Protein AF-0000000068181750 (afdb_homodimer)

Foldseek 3Di:
DQPLVRLLVVLVVLVVVCVVVVCQKFFQVSDDPSSVVSCVVQFQWDDWDVGIIGGGDSVDDPQWCFRVLVCVVVNVLVVCCVVANPFKAFALLVLLCVQLQNQFQDLETEMEGCPFPQDWDDTGPNRIYGYDNDHDDPPVQWDADPSGIYGDLLSSLLRDDLVCCAVPVLSNLLSLLLDLAQVVNLVVCLVVVPQASLQQSLQQCVLQPNNRRSVCSCVSSVVSPDDHHHDHSYPDGQQDRDDSPDNRSLLSSLVSLLSVVLVLLVVQFDAFPAADPDLPVQLVLLVVCLLVQLVFLCVLVPQDDDSVLLVCLLVVVDDLPPDPPPNVSVNSLQSNLLNQLSVQLSVLLVVLSVPDQLLVSCVPRLLVSQCSSNVSCCVVVVDPPVLSVWFDQDWDTDTSASQGAGHDVSLVVVSVSLSVCSRPDPGLSSQLQSVLLVQVSNPGHNDDSSVSSLSSNQSSSNNRPFHRFHDGNVCSVQCVVLSRCCNNVVHNNSNSNSRNVRRVVD/DQPLVRLLVVLVVLVVVCVVVVCQKFFCVSDDPSSVVSCVVQFQWDDWDVGIIGGGDSVDDPQWCFRVLVCVVVSVLVVCCVVANPFKAFALLVLLCVQLQNPFQDLETEMEGCPFDQDWDDTGPNRIYGYDNDHDDPPVQWDADPSGIYGDLLSSLLRDDLVCCAVPVLSNLLSLLLDLAQVVNLVVCLVVVPQASLQQSLQQCVLQPNNRRSVCSCVSSVVSPDDHHHDHSYPDGQQDRDDSPDNRSLLSSLVSLLSVVLVLLVVQFDAFPAADPDLVVQLVLLVVCLLVQLVFLCVLVPQDDDSVLLVCLLVVVDDLPPDPPPNVSVNSLQSNLLNQLSVQLSVLLVVLSVPDQLLVSCVPRLLVSQCSSNVSCCVVVVDPPVLSVWFDQDWDTDTSASQGAGHDVSLVVVSVSLSVCSRPDPTLSSQLQSVLLVQVSNPGHNDDSSVSSLSSNQSSSNNRPFHRFHDGNVCSVQCVVLSRCCNNVVHNNSNSNSRNVRRVVD

Solvent-accessible surface area (backbone atoms only — not comparable to full-atom values): 53534 Å² total; per-residue (Å²): 128,81,46,73,68,50,51,48,50,51,34,49,49,52,52,48,52,41,44,74,70,64,47,66,45,41,45,56,85,76,47,56,67,69,40,51,52,52,34,41,76,58,28,42,28,44,78,53,45,97,58,31,32,34,61,39,54,60,84,54,60,87,86,58,47,33,48,52,55,69,36,44,60,56,33,50,29,50,53,47,37,70,74,45,52,81,50,52,31,39,42,31,61,58,22,43,33,50,72,29,66,50,63,54,67,58,56,60,44,56,32,35,12,71,80,31,77,66,52,73,43,75,44,62,94,73,23,30,39,33,29,34,62,32,82,75,77,59,73,90,37,43,45,72,58,88,67,34,38,24,33,33,68,51,50,13,64,71,60,38,61,68,64,46,33,56,75,38,44,65,49,47,53,22,50,56,44,49,52,76,59,41,24,69,45,34,30,53,36,54,70,66,63,37,39,69,59,49,6,30,51,20,24,43,32,39,69,60,67,37,49,67,40,18,49,50,46,53,49,53,43,41,74,68,70,45,78,65,62,77,37,59,51,51,84,72,77,72,89,67,85,66,58,89,81,57,42,54,26,58,50,50,42,49,54,51,49,49,57,60,42,41,58,50,34,67,72,52,31,66,78,60,78,40,68,63,91,49,58,67,60,52,53,48,52,52,59,69,42,40,64,63,38,52,48,21,54,41,38,64,76,66,43,79,73,47,72,64,58,48,50,36,39,69,71,60,75,56,65,85,86,70,65,74,55,65,67,63,38,52,35,49,37,47,47,40,3,47,49,49,16,47,55,51,49,54,53,50,39,52,45,29,71,69,70,42,58,50,18,56,49,48,65,71,42,48,66,56,33,53,44,31,35,47,39,49,37,34,76,70,64,77,40,55,67,37,76,59,29,52,56,39,82,64,84,64,72,50,81,68,37,56,46,56,42,55,48,48,71,52,37,58,56,38,54,62,48,52,32,49,50,39,53,68,51,85,49,35,53,42,36,23,50,52,48,21,50,52,45,47,53,41,38,49,39,87,66,60,34,66,58,51,21,52,50,51,20,35,45,27,23,45,60,15,36,43,68,80,68,63,68,52,51,91,44,41,67,60,54,52,51,20,50,46,37,28,66,70,71,63,43,47,53,60,38,30,40,52,53,32,53,46,53,68,73,98,127,81,46,74,65,51,51,48,50,51,36,49,50,52,52,48,51,40,45,74,69,64,46,66,44,42,45,55,86,76,47,55,68,68,42,52,52,52,33,41,76,58,28,44,28,44,76,53,44,96,57,31,32,34,62,38,54,58,83,54,58,88,86,58,48,35,48,52,55,71,37,44,60,54,33,50,29,50,52,48,36,70,74,45,50,83,50,52,29,40,41,30,62,58,23,42,34,50,71,31,64,50,63,56,67,57,57,60,43,56,31,35,12,71,80,31,76,66,51,74,45,76,43,63,94,73,22,32,39,34,28,34,61,33,82,75,75,60,72,90,38,42,42,72,58,87,68,34,39,24,33,32,68,52,49,13,64,72,62,39,60,68,65,46,34,54,74,38,43,67,49,47,53,22,49,56,44,48,53,78,60,40,24,69,46,34,30,52,36,54,70,67,63,37,37,70,61,48,7,30,51,21,23,42,33,38,69,58,68,36,47,66,40,17,50,49,47,54,50,54,43,39,75,67,71,46,79,66,61,76,36,60,52,49,83,71,77,73,88,64,84,65,57,90,81,57,42,53,24,58,50,51,41,50,53,51,50,49,57,60,43,40,57,50,34,67,73,53,30,66,80,59,78,40,67,63,92,48,58,67,60,51,52,49,51,53,60,70,43,40,64,64,39,52,48,20,54,43,38,64,76,67,42,81,74,47,73,65,57,48,51,35,39,70,71,59,76,58,64,87,83,70,62,73,55,65,67,62,38,53,36,49,36,48,46,40,5,47,49,49,15,48,54,50,48,51,53,49,39,52,44,28,70,69,70,43,55,50,18,56,49,47,64,70,41,48,65,56,32,54,42,32,34,47,37,48,38,33,76,71,63,78,39,56,66,36,76,60,28,53,58,38,82,64,83,65,71,49,81,68,38,56,46,56,42,55,48,49,72,50,35,57,55,39,52,61,48,52,31,49,52,40,54,69,51,85,47,35,53,43,36,23,49,51,48,22,50,52,45,48,53,40,38,51,40,87,66,62,34,66,57,51,20,53,50,50,20,36,45,26,22,46,60,14,36,43,67,78,67,65,67,51,52,92,44,41,68,59,53,51,50,19,50,46,37,27,67,70,70,64,42,48,53,59,39,30,40,54,51,31,54,46,52,68,72,97

Structure (mmCIF, N/CA/C/O backbone):
data_AF-0000000068181750-model_v1
#
loop_
_entity.id
_entity.type
_entity.pdbx_description
1 polymer 'Fido domain-containing protein'
#
loop_
_atom_site.group_PDB
_atom_site.id
_atom_site.type_symbol
_atom_site.label_atom_id
_atom_site.label_alt_id
_atom_site.label_comp_id
_atom_site.label_asym_id
_atom_site.label_entity_id
_atom_site.label_seq_id
_atom_site.pdbx_PDB_ins_code
_atom_site.Cartn_x
_atom_site.Cartn_y
_atom_site.Cartn_z
_atom_site.occupancy
_atom_site.B_iso_or_equiv
_atom_site.auth_seq_id
_atom_site.auth_comp_id
_atom_site.auth_asym_id
_atom_site.auth_atom_id
_atom_site.pdbx_PDB_model_num
ATOM 1 N N . MET A 1 1 ? -37.562 42.406 -4.039 1 65.44 1 MET A N 1
ATOM 2 C CA . MET A 1 1 ? -36.375 42.25 -4.891 1 65.44 1 MET A CA 1
ATOM 3 C C . MET A 1 1 ? -35.281 41.469 -4.152 1 65.44 1 MET A C 1
ATOM 5 O O . MET A 1 1 ? -35.094 41.656 -2.947 1 65.44 1 MET A O 1
ATOM 9 N N . ALA A 1 2 ? -34.719 40.438 -4.703 1 76.88 2 ALA A N 1
ATOM 10 C CA . ALA A 1 2 ? -33.719 39.688 -4.012 1 76.88 2 ALA A CA 1
ATOM 11 C C . ALA A 1 2 ? -32.531 40.562 -3.594 1 76.88 2 ALA A C 1
ATOM 13 O O . ALA A 1 2 ? -32.062 41.406 -4.371 1 76.88 2 ALA A O 1
ATOM 14 N N . THR A 1 3 ? -32.219 40.719 -2.348 1 84.75 3 THR A N 1
ATOM 15 C CA . THR A 1 3 ? -31.078 41.469 -1.817 1 84.75 3 THR A CA 1
ATOM 16 C C . THR A 1 3 ? -29.766 40.938 -2.408 1 84.75 3 THR A C 1
ATOM 18 O O . THR A 1 3 ? -29.719 39.844 -2.982 1 84.75 3 THR A O 1
ATOM 21 N N . PRO A 1 4 ? -28.828 41.906 -2.488 1 84.75 4 PRO A N 1
ATOM 22 C CA . PRO A 1 4 ? -27.516 41.438 -2.932 1 84.75 4 PRO A CA 1
ATOM 23 C C . PRO A 1 4 ? -27.078 40.156 -2.219 1 84.75 4 PRO A C 1
ATOM 25 O O . PRO A 1 4 ? -26.453 39.281 -2.832 1 84.75 4 PRO A O 1
ATOM 28 N N . ALA A 1 5 ? -27.359 40.031 -0.998 1 84.5 5 ALA A N 1
ATOM 29 C CA . ALA A 1 5 ? -27.016 38.844 -0.219 1 84.5 5 ALA A CA 1
ATOM 30 C C . ALA A 1 5 ? -27.766 37.625 -0.738 1 84.5 5 ALA A C 1
ATOM 32 O O . ALA A 1 5 ? -27.203 36.531 -0.781 1 84.5 5 ALA A O 1
ATOM 33 N N . ASP A 1 6 ? -28.906 37.844 -1.085 1 83.44 6 ASP A N 1
ATOM 34 C CA . ASP A 1 6 ? -29.703 36.75 -1.637 1 83.44 6 ASP A CA 1
ATOM 35 C C . ASP A 1 6 ? -29.141 36.281 -2.98 1 83.44 6 ASP A C 1
ATOM 37 O O . ASP A 1 6 ? -29.094 35.062 -3.26 1 83.44 6 ASP A O 1
ATOM 41 N N . LYS A 1 7 ? -28.875 37.219 -3.736 1 87.5 7 LYS A N 1
ATOM 42 C CA . LYS A 1 7 ? -28.328 36.906 -5.051 1 87.5 7 LYS A CA 1
ATOM 43 C C . LYS A 1 7 ? -27 36.156 -4.93 1 87.5 7 LYS A C 1
ATOM 45 O O . LYS A 1 7 ? -26.734 35.25 -5.695 1 87.5 7 LYS A O 1
ATOM 50 N N . LEU A 1 8 ? -26.203 36.625 -4.043 1 91.31 8 LEU A N 1
ATOM 51 C CA . LEU A 1 8 ? -24.938 35.938 -3.812 1 91.31 8 LEU A CA 1
ATOM 52 C C . LEU A 1 8 ? -25.172 34.5 -3.334 1 91.31 8 LEU A C 1
ATOM 54 O O . LEU A 1 8 ? -24.453 33.594 -3.742 1 91.31 8 LEU A O 1
ATOM 58 N N . ALA A 1 9 ? -26.094 34.312 -2.451 1 89.25 9 ALA A N 1
ATOM 59 C CA . ALA A 1 9 ? -26.422 33 -1.951 1 89.25 9 ALA A CA 1
ATOM 60 C C . ALA A 1 9 ? -26.812 32.062 -3.094 1 89.25 9 ALA A C 1
ATOM 62 O O . ALA A 1 9 ? -26.484 30.875 -3.072 1 89.25 9 ALA A O 1
ATOM 63 N N . GLU A 1 10 ? -27.469 32.594 -4.027 1 87.94 10 GLU A N 1
ATOM 64 C CA . GLU A 1 10 ? -27.844 31.812 -5.199 1 87.94 10 GLU A CA 1
ATOM 65 C C . GLU A 1 10 ? -26.625 31.391 -5.996 1 87.94 10 GLU A C 1
ATOM 67 O O . GLU A 1 10 ? -26.547 30.25 -6.48 1 87.94 10 GLU A O 1
ATOM 72 N N . SER A 1 11 ? -25.812 32.344 -6.168 1 92.31 11 SER A N 1
ATOM 73 C CA . SER A 1 11 ? -24.578 32.062 -6.891 1 92.31 11 SER A CA 1
ATOM 74 C C . SER A 1 11 ? -23.734 31.031 -6.145 1 92.31 11 SER A C 1
ATOM 76 O O . SER A 1 11 ? -23.109 30.172 -6.762 1 92.31 11 SER A O 1
ATOM 78 N N . LEU A 1 12 ? -23.719 31.109 -4.859 1 91.94 12 LEU A N 1
ATOM 79 C CA . LEU A 1 12 ? -22.969 30.156 -4.035 1 91.94 12 LEU A CA 1
ATOM 80 C C . LEU A 1 12 ? -23.594 28.766 -4.113 1 91.94 12 LEU A C 1
ATOM 82 O O . LEU A 1 12 ? -22.875 27.766 -4.051 1 91.94 12 LEU A O 1
ATOM 86 N N . ALA A 1 13 ? -24.812 28.734 -4.254 1 89.94 13 ALA A N 1
ATOM 87 C CA . ALA A 1 13 ? -25.5 27.453 -4.418 1 89.94 13 ALA A CA 1
ATOM 88 C C . ALA A 1 13 ? -25.094 26.766 -5.723 1 89.94 13 ALA A C 1
ATOM 90 O O . ALA A 1 13 ? -24.938 25.547 -5.77 1 89.94 13 ALA A O 1
ATOM 91 N N . VAL A 1 14 ? -24.953 27.578 -6.727 1 90.56 14 VAL A N 1
ATOM 92 C CA . VAL A 1 14 ? -24.5 27.062 -8.016 1 90.56 14 VAL A CA 1
ATOM 93 C C . VAL A 1 14 ? -23.078 26.516 -7.879 1 90.56 14 VAL A C 1
ATOM 95 O O . VAL A 1 14 ? -22.781 25.438 -8.383 1 90.56 14 VAL A O 1
ATOM 98 N N . LEU A 1 15 ? -22.297 27.25 -7.266 1 90.88 15 LEU A N 1
ATOM 99 C CA . LEU A 1 15 ? -20.922 26.844 -7.043 1 90.88 15 LEU A CA 1
ATOM 100 C C . LEU A 1 15 ? -20.859 25.531 -6.246 1 90.88 15 LEU A C 1
ATOM 102 O O . LEU A 1 15 ? -20.062 24.641 -6.555 1 90.88 15 LEU A O 1
ATOM 106 N N . LYS A 1 16 ? -21.625 25.422 -5.254 1 89.12 16 LYS A N 1
ATOM 107 C CA . LYS A 1 16 ? -21.688 24.219 -4.426 1 89.12 16 LYS A CA 1
ATOM 108 C C . LYS A 1 16 ? -22.109 23 -5.246 1 89.12 16 LYS A C 1
ATOM 110 O O . LYS A 1 16 ? -21.562 21.906 -5.07 1 89.12 16 LYS A O 1
ATOM 115 N N . THR A 1 17 ? -23.031 23.203 -6.055 1 87.81 17 THR A N 1
ATOM 116 C CA . THR A 1 17 ? -23.5 22.125 -6.918 1 87.81 17 THR A CA 1
ATOM 117 C C . THR A 1 17 ? -22.375 21.609 -7.812 1 87.81 17 THR A C 1
ATOM 119 O O . THR A 1 17 ? -22.219 20.406 -7.992 1 87.81 17 THR A O 1
ATOM 122 N N . LEU A 1 18 ? -21.703 22.516 -8.336 1 89.06 18 LEU A N 1
ATOM 123 C CA . LEU A 1 18 ? -20.578 22.156 -9.203 1 89.06 18 LEU A CA 1
ATOM 124 C C . LEU A 1 18 ? -19.5 21.406 -8.422 1 89.06 18 LEU A C 1
ATOM 126 O O . LEU A 1 18 ? -18.938 20.438 -8.914 1 89.06 18 LEU A O 1
ATOM 130 N N . ARG A 1 19 ? -19.266 21.812 -7.266 1 83.31 19 ARG A N 1
ATOM 131 C CA . ARG A 1 19 ? -18.297 21.172 -6.402 1 83.31 19 ARG A CA 1
ATOM 132 C C . ARG A 1 19 ? -18.75 19.766 -6.023 1 83.31 19 ARG A C 1
ATOM 134 O O . ARG A 1 19 ? -17.938 18.828 -5.977 1 83.31 19 ARG A O 1
ATOM 141 N N . ASP A 1 20 ? -19.969 19.656 -5.797 1 80.38 20 ASP A N 1
ATOM 142 C CA . ASP A 1 20 ? -20.547 18.375 -5.426 1 80.38 20 ASP A CA 1
ATOM 143 C C . ASP A 1 20 ? -20.453 17.375 -6.582 1 80.38 20 ASP A C 1
ATOM 145 O O . ASP A 1 20 ? -20.406 16.172 -6.363 1 80.38 20 ASP A O 1
ATOM 149 N N . GLN A 1 21 ? -20.406 18 -7.684 1 81.31 21 GLN A N 1
ATOM 150 C CA . GLN A 1 21 ? -20.281 17.172 -8.875 1 81.31 21 GLN A CA 1
ATOM 151 C C . GLN A 1 21 ? -18.812 16.844 -9.156 1 81.31 21 GLN A C 1
ATOM 153 O O . GLN A 1 21 ? -18.5 16.156 -10.141 1 81.31 21 GLN A O 1
ATOM 158 N N . GLY A 1 22 ? -17.984 17.391 -8.359 1 78 22 GLY A N 1
ATOM 159 C CA . GLY A 1 22 ? -16.578 17.047 -8.469 1 78 22 GLY A CA 1
ATOM 160 C C . GLY A 1 22 ? -15.797 17.984 -9.375 1 78 22 GLY A C 1
ATOM 161 O O . GLY A 1 22 ? -14.648 17.719 -9.719 1 78 22 GLY A O 1
ATOM 162 N N . ARG A 1 23 ? -16.453 19 -9.789 1 80.94 23 ARG A N 1
ATOM 163 C CA . ARG A 1 23 ? -15.773 19.953 -10.656 1 80.94 23 ARG A CA 1
ATOM 164 C C . ARG A 1 23 ? -14.93 20.922 -9.836 1 80.94 23 ARG A C 1
ATOM 166 O O . ARG A 1 23 ? -15.469 21.859 -9.227 1 80.94 23 ARG A O 1
ATOM 173 N N . LYS A 1 24 ? -13.656 20.688 -9.812 1 77 24 LYS A N 1
ATOM 174 C CA . LYS A 1 24 ? -12.797 21.547 -9 1 77 24 LYS A CA 1
ATOM 175 C C . LYS A 1 24 ? -12.211 22.688 -9.828 1 77 24 LYS A C 1
ATOM 177 O O . LYS A 1 24 ? -11.922 23.75 -9.297 1 77 24 LYS A O 1
ATOM 182 N N . ALA A 1 25 ? -12.008 22.469 -11.055 1 90.94 25 ALA A N 1
ATOM 183 C CA . ALA A 1 25 ? -11.727 23.531 -12.016 1 90.94 25 ALA A CA 1
ATOM 184 C C . ALA A 1 25 ? -12.961 23.875 -12.836 1 90.94 25 ALA A C 1
ATOM 186 O O . ALA A 1 25 ? -13.688 22.984 -13.281 1 90.94 25 ALA A O 1
ATOM 187 N N . LEU A 1 26 ? -13.219 25.172 -12.898 1 93.12 26 LEU A N 1
ATOM 188 C CA . LEU A 1 26 ? -14.477 25.625 -13.477 1 93.12 26 LEU A CA 1
ATOM 189 C C . LEU A 1 26 ? -14.242 26.297 -14.828 1 93.12 26 LEU A C 1
ATOM 191 O O . LEU A 1 26 ? -13.281 27.047 -14.984 1 93.12 26 LEU A O 1
ATOM 195 N N . ARG A 1 27 ? -15.172 26.062 -15.789 1 93.06 27 ARG A N 1
ATOM 196 C CA . ARG A 1 27 ? -15.18 26.75 -17.078 1 93.06 27 ARG A CA 1
ATOM 197 C C . ARG A 1 27 ? -16.297 27.797 -17.141 1 93.06 27 ARG A C 1
ATOM 199 O O . ARG A 1 27 ? -17.281 27.688 -16.422 1 93.06 27 ARG A O 1
ATOM 206 N N . SER A 1 28 ? -16.094 28.672 -17.969 1 92.5 28 SER A N 1
ATOM 207 C CA . SER A 1 28 ? -17.094 29.719 -18.156 1 92.5 28 SER A CA 1
ATOM 208 C C . SER A 1 28 ? -18.469 29.125 -18.484 1 92.5 28 SER A C 1
ATOM 210 O O . SER A 1 28 ? -19.5 29.672 -18.109 1 92.5 28 SER A O 1
ATOM 212 N N . GLU A 1 29 ? -18.469 28.031 -19.125 1 91.94 29 GLU A N 1
ATOM 213 C CA . GLU A 1 29 ? -19.703 27.422 -19.594 1 91.94 29 GLU A CA 1
ATOM 214 C C . GLU A 1 29 ? -20.391 26.641 -18.469 1 91.94 29 GLU A C 1
ATOM 216 O O . GLU A 1 29 ? -21.547 26.266 -18.578 1 91.94 29 GLU A O 1
ATOM 221 N N . ASP A 1 30 ? -19.703 26.469 -17.359 1 92.25 30 ASP A N 1
ATOM 222 C CA . ASP A 1 30 ? -20.219 25.656 -16.266 1 92.25 30 ASP A CA 1
ATOM 223 C C . ASP A 1 30 ? -21.281 26.422 -15.477 1 92.25 30 ASP A C 1
ATOM 225 O O . ASP A 1 30 ? -22.062 25.828 -14.734 1 92.25 30 ASP A O 1
ATOM 229 N N . MET A 1 31 ? -21.219 27.734 -15.594 1 91.25 31 MET A N 1
ATOM 230 C CA . MET A 1 31 ? -22.188 28.547 -14.875 1 91.25 31 MET A CA 1
ATOM 231 C C . MET A 1 31 ? -22.547 29.797 -15.68 1 91.25 31 MET A C 1
ATOM 233 O O . MET A 1 31 ? -21.797 30.219 -16.547 1 91.25 31 MET A O 1
ATOM 237 N N . GLY A 1 32 ? -23.719 30.312 -15.438 1 93.06 32 GLY A N 1
ATOM 238 C CA . GLY A 1 32 ? -24.156 31.531 -16.109 1 93.06 32 GLY A CA 1
ATOM 239 C C . GLY A 1 32 ? -23.266 32.719 -15.812 1 93.06 32 GLY A C 1
ATOM 240 O O . GLY A 1 32 ? -22.594 32.75 -14.773 1 93.06 32 GLY A O 1
ATOM 241 N N . ARG A 1 33 ? -23.266 33.688 -16.734 1 94.19 33 ARG A N 1
ATOM 242 C CA . ARG A 1 33 ? -22.438 34.875 -16.625 1 94.19 33 ARG A CA 1
ATOM 243 C C . ARG A 1 33 ? -22.75 35.625 -15.344 1 94.19 33 ARG A C 1
ATOM 245 O O . ARG A 1 33 ? -21.828 36.125 -14.672 1 94.19 33 ARG A O 1
ATOM 252 N N . THR A 1 34 ? -23.953 35.656 -15.008 1 94.88 34 THR A N 1
ATOM 253 C CA . THR A 1 34 ? -24.375 36.406 -13.82 1 94.88 34 THR A CA 1
ATOM 254 C C . THR A 1 34 ? -23.75 35.812 -12.562 1 94.88 34 THR A C 1
ATOM 256 O O . THR A 1 34 ? -23.203 36.531 -11.727 1 94.88 34 THR A O 1
ATOM 259 N N . HIS A 1 35 ? -23.844 34.562 -12.5 1 95.06 35 HIS A N 1
ATOM 260 C CA . HIS A 1 35 ? -23.281 33.875 -11.352 1 95.06 35 HIS A CA 1
ATOM 261 C C . HIS A 1 35 ? -21.766 34 -11.32 1 95.06 35 HIS A C 1
ATOM 263 O O . HIS A 1 35 ? -21.172 34.25 -10.266 1 95.06 35 HIS A O 1
ATOM 269 N N . ARG A 1 36 ? -21.125 33.875 -12.43 1 95.38 36 ARG A N 1
ATOM 270 C CA . ARG A 1 36 ? -19.672 33.938 -12.539 1 95.38 36 ARG A CA 1
ATOM 271 C C . ARG A 1 36 ? -19.141 35.312 -12.094 1 95.38 36 ARG A C 1
ATOM 273 O O . ARG A 1 36 ? -18.203 35.375 -11.289 1 95.38 36 ARG A O 1
ATOM 280 N N . GLU A 1 37 ? -19.781 36.344 -12.562 1 94.94 37 GLU A N 1
ATOM 281 C CA . GLU A 1 37 ? -19.328 37.688 -12.242 1 94.94 37 GLU A CA 1
ATOM 282 C C . GLU A 1 37 ? -19.547 38 -10.758 1 94.94 37 GLU A C 1
ATOM 284 O O . GLU A 1 37 ? -18.703 38.656 -10.133 1 94.94 37 GLU A O 1
ATOM 289 N N . ARG A 1 38 ? -20.594 37.531 -10.281 1 94.19 38 ARG A N 1
ATOM 290 C CA . ARG A 1 38 ? -20.891 37.75 -8.875 1 94.19 38 ARG A CA 1
ATOM 291 C C . ARG A 1 38 ? -19.875 37.031 -7.98 1 94.19 38 ARG A C 1
ATOM 293 O O . ARG A 1 38 ? -19.391 37.594 -7 1 94.19 38 ARG A O 1
ATOM 300 N N . LEU A 1 39 ? -19.609 35.812 -8.336 1 94.06 39 LEU A N 1
ATOM 301 C CA . LEU A 1 39 ? -18.641 35.031 -7.562 1 94.06 39 LEU A CA 1
ATOM 302 C C . LEU A 1 39 ? -17.25 35.625 -7.664 1 94.06 39 LEU A C 1
ATOM 304 O O . LEU A 1 39 ? -16.516 35.688 -6.676 1 94.06 39 LEU A O 1
ATOM 308 N N . MET A 1 40 ? -16.875 36.125 -8.828 1 93.56 40 MET A N 1
ATOM 309 C CA . MET A 1 40 ? -15.57 36.75 -9.039 1 93.56 40 MET A CA 1
ATOM 310 C C . MET A 1 40 ? -15.445 38.031 -8.242 1 93.56 40 MET A C 1
ATOM 312 O O . MET A 1 40 ? -14.438 38.281 -7.57 1 93.56 40 MET A O 1
ATOM 316 N N . ARG A 1 41 ? -16.453 38.781 -8.266 1 92.44 41 ARG A N 1
ATOM 317 C CA . ARG A 1 41 ? -16.453 40.094 -7.598 1 92.44 41 ARG A CA 1
ATOM 318 C C . ARG A 1 41 ? -16.359 39.938 -6.086 1 92.44 41 ARG A C 1
ATOM 320 O O . ARG A 1 41 ? -15.734 40.75 -5.402 1 92.44 41 ARG A O 1
ATOM 327 N N . ASN A 1 42 ? -16.953 38.812 -5.711 1 91.94 42 ASN A N 1
ATOM 328 C CA . ASN A 1 42 ? -16.969 38.594 -4.27 1 91.94 42 ASN A CA 1
ATOM 329 C C . ASN A 1 42 ? -15.828 37.688 -3.83 1 91.94 42 ASN A C 1
ATOM 331 O O . ASN A 1 42 ? -15.75 37.312 -2.664 1 91.94 42 ASN A O 1
ATOM 335 N N . GLY A 1 43 ? -14.992 37.312 -4.711 1 91.25 43 GLY A N 1
ATOM 336 C CA . GLY A 1 43 ? -13.742 36.656 -4.387 1 91.25 43 GLY A CA 1
ATOM 337 C C . GLY A 1 43 ? -13.891 35.156 -4.176 1 91.25 43 GLY A C 1
ATOM 338 O O . GLY A 1 43 ? -12.992 34.5 -3.637 1 91.25 43 GLY A O 1
ATOM 339 N N . PHE A 1 44 ? -15 34.594 -4.621 1 92.12 44 PHE A N 1
ATOM 340 C CA . PHE A 1 44 ? -15.234 33.156 -4.379 1 92.12 44 PHE A CA 1
ATOM 341 C C . PHE A 1 44 ? -14.617 32.312 -5.484 1 92.12 44 PHE A C 1
ATOM 343 O O . PHE A 1 44 ? -14.461 31.109 -5.332 1 92.12 44 PHE A O 1
ATOM 350 N N . ILE A 1 45 ? -14.305 32.938 -6.633 1 93.69 45 ILE A N 1
ATOM 351 C CA . ILE A 1 45 ? -13.555 32.281 -7.699 1 93.69 45 ILE A CA 1
ATOM 352 C C . ILE A 1 45 ? -12.555 33.25 -8.305 1 93.69 45 ILE A C 1
ATOM 354 O O . ILE A 1 45 ? -12.695 34.469 -8.141 1 93.69 45 ILE A O 1
ATOM 358 N N . LYS A 1 46 ? -11.555 32.781 -8.891 1 93.19 46 LYS A N 1
ATOM 359 C CA . LYS A 1 46 ? -10.555 33.594 -9.57 1 93.19 46 LYS A CA 1
ATOM 360 C C . LYS A 1 46 ? -10.211 33.031 -10.938 1 93.19 46 LYS A C 1
ATOM 362 O O . LYS A 1 46 ? -10.18 31.797 -11.117 1 93.19 46 LYS A O 1
ATOM 367 N N . GLU A 1 47 ? -9.969 33.906 -11.797 1 94.69 47 GLU A N 1
ATOM 368 C CA . GLU A 1 47 ? -9.641 33.469 -13.164 1 94.69 47 GLU A CA 1
ATOM 369 C C . GLU A 1 47 ? -8.18 33.062 -13.273 1 94.69 47 GLU A C 1
ATOM 371 O O . GLU A 1 47 ? -7.289 33.812 -12.828 1 94.69 47 GLU A O 1
ATOM 376 N N . VAL A 1 48 ? -7.926 31.922 -13.859 1 95.62 48 VAL A N 1
ATOM 377 C CA . VAL A 1 48 ? -6.578 31.422 -14.078 1 95.62 48 VAL A CA 1
ATOM 378 C C . VAL A 1 48 ? -6.102 31.812 -15.477 1 95.62 48 VAL A C 1
ATOM 380 O O . VAL A 1 48 ? -4.965 32.25 -15.656 1 95.62 48 VAL A O 1
ATOM 383 N N . MET A 1 49 ? -6.945 31.594 -16.391 1 95.06 49 MET A N 1
ATOM 384 C CA . MET A 1 49 ? -6.801 31.953 -17.797 1 95.06 49 MET A CA 1
ATOM 385 C C . MET A 1 49 ? -8.164 32.156 -18.453 1 95.06 49 MET A C 1
ATOM 387 O O . MET A 1 49 ? -9.195 31.922 -17.828 1 95.06 49 MET A O 1
ATOM 391 N N . LYS A 1 50 ? -8.102 32.594 -19.641 1 93.62 50 LYS A N 1
ATOM 392 C CA . LYS A 1 50 ? -9.367 32.938 -20.281 1 93.62 50 LYS A CA 1
ATOM 393 C C . LYS A 1 50 ? -10.336 31.766 -20.25 1 93.62 50 LYS A C 1
ATOM 395 O O . LYS A 1 50 ? -10.039 30.688 -20.766 1 93.62 50 LYS A O 1
ATOM 400 N N . GLY A 1 51 ? -11.43 31.984 -19.453 1 94.44 51 GLY A N 1
ATOM 401 C CA . GLY A 1 51 ? -12.5 31.016 -19.438 1 94.44 51 GLY A CA 1
ATOM 402 C C . GLY A 1 51 ? -12.328 29.953 -18.375 1 94.44 51 GLY A C 1
ATOM 403 O O . GLY A 1 51 ? -13.156 29.047 -18.234 1 94.44 51 GLY A O 1
ATOM 404 N N . TRP A 1 52 ? -11.273 30.016 -17.641 1 96.25 52 TRP A N 1
ATOM 405 C CA . TRP A 1 52 ? -11 29.016 -16.609 1 96.25 52 TRP A CA 1
ATOM 406 C C . TRP A 1 52 ? -10.852 29.672 -15.242 1 96.25 52 TRP A C 1
ATOM 408 O O . TRP A 1 52 ? -10.148 30.672 -15.102 1 96.25 52 TRP A O 1
ATOM 418 N N . TYR A 1 53 ? -11.555 29.078 -14.289 1 95.56 53 TYR A N 1
ATOM 419 C CA . TYR A 1 53 ? -11.602 29.641 -12.938 1 95.56 53 TYR A CA 1
ATOM 420 C C . TYR A 1 53 ? -11.344 28.562 -11.891 1 95.56 53 TYR A C 1
ATOM 422 O O . TYR A 1 53 ? -11.539 27.375 -12.148 1 95.56 53 TYR A O 1
ATOM 430 N N . ILE A 1 54 ? -10.859 28.922 -10.758 1 94.69 54 ILE A N 1
ATOM 431 C CA . ILE A 1 54 ? -10.703 28.047 -9.602 1 94.69 54 ILE A CA 1
ATOM 432 C C . ILE A 1 54 ? -11.375 28.672 -8.383 1 94.69 54 ILE A C 1
ATOM 434 O O . ILE A 1 54 ? -11.555 29.891 -8.32 1 94.69 54 ILE A O 1
ATOM 438 N N . PRO A 1 55 ? -11.789 27.781 -7.488 1 90.88 55 PRO A N 1
ATOM 439 C CA . PRO A 1 55 ? -12.297 28.328 -6.23 1 90.88 55 PRO A CA 1
ATOM 440 C C . PRO A 1 55 ? -11.242 29.125 -5.457 1 90.88 55 PRO A C 1
ATOM 442 O O . PRO A 1 55 ? -10.062 28.781 -5.496 1 90.88 55 PRO A O 1
ATOM 445 N N . SER A 1 56 ? -11.68 30.172 -4.848 1 89.88 56 SER A N 1
ATOM 446 C CA . SER A 1 56 ? -10.828 30.984 -3.979 1 89.88 56 SER A CA 1
ATOM 447 C C . SER A 1 56 ? -11.594 31.453 -2.74 1 89.88 56 SER A C 1
ATOM 449 O O . SER A 1 56 ? -12.781 31.172 -2.6 1 89.88 56 SER A O 1
ATOM 451 N N . ARG A 1 57 ? -10.875 31.984 -1.769 1 86.88 57 ARG A N 1
ATOM 452 C CA . ARG A 1 57 ? -11.484 32.5 -0.549 1 86.88 57 ARG A CA 1
ATOM 453 C C . ARG A 1 57 ? -11.539 34.031 -0.568 1 86.88 57 ARG A C 1
ATOM 455 O O . ARG A 1 57 ? -10.555 34.688 -0.9 1 86.88 57 ARG A O 1
ATOM 462 N N . PRO A 1 58 ? -12.742 34.5 -0.205 1 85.38 58 PRO A N 1
ATOM 463 C CA . PRO A 1 58 ? -12.883 35.969 -0.222 1 85.38 58 PRO A CA 1
ATOM 464 C C . PRO A 1 58 ? -11.875 36.656 0.688 1 85.38 58 PRO A C 1
ATOM 466 O O . PRO A 1 58 ? -11.516 37.812 0.443 1 85.38 58 PRO A O 1
ATOM 469 N N . ASP A 1 59 ? -11.469 36 1.644 1 80 59 ASP A N 1
ATOM 470 C CA . ASP A 1 59 ? -10.57 36.625 2.619 1 80 59 ASP A CA 1
ATOM 471 C C . ASP A 1 59 ? -9.109 36.469 2.199 1 80 59 ASP A C 1
ATOM 473 O O . ASP A 1 59 ? -8.211 36.938 2.883 1 80 59 ASP A O 1
ATOM 477 N N . GLU A 1 60 ? -8.844 35.875 1.098 1 82.75 60 GLU A N 1
ATOM 478 C CA . GLU A 1 60 ? -7.492 35.75 0.562 1 82.75 60 GLU A CA 1
ATOM 479 C C . GLU A 1 60 ? -7.016 37.094 -0.021 1 82.75 60 GLU A C 1
ATOM 481 O O . GLU A 1 60 ? -7.695 37.688 -0.862 1 82.75 60 GLU A O 1
ATOM 486 N N . PRO A 1 61 ? -5.906 37.562 0.61 1 77.44 61 PRO A N 1
ATOM 487 C CA . PRO A 1 61 ? -5.398 38.812 0.052 1 77.44 61 PRO A CA 1
ATOM 488 C C . PRO A 1 61 ? -5.117 38.719 -1.446 1 77.44 61 PRO A C 1
ATOM 490 O O . PRO A 1 61 ? -4.781 37.625 -1.951 1 77.44 61 PRO A O 1
ATOM 493 N N . ALA A 1 62 ? -5.32 39.844 -2.053 1 74.75 62 ALA A N 1
ATOM 494 C CA . ALA A 1 62 ? -5.047 39.906 -3.486 1 74.75 62 ALA A CA 1
ATOM 495 C C . ALA A 1 62 ? -3.602 39.531 -3.789 1 74.75 62 ALA A C 1
ATOM 497 O O . ALA A 1 62 ? -2.68 39.969 -3.102 1 74.75 62 ALA A O 1
ATOM 498 N N . GLY A 1 63 ? -3.432 38.688 -4.711 1 77.62 63 GLY A N 1
ATOM 499 C CA . GLY A 1 63 ? -2.094 38.312 -5.121 1 77.62 63 GLY A CA 1
ATOM 500 C C . GLY A 1 63 ? -1.574 37.094 -4.375 1 77.62 63 GLY A C 1
ATOM 501 O O . GLY A 1 63 ? -0.516 36.562 -4.711 1 77.62 63 GLY A O 1
ATOM 502 N N . GLU A 1 64 ? -2.305 36.688 -3.447 1 86.12 64 GLU A N 1
ATOM 503 C CA . GLU A 1 64 ? -1.859 35.531 -2.674 1 86.12 64 GLU A CA 1
ATOM 504 C C . GLU A 1 64 ? -1.989 34.25 -3.48 1 86.12 64 GLU A C 1
ATOM 506 O O . GLU A 1 64 ? -2.941 34.094 -4.246 1 86.12 64 GLU A O 1
ATOM 511 N N . SER A 1 65 ? -1.024 33.375 -3.289 1 90 65 SER A N 1
ATOM 512 C CA . SER A 1 65 ? -0.902 32.219 -4.188 1 90 65 SER A CA 1
ATOM 513 C C . SER A 1 65 ? -1.579 30.984 -3.602 1 90 65 SER A C 1
ATOM 515 O O . SER A 1 65 ? -1.626 29.938 -4.242 1 90 65 SER A O 1
ATOM 517 N N . THR A 1 66 ? -2.164 30.984 -2.479 1 88.5 66 THR A N 1
ATOM 518 C CA . THR A 1 66 ? -2.654 29.828 -1.746 1 88.5 66 THR A CA 1
ATOM 519 C C . THR A 1 66 ? -3.695 29.078 -2.566 1 88.5 66 THR A C 1
ATOM 521 O O . THR A 1 66 ? -3.568 27.859 -2.777 1 88.5 66 THR A O 1
ATOM 524 N N . SER A 1 67 ? -4.691 29.75 -3.049 1 89.75 67 SER A N 1
ATOM 525 C CA . SER A 1 67 ? -5.766 29.109 -3.793 1 89.75 67 SER A CA 1
ATOM 526 C C . SER A 1 67 ? -5.242 28.469 -5.078 1 89.75 67 SER A C 1
ATOM 528 O O . SER A 1 67 ? -5.715 27.406 -5.488 1 89.75 67 SER A O 1
ATOM 530 N N . TRP A 1 68 ? -4.305 29.109 -5.656 1 92.69 68 TRP A N 1
ATOM 531 C CA . TRP A 1 68 ? -3.756 28.594 -6.902 1 92.69 68 TRP A CA 1
ATOM 532 C C . TRP A 1 68 ? -2.977 27.297 -6.66 1 92.69 68 TRP A C 1
ATOM 534 O O . TRP A 1 68 ? -3.24 26.281 -7.297 1 92.69 68 TRP A O 1
ATOM 544 N N . TYR A 1 69 ? -2.057 27.375 -5.734 1 91.81 69 TYR A N 1
ATOM 545 C CA . TYR A 1 69 ? -1.226 26.203 -5.473 1 91.81 69 TYR A CA 1
ATOM 546 C C . TYR A 1 69 ? -2.07 25.031 -4.98 1 91.81 69 TYR A C 1
ATOM 548 O O . TYR A 1 69 ? -1.788 23.875 -5.301 1 91.81 69 TYR A O 1
ATOM 556 N N . ALA A 1 70 ? -3.111 25.297 -4.293 1 90.19 70 ALA A N 1
ATOM 557 C CA . ALA A 1 70 ? -4.023 24.266 -3.814 1 90.19 70 ALA A CA 1
ATOM 558 C C . ALA A 1 70 ? -4.793 23.641 -4.973 1 90.19 70 ALA A C 1
ATOM 560 O O . ALA A 1 70 ? -5.168 22.469 -4.906 1 90.19 70 ALA A O 1
ATOM 561 N N . SER A 1 71 ? -4.977 24.406 -6.031 1 92.88 71 SER A N 1
ATOM 562 C CA . SER A 1 71 ? -5.832 23.953 -7.125 1 92.88 71 SER A CA 1
ATOM 563 C C . SER A 1 71 ? -5.012 23.562 -8.344 1 92.88 71 SER A C 1
ATOM 565 O O . SER A 1 71 ? -5.559 23.109 -9.352 1 92.88 71 SER A O 1
ATOM 567 N N . PHE A 1 72 ? -3.709 23.688 -8.328 1 95 72 PHE A N 1
ATOM 568 C CA . PHE A 1 72 ? -2.844 23.578 -9.5 1 95 72 PHE A CA 1
ATOM 569 C C . PHE A 1 72 ? -3.053 22.25 -10.211 1 95 72 PHE A C 1
ATOM 571 O O . PHE A 1 72 ? -3.354 22.219 -11.406 1 95 72 PHE A O 1
ATOM 578 N N . TRP A 1 73 ? -2.965 21.188 -9.531 1 94.69 73 TRP A N 1
ATOM 579 C CA . TRP A 1 73 ? -2.98 19.859 -10.156 1 94.69 73 TRP A CA 1
ATOM 580 C C . TRP A 1 73 ? -4.375 19.516 -10.664 1 94.69 73 TRP A C 1
ATOM 582 O O . TRP A 1 73 ? -4.527 18.969 -11.758 1 94.69 73 TRP A O 1
ATOM 592 N N . VAL A 1 74 ? -5.375 19.812 -9.836 1 93.75 74 VAL A N 1
ATOM 593 C CA . VAL A 1 74 ? -6.742 19.547 -10.266 1 93.75 74 VAL A CA 1
ATOM 594 C C . VAL A 1 74 ? -7.082 20.406 -11.484 1 93.75 74 VAL A C 1
ATOM 596 O O . VAL A 1 74 ? -7.773 19.953 -12.398 1 93.75 74 VAL A O 1
ATOM 599 N N . PHE A 1 75 ? -6.633 21.641 -11.469 1 95.69 75 PHE A N 1
ATOM 600 C CA . PHE A 1 75 ? -6.805 22.5 -12.625 1 95.69 75 PHE A CA 1
ATOM 601 C C . PHE A 1 75 ? -6.141 21.906 -13.859 1 95.69 75 PHE A C 1
ATOM 603 O O . PHE A 1 75 ? -6.766 21.797 -14.914 1 95.69 75 PHE A O 1
ATOM 610 N N . CYS A 1 76 ? -4.887 21.531 -13.742 1 96.88 76 CYS A N 1
ATOM 611 C CA . CYS A 1 76 ? -4.141 21 -14.867 1 96.88 76 CYS A CA 1
ATOM 612 C C . CYS A 1 76 ? -4.828 19.766 -15.438 1 96.88 76 CYS A C 1
ATOM 614 O O . CYS A 1 76 ? -4.961 19.625 -16.656 1 96.88 76 CYS A O 1
ATOM 616 N N . ALA A 1 77 ? -5.25 18.891 -14.578 1 96.31 77 ALA A N 1
ATOM 617 C CA . ALA A 1 77 ? -5.941 17.672 -15.016 1 96.31 77 ALA A CA 1
ATOM 618 C C . ALA A 1 77 ? -7.188 18.016 -15.828 1 96.31 77 ALA A C 1
ATOM 620 O O . ALA A 1 77 ? -7.402 17.469 -16.906 1 96.31 77 ALA A O 1
ATOM 621 N N . SER A 1 78 ? -7.977 18.953 -15.32 1 94.94 78 SER A N 1
ATOM 622 C CA . SER A 1 78 ? -9.227 19.344 -15.969 1 94.94 78 SER A CA 1
ATOM 623 C C . SER A 1 78 ? -8.961 20.047 -17.297 1 94.94 78 SER A C 1
ATOM 625 O O . SER A 1 78 ? -9.625 19.766 -18.297 1 94.94 78 SER A O 1
ATOM 627 N N . TYR A 1 79 ? -8.062 20.953 -17.281 1 96.06 79 TYR A N 1
ATOM 628 C CA . TYR A 1 79 ? -7.723 21.719 -18.484 1 96.06 79 TYR A CA 1
ATOM 629 C C . TYR A 1 79 ? -7.199 20.812 -19.578 1 96.06 79 TYR A C 1
ATOM 631 O O . TYR A 1 79 ? -7.645 20.891 -20.734 1 96.06 79 TYR A O 1
ATOM 639 N N . LEU A 1 80 ? -6.309 19.953 -19.234 1 97.06 80 LEU A N 1
ATOM 640 C CA . LEU A 1 80 ? -5.68 19.078 -20.219 1 97.06 80 LEU A CA 1
ATOM 641 C C . LEU A 1 80 ? -6.68 18.062 -20.766 1 97.06 80 LEU A C 1
ATOM 643 O O . LEU A 1 80 ? -6.621 17.688 -21.938 1 97.06 80 LEU A O 1
ATOM 647 N N . GLU A 1 81 ? -7.535 17.562 -19.891 1 95.19 81 GLU A N 1
ATOM 648 C CA . GLU A 1 81 ? -8.602 16.688 -20.359 1 95.19 81 GLU A CA 1
ATOM 649 C C . GLU A 1 81 ? -9.516 17.391 -21.344 1 95.19 81 GLU A C 1
ATOM 651 O O . GLU A 1 81 ? -9.969 16.797 -22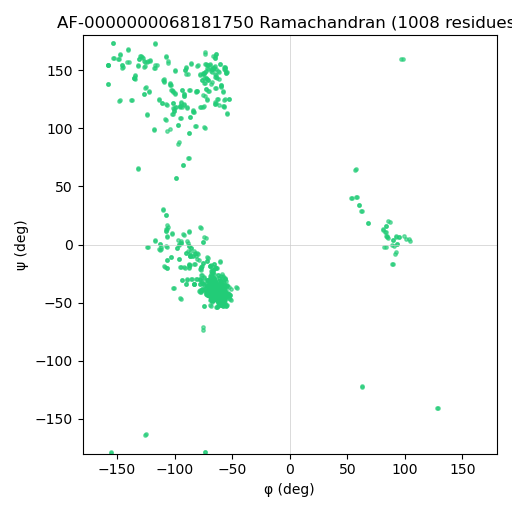.328 1 95.19 81 GLU A O 1
ATOM 656 N N . SER A 1 82 ? -9.82 18.594 -21.047 1 94.25 82 SER A N 1
ATOM 657 C CA . SER A 1 82 ? -10.672 19.391 -21.922 1 94.25 82 SER A CA 1
ATOM 658 C C . SER A 1 82 ? -9.984 19.641 -23.266 1 94.25 82 SER A C 1
ATOM 660 O O . SER A 1 82 ? -10.633 19.609 -24.312 1 94.25 82 SER A O 1
ATOM 662 N N . ARG A 1 83 ? -8.766 19.891 -23.234 1 94.75 83 ARG A N 1
ATOM 663 C CA . ARG A 1 83 ? -8.008 20.297 -24.422 1 94.75 83 ARG A CA 1
ATOM 664 C C . ARG A 1 83 ? -7.676 19.078 -25.281 1 94.75 83 ARG A C 1
ATOM 666 O O . ARG A 1 83 ? -7.77 19.141 -26.5 1 94.75 83 ARG A O 1
ATOM 673 N N . PHE A 1 84 ? -7.32 17.953 -24.594 1 97.12 84 PHE A N 1
ATOM 674 C CA . PHE A 1 84 ? -6.715 16.859 -25.359 1 97.12 84 PHE A CA 1
ATOM 675 C C . PHE A 1 84 ? -7.504 15.57 -25.188 1 97.12 84 PHE A C 1
ATOM 677 O O . PHE A 1 84 ? -7.172 14.547 -25.797 1 97.12 84 PHE A O 1
ATOM 684 N N . GLY A 1 85 ? -8.562 15.625 -24.359 1 95.94 85 GLY A N 1
ATOM 685 C CA . GLY A 1 85 ? -9.195 14.359 -24 1 95.94 85 GLY A CA 1
ATOM 686 C C . GLY A 1 85 ? -8.266 13.43 -23.25 1 95.94 85 GLY A C 1
ATOM 687 O O . GLY A 1 85 ? -7.688 13.812 -22.234 1 95.94 85 GLY A O 1
ATOM 688 N N . ASP A 1 86 ? -8.109 12.273 -23.828 1 95.5 86 ASP A N 1
ATOM 689 C CA . ASP A 1 86 ? -7.23 11.312 -23.172 1 95.5 86 ASP A CA 1
ATOM 690 C C . ASP A 1 86 ? -5.867 11.266 -23.859 1 95.5 86 ASP A C 1
ATOM 692 O O . ASP A 1 86 ? -5.031 10.414 -23.531 1 95.5 86 ASP A O 1
ATOM 696 N N . GLU A 1 87 ? -5.605 12.117 -24.719 1 97.31 87 GLU A N 1
ATOM 697 C CA . GLU A 1 87 ? -4.395 12.062 -25.531 1 97.31 87 GLU A CA 1
ATOM 698 C C . GLU A 1 87 ? -3.314 12.984 -24.969 1 97.31 87 GLU A C 1
ATOM 700 O O . GLU A 1 87 ? -2.77 13.82 -25.688 1 97.31 87 GLU A O 1
ATOM 705 N N . TRP A 1 88 ? -2.984 12.758 -23.781 1 97.94 88 TRP A N 1
ATOM 706 C CA . TRP A 1 88 ? -1.899 13.508 -23.141 1 97.94 88 TRP A CA 1
ATOM 707 C C . TRP A 1 88 ? -1.325 12.734 -21.969 1 97.94 88 TRP A C 1
ATOM 709 O O . TRP A 1 88 ? -1.98 11.844 -21.422 1 97.94 88 TRP A O 1
ATOM 719 N N . CYS A 1 89 ? -0.083 12.969 -21.609 1 98.06 89 CYS A N 1
ATOM 720 C CA . CYS A 1 89 ? 0.529 12.469 -20.391 1 98.06 89 CYS A CA 1
ATOM 721 C C . CYS A 1 89 ? 1.733 13.32 -19.984 1 98.06 89 CYS A C 1
ATOM 723 O O . CYS A 1 89 ? 2.275 14.055 -20.812 1 98.06 89 CYS A O 1
ATOM 725 N N . VAL A 1 90 ? 2.037 13.328 -18.766 1 97.44 90 VAL A N 1
ATOM 726 C CA . VAL A 1 90 ? 3.23 14.031 -18.312 1 97.44 90 VAL A CA 1
ATOM 727 C C . VAL A 1 90 ? 4.48 13.25 -18.703 1 97.44 90 VAL A C 1
ATOM 729 O O . VAL A 1 90 ? 4.387 12.086 -19.094 1 97.44 90 VAL A O 1
ATOM 732 N N . SER A 1 91 ? 5.66 13.844 -18.672 1 94.62 91 SER A N 1
ATOM 733 C CA . SER A 1 91 ? 6.926 13.211 -19.031 1 94.62 91 SER A CA 1
ATOM 734 C C . SER A 1 91 ? 7.285 12.086 -18.078 1 94.62 91 SER A C 1
ATOM 736 O O . SER A 1 91 ? 6.727 12 -16.969 1 94.62 91 SER A O 1
ATOM 738 N N . PRO A 1 92 ? 8.219 11.141 -18.438 1 95.38 92 PRO A N 1
ATOM 739 C CA . PRO A 1 92 ? 8.703 10.117 -17.516 1 95.38 92 PRO A CA 1
ATOM 740 C C . PRO A 1 92 ? 9.32 10.711 -16.25 1 95.38 92 PRO A C 1
ATOM 742 O O . PRO A 1 92 ? 9.094 10.195 -15.156 1 95.38 92 PRO A O 1
ATOM 745 N N . GLU A 1 93 ? 10.016 11.805 -16.406 1 95.44 93 GLU A N 1
ATOM 746 C CA . GLU A 1 93 ? 10.695 12.445 -15.289 1 95.44 93 GLU A CA 1
ATOM 747 C C . GLU A 1 93 ? 9.695 13.008 -14.281 1 95.44 93 GLU A C 1
ATOM 749 O O . GLU A 1 93 ? 9.828 12.789 -13.078 1 95.44 93 GLU A O 1
ATOM 754 N N . GLN A 1 94 ? 8.734 13.695 -14.797 1 95.19 94 GLN A N 1
ATOM 755 C CA . GLN A 1 94 ? 7.695 14.234 -13.922 1 95.19 94 GLN A CA 1
ATOM 756 C C . GLN A 1 94 ? 6.887 13.117 -13.273 1 95.19 94 GLN A C 1
ATOM 758 O O . GLN A 1 94 ? 6.449 13.25 -12.125 1 95.19 94 GLN A O 1
ATOM 763 N N . SER A 1 95 ? 6.668 12.039 -14.047 1 97.75 95 SER A N 1
ATOM 764 C CA . SER A 1 95 ? 5.969 10.883 -13.5 1 97.75 95 SER A CA 1
ATOM 765 C C . SER A 1 95 ? 6.703 10.32 -12.289 1 97.75 95 SER A C 1
ATOM 767 O O . SER A 1 95 ? 6.078 9.938 -11.297 1 97.75 95 SER A O 1
ATOM 769 N N . ILE A 1 96 ? 8.039 10.281 -12.352 1 97.56 96 ILE A N 1
ATOM 770 C CA . ILE A 1 96 ? 8.844 9.789 -11.242 1 97.56 96 ILE A CA 1
ATOM 771 C C . ILE A 1 96 ? 8.625 10.664 -10.008 1 97.56 96 ILE A C 1
ATOM 773 O O . ILE A 1 96 ? 8.453 10.156 -8.898 1 97.56 96 ILE A O 1
ATOM 777 N N . HIS A 1 97 ? 8.602 11.984 -10.18 1 95.69 97 HIS A N 1
ATOM 778 C CA . HIS A 1 97 ? 8.344 12.898 -9.07 1 95.69 97 HIS A CA 1
ATOM 779 C C . HIS A 1 97 ? 6.996 12.609 -8.422 1 95.69 97 HIS A C 1
ATOM 781 O O . HIS A 1 97 ? 6.895 12.539 -7.195 1 95.69 97 HIS A O 1
ATOM 787 N N . LEU A 1 98 ? 6.047 12.367 -9.242 1 95.94 98 LEU A N 1
ATOM 788 C CA . LEU A 1 98 ? 4.699 12.148 -8.734 1 95.94 98 LEU A CA 1
ATOM 789 C C . LEU A 1 98 ? 4.586 10.789 -8.055 1 95.94 98 LEU A C 1
ATOM 791 O O . LEU A 1 98 ? 3.975 10.664 -6.988 1 95.94 98 LEU A O 1
ATOM 795 N N . HIS A 1 99 ? 5.219 9.727 -8.633 1 96.88 99 HIS A N 1
ATOM 796 C CA . HIS A 1 99 ? 5.219 8.398 -8.031 1 96.88 99 HIS A CA 1
ATOM 797 C C . HIS A 1 99 ? 5.875 8.414 -6.656 1 96.88 99 HIS A C 1
ATOM 799 O O . HIS A 1 99 ? 5.465 7.672 -5.762 1 96.88 99 HIS A O 1
ATOM 805 N N . THR A 1 100 ? 6.895 9.266 -6.512 1 96.44 100 THR A N 1
ATOM 806 C CA . THR A 1 100 ? 7.699 9.25 -5.293 1 96.44 100 THR A CA 1
ATOM 807 C C . THR A 1 100 ? 7.152 10.234 -4.266 1 96.44 100 THR A C 1
ATOM 809 O O . THR A 1 100 ? 7.812 10.523 -3.266 1 96.44 100 THR A O 1
ATOM 812 N N . GLY A 1 101 ? 5.961 10.828 -4.512 1 92.19 101 GLY A N 1
ATOM 813 C CA . GLY A 1 101 ? 5.254 11.633 -3.529 1 92.19 101 GLY A CA 1
ATOM 814 C C . GLY A 1 101 ? 5.633 13.102 -3.58 1 92.19 101 GLY A C 1
ATOM 815 O O . GLY A 1 101 ? 5.238 13.883 -2.709 1 92.19 101 GLY A O 1
ATOM 816 N N . ASN A 1 102 ? 6.449 13.461 -4.52 1 92.5 102 ASN A N 1
ATOM 817 C CA . ASN A 1 102 ? 6.781 14.867 -4.695 1 92.5 102 ASN A CA 1
ATOM 818 C C . ASN A 1 102 ? 5.781 15.57 -5.609 1 92.5 102 ASN A C 1
ATOM 820 O O . ASN A 1 102 ? 5.969 15.617 -6.824 1 92.5 102 ASN A O 1
ATOM 824 N N . TRP A 1 103 ? 4.82 16.203 -4.992 1 92.38 103 TRP A N 1
ATOM 825 C CA . TRP A 1 103 ? 3.762 16.891 -5.719 1 92.38 103 TRP A CA 1
ATOM 826 C C . TRP A 1 103 ? 3.939 18.406 -5.625 1 92.38 103 TRP A C 1
ATOM 828 O O . TRP A 1 103 ? 2.961 19.156 -5.676 1 92.38 103 TRP A O 1
ATOM 838 N N . SER A 1 104 ? 5.148 18.828 -5.418 1 91.62 104 SER A N 1
ATOM 839 C CA . SER A 1 104 ? 5.41 20.266 -5.441 1 91.62 104 SER A CA 1
ATOM 840 C C . SER A 1 104 ? 5.039 20.859 -6.793 1 91.62 104 SER A C 1
ATOM 842 O O . SER A 1 104 ? 5.301 20.266 -7.84 1 91.62 104 SER A O 1
ATOM 844 N N . VAL A 1 105 ? 4.391 22.031 -6.754 1 93.31 105 VAL A N 1
ATOM 845 C CA . VAL A 1 105 ? 3.984 22.719 -7.973 1 93.31 105 VAL A CA 1
ATOM 846 C C . VAL A 1 105 ? 5.219 23.141 -8.766 1 93.31 105 VAL A C 1
ATOM 848 O O . VAL A 1 105 ? 6.07 23.875 -8.266 1 93.31 105 VAL A O 1
ATOM 851 N N . PRO A 1 106 ? 5.297 22.656 -9.969 1 93 106 PRO A N 1
ATOM 852 C CA . PRO A 1 106 ? 6.438 23.078 -10.789 1 93 106 PRO A CA 1
ATOM 853 C C . PRO A 1 106 ? 6.234 24.453 -11.422 1 93 106 PRO A C 1
ATOM 855 O O . PRO A 1 106 ? 5.098 24.891 -11.617 1 93 106 PRO A O 1
ATOM 858 N N . LYS A 1 107 ? 7.34 25.094 -11.68 1 92.88 107 LYS A N 1
ATOM 859 C CA . LYS A 1 107 ? 7.25 26.344 -12.43 1 92.88 107 LYS A CA 1
ATOM 860 C C . LYS A 1 107 ? 6.68 26.109 -13.828 1 92.88 107 LYS A C 1
ATOM 862 O O . LYS A 1 107 ? 5.887 26.906 -14.32 1 92.88 107 LYS A O 1
ATOM 867 N N . GLN A 1 108 ? 7.066 25.031 -14.375 1 95.5 108 GLN A N 1
ATOM 868 C CA . GLN A 1 108 ? 6.566 24.641 -15.688 1 95.5 108 GLN A CA 1
ATOM 869 C C . GLN A 1 108 ? 6.25 23.156 -15.734 1 95.5 108 GLN A C 1
ATOM 871 O O . GLN A 1 108 ? 7.102 22.312 -15.414 1 95.5 108 GLN A O 1
ATOM 876 N N . LEU A 1 109 ? 5.039 22.859 -16.094 1 96.69 109 LEU A N 1
ATOM 877 C CA . LEU A 1 109 ? 4.613 21.469 -16.25 1 96.69 109 LEU A CA 1
ATOM 878 C C . LEU A 1 109 ? 4.746 21.031 -17.688 1 96.69 109 LEU A C 1
ATOM 880 O O . LEU A 1 109 ? 4.152 21.625 -18.594 1 96.69 109 LEU A O 1
ATOM 884 N N . LEU A 1 110 ? 5.488 20.016 -17.922 1 95.94 110 LEU A N 1
ATOM 885 C CA . LEU A 1 110 ? 5.723 19.5 -19.266 1 95.94 110 LEU A CA 1
ATOM 886 C C . LEU A 1 110 ? 4.711 18.422 -19.625 1 95.94 110 LEU A C 1
ATOM 888 O O . LEU A 1 110 ? 4.586 17.422 -18.922 1 95.94 110 LEU A O 1
ATOM 892 N N . ILE A 1 111 ? 4.043 18.578 -20.781 1 97.31 111 ILE A N 1
ATOM 893 C CA . ILE A 1 111 ? 2.994 17.672 -21.234 1 97.31 111 ILE A CA 1
ATOM 894 C C . ILE A 1 111 ? 3.332 17.156 -22.641 1 97.31 111 ILE A C 1
ATOM 896 O O . ILE A 1 111 ? 3.799 17.906 -23.5 1 97.31 111 ILE A O 1
ATOM 900 N N . ARG A 1 112 ? 3.141 15.867 -22.734 1 96.81 112 ARG A N 1
ATOM 901 C CA . ARG A 1 112 ? 3.254 15.219 -24.031 1 96.81 112 ARG A CA 1
ATOM 902 C C . ARG A 1 112 ? 1.878 14.984 -24.656 1 96.81 112 ARG A C 1
ATOM 904 O O . ARG A 1 112 ? 0.966 14.492 -23.984 1 96.81 112 ARG A O 1
ATOM 911 N N . SER A 1 113 ? 1.725 15.391 -25.922 1 97.44 113 SER A N 1
ATOM 912 C CA . SER A 1 113 ? 0.502 15.133 -26.672 1 97.44 113 SER A CA 1
ATOM 913 C C . SER A 1 113 ? 0.757 15.195 -28.172 1 97.44 113 SER A C 1
ATOM 915 O O . SER A 1 113 ? 1.489 16.062 -28.656 1 97.44 113 SER A O 1
ATOM 917 N N . PRO A 1 114 ? 0.128 14.219 -28.875 1 97.25 114 PRO A N 1
ATOM 918 C CA . PRO A 1 114 ? 0.24 14.328 -30.328 1 97.25 114 PRO A CA 1
ATOM 919 C C . PRO A 1 114 ? -0.356 15.625 -30.875 1 97.25 114 PRO A C 1
ATOM 921 O O . PRO A 1 114 ? -0.033 16.047 -31.984 1 97.25 114 PRO A O 1
ATOM 924 N N . LYS A 1 115 ? -1.129 16.312 -30.078 1 96.94 115 LYS A N 1
ATOM 925 C CA . LYS A 1 115 ? -1.788 17.562 -30.469 1 96.94 115 LYS A CA 1
ATOM 926 C C . LYS A 1 115 ? -1.127 18.75 -29.797 1 96.94 115 LYS A C 1
ATOM 928 O O . LYS A 1 115 ? -1.676 19.859 -29.797 1 96.94 115 LYS A O 1
ATOM 933 N N . GLY A 1 116 ? 0.019 18.516 -29.25 1 96.25 116 GLY A N 1
ATOM 934 C CA . GLY A 1 116 ? 0.71 19.594 -28.547 1 96.25 116 GLY A CA 1
ATOM 935 C C . GLY A 1 116 ? 1.061 20.766 -29.422 1 96.25 116 GLY A C 1
ATOM 936 O O . GLY A 1 116 ? 1.372 20.594 -30.609 1 96.25 116 GLY A O 1
ATOM 937 N N . GLY A 1 117 ? 1.083 21.984 -28.844 1 95.19 117 GLY A N 1
ATOM 938 C CA . GLY A 1 117 ? 1.336 23.219 -29.578 1 95.19 117 GLY A CA 1
ATOM 939 C C . GLY A 1 117 ? 2.785 23.656 -29.516 1 95.19 117 GLY A C 1
ATOM 940 O O . GLY A 1 117 ? 3.197 24.547 -30.266 1 95.19 117 GLY A O 1
ATOM 941 N N . ASN A 1 118 ? 3.602 23.125 -28.688 1 95.69 118 ASN A N 1
ATOM 942 C CA . ASN A 1 118 ? 5.016 23.438 -28.516 1 95.69 118 ASN A CA 1
ATOM 943 C C . ASN A 1 118 ? 5.219 24.875 -28.078 1 95.69 118 ASN A C 1
ATOM 945 O O . ASN A 1 118 ? 6.164 25.547 -28.5 1 95.69 118 ASN A O 1
ATOM 949 N N . LYS A 1 119 ? 4.258 25.422 -27.391 1 94.81 119 LYS A N 1
ATOM 950 C CA . LYS A 1 119 ? 4.332 26.766 -26.797 1 94.81 119 LYS A CA 1
ATOM 951 C C . LYS A 1 119 ? 3.816 26.766 -25.359 1 94.81 119 LYS A C 1
ATOM 953 O O . LYS A 1 119 ? 2.84 26.078 -25.047 1 94.81 119 LYS A O 1
ATOM 958 N N . PRO A 1 120 ? 4.48 27.547 -24.531 1 96.19 120 PRO A N 1
ATOM 959 C CA . PRO A 1 120 ? 4.027 27.594 -23.141 1 96.19 120 PRO A CA 1
ATOM 960 C C . PRO A 1 120 ? 2.727 28.375 -22.969 1 96.19 120 PRO A C 1
ATOM 962 O O . PRO A 1 120 ? 2.512 29.375 -23.641 1 96.19 120 PRO A O 1
ATOM 965 N N . THR A 1 121 ? 1.914 27.891 -22.188 1 96.31 121 THR A N 1
ATOM 966 C CA . THR A 1 121 ? 0.726 28.578 -21.703 1 96.31 121 THR A CA 1
ATOM 967 C C . THR A 1 121 ? 0.949 29.125 -20.297 1 96.31 121 THR A C 1
ATOM 969 O O . THR A 1 121 ? 1.122 28.344 -19.359 1 96.31 121 THR A O 1
ATOM 972 N N . GLY A 1 122 ? 0.901 30.359 -20.172 1 96.44 122 GLY A N 1
ATOM 973 C CA . GLY A 1 122 ? 1.112 30.984 -18.875 1 96.44 122 GLY A CA 1
ATOM 974 C C . GLY A 1 122 ? -0.082 30.859 -17.953 1 96.44 122 GLY A C 1
ATOM 975 O O . GLY A 1 122 ? -1.229 30.953 -18.391 1 96.44 122 GLY A O 1
ATOM 976 N N . LEU A 1 123 ? 0.224 30.641 -16.656 1 96.56 123 LEU A N 1
ATOM 977 C CA . LEU A 1 123 ? -0.785 30.562 -15.602 1 96.56 123 LEU A CA 1
ATOM 978 C C . LEU A 1 123 ? -0.484 31.547 -14.484 1 96.56 123 LEU A C 1
ATOM 980 O O . LEU A 1 123 ? 0.189 32.562 -14.703 1 96.56 123 LEU A O 1
ATOM 984 N N . LEU A 1 124 ? -1.119 31.312 -13.375 1 95.19 124 LEU A N 1
ATOM 985 C CA . LEU A 1 124 ? -0.968 32.25 -12.273 1 95.19 124 LEU A CA 1
ATOM 986 C C . LEU A 1 124 ? 0.387 32.094 -11.594 1 95.19 124 LEU A C 1
ATOM 988 O O . LEU A 1 124 ? 0.946 30.984 -11.586 1 95.19 124 LEU A O 1
ATOM 992 N N . HIS A 1 125 ? 0.925 33.25 -11.094 1 94.19 125 HIS A N 1
ATOM 993 C CA . HIS A 1 125 ? 2.082 33.281 -10.203 1 94.19 125 HIS A CA 1
ATOM 994 C C . HIS A 1 125 ? 3.309 32.656 -10.867 1 94.19 125 HIS A C 1
ATOM 996 O O . HIS A 1 125 ? 4.051 31.922 -10.234 1 94.19 125 HIS A O 1
ATOM 1002 N N . GLY A 1 126 ? 3.414 32.812 -12.086 1 93.5 126 GLY A N 1
ATOM 1003 C CA . GLY A 1 126 ? 4.621 32.438 -12.805 1 93.5 126 GLY A CA 1
ATOM 1004 C C . GLY A 1 126 ? 4.672 30.984 -13.188 1 93.5 126 GLY A C 1
ATOM 1005 O O . GLY A 1 126 ? 5.699 30.484 -13.656 1 93.5 126 GLY A O 1
ATOM 1006 N N . THR A 1 127 ? 3.621 30.203 -12.984 1 95.88 127 THR A N 1
ATOM 1007 C CA . THR A 1 127 ? 3.559 28.812 -13.414 1 95.88 127 THR A CA 1
ATOM 1008 C C . THR A 1 127 ? 3.088 28.719 -14.867 1 95.88 127 THR A C 1
ATOM 1010 O O . THR A 1 127 ? 2.512 29.672 -15.398 1 95.88 127 THR A O 1
ATOM 1013 N N . SER A 1 128 ? 3.451 27.625 -15.531 1 97.5 128 SER A N 1
ATOM 1014 C CA . SER A 1 128 ? 3.061 27.469 -16.922 1 97.5 128 SER A CA 1
ATOM 1015 C C . SER A 1 128 ? 2.951 25.984 -17.297 1 97.5 128 SER A C 1
ATOM 1017 O O . SER A 1 128 ? 3.426 25.125 -16.562 1 97.5 128 SER A O 1
ATOM 1019 N N . ILE A 1 129 ? 2.23 25.719 -18.391 1 97.31 129 ILE A N 1
ATOM 1020 C CA . ILE A 1 129 ? 2.168 24.391 -19.016 1 97.31 129 ILE A CA 1
ATOM 1021 C C . ILE A 1 129 ? 2.83 24.438 -20.391 1 97.31 129 ILE A C 1
ATOM 1023 O O . ILE A 1 129 ? 2.547 25.344 -21.188 1 97.31 129 ILE A O 1
ATOM 1027 N N . LEU A 1 130 ? 3.752 23.609 -20.594 1 97.38 130 LEU A N 1
ATOM 1028 C CA . LEU A 1 130 ? 4.328 23.438 -21.922 1 97.38 130 LEU A CA 1
ATOM 1029 C C . LEU A 1 130 ? 3.904 22.109 -22.516 1 97.38 130 LEU A C 1
ATOM 1031 O O . LEU A 1 130 ? 4.348 21.047 -22.062 1 97.38 130 LEU A O 1
ATOM 1035 N N . ASP A 1 131 ? 3.053 22.094 -23.484 1 96.19 131 ASP A N 1
ATOM 1036 C CA . ASP A 1 131 ? 2.648 20.875 -24.188 1 96.19 131 ASP A CA 1
ATOM 1037 C C . ASP A 1 131 ? 3.484 20.688 -25.453 1 96.19 131 ASP A C 1
ATOM 1039 O O . ASP A 1 131 ? 3.455 21.516 -26.359 1 96.19 131 ASP A O 1
ATOM 1043 N N . VAL A 1 132 ? 4.168 19.625 -25.5 1 96.62 132 VAL A N 1
ATOM 1044 C CA . VAL A 1 132 ? 5.066 19.312 -26.594 1 96.62 132 VAL A CA 1
ATOM 1045 C C . VAL A 1 132 ? 4.43 18.266 -27.5 1 96.62 132 VAL A C 1
ATOM 1047 O O . VAL A 1 132 ? 3.863 17.281 -27.031 1 96.62 132 VAL A O 1
ATOM 1050 N N . ARG A 1 133 ? 4.555 18.469 -28.828 1 96.62 133 ARG A N 1
ATOM 1051 C CA . ARG A 1 133 ? 4.02 17.531 -29.812 1 96.62 133 ARG A CA 1
ATOM 1052 C C . ARG A 1 133 ? 4.875 16.266 -29.875 1 96.62 133 ARG A C 1
ATOM 1054 O O . ARG A 1 133 ? 5.926 16.25 -30.516 1 96.62 133 ARG A O 1
ATOM 1061 N N . LEU A 1 134 ? 4.441 15.219 -29.234 1 95.44 134 LEU A N 1
ATOM 1062 C CA . LEU A 1 134 ? 5.129 13.938 -29.141 1 95.44 134 LEU A CA 1
ATOM 1063 C C . LEU A 1 134 ? 4.125 12.789 -29.125 1 95.44 134 LEU A C 1
ATOM 1065 O O . LEU A 1 134 ? 2.98 12.961 -28.703 1 95.44 134 LEU A O 1
ATOM 1069 N N . GLU A 1 135 ? 4.523 11.664 -29.578 1 95 135 GLU A N 1
ATOM 1070 C CA . GLU A 1 135 ? 3.697 10.461 -29.484 1 95 135 GLU A CA 1
ATOM 1071 C C . GLU A 1 135 ? 3.523 10.023 -28.031 1 95 135 GLU A C 1
ATOM 1073 O O . GLU A 1 135 ? 4.402 10.258 -27.203 1 95 135 GLU A O 1
ATOM 1078 N N . LEU A 1 136 ? 2.42 9.383 -27.812 1 96.38 136 LEU A N 1
ATOM 1079 C CA . LEU A 1 136 ? 2.125 8.891 -26.469 1 96.38 136 LEU A CA 1
ATOM 1080 C C . LEU A 1 136 ? 2.654 7.469 -26.281 1 96.38 136 LEU A C 1
ATOM 1082 O O . LEU A 1 136 ? 2.762 6.711 -27.25 1 96.38 136 LEU A O 1
ATOM 1086 N N . PRO A 1 137 ? 3.016 7.133 -25.078 1 94.75 137 PRO A N 1
ATOM 1087 C CA . PRO A 1 137 ? 3.291 5.719 -24.812 1 94.75 137 PRO A CA 1
ATOM 1088 C C . PRO A 1 137 ? 2.051 4.84 -24.953 1 94.75 137 PRO A C 1
ATOM 1090 O O . PRO A 1 137 ? 0.929 5.352 -25 1 94.75 137 PRO A O 1
ATOM 1093 N N . PRO A 1 138 ? 2.301 3.529 -25.125 1 92.62 138 PRO A N 1
ATOM 1094 C CA . PRO A 1 138 ? 1.137 2.641 -25.141 1 92.62 138 PRO A CA 1
ATOM 1095 C C . PRO A 1 138 ? 0.283 2.748 -23.891 1 92.62 138 PRO A C 1
ATOM 1097 O O . PRO A 1 138 ? 0.793 3.102 -22.812 1 92.62 138 PRO A O 1
ATOM 1100 N N . ALA A 1 139 ? -0.927 2.463 -24.031 1 92 139 ALA A N 1
ATOM 1101 C CA . ALA A 1 139 ? -1.884 2.564 -22.922 1 92 139 ALA A CA 1
ATOM 1102 C C . ALA A 1 139 ? -1.436 1.729 -21.734 1 92 139 ALA A C 1
ATOM 1104 O O . ALA A 1 139 ? -1.672 2.105 -20.578 1 92 139 ALA A O 1
ATOM 1105 N N . SER A 1 140 ? -0.724 0.678 -21.969 1 90.81 140 SER A N 1
ATOM 1106 C CA . SER A 1 140 ? -0.26 -0.221 -20.922 1 90.81 140 SER A CA 1
ATOM 1107 C C . SER A 1 140 ? 0.838 0.428 -20.078 1 90.81 140 SER A C 1
ATOM 1109 O O . SER A 1 140 ? 1.161 -0.05 -18.984 1 90.81 140 SER A O 1
ATOM 1111 N N . ASP A 1 141 ? 1.338 1.552 -20.578 1 95.56 141 ASP A N 1
ATOM 1112 C CA . ASP A 1 141 ? 2.471 2.18 -19.906 1 95.56 141 ASP A CA 1
ATOM 1113 C C . ASP A 1 141 ? 2.039 3.441 -19.172 1 95.56 141 ASP A C 1
ATOM 1115 O O . ASP A 1 141 ? 2.881 4.215 -18.703 1 95.56 141 ASP A O 1
ATOM 1119 N N . THR A 1 142 ? 0.779 3.676 -19.125 1 96.69 142 THR A N 1
ATOM 1120 C CA . THR A 1 142 ? 0.296 4.883 -18.469 1 96.69 142 THR A CA 1
ATOM 1121 C C . THR A 1 142 ? -0.75 4.535 -17.406 1 96.69 142 THR A C 1
ATOM 1123 O O . THR A 1 142 ? -1.298 3.432 -17.406 1 96.69 142 THR A O 1
ATOM 1126 N N . GLU A 1 143 ? -0.934 5.355 -16.5 1 96.44 143 GLU A N 1
ATOM 1127 C CA . GLU A 1 143 ? -1.98 5.27 -15.484 1 96.44 143 GLU A CA 1
ATOM 1128 C C . GLU A 1 143 ? -2.457 6.656 -15.062 1 96.44 143 GLU A C 1
ATOM 1130 O O . GLU A 1 143 ? -1.854 7.664 -15.43 1 96.44 143 GLU A O 1
ATOM 1135 N N . ILE A 1 144 ? -3.574 6.715 -14.438 1 96.06 144 ILE A N 1
ATOM 1136 C CA . ILE A 1 144 ? -4.109 7.965 -13.914 1 96.06 144 ILE A CA 1
ATOM 1137 C C . ILE A 1 144 ? -3.855 8.047 -12.406 1 96.06 144 ILE A C 1
ATOM 1139 O O . ILE A 1 144 ? -4.215 7.133 -11.664 1 96.06 144 ILE A O 1
ATOM 1143 N N . LYS A 1 145 ? -3.191 9.031 -11.953 1 94.69 145 LYS A N 1
ATOM 1144 C CA . LYS A 1 145 ? -2.955 9.305 -10.539 1 94.69 145 LYS A CA 1
ATOM 1145 C C . LYS A 1 145 ? -3.434 10.703 -10.164 1 94.69 145 LYS A C 1
ATOM 1147 O O . LYS A 1 145 ? -2.879 11.703 -10.633 1 94.69 145 LYS A O 1
ATOM 1152 N N . GLU A 1 146 ? -4.48 10.812 -9.367 1 91.19 146 GLU A N 1
ATOM 1153 C CA . GLU A 1 146 ? -5.09 12.07 -8.953 1 91.19 146 GLU A CA 1
ATOM 1154 C C . GLU A 1 146 ? -5.453 12.93 -10.164 1 91.19 146 GLU A C 1
ATOM 1156 O O . GLU A 1 146 ? -5.129 14.117 -10.203 1 91.19 146 GLU A O 1
ATOM 1161 N N . GLY A 1 147 ? -5.938 12.266 -11.148 1 93.31 147 GLY A N 1
ATOM 1162 C CA . GLY A 1 147 ? -6.43 12.945 -12.336 1 93.31 147 GLY A CA 1
ATOM 1163 C C . GLY A 1 147 ? -5.355 13.156 -13.391 1 93.31 147 GLY A C 1
ATOM 1164 O O . GLY A 1 147 ? -5.664 13.43 -14.547 1 93.31 147 GLY A O 1
ATOM 1165 N N . MET A 1 148 ? -4.105 13.031 -13.016 1 96.88 148 MET A N 1
ATOM 1166 C CA . MET A 1 148 ? -3 13.227 -13.953 1 96.88 148 MET A CA 1
ATOM 1167 C C . MET A 1 148 ? -2.674 11.938 -14.688 1 96.88 148 MET A C 1
ATOM 1169 O O . MET A 1 148 ? -2.674 10.859 -14.094 1 96.88 148 MET A O 1
ATOM 1173 N N . ARG A 1 149 ? -2.525 12.016 -15.961 1 97.88 149 ARG A N 1
ATOM 1174 C CA . ARG A 1 149 ? -2.055 10.883 -16.75 1 97.88 149 ARG A CA 1
ATOM 1175 C C . ARG A 1 149 ? -0.532 10.797 -16.734 1 97.88 149 ARG A C 1
ATOM 1177 O O . ARG A 1 149 ? 0.151 11.688 -17.25 1 97.88 149 ARG A O 1
ATOM 1184 N N . ILE A 1 150 ? -0.071 9.781 -16.156 1 98.12 150 ILE A N 1
ATOM 1185 C CA . ILE A 1 150 ? 1.371 9.664 -15.969 1 98.12 150 ILE A CA 1
ATOM 1186 C C . ILE A 1 150 ? 1.859 8.32 -16.5 1 98.12 150 ILE A C 1
ATOM 1188 O O . ILE A 1 150 ? 1.06 7.41 -16.734 1 98.12 150 ILE A O 1
ATOM 1192 N N . TYR A 1 151 ? 3.18 8.219 -16.766 1 97.69 151 TYR A N 1
ATOM 1193 C CA . TYR A 1 151 ? 3.783 6.906 -16.984 1 97.69 151 TYR A CA 1
ATOM 1194 C C . TYR A 1 151 ? 3.693 6.051 -15.727 1 97.69 151 TYR A C 1
ATOM 1196 O O . TYR A 1 151 ? 3.908 6.543 -14.617 1 97.69 151 TYR A O 1
ATOM 1204 N N . ASN A 1 152 ? 3.295 4.766 -15.906 1 97.12 152 ASN A N 1
ATOM 1205 C CA . ASN A 1 152 ? 3.461 3.912 -14.734 1 97.12 152 ASN A CA 1
ATOM 1206 C C . ASN A 1 152 ? 4.93 3.756 -14.359 1 97.12 152 ASN A C 1
ATOM 1208 O O . ASN A 1 152 ? 5.816 4.113 -15.141 1 97.12 152 ASN A O 1
ATOM 1212 N N . LEU A 1 153 ? 5.191 3.311 -13.195 1 97.12 153 LEU A N 1
ATOM 1213 C CA . LEU A 1 153 ? 6.512 3.4 -12.578 1 97.12 153 LEU A CA 1
ATOM 1214 C C . LEU A 1 153 ? 7.551 2.666 -13.422 1 97.12 153 LEU A C 1
ATOM 1216 O O . LEU A 1 153 ? 8.594 3.229 -13.758 1 97.12 153 LEU A O 1
ATOM 1220 N N . PRO A 1 154 ? 7.348 1.37 -13.867 1 96.69 154 PRO A N 1
ATOM 1221 C CA . PRO A 1 154 ? 8.375 0.708 -14.68 1 96.69 154 PRO A CA 1
ATOM 1222 C C . PRO A 1 154 ? 8.641 1.432 -16 1 96.69 154 PRO A C 1
ATOM 1224 O O . PRO A 1 154 ? 9.797 1.575 -16.406 1 96.69 154 PRO A O 1
ATOM 1227 N N . ALA A 1 155 ? 7.598 1.9 -16.625 1 97.25 155 ALA A N 1
ATOM 1228 C CA . ALA A 1 155 ? 7.746 2.621 -17.875 1 97.25 155 ALA A CA 1
ATOM 1229 C C . ALA A 1 155 ? 8.492 3.938 -17.672 1 97.25 155 ALA A C 1
ATOM 1231 O O . ALA A 1 155 ? 9.297 4.34 -18.516 1 97.25 155 ALA A O 1
ATOM 1232 N N . ALA A 1 156 ? 8.172 4.621 -16.594 1 97.81 156 ALA A N 1
ATOM 1233 C CA . ALA A 1 156 ? 8.852 5.875 -16.297 1 97.81 156 ALA A CA 1
ATOM 1234 C C . ALA A 1 156 ? 10.344 5.648 -16.078 1 97.81 156 ALA A C 1
ATOM 1236 O O . ALA A 1 156 ? 11.172 6.418 -16.562 1 97.81 156 ALA A O 1
ATOM 1237 N N . LEU A 1 157 ? 10.695 4.594 -15.344 1 97.75 157 LEU A N 1
ATOM 1238 C CA . LEU A 1 157 ? 12.094 4.277 -15.062 1 97.75 157 LEU A CA 1
ATOM 1239 C C . LEU A 1 157 ? 12.852 3.959 -16.344 1 97.75 157 LEU A C 1
ATOM 1241 O O . LEU A 1 157 ? 14 4.379 -16.516 1 97.75 157 LEU A O 1
ATOM 1245 N N . VAL A 1 158 ? 12.234 3.23 -17.25 1 97 158 VAL A N 1
ATOM 1246 C CA . VAL A 1 158 ? 12.859 2.871 -18.516 1 97 158 VAL A CA 1
ATOM 1247 C C . VAL A 1 158 ? 12.938 4.102 -19.422 1 97 158 VAL A C 1
ATOM 1249 O O . VAL A 1 158 ? 13.883 4.258 -20.188 1 97 158 VAL A O 1
ATOM 1252 N N . GLY A 1 159 ? 11.992 4.996 -19.281 1 95 159 GLY A N 1
ATOM 1253 C CA . GLY A 1 159 ? 11.859 6.137 -20.172 1 95 159 GLY A CA 1
ATOM 1254 C C . GLY A 1 159 ? 12.703 7.324 -19.75 1 95 159 GLY A C 1
ATOM 1255 O O . GLY A 1 159 ? 12.961 8.227 -20.547 1 95 159 GLY A O 1
ATOM 1256 N N . CYS A 1 160 ? 13.148 7.383 -18.562 1 95 160 CYS A N 1
ATOM 1257 C CA . CYS A 1 160 ? 13.945 8.492 -18.062 1 95 160 CYS A CA 1
ATOM 1258 C C . CYS A 1 160 ? 15.359 8.461 -18.625 1 95 160 CYS A C 1
ATOM 1260 O O . CYS A 1 160 ? 15.906 7.379 -18.875 1 95 160 CYS A O 1
ATOM 1262 N N . SER A 1 161 ? 15.922 9.656 -18.781 1 93.88 161 SER A N 1
ATOM 1263 C CA . SER A 1 161 ? 17.312 9.742 -19.203 1 93.88 161 SER A CA 1
ATOM 1264 C C . SER A 1 161 ? 18.266 9.359 -18.078 1 93.88 161 SER A C 1
ATOM 1266 O O . SER A 1 161 ? 17.906 9.461 -16.906 1 93.88 161 SER A O 1
ATOM 1268 N N . GLN A 1 162 ? 19.422 8.93 -18.453 1 93.81 162 GLN A N 1
ATOM 1269 C CA . GLN A 1 162 ? 20.453 8.547 -17.484 1 93.81 162 GLN A CA 1
ATOM 1270 C C . GLN A 1 162 ? 20.844 9.734 -16.609 1 93.81 162 GLN A C 1
ATOM 1272 O O . GLN A 1 162 ? 21.188 9.555 -15.438 1 93.81 162 GLN A O 1
ATOM 1277 N N . THR A 1 163 ? 20.734 10.93 -17.109 1 95.06 163 THR A N 1
ATOM 1278 C CA . THR A 1 163 ? 21.156 12.133 -16.406 1 95.06 163 THR A CA 1
ATOM 1279 C C . THR A 1 163 ? 20.25 12.406 -15.211 1 95.06 163 THR A C 1
ATOM 1281 O O . THR A 1 163 ? 20.641 13.133 -14.281 1 95.06 163 THR A O 1
ATOM 1284 N N . GLN A 1 164 ? 19.078 11.805 -15.219 1 94.94 164 GLN A N 1
ATOM 1285 C CA . GLN A 1 164 ? 18.125 12.023 -14.141 1 94.94 164 GLN A CA 1
ATOM 1286 C C . GLN A 1 164 ? 18.625 11.422 -12.828 1 94.94 164 GLN A C 1
ATOM 1288 O O . GLN A 1 164 ? 18.328 11.922 -11.75 1 94.94 164 GLN A O 1
ATOM 1293 N N . PHE A 1 165 ? 19.422 10.352 -12.938 1 96.38 165 PHE A N 1
ATOM 1294 C CA . PHE A 1 165 ? 19.938 9.672 -11.758 1 96.38 165 PHE A CA 1
ATOM 1295 C C . PHE A 1 165 ? 20.922 10.57 -11 1 96.38 165 PHE A C 1
ATOM 1297 O O . PHE A 1 165 ? 21 10.5 -9.773 1 96.38 165 PHE A O 1
ATOM 1304 N N . SER A 1 166 ? 21.594 11.43 -11.703 1 94.56 166 SER A N 1
ATOM 1305 C CA . SER A 1 166 ? 22.531 12.359 -11.078 1 94.56 166 SER A CA 1
ATOM 1306 C C . SER A 1 166 ? 21.828 13.664 -10.695 1 94.56 166 SER A C 1
ATOM 1308 O O . SER A 1 166 ? 22.172 14.273 -9.68 1 94.56 166 SER A O 1
ATOM 1310 N N . ALA A 1 167 ? 20.906 14.062 -11.445 1 94.12 167 ALA A N 1
ATOM 1311 C CA . ALA A 1 167 ? 20.234 15.336 -11.227 1 94.12 167 ALA A CA 1
ATOM 1312 C C . ALA A 1 167 ? 19.25 15.25 -10.07 1 94.12 167 ALA A C 1
ATOM 1314 O O . ALA A 1 167 ? 19.062 16.219 -9.32 1 94.12 167 ALA A O 1
ATOM 1315 N N . HIS A 1 168 ? 18.578 14.141 -9.969 1 94.19 168 HIS A N 1
ATOM 1316 C CA . HIS A 1 168 ? 17.562 13.93 -8.93 1 94.19 168 HIS A CA 1
ATOM 1317 C C . HIS A 1 168 ? 17.766 12.594 -8.234 1 94.19 168 HIS A C 1
ATOM 1319 O O . HIS A 1 168 ? 16.875 11.734 -8.266 1 94.19 168 HIS A O 1
ATOM 1325 N N . PRO A 1 169 ? 18.859 12.438 -7.527 1 95.44 169 PRO A N 1
ATOM 1326 C CA . PRO A 1 169 ? 19.203 11.133 -6.949 1 95.44 169 PRO A CA 1
ATOM 1327 C C . PRO A 1 169 ? 18.188 10.664 -5.914 1 95.44 169 PRO A C 1
ATOM 1329 O O . PRO A 1 169 ? 17.891 9.469 -5.832 1 95.44 169 PRO A O 1
ATOM 1332 N N . THR A 1 170 ? 17.594 11.609 -5.148 1 94.44 170 THR A N 1
ATOM 1333 C CA . THR A 1 170 ? 16.625 11.234 -4.121 1 94.44 170 THR A CA 1
ATOM 1334 C C . THR A 1 170 ? 15.383 10.625 -4.75 1 94.44 170 THR A C 1
ATOM 1336 O O . THR A 1 170 ? 14.914 9.562 -4.316 1 94.44 170 THR A O 1
ATOM 1339 N N . GLU A 1 171 ? 14.875 11.242 -5.781 1 95.75 171 GLU A N 1
ATOM 1340 C CA . GLU A 1 171 ? 13.672 10.758 -6.457 1 95.75 171 GLU A CA 1
ATOM 1341 C C . GLU A 1 171 ? 13.93 9.422 -7.145 1 95.75 171 GLU A C 1
ATOM 1343 O O . GLU A 1 171 ? 13.109 8.508 -7.059 1 95.75 171 GLU A O 1
ATOM 1348 N N . MET A 1 172 ? 15.062 9.305 -7.75 1 97.5 172 MET A N 1
ATOM 1349 C CA . MET A 1 172 ? 15.375 8.094 -8.5 1 97.5 172 MET A CA 1
ATOM 1350 C C . MET A 1 172 ? 15.594 6.914 -7.559 1 97.5 172 MET A C 1
ATOM 1352 O O . MET A 1 172 ? 15.094 5.812 -7.801 1 97.5 172 MET A O 1
ATOM 1356 N N . ARG A 1 173 ? 16.359 7.145 -6.465 1 97.81 173 ARG A N 1
ATOM 1357 C CA . ARG A 1 173 ? 16.547 6.094 -5.469 1 97.81 173 ARG A CA 1
ATOM 1358 C C . ARG A 1 173 ? 15.211 5.684 -4.855 1 97.81 173 ARG A C 1
ATOM 1360 O O . ARG A 1 173 ? 14.93 4.492 -4.691 1 97.81 173 ARG A O 1
ATOM 1367 N N . THR A 1 174 ? 14.398 6.703 -4.555 1 97.31 174 THR A N 1
ATOM 1368 C CA . THR A 1 174 ? 13.078 6.43 -3.996 1 97.31 174 THR A CA 1
ATOM 1369 C C . THR A 1 174 ? 12.25 5.57 -4.949 1 97.31 174 THR A C 1
ATOM 1371 O O . THR A 1 174 ? 11.641 4.586 -4.535 1 97.31 174 THR A O 1
ATOM 1374 N N . ALA A 1 175 ? 12.266 5.906 -6.227 1 97.81 175 ALA A N 1
ATOM 1375 C CA . ALA A 1 175 ? 11.516 5.164 -7.234 1 97.81 175 ALA A CA 1
ATOM 1376 C C . ALA A 1 175 ? 11.977 3.709 -7.301 1 97.81 175 ALA A C 1
ATOM 1378 O O . ALA A 1 175 ? 11.148 2.795 -7.371 1 97.81 175 ALA A O 1
ATOM 1379 N N . LEU A 1 176 ? 13.25 3.484 -7.246 1 97.62 176 LEU A N 1
ATOM 1380 C CA . LEU A 1 176 ? 13.805 2.139 -7.328 1 97.62 176 LEU A CA 1
ATOM 1381 C C . LEU A 1 176 ? 13.398 1.308 -6.113 1 97.62 176 LEU A C 1
ATOM 1383 O O . LEU A 1 176 ? 13.148 0.107 -6.234 1 97.62 176 LEU A O 1
ATOM 1387 N N . THR A 1 177 ? 13.289 1.948 -4.941 1 96.56 177 THR A N 1
ATOM 1388 C CA . THR A 1 177 ? 12.969 1.227 -3.717 1 96.56 177 THR A CA 1
ATOM 1389 C C . THR A 1 177 ? 11.516 0.775 -3.723 1 96.56 177 THR A C 1
ATOM 1391 O O . THR A 1 177 ? 11.117 -0.066 -2.914 1 96.56 177 THR A O 1
ATOM 1394 N N . MET A 1 178 ? 10.758 1.327 -4.613 1 96.19 178 MET A N 1
ATOM 1395 C CA . MET A 1 178 ? 9.352 0.963 -4.691 1 96.19 178 MET A CA 1
ATOM 1396 C C . MET A 1 178 ? 9.172 -0.409 -5.332 1 96.19 178 MET A C 1
ATOM 1398 O O . MET A 1 178 ? 8.102 -1.011 -5.242 1 96.19 178 MET A O 1
ATOM 1402 N N . MET A 1 179 ? 10.203 -0.91 -5.988 1 93.31 179 MET A N 1
ATOM 1403 C CA . MET A 1 179 ? 10.133 -2.199 -6.672 1 93.31 179 MET A CA 1
ATOM 1404 C C . MET A 1 179 ? 10.586 -3.326 -5.75 1 93.31 179 MET A C 1
ATOM 1406 O O . MET A 1 179 ? 11.688 -3.279 -5.199 1 93.31 179 MET A O 1
ATOM 1410 N N . GLN A 1 180 ? 9.75 -4.355 -5.68 1 91.06 180 GLN A N 1
ATOM 1411 C CA . GLN A 1 180 ? 10.078 -5.48 -4.812 1 91.06 180 GLN A CA 1
ATOM 1412 C C . GLN A 1 180 ? 10.789 -6.586 -5.59 1 91.06 180 GLN A C 1
ATOM 1414 O O . GLN A 1 180 ? 11.391 -7.484 -4.996 1 91.06 180 GLN A O 1
ATOM 1419 N N . ASP A 1 181 ? 10.664 -6.586 -6.898 1 93.75 181 ASP A N 1
ATOM 1420 C CA . ASP A 1 181 ? 11.32 -7.531 -7.797 1 93.75 181 ASP A CA 1
ATOM 1421 C C . ASP A 1 181 ? 11.477 -6.938 -9.195 1 93.75 181 ASP A C 1
ATOM 1423 O O . ASP A 1 181 ? 11.086 -5.793 -9.438 1 93.75 181 ASP A O 1
ATOM 1427 N N . ALA A 1 182 ? 12.023 -7.699 -10.078 1 95 182 ALA A N 1
ATOM 1428 C CA . ALA A 1 182 ? 12.398 -7.152 -11.383 1 95 182 ALA A CA 1
ATOM 1429 C C . ALA A 1 182 ? 11.297 -7.387 -12.406 1 95 182 ALA A C 1
ATOM 1431 O O . ALA A 1 182 ? 11.414 -6.961 -13.562 1 95 182 ALA A O 1
ATOM 1432 N N . SER A 1 183 ? 10.195 -7.98 -12.094 1 93.88 183 SER A N 1
ATOM 1433 C CA . SER A 1 183 ? 9.258 -8.57 -13.047 1 93.88 183 SER A CA 1
ATOM 1434 C C . SER A 1 183 ? 8.703 -7.516 -14 1 93.88 183 SER A C 1
ATOM 1436 O O . SER A 1 183 ? 8.781 -7.676 -15.219 1 93.88 183 SER A O 1
ATOM 1438 N N . GLU A 1 184 ? 8.219 -6.418 -13.438 1 91.81 184 GLU A N 1
ATOM 1439 C CA . GLU A 1 184 ? 7.59 -5.41 -14.281 1 91.81 184 GLU A CA 1
ATOM 1440 C C . GLU A 1 184 ? 8.625 -4.668 -15.125 1 91.81 184 GLU A C 1
ATOM 1442 O O . GLU A 1 184 ? 8.359 -4.336 -16.281 1 91.81 184 GLU A O 1
ATOM 1447 N N . LEU A 1 185 ? 9.75 -4.453 -14.594 1 94.81 185 LEU A N 1
ATOM 1448 C CA . LEU A 1 185 ? 10.836 -3.807 -15.32 1 94.81 185 LEU A CA 1
ATOM 1449 C C . LEU A 1 185 ? 11.336 -4.695 -16.453 1 94.81 185 LEU A C 1
ATOM 1451 O O . LEU A 1 185 ? 11.555 -4.223 -17.578 1 94.81 185 LEU A O 1
ATOM 1455 N N . LEU A 1 186 ? 11.508 -5.98 -16.203 1 94.5 186 LEU A N 1
ATOM 1456 C CA . LEU A 1 186 ? 12.039 -6.945 -17.156 1 94.5 186 LEU A CA 1
ATOM 1457 C C . LEU A 1 186 ? 11.117 -7.074 -18.359 1 94.5 186 LEU A C 1
ATOM 1459 O O . LEU A 1 186 ? 11.586 -7.219 -19.5 1 94.5 186 LEU A O 1
ATOM 1463 N N . GLY A 1 187 ? 9.844 -7.055 -18.078 1 92.56 187 GLY A N 1
ATOM 1464 C CA . GLY A 1 187 ? 8.914 -7.113 -19.203 1 92.56 187 GLY A CA 1
ATOM 1465 C C . GLY A 1 187 ? 9.156 -6.027 -20.234 1 92.56 187 GLY A C 1
ATOM 1466 O O . GLY A 1 187 ? 9.172 -6.301 -21.438 1 92.56 187 GLY A O 1
ATOM 1467 N N . ARG A 1 188 ? 9.398 -4.891 -19.766 1 93.81 188 ARG A N 1
ATOM 1468 C CA . ARG A 1 188 ? 9.602 -3.748 -20.641 1 93.81 188 ARG A CA 1
ATOM 1469 C C . ARG A 1 188 ? 10.992 -3.771 -21.266 1 93.81 188 ARG A C 1
ATOM 1471 O O . ARG A 1 188 ? 11.156 -3.451 -22.453 1 93.81 188 ARG A O 1
ATOM 1478 N N . LEU A 1 189 ? 11.969 -4.109 -20.531 1 96.12 189 LEU A N 1
ATOM 1479 C CA . LEU A 1 189 ? 13.344 -4.168 -21.016 1 96.12 189 LEU A CA 1
ATOM 1480 C C . LEU A 1 189 ? 13.484 -5.199 -22.125 1 96.12 189 LEU A C 1
ATOM 1482 O O . LEU A 1 189 ? 14.094 -4.926 -23.156 1 96.12 189 LEU A O 1
ATOM 1486 N N . LEU A 1 190 ? 12.891 -6.359 -21.953 1 94.19 190 LEU A N 1
ATOM 1487 C CA . LEU A 1 190 ? 12.961 -7.449 -22.922 1 94.19 190 LEU A CA 1
ATOM 1488 C C . LEU A 1 190 ? 12.141 -7.125 -24.156 1 94.19 190 LEU A C 1
ATOM 1490 O O . LEU A 1 190 ? 12.586 -7.363 -25.281 1 94.19 190 LEU A O 1
ATOM 1494 N N . ALA A 1 191 ? 10.977 -6.547 -23.969 1 90.81 191 ALA A N 1
ATOM 1495 C CA . ALA A 1 191 ? 10.109 -6.207 -25.094 1 90.81 191 ALA A CA 1
ATOM 1496 C C . ALA A 1 191 ? 10.766 -5.164 -26 1 90.81 191 ALA A C 1
ATOM 1498 O O . ALA A 1 191 ? 10.617 -5.215 -27.219 1 90.81 191 ALA A O 1
ATOM 1499 N N . GLY A 1 192 ? 11.539 -4.211 -25.406 1 91.88 192 GLY A N 1
ATOM 1500 C CA . GLY A 1 192 ? 12.148 -3.129 -26.156 1 91.88 192 GLY A CA 1
ATOM 1501 C C . GLY A 1 192 ? 13.602 -3.396 -26.516 1 91.88 192 GLY A C 1
ATOM 1502 O O . GLY A 1 192 ? 14.211 -2.635 -27.266 1 91.88 192 GLY A O 1
ATOM 1503 N N . GLY A 1 193 ? 14.102 -4.539 -26.031 1 93.81 193 GLY A N 1
ATOM 1504 C CA . GLY A 1 193 ? 15.516 -4.832 -26.25 1 93.81 193 GLY A CA 1
ATOM 1505 C C . GLY A 1 193 ? 16.438 -3.762 -25.703 1 93.81 193 GLY A C 1
ATOM 1506 O O . GLY A 1 193 ? 17.391 -3.35 -26.391 1 93.81 193 GLY A O 1
ATOM 1507 N N . HIS A 1 194 ? 16.188 -3.205 -24.547 1 95.44 194 HIS A N 1
ATOM 1508 C CA . HIS A 1 194 ? 16.891 -2.059 -23.984 1 95.44 194 HIS A CA 1
ATOM 1509 C C . HIS A 1 194 ? 18.125 -2.502 -23.203 1 95.44 194 HIS A C 1
ATOM 1511 O O . HIS A 1 194 ? 18.188 -2.344 -21.984 1 95.44 194 HIS A O 1
ATOM 1517 N N . SER A 1 195 ? 19.203 -2.916 -23.844 1 96.38 195 SER A N 1
ATOM 1518 C CA . SER A 1 195 ? 20.391 -3.484 -23.219 1 96.38 195 SER A CA 1
ATOM 1519 C C . SER A 1 195 ? 21.141 -2.439 -22.391 1 96.38 195 SER A C 1
ATOM 1521 O O . SER A 1 195 ? 21.562 -2.715 -21.266 1 96.38 195 SER A O 1
ATOM 1523 N N . LYS A 1 196 ? 21.281 -1.261 -22.938 1 96.38 196 LYS A N 1
ATOM 1524 C CA . LYS A 1 196 ? 21.984 -0.201 -22.234 1 96.38 196 LYS A CA 1
ATOM 1525 C C . LYS A 1 196 ? 21.219 0.232 -20.984 1 96.38 196 LYS A C 1
ATOM 1527 O O . LYS A 1 196 ? 21.812 0.39 -19.906 1 96.38 196 LYS A O 1
ATOM 1532 N N . ILE A 1 197 ? 19.922 0.398 -21.125 1 97.5 197 ILE A N 1
ATOM 1533 C CA . ILE A 1 197 ? 19.078 0.805 -20.016 1 97.5 197 ILE A CA 1
ATOM 1534 C C . ILE A 1 197 ? 19.094 -0.27 -18.938 1 97.5 197 ILE A C 1
ATOM 1536 O O . ILE A 1 197 ? 19.156 0.042 -17.734 1 97.5 197 ILE A O 1
ATOM 1540 N N . ALA A 1 198 ? 19.047 -1.539 -19.375 1 97.75 198 ALA A N 1
ATOM 1541 C CA . ALA A 1 198 ? 19.125 -2.656 -18.438 1 97.75 198 ALA A CA 1
ATOM 1542 C C . ALA A 1 198 ? 20.406 -2.582 -17.609 1 97.75 198 ALA A C 1
ATOM 1544 O O . ALA A 1 198 ? 20.391 -2.842 -16.406 1 97.75 198 ALA A O 1
ATOM 1545 N N . GLY A 1 199 ? 21.5 -2.205 -18.234 1 97.5 199 GLY A N 1
ATOM 1546 C CA . GLY A 1 199 ? 22.766 -2.098 -17.562 1 97.5 199 GLY A CA 1
ATOM 1547 C C . GLY A 1 199 ? 22.781 -1.043 -16.469 1 97.5 199 GLY A C 1
ATOM 1548 O O . GLY A 1 199 ? 23.25 -1.295 -15.352 1 97.5 199 GLY A O 1
ATOM 1549 N N . TRP A 1 200 ? 22.312 0.108 -16.766 1 96.38 200 TRP A N 1
ATOM 1550 C CA . TRP A 1 200 ? 22.391 1.158 -15.758 1 96.38 200 TRP A CA 1
ATOM 1551 C C . TRP A 1 200 ? 21.344 0.955 -14.68 1 96.38 200 TRP A C 1
ATOM 1553 O O . TRP A 1 200 ? 21.562 1.291 -13.516 1 96.38 200 TRP A O 1
ATOM 1563 N N . LEU A 1 201 ? 20.109 0.34 -15.031 1 97.88 201 LEU A N 1
ATOM 1564 C CA . LEU A 1 201 ? 19.125 0.052 -14 1 97.88 201 LEU A CA 1
ATOM 1565 C C . LEU A 1 201 ? 19.625 -1.028 -13.047 1 97.88 201 LEU A C 1
ATOM 1567 O O . LEU A 1 201 ? 19.391 -0.956 -11.844 1 97.88 201 LEU A O 1
ATOM 1571 N N . ALA A 1 202 ? 20.297 -2.01 -13.578 1 98.19 202 ALA A N 1
ATOM 1572 C CA . ALA A 1 202 ? 20.922 -3.025 -12.727 1 98.19 202 ALA A CA 1
ATOM 1573 C C . ALA A 1 202 ? 21.938 -2.402 -11.781 1 98.19 202 ALA A C 1
ATOM 1575 O O . ALA A 1 202 ? 21.938 -2.674 -10.578 1 98.19 202 ALA A O 1
ATOM 1576 N N . GLY A 1 203 ? 22.812 -1.555 -12.32 1 97.88 203 GLY A N 1
ATOM 1577 C CA . GLY A 1 203 ? 23.781 -0.861 -11.492 1 97.88 203 GLY A CA 1
ATOM 1578 C C . GLY A 1 203 ? 23.156 0.016 -10.43 1 97.88 203 GLY A C 1
ATOM 1579 O O . GLY A 1 203 ? 23.625 0.068 -9.289 1 97.88 203 GLY A O 1
ATOM 1580 N N . ALA A 1 204 ? 22.109 0.744 -10.812 1 98.06 204 ALA A N 1
ATOM 1581 C CA . ALA A 1 204 ? 21.375 1.591 -9.875 1 98.06 204 ALA A CA 1
ATOM 1582 C C . ALA A 1 204 ? 20.766 0.762 -8.742 1 98.06 204 ALA A C 1
ATOM 1584 O O . ALA A 1 204 ? 20.875 1.129 -7.57 1 98.06 204 ALA A O 1
ATOM 1585 N N . CYS A 1 205 ? 20.125 -0.368 -9.086 1 97.44 205 CYS A N 1
ATOM 1586 C CA . CYS A 1 205 ? 19.531 -1.255 -8.094 1 97.44 205 CYS A CA 1
ATOM 1587 C C . CYS A 1 205 ? 20.594 -1.794 -7.133 1 97.44 205 CYS A C 1
ATOM 1589 O O . CYS A 1 205 ? 20.391 -1.794 -5.918 1 97.44 205 CYS A O 1
ATOM 1591 N N . ARG A 1 206 ? 21.688 -2.211 -7.668 1 97.06 206 ARG A N 1
ATOM 1592 C CA . ARG A 1 206 ? 22.75 -2.748 -6.836 1 97.06 206 ARG A CA 1
ATOM 1593 C C . ARG A 1 206 ? 23.281 -1.688 -5.879 1 97.06 206 ARG A C 1
ATOM 1595 O O . ARG A 1 206 ? 23.609 -1.987 -4.727 1 97.06 206 ARG A O 1
ATOM 1602 N N . SER A 1 207 ? 23.375 -0.461 -6.309 1 96.75 207 SER A N 1
ATOM 1603 C CA . SER A 1 207 ? 23.922 0.633 -5.52 1 96.75 207 SER A CA 1
ATOM 1604 C C . SER A 1 207 ? 23.047 0.942 -4.309 1 96.75 207 SER A C 1
ATOM 1606 O O . SER A 1 207 ? 23.516 1.533 -3.332 1 96.75 207 SER A O 1
ATOM 1608 N N . ILE A 1 208 ? 21.766 0.55 -4.344 1 95.94 208 ILE A N 1
ATOM 1609 C CA . ILE A 1 208 ? 20.891 0.838 -3.213 1 95.94 208 ILE A CA 1
ATOM 1610 C C . ILE A 1 208 ? 20.609 -0.449 -2.443 1 95.94 208 ILE A C 1
ATOM 1612 O O . ILE A 1 208 ? 19.641 -0.521 -1.686 1 95.94 208 ILE A O 1
ATOM 1616 N N . GLY A 1 209 ? 21.344 -1.479 -2.764 1 94.44 209 GLY A N 1
ATOM 1617 C CA . GLY A 1 209 ? 21.266 -2.701 -1.98 1 94.44 209 GLY A CA 1
ATOM 1618 C C . GLY A 1 209 ? 20.297 -3.721 -2.547 1 94.44 209 GLY A C 1
ATOM 1619 O O . GLY A 1 209 ? 20.016 -4.738 -1.91 1 94.44 209 GLY A O 1
ATOM 1620 N N . ARG A 1 210 ? 19.75 -3.461 -3.701 1 95.44 210 ARG A N 1
ATOM 1621 C CA . ARG A 1 210 ? 18.844 -4.414 -4.34 1 95.44 210 ARG A CA 1
ATOM 1622 C C . ARG A 1 210 ? 19.609 -5.324 -5.297 1 95.44 210 ARG A C 1
ATOM 1624 O O . ARG A 1 210 ? 19.359 -5.324 -6.504 1 95.44 210 ARG A O 1
ATOM 1631 N N . LYS A 1 211 ? 20.406 -6.137 -4.758 1 95.31 211 LYS A N 1
ATOM 1632 C CA . LYS A 1 211 ? 21.344 -6.949 -5.527 1 95.31 211 LYS A CA 1
ATOM 1633 C C . LYS A 1 211 ? 20.609 -8.016 -6.332 1 95.31 211 LYS A C 1
ATOM 1635 O O . LYS A 1 211 ? 20.969 -8.297 -7.48 1 95.31 211 LYS A O 1
ATOM 1640 N N . GLN A 1 212 ? 19.609 -8.602 -5.742 1 94.25 212 GLN A N 1
ATOM 1641 C CA . GLN A 1 212 ? 18.875 -9.656 -6.43 1 94.25 212 GLN A CA 1
ATOM 1642 C C . GLN A 1 212 ? 18.156 -9.109 -7.664 1 94.25 212 GLN A C 1
ATOM 1644 O O . GLN A 1 212 ? 18.109 -9.781 -8.703 1 94.25 212 GLN A O 1
ATOM 1649 N N . ILE A 1 213 ? 17.562 -7.957 -7.574 1 95.81 213 ILE A N 1
ATOM 1650 C CA . ILE A 1 213 ? 16.906 -7.336 -8.719 1 95.81 213 ILE A CA 1
ATOM 1651 C C . ILE A 1 213 ? 17.906 -7.09 -9.836 1 95.81 213 ILE A C 1
ATOM 1653 O O . ILE A 1 213 ? 17.625 -7.371 -11 1 95.81 213 ILE A O 1
ATOM 1657 N N . ALA A 1 214 ? 19.078 -6.551 -9.445 1 97.56 214 ALA A N 1
ATOM 1658 C CA . ALA A 1 214 ? 20.141 -6.324 -10.414 1 97.56 214 ALA A CA 1
ATOM 1659 C C . ALA A 1 214 ? 20.531 -7.617 -11.125 1 97.56 214 ALA A C 1
ATOM 1661 O O . ALA A 1 214 ? 20.625 -7.656 -12.352 1 97.56 214 ALA A O 1
ATOM 1662 N N . ASP A 1 215 ? 20.703 -8.656 -10.359 1 96.19 215 ASP A N 1
ATOM 1663 C CA . ASP A 1 215 ? 21.094 -9.953 -10.906 1 96.19 215 ASP A CA 1
ATOM 1664 C C . ASP A 1 215 ? 20.016 -10.508 -11.828 1 96.19 215 ASP A C 1
ATOM 1666 O O . ASP A 1 215 ? 20.312 -11.086 -12.875 1 96.19 215 ASP A O 1
ATOM 1670 N N . ASP A 1 216 ? 18.797 -10.375 -11.445 1 95.69 216 ASP A N 1
ATOM 1671 C CA . ASP A 1 216 ? 17.672 -10.859 -12.25 1 95.69 216 ASP A CA 1
ATOM 1672 C C . ASP A 1 216 ? 17.594 -10.117 -13.578 1 95.69 216 ASP A C 1
ATOM 1674 O O . ASP A 1 216 ? 17.328 -10.727 -14.617 1 95.69 216 ASP A O 1
ATOM 1678 N N . ILE A 1 217 ? 17.781 -8.797 -13.547 1 96.81 217 ILE A N 1
ATOM 1679 C CA . ILE A 1 217 ? 17.766 -7.996 -14.766 1 96.81 217 ILE A CA 1
ATOM 1680 C C . ILE A 1 217 ? 18.844 -8.477 -15.719 1 96.81 217 ILE A C 1
ATOM 1682 O O . ILE A 1 217 ? 18.578 -8.805 -16.875 1 96.81 217 ILE A O 1
ATOM 1686 N N . LEU A 1 218 ? 20.078 -8.578 -15.219 1 96.56 218 LEU A N 1
ATOM 1687 C CA . LEU A 1 218 ? 21.219 -8.984 -16.047 1 96.56 218 LEU A CA 1
ATOM 1688 C C . LEU A 1 218 ? 21.031 -10.414 -16.547 1 96.56 218 LEU A C 1
ATOM 1690 O O . LEU A 1 218 ? 21.219 -10.688 -17.734 1 96.56 218 LEU A O 1
ATOM 1694 N N . GLY A 1 219 ? 20.656 -11.312 -15.664 1 93.69 219 GLY A N 1
ATOM 1695 C CA . GLY A 1 219 ? 20.469 -12.711 -16.016 1 93.69 219 GLY A CA 1
ATOM 1696 C C . GLY A 1 219 ? 19.406 -12.922 -17.078 1 93.69 219 GLY A C 1
ATOM 1697 O O . GLY A 1 219 ? 19.609 -13.672 -18.031 1 93.69 219 GLY A O 1
ATOM 1698 N N . ALA A 1 220 ? 18.281 -12.297 -16.922 1 94.25 220 ALA A N 1
ATOM 1699 C CA . ALA A 1 220 ? 17.188 -12.453 -17.875 1 94.25 220 ALA A CA 1
ATOM 1700 C C . ALA A 1 220 ? 17.562 -11.898 -19.234 1 94.25 220 ALA A C 1
ATOM 1702 O O . ALA A 1 220 ? 17.234 -12.5 -20.266 1 94.25 220 ALA A O 1
ATOM 1703 N N . MET A 1 221 ? 18.203 -10.695 -19.266 1 95.19 221 MET A N 1
ATOM 1704 C CA . MET A 1 221 ? 18.609 -10.094 -20.531 1 95.19 221 MET A CA 1
ATOM 1705 C C . MET A 1 221 ? 19.625 -10.984 -21.25 1 95.19 221 MET A C 1
ATOM 1707 O O . MET A 1 221 ? 19.516 -11.203 -22.453 1 95.19 221 MET A O 1
ATOM 1711 N N . ARG A 1 222 ? 20.531 -11.562 -20.531 1 93.38 222 ARG A N 1
ATOM 1712 C CA . ARG A 1 222 ? 21.531 -12.453 -21.125 1 93.38 222 ARG A CA 1
ATOM 1713 C C . ARG A 1 222 ? 20.891 -13.727 -21.641 1 93.38 222 ARG A C 1
ATOM 1715 O O . ARG A 1 222 ? 21.219 -14.211 -22.734 1 93.38 222 ARG A O 1
ATOM 1722 N N . ALA A 1 223 ? 19.984 -14.273 -20.844 1 89.88 223 ALA A N 1
ATOM 1723 C CA . ALA A 1 223 ? 19.281 -15.484 -21.266 1 89.88 223 ALA A CA 1
ATOM 1724 C C . ALA A 1 223 ? 18.516 -15.25 -22.562 1 89.88 223 ALA A C 1
ATOM 1726 O O . ALA A 1 223 ? 18.312 -16.188 -23.344 1 89.88 223 ALA A O 1
ATOM 1727 N N . ALA A 1 224 ? 18.141 -14 -22.781 1 90.69 224 ALA A N 1
ATOM 1728 C CA . ALA A 1 224 ? 17.391 -13.656 -23.984 1 90.69 224 ALA A CA 1
ATOM 1729 C C . ALA A 1 224 ? 18.344 -13.344 -25.141 1 90.69 224 ALA A C 1
ATOM 1731 O O . ALA A 1 224 ? 17.906 -12.969 -26.234 1 90.69 224 ALA A O 1
ATOM 1732 N N . GLY A 1 225 ? 19.703 -13.398 -24.891 1 91 225 GLY A N 1
ATOM 1733 C CA . GLY A 1 225 ? 20.672 -13.258 -25.969 1 91 225 GLY A CA 1
ATOM 1734 C C . GLY A 1 225 ? 21.281 -11.867 -26.047 1 91 225 GLY A C 1
ATOM 1735 O O . GLY A 1 225 ? 22.031 -11.562 -26.984 1 91 225 GLY A O 1
ATOM 1736 N N . TYR A 1 226 ? 20.953 -11.031 -25.109 1 94.12 226 TYR A N 1
ATOM 1737 C CA . TYR A 1 226 ? 21.484 -9.664 -25.141 1 94.12 226 TYR A CA 1
ATOM 1738 C C . TYR A 1 226 ? 22.812 -9.578 -24.422 1 94.12 226 TYR A C 1
ATOM 1740 O O . TYR A 1 226 ? 23.062 -10.312 -23.453 1 94.12 226 TYR A O 1
ATOM 1748 N N . THR A 1 227 ? 23.656 -8.719 -24.922 1 95.5 227 THR A N 1
ATOM 1749 C CA . THR A 1 227 ? 24.844 -8.305 -24.188 1 95.5 227 THR A CA 1
ATOM 1750 C C . THR A 1 227 ? 24.547 -7.094 -23.312 1 95.5 227 THR A C 1
ATOM 1752 O O . THR A 1 227 ? 24.109 -6.051 -23.797 1 95.5 227 THR A O 1
ATOM 1755 N N . VAL A 1 228 ? 24.688 -7.273 -22.016 1 96.31 228 VAL A N 1
ATOM 1756 C CA . VAL A 1 228 ? 24.359 -6.211 -21.078 1 96.31 228 VAL A CA 1
ATOM 1757 C C . VAL A 1 228 ? 25.547 -5.945 -20.156 1 96.31 228 VAL A C 1
ATOM 1759 O O . VAL A 1 228 ? 26.141 -6.879 -19.609 1 96.31 228 VAL A O 1
ATOM 1762 N N . ASN A 1 229 ? 25.938 -4.672 -20.031 1 97 229 ASN A N 1
ATOM 1763 C CA . ASN A 1 229 ? 27 -4.23 -19.141 1 97 229 ASN A CA 1
ATOM 1764 C C . ASN A 1 229 ? 26.453 -3.41 -17.984 1 97 229 ASN A C 1
ATOM 1766 O O . ASN A 1 229 ? 25.812 -2.379 -18.188 1 97 229 ASN A O 1
ATOM 1770 N N . GLU A 1 230 ? 26.719 -3.877 -16.781 1 97.38 230 GLU A N 1
ATOM 1771 C CA . GLU A 1 230 ? 26.266 -3.178 -15.578 1 97.38 230 GLU A CA 1
ATOM 1772 C C . GLU A 1 230 ? 27.031 -1.877 -15.375 1 97.38 230 GLU A C 1
ATOM 1774 O O . GLU A 1 230 ? 28.266 -1.853 -15.492 1 97.38 230 GLU A O 1
ATOM 1779 N N . ASN A 1 231 ? 26.312 -0.755 -15.109 1 96.25 231 ASN A N 1
ATOM 1780 C CA . ASN A 1 231 ? 26.891 0.564 -14.883 1 96.25 231 ASN A CA 1
ATOM 1781 C C . ASN A 1 231 ? 26.062 1.382 -13.906 1 96.25 231 ASN A C 1
ATOM 1783 O O . ASN A 1 231 ? 24.875 1.639 -14.156 1 96.25 231 ASN A O 1
ATOM 1787 N N . ASN A 1 232 ? 26.672 1.844 -12.812 1 96.75 232 ASN A N 1
ATOM 1788 C CA . ASN A 1 232 ? 25.969 2.662 -11.836 1 96.75 232 ASN A CA 1
ATOM 1789 C C . ASN A 1 232 ? 25.797 4.098 -12.32 1 96.75 232 ASN A C 1
ATOM 1791 O O . ASN A 1 232 ? 26.766 4.832 -12.461 1 96.75 232 ASN A O 1
ATOM 1795 N N . PRO A 1 233 ? 24.594 4.562 -12.484 1 96.94 233 PRO A N 1
ATOM 1796 C CA . PRO A 1 233 ? 24.391 5.895 -13.055 1 96.94 233 PRO A CA 1
ATOM 1797 C C . PRO A 1 233 ? 24.422 7 -11.992 1 96.94 233 PRO A C 1
ATOM 1799 O O . PRO A 1 233 ? 24.422 8.188 -12.336 1 96.94 233 PRO A O 1
ATOM 1802 N N . PHE A 1 234 ? 24.438 6.633 -10.75 1 97.06 234 PHE A N 1
ATOM 1803 C CA . PHE A 1 234 ? 24.516 7.633 -9.688 1 97.06 234 PHE A CA 1
ATOM 1804 C C . PHE A 1 234 ? 25.953 8.141 -9.547 1 97.06 234 PHE A C 1
ATOM 1806 O O . PHE A 1 234 ? 26.906 7.371 -9.68 1 97.06 234 PHE A O 1
ATOM 1813 N N . LYS A 1 235 ? 26.109 9.414 -9.203 1 94.38 235 LYS A N 1
ATOM 1814 C CA . LYS A 1 235 ? 27.438 10 -8.977 1 94.38 235 LYS A CA 1
ATOM 1815 C C . LYS A 1 235 ? 27.859 9.836 -7.527 1 94.38 235 LYS A C 1
ATOM 1817 O O . LYS A 1 235 ? 29.062 9.766 -7.234 1 94.38 235 LYS A O 1
ATOM 1822 N N . ASP A 1 236 ? 26.875 9.812 -6.641 1 92.44 236 ASP A N 1
ATOM 1823 C CA . ASP A 1 236 ? 27.156 9.695 -5.211 1 92.44 236 ASP A CA 1
ATOM 1824 C C . ASP A 1 236 ? 26.578 8.406 -4.645 1 92.44 236 ASP A C 1
ATOM 1826 O O . ASP A 1 236 ? 25.906 7.648 -5.355 1 92.44 236 ASP A O 1
ATOM 1830 N N . GLN A 1 237 ? 26.922 8.156 -3.363 1 90.94 237 GLN A N 1
ATOM 1831 C CA . GLN A 1 237 ? 26.375 7.004 -2.648 1 90.94 237 GLN A CA 1
ATOM 1832 C C . GLN A 1 237 ? 25.219 7.422 -1.755 1 90.94 237 GLN A C 1
ATOM 1834 O O . GLN A 1 237 ? 25.172 8.547 -1.251 1 90.94 237 GLN A O 1
ATOM 1839 N N . ALA A 1 238 ? 24.359 6.5 -1.615 1 89.88 238 ALA A N 1
ATOM 1840 C CA . ALA A 1 238 ? 23.25 6.77 -0.698 1 89.88 238 ALA A CA 1
ATOM 1841 C C . ALA A 1 238 ? 23.766 6.938 0.732 1 89.88 238 ALA A C 1
ATOM 1843 O O . ALA A 1 238 ? 24.672 6.223 1.166 1 89.88 238 ALA A O 1
ATOM 1844 N N . GLN A 1 239 ? 23.094 7.793 1.427 1 90.44 239 GLN A N 1
ATOM 1845 C CA . GLN A 1 239 ? 23.516 8.086 2.791 1 90.44 239 GLN A CA 1
ATOM 1846 C C . GLN A 1 239 ? 22.844 7.148 3.789 1 90.44 239 GLN A C 1
ATOM 1848 O O . GLN A 1 239 ? 23.188 7.145 4.973 1 90.44 239 GLN A O 1
ATOM 1853 N N . ILE A 1 240 ? 21.938 6.367 3.32 1 93.62 240 ILE A N 1
ATOM 1854 C CA . ILE A 1 240 ? 21.234 5.461 4.223 1 93.62 240 ILE A CA 1
ATOM 1855 C C . ILE A 1 240 ? 21.25 4.043 3.65 1 93.62 240 ILE A C 1
ATOM 1857 O O . ILE A 1 240 ? 21.531 3.85 2.463 1 93.62 240 ILE A O 1
ATOM 1861 N N . ILE A 1 241 ? 20.984 3.111 4.539 1 93.12 241 ILE A N 1
ATOM 1862 C CA . ILE A 1 241 ? 20.781 1.725 4.141 1 93.12 241 ILE A CA 1
ATOM 1863 C C . ILE A 1 241 ? 19.281 1.458 3.973 1 93.12 241 ILE A C 1
ATOM 1865 O O . ILE A 1 241 ? 18.5 1.624 4.918 1 93.12 241 ILE A O 1
ATOM 1869 N N . PHE A 1 242 ? 18.922 1.115 2.807 1 93.88 242 PHE A N 1
ATOM 1870 C CA . PHE A 1 242 ? 17.516 0.88 2.514 1 93.88 242 PHE A CA 1
ATOM 1871 C C . PHE A 1 242 ? 17.078 -0.508 2.979 1 93.88 242 PHE A C 1
ATOM 1873 O O . PHE A 1 242 ? 17.797 -1.489 2.75 1 93.88 242 PHE A O 1
ATOM 1880 N N . SER A 1 243 ? 16 -0.578 3.643 1 89.94 243 SER A N 1
ATOM 1881 C CA . SER A 1 243 ? 15.406 -1.869 3.971 1 89.94 243 SER A CA 1
ATOM 1882 C C . SER A 1 243 ? 14.789 -2.52 2.738 1 89.94 243 SER A C 1
ATOM 1884 O O . SER A 1 243 ? 14.023 -1.88 2.012 1 89.94 243 SER A O 1
ATOM 1886 N N . PRO A 1 244 ? 15.047 -3.779 2.527 1 86.38 244 PRO A N 1
ATOM 1887 C CA . PRO A 1 244 ? 14.5 -4.449 1.349 1 86.38 244 PRO A CA 1
ATOM 1888 C C . PRO A 1 244 ? 12.977 -4.555 1.388 1 86.38 244 PRO A C 1
ATOM 1890 O O . PRO A 1 244 ? 12.336 -4.691 0.342 1 86.38 244 PRO A O 1
ATOM 1893 N N . ARG A 1 245 ? 12.406 -4.359 2.561 1 87.69 245 ARG A N 1
ATOM 1894 C CA . ARG A 1 245 ? 10.969 -4.57 2.689 1 87.69 245 ARG A CA 1
ATOM 1895 C C . ARG A 1 245 ? 10.219 -3.244 2.719 1 87.69 245 ARG A C 1
ATOM 1897 O O . ARG A 1 245 ? 8.984 -3.217 2.646 1 87.69 245 ARG A O 1
ATOM 1904 N N . GLU A 1 246 ? 10.938 -2.146 2.848 1 91.88 246 GLU A N 1
ATOM 1905 C CA . GLU A 1 246 ? 10.289 -0.839 2.861 1 91.88 246 GLU A CA 1
ATOM 1906 C C . GLU A 1 246 ? 10.102 -0.302 1.445 1 91.88 246 GLU A C 1
ATOM 1908 O O . GLU A 1 246 ? 11.062 0.131 0.808 1 91.88 246 GLU A O 1
ATOM 1913 N N . THR A 1 247 ? 8.867 -0.253 0.983 1 92.69 247 THR A N 1
ATOM 1914 C CA . THR A 1 247 ? 8.641 0.149 -0.4 1 92.69 247 THR A CA 1
ATOM 1915 C C . THR A 1 247 ? 7.922 1.493 -0.461 1 92.69 247 THR A C 1
ATOM 1917 O O . THR A 1 247 ? 7.691 2.031 -1.546 1 92.69 247 THR A O 1
ATOM 1920 N N . SER A 1 248 ? 7.523 2.07 0.674 1 94.69 248 SER A N 1
ATOM 1921 C CA . SER A 1 248 ? 6.848 3.363 0.672 1 94.69 248 SER A CA 1
ATOM 1922 C C . SER A 1 248 ? 7.758 4.465 0.146 1 94.69 248 SER A C 1
ATOM 1924 O O . SER A 1 248 ? 8.844 4.691 0.686 1 94.69 248 SER A O 1
ATOM 1926 N N . PRO A 1 249 ? 7.332 5.133 -0.9 1 96.31 249 PRO A N 1
ATOM 1927 C CA . PRO A 1 249 ? 8.164 6.242 -1.378 1 96.31 249 PRO A CA 1
ATOM 1928 C C . PRO A 1 249 ? 8.25 7.391 -0.372 1 96.31 249 PRO A C 1
ATOM 1930 O O . PRO A 1 249 ? 9.297 8.031 -0.251 1 96.31 249 PRO A O 1
ATOM 1933 N N . TYR A 1 250 ? 7.227 7.543 0.413 1 96.38 250 TYR A N 1
ATOM 1934 C CA . TYR A 1 250 ? 7.188 8.617 1.395 1 96.38 250 TYR A CA 1
ATOM 1935 C C . TYR A 1 250 ? 8.195 8.375 2.512 1 96.38 250 TYR A C 1
ATOM 1937 O O . TYR A 1 250 ? 8.93 9.289 2.904 1 96.38 250 TYR A O 1
ATOM 1945 N N . VAL A 1 251 ? 8.242 7.137 2.973 1 96.56 251 VAL A N 1
ATOM 1946 C CA . VAL A 1 251 ? 9.117 6.758 4.07 1 96.56 251 VAL A CA 1
ATOM 1947 C C . VAL A 1 251 ? 10.578 6.855 3.623 1 96.56 251 VAL A C 1
ATOM 1949 O O . VAL A 1 251 ? 11.406 7.465 4.305 1 96.56 251 VAL A O 1
ATOM 1952 N N . ASN A 1 252 ? 10.883 6.27 2.463 1 96.44 252 ASN A N 1
ATOM 1953 C CA . ASN A 1 252 ? 12.266 6.273 1.987 1 96.44 252 ASN A CA 1
ATOM 1954 C C . ASN A 1 252 ? 12.742 7.684 1.661 1 96.44 252 ASN A C 1
ATOM 1956 O O . ASN A 1 252 ? 13.898 8.031 1.925 1 96.44 252 ASN A O 1
ATOM 1960 N N . ARG A 1 253 ? 11.875 8.492 1.083 1 95 253 ARG A N 1
ATOM 1961 C CA . ARG A 1 253 ? 12.227 9.875 0.804 1 95 253 ARG A CA 1
ATOM 1962 C C . ARG A 1 253 ? 12.492 10.648 2.094 1 95 253 ARG A C 1
ATOM 1964 O O . ARG A 1 253 ? 13.461 11.414 2.18 1 95 253 ARG A O 1
ATOM 1971 N N . MET A 1 254 ? 11.672 10.469 3.082 1 96 254 MET A N 1
ATOM 1972 C CA . MET A 1 254 ? 11.852 11.164 4.355 1 96 254 MET A CA 1
ATOM 1973 C C . MET A 1 254 ? 13.164 10.75 5.012 1 96 254 MET A C 1
ATOM 1975 O O . MET A 1 254 ? 13.883 11.594 5.547 1 96 254 MET A O 1
ATOM 1979 N N . ARG A 1 255 ? 13.492 9.445 4.973 1 96.88 255 ARG A N 1
ATOM 1980 C CA . ARG A 1 255 ? 14.742 8.961 5.562 1 96.88 255 ARG A CA 1
ATOM 1981 C C . ARG A 1 255 ? 15.953 9.555 4.852 1 96.88 255 ARG A C 1
ATOM 1983 O O . ARG A 1 255 ? 16.938 9.922 5.496 1 96.88 255 ARG A O 1
ATOM 1990 N N . MET A 1 256 ? 15.891 9.633 3.557 1 95.69 256 MET A N 1
ATOM 1991 C CA . MET A 1 256 ? 16.984 10.227 2.801 1 95.69 256 MET A CA 1
ATOM 1992 C C . MET A 1 256 ? 17.109 11.719 3.102 1 95.69 256 MET A C 1
ATOM 1994 O O . MET A 1 256 ? 18.219 12.234 3.266 1 95.69 256 MET A O 1
ATOM 1998 N N . ASN A 1 257 ? 15.938 12.406 3.154 1 95.19 257 ASN A N 1
ATOM 1999 C CA . ASN A 1 257 ? 15.953 13.828 3.477 1 95.19 257 ASN A CA 1
ATOM 2000 C C . ASN A 1 257 ? 16.516 14.078 4.871 1 95.19 257 ASN A C 1
ATOM 2002 O O . ASN A 1 257 ? 17.297 15.016 5.07 1 95.19 257 ASN A O 1
ATOM 2006 N N . TRP A 1 258 ? 16.094 13.242 5.844 1 97.75 258 TRP A N 1
ATOM 2007 C CA . TRP A 1 258 ? 16.625 13.367 7.199 1 97.75 258 TRP A CA 1
ATOM 2008 C C . TRP A 1 258 ? 18.141 13.25 7.211 1 97.75 258 TRP A C 1
ATOM 2010 O O . TRP A 1 258 ? 18.828 14.086 7.805 1 97.75 258 TRP A O 1
ATOM 2020 N N . ALA A 1 259 ? 18.656 12.234 6.527 1 96.38 259 ALA A N 1
ATOM 2021 C CA . ALA A 1 259 ? 20.094 11.984 6.504 1 96.38 259 ALA A CA 1
ATOM 2022 C C . ALA A 1 259 ? 20.844 13.148 5.859 1 96.38 259 ALA A C 1
ATOM 2024 O O . ALA A 1 259 ? 21.891 13.578 6.359 1 96.38 259 ALA A O 1
ATOM 2025 N N . SER A 1 260 ? 20.328 13.648 4.793 1 94.56 260 SER A N 1
ATOM 2026 C CA . SER A 1 260 ? 20.969 14.734 4.066 1 94.56 260 SER A CA 1
ATOM 2027 C C . SER A 1 260 ? 20.938 16.031 4.879 1 94.56 260 SER A C 1
ATOM 2029 O O . SER A 1 260 ? 21.969 16.719 5 1 94.56 260 SER A O 1
ATOM 2031 N N . MET A 1 261 ? 19.828 16.359 5.465 1 97.56 261 MET A N 1
ATOM 2032 C CA . MET A 1 261 ? 19.641 17.609 6.195 1 97.56 261 MET A CA 1
ATOM 2033 C C . MET A 1 261 ? 20.359 17.562 7.539 1 97.56 261 MET A C 1
ATOM 2035 O O . MET A 1 261 ? 20.75 18.609 8.07 1 97.56 261 MET A O 1
ATOM 2039 N N . ARG A 1 262 ? 20.5 16.328 8.078 1 97.81 262 ARG A N 1
ATOM 2040 C CA . ARG A 1 262 ? 21.156 16.141 9.367 1 97.81 262 ARG A CA 1
ATOM 2041 C C . ARG A 1 262 ? 22.547 16.781 9.375 1 97.81 262 ARG A C 1
ATOM 2043 O O . ARG A 1 262 ? 22.906 17.453 10.336 1 97.81 262 ARG A O 1
ATOM 2050 N N . GLU A 1 263 ? 23.281 16.625 8.32 1 95.25 263 GLU A N 1
ATOM 2051 C CA . GLU A 1 263 ? 24.625 17.172 8.227 1 95.25 263 GLU A CA 1
ATOM 2052 C C . GLU A 1 263 ? 24.625 18.688 8.242 1 95.25 263 GLU A C 1
ATOM 2054 O O . GLU A 1 263 ? 25.469 19.312 8.898 1 95.25 263 GLU A O 1
ATOM 2059 N N . ASP A 1 264 ? 23.734 19.234 7.578 1 97 264 ASP A N 1
ATOM 2060 C CA . ASP A 1 264 ? 23.594 20.688 7.535 1 97 264 ASP A CA 1
ATOM 2061 C C . ASP A 1 264 ? 23.266 21.266 8.914 1 97 264 ASP A C 1
ATOM 2063 O O . ASP A 1 264 ? 23.797 22.297 9.312 1 97 264 ASP A O 1
ATOM 2067 N N . VAL A 1 265 ? 22.391 20.547 9.625 1 98.31 265 VAL A N 1
ATOM 2068 C CA . VAL A 1 265 ? 21.984 21 10.953 1 98.31 265 VAL A CA 1
ATOM 2069 C C . VAL A 1 265 ? 23.172 20.938 11.914 1 98.31 265 VAL A C 1
ATOM 2071 O O . VAL A 1 265 ? 23.391 21.875 12.68 1 98.31 265 VAL A O 1
ATOM 2074 N N . LEU A 1 266 ? 23.953 19.875 11.867 1 97.19 266 LEU A N 1
ATOM 2075 C CA . LEU A 1 266 ? 25.094 19.703 12.758 1 97.19 266 LEU A CA 1
ATOM 2076 C C . LEU A 1 266 ? 26.125 20.797 12.531 1 97.19 266 LEU A C 1
ATOM 2078 O O . LEU A 1 266 ? 26.812 21.203 13.469 1 97.19 266 LEU A O 1
ATOM 2082 N N . HIS A 1 267 ? 26.141 21.344 11.352 1 95.94 267 HIS A N 1
ATOM 2083 C CA . HIS A 1 267 ? 27.109 22.391 11.008 1 95.94 267 HIS A CA 1
ATOM 2084 C C . HIS A 1 267 ? 26.609 23.766 11.445 1 95.94 267 HIS A C 1
ATOM 2086 O O . HIS A 1 267 ? 27.422 24.641 11.781 1 95.94 267 HIS A O 1
ATOM 2092 N N . SER A 1 268 ? 25.344 23.953 11.469 1 95.38 268 SER A N 1
ATOM 2093 C CA . SER A 1 268 ? 24.828 25.312 11.602 1 95.38 268 SER A CA 1
ATOM 2094 C C . SER A 1 268 ? 24.219 25.531 12.977 1 95.38 268 SER A C 1
ATOM 2096 O O . SER A 1 268 ? 24.047 26.672 13.406 1 95.38 268 SER A O 1
ATOM 2098 N N . PHE A 1 269 ? 23.859 24.516 13.711 1 96.25 269 PHE A N 1
ATOM 2099 C CA . PHE A 1 269 ? 23.172 24.625 14.992 1 96.25 269 PHE A CA 1
ATOM 2100 C C . PHE A 1 269 ? 24.141 24.359 16.141 1 96.25 269 PHE A C 1
ATOM 2102 O O . PHE A 1 269 ? 25 23.469 16.047 1 96.25 269 PHE A O 1
ATOM 2109 N N . PRO A 1 270 ? 24.047 25.109 17.188 1 95.94 270 PRO A N 1
ATOM 2110 C CA . PRO A 1 270 ? 25 24.938 18.297 1 95.94 270 PRO A CA 1
ATOM 2111 C C . PRO A 1 270 ? 24.859 23.578 18.984 1 95.94 270 PRO A C 1
ATOM 2113 O O . PRO A 1 270 ? 23.75 23.031 19.047 1 95.94 270 PRO A O 1
ATOM 2116 N N . ALA A 1 271 ? 25.938 23.094 19.578 1 94.81 271 ALA A N 1
ATOM 2117 C CA . ALA A 1 271 ? 25.938 21.844 20.328 1 94.81 271 ALA A CA 1
ATOM 2118 C C . ALA A 1 271 ? 25.031 21.938 21.547 1 94.81 271 ALA A C 1
ATOM 2120 O O . ALA A 1 271 ? 24.906 23 22.156 1 94.81 271 ALA A O 1
ATOM 2121 N N . ALA A 1 272 ? 24.516 20.844 21.906 1 95.62 272 ALA A N 1
ATOM 2122 C CA . ALA A 1 272 ? 23.609 20.781 23.047 1 95.62 272 ALA A CA 1
ATOM 2123 C C . ALA A 1 272 ? 24.359 21.062 24.359 1 95.62 272 ALA A C 1
ATOM 2125 O O . ALA A 1 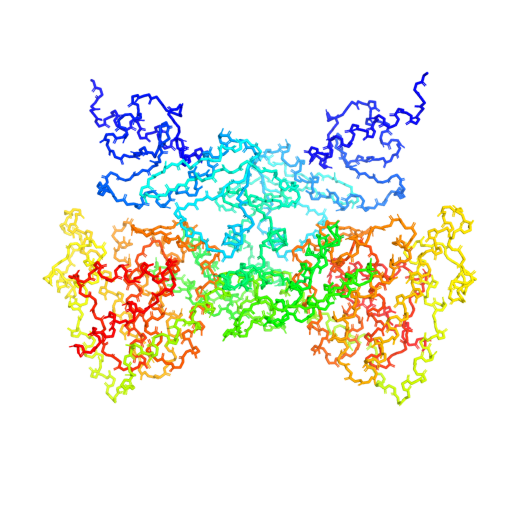272 ? 25.453 20.547 24.578 1 95.62 272 ALA A O 1
ATOM 2126 N N . PRO A 1 273 ? 23.781 21.812 25.234 1 93.38 273 PRO A N 1
ATOM 2127 C CA . PRO A 1 273 ? 24.391 22.078 26.547 1 93.38 273 PRO A CA 1
ATOM 2128 C C . PRO A 1 273 ? 24.453 20.828 27.422 1 93.38 273 PRO A C 1
ATOM 2130 O O . PRO A 1 273 ? 25.281 20.75 28.328 1 93.38 273 PRO A O 1
ATOM 2133 N N . GLY A 1 274 ? 23.578 19.875 27.156 1 93.38 274 GLY A N 1
ATOM 2134 C CA . GLY A 1 274 ? 23.422 18.734 28.031 1 93.38 274 GLY A CA 1
ATOM 2135 C C . GLY A 1 274 ? 22.25 18.859 28.984 1 93.38 274 GLY A C 1
ATOM 2136 O O . GLY A 1 274 ? 21.797 19.969 29.281 1 93.38 274 GLY A O 1
ATOM 2137 N N . LEU A 1 275 ? 21.797 17.75 29.5 1 92.19 275 LEU A N 1
ATOM 2138 C CA . LEU A 1 275 ? 20.641 17.766 30.406 1 92.19 275 LEU A CA 1
ATOM 2139 C C . LEU A 1 275 ? 20.938 18.625 31.641 1 92.19 275 LEU A C 1
ATOM 2141 O O . LEU A 1 275 ? 22.031 18.578 32.188 1 92.19 275 LEU A O 1
ATOM 2145 N N . PRO A 1 276 ? 19.953 19.391 31.969 1 92.06 276 PRO A N 1
ATOM 2146 C CA . PRO A 1 276 ? 20.156 20.25 33.125 1 92.06 276 PRO A CA 1
ATOM 2147 C C . PRO A 1 276 ? 20.328 19.469 34.438 1 92.06 276 PRO A C 1
ATOM 2149 O O . PRO A 1 276 ? 19.688 18.422 34.594 1 92.06 276 PRO A O 1
ATOM 2152 N N . ALA A 1 277 ? 21.141 19.984 35.219 1 91.06 277 ALA A N 1
ATOM 2153 C CA . ALA A 1 277 ? 21.391 19.359 36.531 1 91.06 277 ALA A CA 1
ATOM 2154 C C . ALA A 1 277 ? 20.141 19.438 37.406 1 91.06 277 ALA A C 1
ATOM 2156 O O . ALA A 1 277 ? 19.891 18.531 38.188 1 91.06 277 ALA A O 1
ATOM 2157 N N . ASP A 1 278 ? 19.391 20.531 37.219 1 95 278 ASP A N 1
ATOM 2158 C CA . ASP A 1 278 ? 18.188 20.781 38.031 1 95 278 ASP A CA 1
ATOM 2159 C C . ASP A 1 278 ? 16.953 20.812 37.156 1 95 278 ASP A C 1
ATOM 2161 O O . ASP A 1 278 ? 16.594 21.859 36.594 1 95 278 ASP A O 1
ATOM 2165 N N . SER A 1 279 ? 16.266 19.703 37.125 1 95.75 279 SER A N 1
ATOM 2166 C CA . SER A 1 279 ? 15.078 19.578 36.281 1 95.75 279 SER A CA 1
ATOM 2167 C C . SER A 1 279 ? 13.984 20.547 36.719 1 95.75 279 SER A C 1
ATOM 2169 O O . SER A 1 279 ? 13.242 21.078 35.906 1 95.75 279 SER A O 1
ATOM 2171 N N . ALA A 1 280 ? 13.852 20.734 38 1 96.12 280 ALA A N 1
ATOM 2172 C CA . ALA A 1 280 ? 12.836 21.641 38.531 1 96.12 280 ALA A CA 1
ATOM 2173 C C . ALA A 1 280 ? 13.086 23.062 38.094 1 96.12 280 ALA A C 1
ATOM 2175 O O . ALA A 1 280 ? 12.148 23.797 37.781 1 96.12 280 ALA A O 1
ATOM 2176 N N . LYS A 1 281 ? 14.336 23.484 38.125 1 96.5 281 LYS A N 1
ATOM 2177 C CA . LYS A 1 281 ? 14.703 24.812 37.688 1 96.5 281 LYS A CA 1
ATOM 2178 C C . LYS A 1 281 ? 14.383 24.984 36.188 1 96.5 281 LYS A C 1
ATOM 2180 O O . LYS A 1 281 ? 13.906 26.047 35.781 1 96.5 281 LYS A O 1
ATOM 2185 N N . TYR A 1 282 ? 14.703 23.984 35.469 1 97 282 TYR A N 1
ATOM 2186 C CA . TYR A 1 282 ? 14.398 24.016 34.031 1 97 282 TYR A CA 1
ATOM 2187 C C . TYR A 1 282 ? 12.898 24.203 33.812 1 97 282 TYR A C 1
ATOM 2189 O O . TYR A 1 282 ? 12.484 25.016 33 1 97 282 TYR A O 1
ATOM 2197 N N . LEU A 1 283 ? 12.102 23.422 34.469 1 97.5 283 LEU A N 1
ATOM 2198 C CA . LEU A 1 283 ? 10.648 23.469 34.312 1 97.5 283 LEU A CA 1
ATOM 2199 C C . LEU A 1 283 ? 10.102 24.828 34.75 1 97.5 283 LEU A C 1
ATOM 2201 O O . LEU A 1 283 ? 9.125 25.312 34.188 1 97.5 283 LEU A O 1
ATOM 2205 N N . LYS A 1 284 ? 10.711 25.422 35.75 1 96.69 284 LYS A N 1
ATOM 2206 C CA . LYS A 1 284 ? 10.328 26.766 36.156 1 96.69 284 LYS A CA 1
ATOM 2207 C C . LYS A 1 284 ? 10.609 27.781 35.062 1 96.69 284 LYS A C 1
ATOM 2209 O O . LYS A 1 284 ? 9.836 28.719 34.844 1 96.69 284 LYS A O 1
ATOM 2214 N N . GLN A 1 285 ? 11.727 27.641 34.438 1 95.81 285 GLN A N 1
ATOM 2215 C CA . GLN A 1 285 ? 12.062 28.5 33.312 1 95.81 285 GLN A CA 1
ATOM 2216 C C . GLN A 1 285 ? 11.055 28.344 32.188 1 95.81 285 GLN A C 1
ATOM 2218 O O . GLN A 1 285 ? 10.68 29.328 31.531 1 95.81 285 GLN A O 1
ATOM 2223 N N . VAL A 1 286 ? 10.68 27.109 31.938 1 96.75 286 VAL A N 1
ATOM 2224 C CA . VAL A 1 286 ? 9.672 26.828 30.922 1 96.75 286 VAL A CA 1
ATOM 2225 C C . VAL A 1 286 ? 8.375 27.547 31.266 1 96.75 286 VAL A C 1
ATOM 2227 O O . VAL A 1 286 ? 7.746 28.156 30.406 1 96.75 286 VAL A O 1
ATOM 2230 N N . GLU A 1 287 ? 7.988 27.484 32.5 1 95.19 287 GLU A N 1
ATOM 2231 C CA . GLU A 1 287 ? 6.766 28.156 32.938 1 95.19 287 GLU A CA 1
ATOM 2232 C C . GLU A 1 287 ? 6.863 29.672 32.781 1 95.19 287 GLU A C 1
ATOM 2234 O O . GLU A 1 287 ? 5.879 30.328 32.406 1 95.19 287 GLU A O 1
ATOM 2239 N N . ALA A 1 288 ? 8.008 30.203 33.031 1 94.94 288 ALA A N 1
ATOM 2240 C CA . ALA A 1 288 ? 8.219 31.656 32.969 1 94.94 288 ALA A CA 1
ATOM 2241 C C . ALA A 1 288 ? 8.109 32.188 31.547 1 94.94 288 ALA A C 1
ATOM 2243 O O . ALA A 1 288 ? 7.781 33.344 31.328 1 94.94 288 ALA A O 1
ATOM 2244 N N . VAL A 1 289 ? 8.391 31.344 30.625 1 95.5 289 VAL A N 1
ATOM 2245 C CA . VAL A 1 289 ? 8.438 31.781 29.219 1 95.5 289 VAL A CA 1
ATOM 2246 C C . VAL A 1 289 ? 7.039 31.703 28.609 1 95.5 289 VAL A C 1
ATOM 2248 O O . VAL A 1 289 ? 6.797 32.25 27.531 1 95.5 289 VAL A O 1
ATOM 2251 N N . TYR A 1 290 ? 6.047 31.188 29.266 1 96.31 290 TYR A N 1
ATOM 2252 C CA . TYR A 1 290 ? 4.75 30.797 28.719 1 96.31 290 TYR A CA 1
ATOM 2253 C C . TYR A 1 290 ? 4.07 31.984 28.031 1 96.31 290 TYR A C 1
ATOM 2255 O O . TYR A 1 290 ? 3.617 31.875 26.891 1 96.31 290 TYR A O 1
ATOM 2263 N N . VAL A 1 291 ? 3.986 33.094 28.703 1 94.25 291 VAL A N 1
ATOM 2264 C CA . VAL A 1 291 ? 3.232 34.25 28.156 1 94.25 291 VAL A CA 1
ATOM 2265 C C . VAL A 1 291 ? 3.848 34.688 26.844 1 94.25 291 VAL A C 1
ATOM 2267 O O . VAL A 1 291 ? 3.131 34.938 25.859 1 94.25 291 VAL A O 1
ATOM 2270 N N . ASN A 1 292 ? 5.156 34.812 26.875 1 94.81 292 ASN A N 1
ATOM 2271 C CA . ASN A 1 292 ? 5.867 35.188 25.656 1 94.81 292 ASN A CA 1
ATOM 2272 C C . ASN A 1 292 ? 5.66 34.188 24.547 1 94.81 292 ASN A C 1
ATOM 2274 O O . ASN A 1 292 ? 5.422 34.531 23.391 1 94.81 292 ASN A O 1
ATOM 2278 N N . ASP A 1 293 ? 5.773 32.938 24.875 1 97 293 ASP A N 1
ATOM 2279 C CA . ASP A 1 293 ? 5.602 31.844 23.922 1 97 293 ASP A CA 1
ATOM 2280 C C . ASP A 1 293 ? 4.184 31.828 23.359 1 97 293 ASP A C 1
ATOM 2282 O O . ASP A 1 293 ? 4 31.766 22.141 1 97 293 ASP A O 1
ATOM 2286 N N . ALA A 1 294 ? 3.172 31.875 24.219 1 96.88 294 ALA A N 1
ATOM 2287 C CA . ALA A 1 294 ? 1.769 31.812 23.812 1 96.88 294 ALA A CA 1
ATOM 2288 C C . ALA A 1 294 ? 1.419 32.969 22.891 1 96.88 294 ALA A C 1
ATOM 2290 O O . ALA A 1 294 ? 0.734 32.781 21.875 1 96.88 294 ALA A O 1
ATOM 2291 N N . TYR A 1 295 ? 1.882 34.156 23.266 1 95.62 295 TYR A N 1
ATOM 2292 C CA . TYR A 1 295 ? 1.621 35.344 22.438 1 95.62 295 TYR A CA 1
ATOM 2293 C C . TYR A 1 295 ? 2.15 35.156 21.031 1 95.62 295 TYR A C 1
ATOM 2295 O O . TYR A 1 295 ? 1.417 35.312 20.047 1 95.62 295 TYR A O 1
ATOM 2303 N N . ASN A 1 296 ? 3.371 34.812 20.922 1 96.56 296 ASN A N 1
ATOM 2304 C CA . ASN A 1 296 ? 4.016 34.719 19.625 1 96.56 296 ASN A CA 1
ATOM 2305 C C . ASN A 1 296 ? 3.471 33.562 18.812 1 96.56 296 ASN A C 1
ATOM 2307 O O . ASN A 1 296 ? 3.143 33.688 17.625 1 96.56 296 ASN A O 1
ATOM 2311 N N . SER A 1 297 ? 3.35 32.344 19.422 1 97.81 297 SER A N 1
ATOM 2312 C CA . SER A 1 297 ? 2.908 31.156 18.719 1 97.81 297 SER A CA 1
ATOM 2313 C C . SER A 1 297 ? 1.48 31.312 18.203 1 97.81 297 SER A C 1
ATOM 2315 O O . SER A 1 297 ? 1.175 30.906 17.078 1 97.81 297 SER A O 1
ATOM 2317 N N . LEU A 1 298 ? 0.572 31.875 19 1 95.69 298 LEU A N 1
ATOM 2318 C CA . LEU A 1 298 ? -0.813 32.094 18.594 1 95.69 298 LEU A CA 1
ATOM 2319 C C . LEU A 1 298 ? -0.906 33.188 17.516 1 95.69 298 LEU A C 1
ATOM 2321 O O . LEU A 1 298 ? -1.672 33.031 16.562 1 95.69 298 LEU A O 1
ATOM 2325 N N . SER A 1 299 ? -0.092 34.219 17.672 1 94.25 299 SER A N 1
ATOM 2326 C CA . SER A 1 299 ? -0.115 35.312 16.719 1 94.25 299 SER A CA 1
ATOM 2327 C C . SER A 1 299 ? 0.389 34.875 15.344 1 94.25 299 SER A C 1
ATOM 2329 O O . SER A 1 299 ? -0.105 35.344 14.312 1 94.25 299 SER A O 1
ATOM 2331 N N . ILE A 1 300 ? 1.335 34 15.305 1 94.38 300 ILE A N 1
ATOM 2332 C CA . ILE A 1 300 ? 1.867 33.469 14.062 1 94.38 300 ILE A CA 1
ATOM 2333 C C . ILE A 1 300 ? 0.748 32.781 13.273 1 94.38 300 ILE A C 1
ATOM 2335 O O . ILE A 1 300 ? 0.723 32.812 12.047 1 94.38 300 ILE A O 1
ATOM 2339 N N . GLU A 1 301 ? -0.255 32.188 13.984 1 92.75 301 GLU A N 1
ATOM 2340 C CA . GLU A 1 301 ? -1.366 31.484 13.352 1 92.75 301 GLU A CA 1
ATOM 2341 C C . GLU A 1 301 ? -2.471 32.469 12.938 1 92.75 301 GLU A C 1
ATOM 2343 O O . GLU A 1 301 ? -3.447 32.062 12.297 1 92.75 301 GLU A O 1
ATOM 2348 N N . GLY A 1 302 ? -2.348 33.719 13.383 1 89.81 302 GLY A N 1
ATOM 2349 C CA . GLY A 1 302 ? -3.324 34.719 12.961 1 89.81 302 GLY A CA 1
ATOM 2350 C C . GLY A 1 302 ? -4.32 35.062 14.055 1 89.81 302 GLY A C 1
ATOM 2351 O O . GLY A 1 302 ? -5.215 35.875 13.844 1 89.81 302 GLY A O 1
ATOM 2352 N N . TYR A 1 303 ? -4.152 34.469 15.273 1 90.31 303 TYR A N 1
ATOM 2353 C CA . TYR A 1 303 ? -5.012 34.875 16.391 1 90.31 303 TYR A CA 1
ATOM 2354 C C . TYR A 1 303 ? -4.641 36.25 16.906 1 90.31 303 TYR A C 1
ATOM 2356 O O . TYR A 1 303 ? -3.469 36.625 16.891 1 90.31 303 TYR A O 1
ATOM 2364 N N . LYS A 1 304 ? -5.656 36.969 17.281 1 90.06 304 LYS A N 1
ATOM 2365 C CA . LYS A 1 304 ? -5.441 38.281 17.875 1 90.06 304 LYS A CA 1
ATOM 2366 C C . LYS A 1 304 ? -5.461 38.219 19.391 1 90.06 304 LYS A C 1
ATOM 2368 O O . LYS A 1 304 ? -6.48 38.531 20.016 1 90.06 304 LYS A O 1
ATOM 2373 N N . VAL A 1 305 ? -4.324 37.969 19.938 1 86.88 305 VAL A N 1
ATOM 2374 C CA . VAL A 1 305 ? -4.23 37.781 21.391 1 86.88 305 VAL A CA 1
ATOM 2375 C C . VAL A 1 305 ? -3.342 38.875 21.984 1 86.88 305 VAL A C 1
ATOM 2377 O O . VAL A 1 305 ? -2.547 39.5 21.266 1 86.88 305 VAL A O 1
ATOM 2380 N N . SER A 1 306 ? -3.562 39.188 23.266 1 86.31 306 SER A N 1
ATOM 2381 C CA . SER A 1 306 ? -2.736 40.094 24.062 1 86.31 306 SER A CA 1
ATOM 2382 C C . SER A 1 306 ? -2.174 39.375 25.297 1 86.31 306 SER A C 1
ATOM 2384 O O . SER A 1 306 ? -2.664 38.312 25.688 1 86.31 306 SER A O 1
ATOM 2386 N N . ALA A 1 307 ? -1.076 40 25.797 1 84.31 307 ALA A N 1
ATOM 2387 C CA . ALA A 1 307 ? -0.519 39.438 27.031 1 84.31 307 ALA A CA 1
ATOM 2388 C C . ALA A 1 307 ? -1.573 39.375 28.141 1 84.31 307 ALA A C 1
ATOM 2390 O O . ALA A 1 307 ? -1.6 38.438 28.922 1 84.31 307 ALA A O 1
ATOM 2391 N N . ALA A 1 308 ? -2.4 40.281 28.172 1 80.75 308 ALA A N 1
ATOM 2392 C CA . ALA A 1 308 ? -3.451 40.375 29.188 1 80.75 308 ALA A CA 1
ATOM 2393 C C . ALA A 1 308 ? -4.449 39.219 29.031 1 80.75 308 ALA A C 1
ATOM 2395 O O . ALA A 1 308 ? -4.844 38.594 30.016 1 80.75 308 ALA A O 1
ATOM 2396 N N . LEU A 1 309 ? -4.887 39 27.844 1 83.81 309 LEU A N 1
ATOM 2397 C CA . LEU A 1 309 ? -5.816 37.906 27.594 1 83.81 309 LEU A CA 1
ATOM 2398 C C . LEU A 1 309 ? -5.188 36.562 27.938 1 83.81 309 LEU A C 1
ATOM 2400 O O . LEU A 1 309 ? -5.844 35.688 28.547 1 83.81 309 LEU A O 1
ATOM 2404 N N . ILE A 1 310 ? -3.967 36.375 27.578 1 85 310 ILE A N 1
ATOM 2405 C CA . ILE A 1 310 ? -3.24 35.156 27.844 1 85 310 ILE A CA 1
ATOM 2406 C C . ILE A 1 310 ? -3.133 34.906 29.344 1 85 310 ILE A C 1
ATOM 2408 O O . ILE A 1 310 ? -3.361 33.812 29.828 1 85 310 ILE A O 1
ATOM 2412 N N . GLU A 1 311 ? -2.824 36 30.016 1 82.81 311 GLU A N 1
ATOM 2413 C CA . GLU A 1 311 ? -2.721 35.906 31.469 1 82.81 311 GLU A CA 1
ATOM 2414 C C . GLU A 1 311 ? -4.078 35.594 32.094 1 82.81 311 GLU A C 1
ATOM 2416 O O . GLU A 1 311 ? -4.16 34.875 33.094 1 82.81 311 GLU A O 1
ATOM 2421 N N . LYS A 1 312 ? -5.066 36.156 31.562 1 79.88 312 LYS A N 1
ATOM 2422 C CA . LYS A 1 312 ? -6.422 35.969 32.062 1 79.88 312 LYS A CA 1
ATOM 2423 C C . LYS A 1 312 ? -6.836 34.5 31.922 1 79.88 312 LYS A C 1
ATOM 2425 O O . LYS A 1 312 ? -7.422 33.938 32.844 1 79.88 312 LYS A O 1
ATOM 2430 N N . VAL A 1 313 ? -6.566 33.938 30.859 1 82.75 313 VAL A N 1
ATOM 2431 C CA . VAL A 1 313 ? -6.945 32.531 30.609 1 82.75 313 VAL A CA 1
ATOM 2432 C C . VAL A 1 313 ? -6.109 31.609 31.484 1 82.75 313 VAL A C 1
ATOM 2434 O O . VAL A 1 313 ? -6.617 30.609 32 1 82.75 313 VAL A O 1
ATOM 2437 N N . ARG A 1 314 ? -4.906 31.969 31.594 1 82.62 314 ARG A N 1
ATOM 2438 C CA . ARG A 1 314 ? -3.986 31.188 32.406 1 82.62 314 ARG A CA 1
ATOM 2439 C C . ARG A 1 314 ? -4.441 31.156 33.875 1 82.62 314 ARG A C 1
ATOM 2441 O O . ARG A 1 314 ? -4.371 30.109 34.5 1 82.62 314 ARG A O 1
ATOM 2448 N N . SER A 1 315 ? -4.957 32.219 34.344 1 78.5 315 SER A N 1
ATOM 2449 C CA . SER A 1 315 ? -5.32 32.375 35.75 1 78.5 315 SER A CA 1
ATOM 2450 C C . SER A 1 315 ? -6.691 31.75 36.031 1 78.5 315 SER A C 1
ATOM 2452 O O . SER A 1 315 ? -7.074 31.578 37.188 1 78.5 315 SER A O 1
ATOM 2454 N N . GLY A 1 316 ? -7.398 31.312 34.938 1 72.81 316 GLY A N 1
ATOM 2455 C CA . GLY A 1 316 ? -8.711 30.703 35.125 1 72.81 316 GLY A CA 1
ATOM 2456 C C . GLY A 1 316 ? -9.828 31.734 35.25 1 72.81 316 GLY A C 1
ATOM 2457 O O . GLY A 1 316 ? -10.977 31.375 35.5 1 72.81 316 GLY A O 1
ATOM 2458 N N . ASN A 1 317 ? -9.539 32.969 35.219 1 65.56 317 ASN A N 1
ATOM 2459 C CA . ASN A 1 317 ? -10.531 34.031 35.375 1 65.56 317 ASN A CA 1
ATOM 2460 C C . ASN A 1 317 ? -11.32 34.25 34.094 1 65.56 317 ASN A C 1
ATOM 2462 O O . ASN A 1 317 ? -11.875 35.344 33.875 1 65.56 317 ASN A O 1
ATOM 2466 N N . TRP A 1 318 ? -11.203 33.344 33.281 1 65.62 318 TRP A N 1
ATOM 2467 C CA . TRP A 1 318 ? -11.922 33.469 32 1 65.62 318 TRP A CA 1
ATOM 2468 C C . TRP A 1 318 ? -13.203 32.625 32.031 1 65.62 318 TRP A C 1
ATOM 2470 O O . TRP A 1 318 ? -13.18 31.469 32.438 1 65.62 318 TRP A O 1
ATOM 2480 N N . ASN A 1 319 ? -14.438 33.344 31.969 1 60.75 319 ASN A N 1
ATOM 2481 C CA . ASN A 1 319 ? -15.719 32.656 31.812 1 60.75 319 ASN A CA 1
ATOM 2482 C C . ASN A 1 319 ? -16.156 32.594 30.359 1 60.75 319 ASN A C 1
ATOM 2484 O O . ASN A 1 319 ? -16.5 33.625 29.766 1 60.75 319 ASN A O 1
ATOM 2488 N N . PRO A 1 320 ? -16.125 31.422 29.703 1 59.59 320 PRO A N 1
ATOM 2489 C CA . PRO A 1 320 ? -16.438 31.281 28.281 1 59.59 320 PRO A CA 1
ATOM 2490 C C . PRO A 1 320 ? -17.859 31.734 27.953 1 59.59 320 PRO A C 1
ATOM 2492 O O . PRO A 1 320 ? -18.156 32.094 26.797 1 59.59 320 PRO A O 1
ATOM 2495 N N . ASP A 1 321 ? -18.875 31.594 28.938 1 54.59 321 ASP A N 1
ATOM 2496 C CA . ASP A 1 321 ? -20.297 31.844 28.688 1 54.59 321 ASP A CA 1
ATOM 2497 C C . ASP A 1 321 ? -20.594 33.344 28.641 1 54.59 321 ASP A C 1
ATOM 2499 O O . ASP A 1 321 ? -21.703 33.75 28.281 1 54.59 321 ASP A O 1
ATOM 2503 N N . SER A 1 322 ? -19.719 34.094 29.172 1 51.38 322 SER A N 1
ATOM 2504 C CA . SER A 1 322 ? -20.203 35.469 29.375 1 51.38 322 SER A CA 1
ATOM 2505 C C . SER A 1 322 ? -20.234 36.25 28.062 1 51.38 322 SER A C 1
ATOM 2507 O O . SER A 1 322 ? -21.156 37 27.812 1 51.38 322 SER A O 1
ATOM 2509 N N . ASN A 1 323 ? -19.047 36.719 27.422 1 51.72 323 ASN A N 1
ATOM 2510 C CA . ASN A 1 323 ? -19.031 37.719 26.359 1 51.72 323 ASN A CA 1
ATOM 2511 C C . ASN A 1 323 ? -18.797 37.062 25 1 51.72 323 ASN A C 1
ATOM 2513 O O . ASN A 1 323 ? -17.703 36.531 24.734 1 51.72 323 ASN A O 1
ATOM 2517 N N . LYS A 1 324 ? -19.984 36.844 24.203 1 55.66 324 LYS A N 1
ATOM 2518 C CA . LYS A 1 324 ? -20.156 36.156 22.922 1 55.66 324 LYS A CA 1
ATOM 2519 C C . LYS A 1 324 ? -19.594 37.031 21.781 1 55.66 324 LYS A C 1
ATOM 2521 O O . LYS A 1 324 ? -19.859 36.75 20.609 1 55.66 324 LYS A O 1
ATOM 2526 N N . ASP A 1 325 ? -18.953 38.156 22.156 1 54.06 325 ASP A N 1
ATOM 2527 C CA . ASP A 1 325 ? -18.516 38.688 20.875 1 54.06 325 ASP A CA 1
ATOM 2528 C C . ASP A 1 325 ? -17.578 37.719 20.172 1 54.06 325 ASP A C 1
ATOM 2530 O O . ASP A 1 325 ? -16.609 37.25 20.75 1 54.06 325 ASP A O 1
ATOM 2534 N N . ASP A 1 326 ? -17.938 37.25 18.969 1 59.28 326 ASP A N 1
ATOM 2535 C CA . ASP A 1 326 ? -17.531 36.062 18.219 1 59.28 326 ASP A CA 1
ATOM 2536 C C . ASP A 1 326 ? -16.016 35.969 18.078 1 59.28 326 ASP A C 1
ATOM 2538 O O . ASP A 1 326 ? -15.414 34.938 18.344 1 59.28 326 ASP A O 1
ATOM 2542 N N . GLN A 1 327 ? -15.383 37.156 17.781 1 60.62 327 GLN A N 1
ATOM 2543 C CA . GLN A 1 327 ? -13.945 37.094 17.547 1 60.62 327 GLN A CA 1
ATOM 2544 C C . GLN A 1 327 ? -13.18 36.969 18.859 1 60.62 327 GLN A C 1
ATOM 2546 O O . GLN A 1 327 ? -12.203 36.219 18.953 1 60.62 327 GLN A O 1
ATOM 2551 N N . ASP A 1 328 ? -13.648 37.688 19.797 1 69.81 328 ASP A N 1
ATOM 2552 C CA . ASP A 1 328 ? -13.008 37.656 21.109 1 69.81 328 ASP A CA 1
ATOM 2553 C C . ASP A 1 328 ? -13.156 36.281 21.75 1 69.81 328 ASP A C 1
ATOM 2555 O O . ASP A 1 328 ? -12.227 35.781 22.391 1 69.81 328 ASP A O 1
ATOM 2559 N N . HIS A 1 329 ? -14.172 35.719 21.391 1 78.56 329 HIS A N 1
ATOM 2560 C CA . HIS A 1 329 ? -14.453 34.375 21.906 1 78.56 329 HIS A CA 1
ATOM 2561 C C . HIS A 1 329 ? -13.539 33.344 21.281 1 78.56 329 HIS A C 1
ATOM 2563 O O . HIS A 1 329 ? -12.961 32.5 21.984 1 78.56 329 HIS A O 1
ATOM 2569 N N . ARG A 1 330 ? -13.328 33.438 20.016 1 85.12 330 ARG A N 1
ATOM 2570 C CA . ARG A 1 330 ? -12.438 32.531 19.297 1 85.12 330 ARG A CA 1
ATOM 2571 C C . ARG A 1 330 ? -11.008 32.656 19.812 1 85.12 330 ARG A C 1
ATOM 2573 O O . ARG A 1 330 ? -10.328 31.641 20.016 1 85.12 330 ARG A O 1
ATOM 2580 N N . ASN A 1 331 ? -10.555 33.844 20.016 1 90.44 331 ASN A N 1
ATOM 2581 C CA . ASN A 1 331 ? -9.195 34.062 20.5 1 90.44 331 ASN A CA 1
ATOM 2582 C C . ASN A 1 331 ? -9.016 33.562 21.922 1 90.44 331 ASN A C 1
ATOM 2584 O O . ASN A 1 331 ? -7.965 33 22.25 1 90.44 331 ASN A O 1
ATOM 2588 N N . ALA A 1 332 ? -10.008 33.75 22.688 1 89.31 332 ALA A N 1
ATOM 2589 C CA . ALA A 1 332 ? -9.945 33.281 24.062 1 89.31 332 ALA A CA 1
ATOM 2590 C C . ALA A 1 332 ? -9.906 31.766 24.125 1 89.31 332 ALA A C 1
ATOM 2592 O O . ALA A 1 332 ? -9.172 31.188 24.922 1 89.31 332 ALA A O 1
ATOM 2593 N N . LEU A 1 333 ? -10.727 31.156 23.328 1 91.12 333 LEU A N 1
ATOM 2594 C CA . LEU A 1 333 ? -10.734 29.688 23.281 1 91.12 333 LEU A CA 1
ATOM 2595 C C . LEU A 1 333 ? -9.375 29.156 22.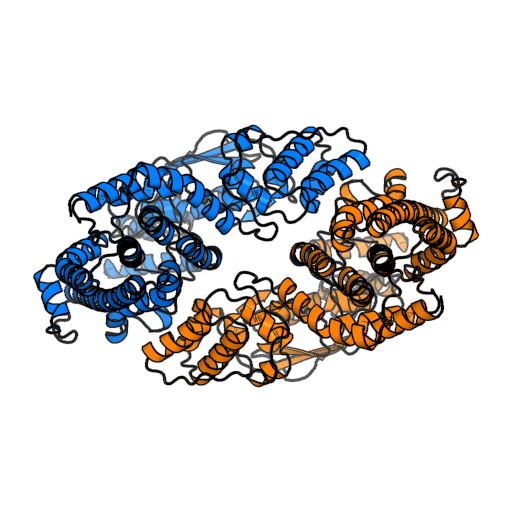828 1 91.12 333 LEU A C 1
ATOM 2597 O O . LEU A 1 333 ? -8.883 28.172 23.359 1 91.12 333 LEU A O 1
ATOM 2601 N N . ALA A 1 334 ? -8.82 29.844 21.828 1 94.25 334 ALA A N 1
ATOM 2602 C CA . ALA A 1 334 ? -7.504 29.453 21.328 1 94.25 334 ALA A CA 1
ATOM 2603 C C . ALA A 1 334 ? -6.445 29.594 22.422 1 94.25 334 ALA A C 1
ATOM 2605 O O . ALA A 1 334 ? -5.586 28.734 22.578 1 94.25 334 ALA A O 1
ATOM 2606 N N . ALA A 1 335 ? -6.508 30.688 23.156 1 94.44 335 ALA A N 1
ATOM 2607 C CA . ALA A 1 335 ? -5.555 30.938 24.234 1 94.44 335 ALA A CA 1
ATOM 2608 C C . ALA A 1 335 ? -5.711 29.906 25.359 1 94.44 335 ALA A C 1
ATOM 2610 O O . ALA A 1 335 ? -4.719 29.422 25.906 1 94.44 335 ALA A O 1
ATOM 2611 N N . ARG A 1 336 ? -6.961 29.609 25.703 1 93.88 336 ARG A N 1
ATOM 2612 C CA . ARG A 1 336 ? -7.219 28.594 26.719 1 93.88 336 ARG A CA 1
ATOM 2613 C C . ARG A 1 336 ? -6.707 27.234 26.281 1 93.88 336 ARG A C 1
ATOM 2615 O O . ARG A 1 336 ? -6.098 26.516 27.078 1 93.88 336 ARG A O 1
ATOM 2622 N N . GLY A 1 337 ? -7.012 26.844 25.078 1 96.62 337 GLY A N 1
ATOM 2623 C CA . GLY A 1 337 ? -6.504 25.594 24.547 1 96.62 337 GLY A CA 1
ATOM 2624 C C . GLY A 1 337 ? -4.992 25.516 24.531 1 96.62 337 GLY A C 1
ATOM 2625 O O . GLY A 1 337 ? -4.414 24.469 24.859 1 96.62 337 GLY A O 1
ATOM 2626 N N . TYR A 1 338 ? -4.359 26.625 24.141 1 97.75 338 TYR A N 1
ATOM 2627 C CA . TYR A 1 338 ? -2.9 26.688 24.141 1 97.75 338 TYR A CA 1
ATOM 2628 C C . TYR A 1 338 ? -2.348 26.453 25.547 1 97.75 338 TYR A C 1
ATOM 2630 O O . TYR A 1 338 ? -1.346 25.766 25.719 1 97.75 338 TYR A O 1
ATOM 2638 N N . TRP A 1 339 ? -2.996 27.062 26.531 1 96.44 339 TRP A N 1
ATOM 2639 C CA . TRP A 1 339 ? -2.586 26.875 27.906 1 96.44 339 TRP A CA 1
ATOM 2640 C C . TRP A 1 339 ? -2.705 25.422 28.328 1 96.44 339 TRP A C 1
ATOM 2642 O O . TRP A 1 339 ? -1.78 24.859 28.922 1 96.44 339 TRP A O 1
ATOM 2652 N N . GLN A 1 340 ? -3.822 24.797 28.047 1 96.62 340 GLN A N 1
ATOM 2653 C CA . GLN A 1 340 ? -4.047 23.406 28.406 1 96.62 340 GLN A CA 1
ATOM 2654 C C . GLN A 1 340 ? -3.027 22.484 27.734 1 96.62 340 GLN A C 1
ATOM 2656 O O . GLN A 1 340 ? -2.477 21.578 28.375 1 96.62 340 GLN A O 1
ATOM 2661 N N . ALA A 1 341 ? -2.801 22.688 26.453 1 98.31 341 ALA A N 1
ATOM 2662 C CA . ALA A 1 341 ? -1.807 21.891 25.734 1 98.31 341 ALA A CA 1
ATOM 2663 C C . ALA A 1 341 ? -0.41 22.109 26.297 1 98.31 341 ALA A C 1
ATOM 2665 O O . ALA A 1 341 ? 0.358 21.156 26.453 1 98.31 341 ALA A O 1
ATOM 2666 N N . PHE A 1 342 ? -0.092 23.359 26.625 1 98.44 342 PHE A N 1
ATOM 2667 C CA . PHE A 1 342 ? 1.198 23.703 27.219 1 98.44 342 PHE A CA 1
ATOM 2668 C C . PHE A 1 342 ? 1.431 22.922 28.5 1 98.44 342 PHE A C 1
ATOM 2670 O O . PHE A 1 342 ? 2.537 22.438 28.75 1 98.44 342 PHE A O 1
ATOM 2677 N N . GLN A 1 343 ? 0.411 22.812 29.297 1 98 343 GLN A N 1
ATOM 2678 C CA . GLN A 1 343 ? 0.535 22.062 30.547 1 98 343 GLN A CA 1
ATOM 2679 C C . GLN A 1 343 ? 0.882 20.594 30.281 1 98 343 GLN A C 1
ATOM 2681 O O . GLN A 1 343 ? 1.703 20 30.984 1 98 343 GLN A O 1
ATOM 2686 N N . LYS A 1 344 ? 0.263 20.016 29.266 1 98.25 344 LYS A N 1
ATOM 2687 C CA . LYS A 1 344 ? 0.568 18.641 28.891 1 98.25 344 LYS A CA 1
ATOM 2688 C C . LYS A 1 344 ? 1.986 18.516 28.344 1 98.25 344 LYS A C 1
ATOM 2690 O O . LYS A 1 344 ? 2.674 17.531 28.609 1 98.25 344 LYS A O 1
ATOM 2695 N N . VAL A 1 345 ? 2.414 19.453 27.562 1 98.81 345 VAL A N 1
ATOM 2696 C CA . VAL A 1 345 ? 3.775 19.469 27.047 1 98.81 345 VAL A CA 1
ATOM 2697 C C . VAL A 1 345 ? 4.773 19.562 28.203 1 98.81 345 VAL A C 1
ATOM 2699 O O . VAL A 1 345 ? 5.816 18.891 28.172 1 98.81 345 VAL A O 1
ATOM 2702 N N . ARG A 1 346 ? 4.457 20.406 29.188 1 98.38 346 ARG A N 1
ATOM 2703 C CA . ARG A 1 346 ? 5.309 20.531 30.375 1 98.38 346 ARG A CA 1
ATOM 2704 C C . ARG A 1 346 ? 5.469 19.172 31.062 1 98.38 346 ARG A C 1
ATOM 2706 O O . ARG A 1 346 ? 6.562 18.828 31.5 1 98.38 346 ARG A O 1
ATOM 2713 N N . GLU A 1 347 ? 4.375 18.453 31.172 1 98.38 347 GLU A N 1
ATOM 2714 C CA . GLU A 1 347 ? 4.441 17.109 31.734 1 98.38 347 GLU A CA 1
ATOM 2715 C C . GLU A 1 347 ? 5.352 16.203 30.891 1 98.38 347 GLU A C 1
ATOM 2717 O O . GLU A 1 347 ? 6.133 15.422 31.453 1 98.38 347 GLU A O 1
ATOM 2722 N N . SER A 1 348 ? 5.23 16.266 29.609 1 98.69 348 SER A N 1
ATOM 2723 C CA . SER A 1 348 ? 6.082 15.508 28.703 1 98.69 348 SER A CA 1
ATOM 2724 C C . SER A 1 348 ? 7.551 15.852 28.906 1 98.69 348 SER A C 1
ATOM 2726 O O . SER A 1 348 ? 8.414 14.969 28.875 1 98.69 348 SER A O 1
ATOM 2728 N N . ILE A 1 349 ? 7.828 17.141 29.031 1 98.69 349 ILE A N 1
ATOM 2729 C CA . ILE A 1 349 ? 9.195 17.594 29.266 1 98.69 349 ILE A CA 1
ATOM 2730 C C . ILE A 1 349 ? 9.727 16.969 30.562 1 98.69 349 ILE A C 1
ATOM 2732 O O . ILE A 1 349 ? 10.891 16.562 30.625 1 98.69 349 ILE A O 1
ATOM 2736 N N . GLY A 1 350 ? 8.875 16.906 31.547 1 98.25 350 GLY A N 1
ATOM 2737 C CA . GLY A 1 350 ? 9.266 16.234 32.781 1 98.25 350 GLY A CA 1
ATOM 2738 C C . GLY A 1 350 ? 9.727 14.812 32.562 1 98.25 350 GLY A C 1
ATOM 2739 O O . GLY A 1 350 ? 10.719 14.383 33.156 1 98.25 350 GLY A O 1
ATOM 2740 N N . LYS A 1 351 ? 9.023 14.086 31.719 1 98.25 351 LYS A N 1
ATOM 2741 C CA . LYS A 1 351 ? 9.398 12.719 31.406 1 98.25 351 LYS A CA 1
ATOM 2742 C C . LYS A 1 351 ? 10.766 12.656 30.734 1 98.25 351 LYS A C 1
ATOM 2744 O O . LYS A 1 351 ? 11.594 11.805 31.062 1 98.25 351 LYS A O 1
ATOM 2749 N N . VAL A 1 352 ? 11.008 13.57 29.844 1 98.44 352 VAL A N 1
ATOM 2750 C CA . VAL A 1 352 ? 12.258 13.602 29.094 1 98.44 352 VAL A CA 1
ATOM 2751 C C . VAL A 1 352 ? 13.414 13.953 30.031 1 98.44 352 VAL A C 1
ATOM 2753 O O . VAL A 1 352 ? 14.492 13.359 29.938 1 98.44 352 VAL A O 1
ATOM 2756 N N . LEU A 1 353 ? 13.188 14.891 30.953 1 97.62 353 LEU A N 1
ATOM 2757 C CA . LEU A 1 353 ? 14.211 15.289 31.906 1 97.62 353 LEU A CA 1
ATOM 2758 C C . LEU A 1 353 ? 14.516 14.148 32.875 1 97.62 353 LEU A C 1
ATOM 2760 O O . LEU A 1 353 ? 15.594 14.117 33.469 1 97.62 353 LEU A O 1
ATOM 2764 N N . SER A 1 354 ? 13.516 13.266 33 1 96.19 354 SER A N 1
ATOM 2765 C CA . SER A 1 354 ? 13.719 12.07 33.812 1 96.19 354 SER A CA 1
ATOM 2766 C C . SER A 1 354 ? 14.336 10.945 32.969 1 96.19 354 SER A C 1
ATOM 2768 O O . SER A 1 354 ? 14.203 9.766 33.312 1 96.19 354 SER A O 1
ATOM 2770 N N . GLN A 1 355 ? 14.805 11.188 31.797 1 94.19 355 GLN A N 1
ATOM 2771 C CA . GLN A 1 355 ? 15.664 10.367 30.953 1 94.19 355 GLN A CA 1
ATOM 2772 C C . GLN A 1 355 ? 14.836 9.398 30.109 1 94.19 355 GLN A C 1
ATOM 2774 O O . GLN A 1 355 ? 15.359 8.398 29.609 1 94.19 355 GLN A O 1
ATOM 2779 N N . GLU A 1 356 ? 13.57 9.703 29.953 1 97.38 356 GLU A N 1
ATOM 2780 C CA . GLU A 1 356 ? 12.82 8.984 28.922 1 97.38 356 GLU A CA 1
ATOM 2781 C C . GLU A 1 356 ? 13.195 9.469 27.531 1 97.38 356 GLU A C 1
ATOM 2783 O O . GLU A 1 356 ? 13.523 10.641 27.344 1 97.38 356 GLU A O 1
ATOM 2788 N N . ASN A 1 357 ? 13.156 8.586 26.562 1 98.19 357 ASN A N 1
ATOM 2789 C CA . ASN A 1 357 ? 13.477 8.945 25.172 1 98.19 357 ASN A CA 1
ATOM 2790 C C . ASN A 1 357 ? 12.492 9.977 24.625 1 98.19 357 ASN A C 1
ATOM 2792 O O . ASN A 1 357 ? 11.281 9.781 24.688 1 98.19 357 ASN A O 1
ATOM 2796 N N . ALA A 1 358 ? 13.023 11.055 24.156 1 98.38 358 ALA A N 1
ATOM 2797 C CA . ALA A 1 358 ? 12.18 12.172 23.719 1 98.38 358 ALA A CA 1
ATOM 2798 C C . ALA A 1 358 ? 11.273 11.766 22.578 1 98.38 358 ALA A C 1
ATOM 2800 O O . ALA A 1 358 ? 10.141 12.234 22.469 1 98.38 358 ALA A O 1
ATOM 2801 N N . GLY A 1 359 ? 11.82 10.945 21.641 1 98.44 359 GLY A N 1
ATOM 2802 C CA . GLY A 1 359 ? 10.992 10.445 20.547 1 98.44 359 GLY A CA 1
ATOM 2803 C C . GLY A 1 359 ? 9.836 9.586 21.031 1 98.44 359 GLY A C 1
ATOM 2804 O O . GLY A 1 359 ? 8.719 9.703 20.516 1 98.44 359 GLY A O 1
ATOM 2805 N N . THR A 1 360 ? 10.062 8.75 21.969 1 98 360 THR A N 1
ATOM 2806 C CA . THR A 1 360 ? 9.039 7.891 22.547 1 98 360 THR A CA 1
ATOM 2807 C C . THR A 1 360 ? 7.965 8.719 23.25 1 98 360 THR A C 1
ATOM 2809 O O . THR A 1 360 ? 6.773 8.453 23.109 1 98 360 THR A O 1
ATOM 2812 N N . VAL A 1 361 ? 8.438 9.727 24 1 98.62 361 VAL A N 1
ATOM 2813 C CA . VAL A 1 361 ? 7.512 10.602 24.719 1 98.62 361 VAL A CA 1
ATOM 2814 C C . VAL A 1 361 ? 6.633 11.359 23.719 1 98.62 361 VAL A C 1
ATOM 2816 O O . VAL A 1 361 ? 5.418 11.453 23.906 1 98.62 361 VAL A O 1
ATOM 2819 N N . ALA A 1 362 ? 7.25 11.852 22.688 1 98.56 362 ALA A N 1
ATOM 2820 C CA . ALA A 1 362 ? 6.496 12.57 21.672 1 98.56 362 ALA A CA 1
ATOM 2821 C C . ALA A 1 362 ? 5.441 11.672 21.031 1 98.56 362 ALA A C 1
ATOM 2823 O O . ALA A 1 362 ? 4.301 12.094 20.828 1 98.56 362 ALA A O 1
ATOM 2824 N N . GLU A 1 363 ? 5.832 10.477 20.625 1 97.19 363 GLU A N 1
ATOM 2825 C CA . GLU A 1 363 ? 4.918 9.531 20 1 97.19 363 GLU A CA 1
ATOM 2826 C C . GLU A 1 363 ? 3.719 9.242 20.906 1 97.19 363 GLU A C 1
ATOM 2828 O O . GLU A 1 363 ? 2.58 9.195 20.438 1 97.19 363 GLU A O 1
ATOM 2833 N N . SER A 1 364 ? 3.932 9.125 22.156 1 96.38 364 SER A N 1
ATOM 2834 C CA . SER A 1 364 ? 2.898 8.742 23.109 1 96.38 364 SER A CA 1
ATOM 2835 C C . SER A 1 364 ? 1.984 9.914 23.438 1 96.38 364 SER A C 1
ATOM 2837 O O . SER A 1 364 ? 0.784 9.734 23.656 1 96.38 364 SER A O 1
ATOM 2839 N N . ASP A 1 365 ? 2.557 11.133 23.453 1 97.69 365 ASP A N 1
ATOM 2840 C CA . ASP A 1 365 ? 1.85 12.211 24.141 1 97.69 365 ASP A CA 1
ATOM 2841 C C . ASP A 1 365 ? 1.24 13.188 23.141 1 97.69 365 ASP A C 1
ATOM 2843 O O . ASP A 1 365 ? 0.341 13.961 23.484 1 97.69 365 ASP A O 1
ATOM 2847 N N . HIS A 1 366 ? 1.691 13.258 21.906 1 97.62 366 HIS A N 1
ATOM 2848 C CA . HIS A 1 366 ? 1.347 14.375 21.031 1 97.62 366 HIS A CA 1
ATOM 2849 C C . HIS A 1 366 ? -0.148 14.398 20.734 1 97.62 366 HIS A C 1
ATOM 2851 O O . HIS A 1 366 ? -0.719 15.469 20.484 1 97.62 366 HIS A O 1
ATOM 2857 N N . ALA A 1 367 ? -0.743 13.234 20.703 1 95.81 367 ALA A N 1
ATOM 2858 C CA . ALA A 1 367 ? -2.184 13.195 20.469 1 95.81 367 ALA A CA 1
ATOM 2859 C C . ALA A 1 367 ? -2.943 13.906 21.578 1 95.81 367 ALA A C 1
ATOM 2861 O O . ALA A 1 367 ? -3.977 14.539 21.344 1 95.81 367 ALA A O 1
ATOM 2862 N N . GLN A 1 368 ? -2.455 13.742 22.766 1 95.62 368 GLN A N 1
ATOM 2863 C CA . GLN A 1 368 ? -3.066 14.43 23.906 1 95.62 368 GLN A CA 1
ATOM 2864 C C . GLN A 1 368 ? -2.865 15.938 23.812 1 95.62 368 GLN A C 1
ATOM 2866 O O . GLN A 1 368 ? -3.742 16.719 24.203 1 95.62 368 GLN A O 1
ATOM 2871 N N . TRP A 1 369 ? -1.629 16.422 23.375 1 98.31 369 TRP A N 1
ATOM 2872 C CA . TRP A 1 369 ? -1.424 17.844 23.141 1 98.31 369 TRP A CA 1
ATOM 2873 C C . TRP A 1 369 ? -2.506 18.422 22.219 1 98.31 369 TRP A C 1
ATOM 2875 O O . TRP A 1 369 ? -3.078 19.469 22.5 1 98.31 369 TRP A O 1
ATOM 2885 N N . TYR A 1 370 ? -2.818 17.656 21.156 1 97.44 370 TYR A N 1
ATOM 2886 C CA . TYR A 1 370 ? -3.777 18.078 20.141 1 97.44 370 TYR A CA 1
ATOM 2887 C C . TYR A 1 370 ? -5.18 18.172 20.734 1 97.44 370 TYR A C 1
ATOM 2889 O O . TYR A 1 370 ? -5.883 19.172 20.516 1 97.44 370 TYR A O 1
ATOM 2897 N N . ARG A 1 371 ? -5.59 17.203 21.469 1 95.25 371 ARG A N 1
ATOM 2898 C CA . ARG A 1 371 ? -6.922 17.203 22.062 1 95.25 371 ARG A CA 1
ATOM 2899 C C . ARG A 1 371 ? -7.082 18.359 23.047 1 95.25 371 ARG A C 1
ATOM 2901 O O . ARG A 1 371 ? -8.133 19 23.094 1 95.25 371 ARG A O 1
ATOM 2908 N N . GLU A 1 372 ? -6.031 18.625 23.828 1 96.69 372 GLU A N 1
ATOM 2909 C CA . GLU A 1 372 ? -6.082 19.734 24.781 1 96.69 372 GLU A CA 1
ATOM 2910 C C . GLU A 1 372 ? -6.102 21.078 24.062 1 96.69 372 GLU A C 1
ATOM 2912 O O . GLU A 1 372 ? -6.773 22.016 24.5 1 96.69 372 GLU A O 1
ATOM 2917 N N . LEU A 1 373 ? -5.375 21.172 22.984 1 97.69 373 LEU A N 1
ATOM 2918 C CA . LEU A 1 373 ? -5.277 22.406 22.219 1 97.69 373 LEU A CA 1
ATOM 2919 C C . LEU A 1 373 ? -6.656 22.859 21.75 1 97.69 373 LEU A C 1
ATOM 2921 O O . LEU A 1 373 ? -6.926 24.062 21.688 1 97.69 373 LEU A O 1
ATOM 2925 N N . PHE A 1 374 ? -7.535 21.875 21.484 1 95.75 374 PHE A N 1
ATOM 2926 C CA . PHE A 1 374 ? -8.836 22.234 20.922 1 95.75 374 PHE A CA 1
ATOM 2927 C C . PHE A 1 374 ? -9.961 21.844 21.875 1 95.75 374 PHE A C 1
ATOM 2929 O O . PHE A 1 374 ? -11.141 21.969 21.547 1 95.75 374 PHE A O 1
ATOM 2936 N N . GLY A 1 375 ? -9.641 21.328 23.062 1 92.81 375 GLY A N 1
ATOM 2937 C CA . GLY A 1 375 ? -10.602 20.891 24.062 1 92.81 375 GLY A CA 1
ATOM 2938 C C . GLY A 1 375 ? -11.641 21.953 24.391 1 92.81 375 GLY A C 1
ATOM 2939 O O . GLY A 1 375 ? -12.836 21.656 24.438 1 92.81 375 GLY A O 1
ATOM 2940 N N . PRO A 1 376 ? -11.195 23.234 24.625 1 92.31 376 PRO A N 1
ATOM 2941 C CA . PRO A 1 376 ? -12.156 24.297 24.922 1 92.31 376 PRO A CA 1
ATOM 2942 C C . PRO A 1 376 ? -13.18 24.5 23.812 1 92.31 376 PRO A C 1
ATOM 2944 O O . PRO A 1 376 ? -14.336 24.828 24.078 1 92.31 376 PRO A O 1
ATOM 2947 N N . SER A 1 377 ? -12.789 24.312 22.578 1 91.12 377 SER A N 1
ATOM 2948 C CA . SER A 1 377 ? -13.719 24.438 21.469 1 91.12 377 SER A CA 1
ATOM 2949 C C . SER A 1 377 ? -14.75 23.312 21.469 1 91.12 377 SER A C 1
ATOM 2951 O O . SER A 1 377 ? -15.891 23.516 21.031 1 91.12 377 SER A O 1
ATOM 2953 N N . VAL A 1 378 ? -14.352 22.156 21.906 1 88.75 378 VAL A N 1
ATOM 2954 C CA . VAL A 1 378 ? -15.289 21.047 22.062 1 88.75 378 VAL A CA 1
ATOM 2955 C C . VAL A 1 378 ? -16.281 21.359 23.172 1 88.75 378 VAL A C 1
ATOM 2957 O O . VAL A 1 378 ? -17.484 21.188 23 1 88.75 378 VAL A O 1
ATOM 2960 N N . THR A 1 379 ? -15.75 21.812 24.297 1 88.38 379 THR A N 1
ATOM 2961 C CA . THR A 1 379 ? -16.578 22.156 25.453 1 88.38 379 THR A CA 1
ATOM 2962 C C . THR A 1 379 ? -17.578 23.25 25.094 1 88.38 379 THR A C 1
ATOM 2964 O O . THR A 1 379 ? -18.719 23.234 25.562 1 88.38 379 THR A O 1
ATOM 2967 N N . ALA A 1 380 ? -17.141 24.172 24.219 1 86.88 380 ALA A N 1
ATOM 2968 C CA . ALA A 1 380 ? -17.984 25.297 23.812 1 86.88 380 ALA A CA 1
ATOM 2969 C C . ALA A 1 380 ? -18.984 24.875 22.75 1 86.88 380 ALA A C 1
ATOM 2971 O O . ALA A 1 380 ? -19.859 25.656 22.359 1 86.88 380 ALA A O 1
ATOM 2972 N N . GLY A 1 381 ? -18.875 23.625 22.203 1 86.5 381 GLY A N 1
ATOM 2973 C CA . GLY A 1 381 ? -19.812 23.125 21.234 1 86.5 381 GLY A CA 1
ATOM 2974 C C . GLY A 1 381 ? -19.484 23.531 19.812 1 86.5 381 GLY A C 1
ATOM 2975 O O . GLY A 1 381 ? -20.281 23.328 18.891 1 86.5 381 GLY A O 1
ATOM 2976 N N . ILE A 1 382 ? -18.391 24.156 19.656 1 87.56 382 ILE A N 1
ATOM 2977 C CA . ILE A 1 382 ? -17.969 24.594 18.344 1 87.56 382 ILE A CA 1
ATOM 2978 C C . ILE A 1 382 ? -17.469 23.406 17.531 1 87.56 382 ILE A C 1
ATOM 2980 O O . ILE A 1 382 ? -17.719 23.328 16.328 1 87.56 382 ILE A O 1
ATOM 2984 N N . LEU A 1 383 ? -16.766 22.5 18.203 1 89.88 383 LEU A N 1
ATOM 2985 C CA . LEU A 1 383 ? -16.281 21.266 17.594 1 89.88 383 LEU A CA 1
ATOM 2986 C C . LEU A 1 383 ? -16.891 20.047 18.281 1 89.88 383 LEU A C 1
ATOM 2988 O O . LEU A 1 383 ? -17.281 20.109 19.453 1 89.88 383 LEU A O 1
ATOM 2992 N N . LYS A 1 384 ? -17 18.984 17.516 1 90.19 384 LYS A N 1
ATOM 2993 C CA . LYS A 1 384 ? -17.344 17.703 18.109 1 90.19 384 LYS A CA 1
ATOM 2994 C C . LYS A 1 384 ? -16.094 16.938 18.531 1 90.19 384 LYS A C 1
ATOM 2996 O O . LYS A 1 384 ? -15.016 17.125 17.953 1 90.19 384 LYS A O 1
ATOM 3001 N N . ALA A 1 385 ? -16.266 16.094 19.531 1 89.19 385 ALA A N 1
ATOM 3002 C CA . ALA A 1 385 ? -15.148 15.25 19.969 1 89.19 385 ALA A CA 1
ATOM 3003 C C . ALA A 1 385 ? -14.578 14.445 18.797 1 89.19 385 ALA A C 1
ATOM 3005 O O . ALA A 1 385 ? -13.367 14.242 18.703 1 89.19 385 ALA A O 1
ATOM 3006 N N . ALA A 1 386 ? -15.367 14.016 17.875 1 89.44 386 ALA A N 1
ATOM 3007 C CA . ALA A 1 386 ? -14.977 13.203 16.734 1 89.44 386 ALA A CA 1
ATOM 3008 C C . ALA A 1 386 ? -14.086 14 15.781 1 89.44 386 ALA A C 1
ATOM 3010 O O . ALA A 1 386 ? -13.289 13.43 15.039 1 89.44 386 ALA A O 1
ATOM 3011 N N . ASP A 1 387 ? -14.18 15.281 15.836 1 90.38 387 ASP A N 1
ATOM 3012 C CA . ASP A 1 387 ? -13.344 16.141 15.008 1 90.38 387 ASP A CA 1
ATOM 3013 C C . ASP A 1 387 ? -11.883 16.078 15.453 1 90.38 387 ASP A C 1
ATOM 3015 O O . ASP A 1 387 ? -10.984 16.453 14.703 1 90.38 387 ASP A O 1
ATOM 3019 N N . LEU A 1 388 ? -11.664 15.594 16.688 1 92.31 388 LEU A N 1
ATOM 3020 C CA . LEU A 1 388 ? -10.32 15.523 17.266 1 92.31 388 LEU A CA 1
ATOM 3021 C C . LEU A 1 388 ? -9.859 14.07 17.375 1 92.31 388 LEU A C 1
ATOM 3023 O O . LEU A 1 388 ? -9.125 13.727 18.312 1 92.31 388 LEU A O 1
ATOM 3027 N N . ALA A 1 389 ? -10.344 13.203 16.469 1 90 389 ALA A N 1
ATOM 3028 C CA . ALA A 1 389 ? -10.109 11.766 16.516 1 90 389 ALA A CA 1
ATOM 3029 C C . ALA A 1 389 ? -8.695 11.422 16.078 1 90 389 ALA A C 1
ATOM 3031 O O . ALA A 1 389 ? -8.289 10.258 16.109 1 90 389 ALA A O 1
ATOM 3032 N N . GLY A 1 390 ? -7.93 12.422 15.781 1 92.5 390 GLY A N 1
ATOM 3033 C CA . GLY A 1 390 ? -6.562 12.109 15.398 1 92.5 390 GLY A CA 1
ATOM 3034 C C . GLY A 1 390 ? -6.152 12.766 14.086 1 92.5 390 GLY A C 1
ATOM 3035 O O . GLY A 1 390 ? -6.402 13.953 13.875 1 92.5 390 GLY A O 1
ATOM 3036 N N . TYR A 1 391 ? -5.391 12.008 13.25 1 96.56 391 TYR A N 1
ATOM 3037 C CA . TYR A 1 391 ? -4.836 12.562 12.016 1 96.56 391 TYR A CA 1
ATOM 3038 C C . TYR A 1 391 ? -5.93 12.789 10.984 1 96.56 391 TYR A C 1
ATOM 3040 O O . TYR A 1 391 ? -6.926 12.062 10.953 1 96.56 391 TYR A O 1
ATOM 3048 N N . ARG A 1 392 ? -5.66 13.672 10.156 1 94.44 392 ARG A N 1
ATOM 3049 C CA . ARG A 1 392 ? -6.629 14.133 9.164 1 94.44 392 ARG A CA 1
ATOM 3050 C C . ARG A 1 392 ? -6.859 13.07 8.094 1 94.44 392 ARG A C 1
ATOM 3052 O O . ARG A 1 392 ? -5.949 12.312 7.758 1 94.44 392 ARG A O 1
ATOM 3059 N N . ASN A 1 393 ? -8.109 13.133 7.539 1 89.88 393 ASN A N 1
ATOM 3060 C CA . ASN A 1 393 ? -8.492 12.25 6.445 1 89.88 393 ASN A CA 1
ATOM 3061 C C . ASN A 1 393 ? -8.711 13.023 5.148 1 89.88 393 ASN A C 1
ATOM 3063 O O . ASN A 1 393 ? -9.047 12.438 4.117 1 89.88 393 ASN A O 1
ATOM 3067 N N . SER A 1 394 ? -8.508 14.32 5.227 1 88.88 394 SER A N 1
ATOM 3068 C CA . SER A 1 394 ? -8.711 15.188 4.066 1 88.88 394 SER A CA 1
ATOM 3069 C C . SER A 1 394 ? -7.449 15.977 3.74 1 88.88 394 SER A C 1
ATOM 3071 O O . SER A 1 394 ? -6.605 16.203 4.609 1 88.88 394 SER A O 1
ATOM 3073 N N . PRO A 1 395 ? -7.391 16.406 2.494 1 88.44 395 PRO A N 1
ATOM 3074 C CA . PRO A 1 395 ? -6.215 17.203 2.129 1 88.44 395 PRO A CA 1
ATOM 3075 C C . PRO A 1 395 ? -6.191 18.562 2.816 1 88.44 395 PRO A C 1
ATOM 3077 O O . PRO A 1 395 ? -7.242 19.094 3.176 1 88.44 395 PRO A O 1
ATOM 3080 N N . VAL A 1 396 ? -5.031 19.031 3.066 1 90.81 396 VAL A N 1
ATOM 3081 C CA . VAL A 1 396 ? -4.812 20.391 3.57 1 90.81 396 VAL A CA 1
ATOM 3082 C C . VAL A 1 396 ? -3.734 21.078 2.742 1 90.81 396 VAL A C 1
ATOM 3084 O O . VAL A 1 396 ? -2.998 20.422 1.998 1 90.81 396 VAL A O 1
ATOM 3087 N N . TYR A 1 397 ? -3.734 22.422 2.814 1 87.19 397 TYR A N 1
ATOM 3088 C CA . TYR A 1 397 ? -2.754 23.234 2.1 1 87.19 397 TYR A CA 1
ATOM 3089 C C . TYR A 1 397 ? -2.193 24.328 2.998 1 87.19 397 TYR A C 1
ATOM 3091 O O . TYR A 1 397 ? -2.883 24.812 3.895 1 87.19 397 TYR A O 1
ATOM 3099 N N . ILE A 1 398 ? -0.968 24.578 2.82 1 88.5 398 ILE A N 1
ATOM 3100 C CA . ILE A 1 398 ? -0.287 25.609 3.604 1 88.5 398 ILE A CA 1
ATOM 3101 C C . ILE A 1 398 ? -0.313 26.938 2.848 1 88.5 398 ILE A C 1
ATOM 3103 O O . ILE A 1 398 ? -0.014 26.984 1.652 1 88.5 398 ILE A O 1
ATOM 3107 N N . ARG A 1 399 ? -0.654 27.984 3.5 1 84.94 399 ARG A N 1
ATOM 3108 C CA . ARG A 1 399 ? -0.794 29.312 2.9 1 84.94 399 ARG A CA 1
ATOM 3109 C C . ARG A 1 399 ? 0.497 29.734 2.213 1 84.94 399 ARG A C 1
ATOM 3111 O O . ARG A 1 399 ? 1.573 29.688 2.812 1 84.94 399 ARG A O 1
ATOM 3118 N N . ARG A 1 400 ? 0.438 30.094 0.935 1 85.56 400 ARG A N 1
ATOM 3119 C CA . ARG A 1 400 ? 1.491 30.688 0.112 1 85.56 400 ARG A CA 1
ATOM 3120 C C . ARG A 1 400 ? 2.619 29.688 -0.127 1 85.56 400 ARG A C 1
ATOM 3122 O O . ARG A 1 400 ? 3.764 30.078 -0.357 1 85.56 400 ARG A O 1
ATOM 3129 N N . SER A 1 401 ? 2.346 28.438 0.076 1 89.19 401 SER A N 1
ATOM 3130 C CA . SER A 1 401 ? 3.391 27.438 -0.099 1 89.19 401 SER A CA 1
ATOM 3131 C C . SER A 1 401 ? 3.139 26.578 -1.339 1 89.19 401 SER A C 1
ATOM 3133 O O . SER A 1 401 ? 2.002 26.188 -1.612 1 89.19 401 SER A O 1
ATOM 3135 N N . MET A 1 402 ? 4.215 26.281 -2.059 1 89.06 402 MET A N 1
ATOM 3136 C CA . MET A 1 402 ? 4.18 25.359 -3.197 1 89.06 402 MET A CA 1
ATOM 3137 C C . MET A 1 402 ? 4.18 23.906 -2.732 1 89.06 402 MET A C 1
ATOM 3139 O O . MET A 1 402 ? 3.902 23 -3.516 1 89.06 402 MET A O 1
ATOM 3143 N N . HIS A 1 403 ? 4.473 23.719 -1.48 1 91 403 HIS A N 1
ATOM 3144 C CA . HIS A 1 403 ? 4.461 22.391 -0.898 1 91 403 HIS A CA 1
ATOM 3145 C C . HIS A 1 403 ? 3.033 21.891 -0.691 1 91 403 HIS A C 1
ATOM 3147 O O . HIS A 1 403 ? 2.186 22.625 -0.176 1 91 403 HIS A O 1
ATOM 3153 N N . THR A 1 404 ? 2.818 20.734 -1.191 1 89.06 404 THR A N 1
ATOM 3154 C CA . THR A 1 404 ? 1.562 20.047 -0.906 1 89.06 404 THR A CA 1
ATOM 3155 C C . THR A 1 404 ? 1.763 18.969 0.163 1 89.06 404 THR A C 1
ATOM 3157 O O . THR A 1 404 ? 2.416 17.953 -0.082 1 89.06 404 THR A O 1
ATOM 3160 N N . PRO A 1 405 ? 1.183 19.188 1.319 1 93.69 405 PRO A N 1
ATOM 3161 C CA . PRO A 1 405 ? 1.331 18.172 2.361 1 93.69 405 PRO A CA 1
ATOM 3162 C C . PRO A 1 405 ? 0.873 16.781 1.902 1 93.69 405 PRO A C 1
ATOM 3164 O O . PRO A 1 405 ? -0.04 16.672 1.08 1 93.69 405 PRO A O 1
ATOM 3167 N N . PRO A 1 406 ? 1.499 15.758 2.416 1 94.94 406 PRO A N 1
ATOM 3168 C CA . PRO A 1 406 ? 1.146 14.391 2.031 1 94.94 406 PRO A CA 1
ATOM 3169 C C . PRO A 1 406 ? -0.328 14.07 2.27 1 94.94 406 PRO A C 1
ATOM 3171 O O . PRO A 1 406 ? -0.951 14.648 3.166 1 94.94 406 PRO A O 1
ATOM 3174 N N . GLY A 1 407 ? -0.834 13.156 1.456 1 92.88 407 GLY A N 1
ATOM 3175 C CA . GLY A 1 407 ? -2.215 12.727 1.605 1 92.88 407 GLY A CA 1
ATOM 3176 C C . GLY A 1 407 ? -2.434 11.836 2.818 1 92.88 407 GLY A C 1
ATOM 3177 O O . GLY A 1 407 ? -1.494 11.555 3.562 1 92.88 407 GLY A O 1
ATOM 3178 N N . LYS A 1 408 ? -3.643 11.414 2.963 1 92.69 408 LYS A N 1
ATOM 3179 C CA . LYS A 1 408 ? -4.09 10.656 4.129 1 92.69 408 LYS A CA 1
ATOM 3180 C C . LYS A 1 408 ? -3.223 9.422 4.348 1 92.69 408 LYS A C 1
ATOM 3182 O O . LYS A 1 408 ? -2.686 9.219 5.438 1 92.69 408 LYS A O 1
ATOM 3187 N N . GLU A 1 409 ? -3.039 8.609 3.34 1 92.62 409 GLU A N 1
ATOM 3188 C CA . GLU A 1 409 ? -2.285 7.359 3.469 1 92.62 409 GLU A CA 1
ATOM 3189 C C . GLU A 1 409 ? -0.82 7.633 3.793 1 92.62 409 GLU A C 1
ATOM 3191 O O . GLU A 1 409 ? -0.229 6.957 4.637 1 92.62 409 GLU A O 1
ATOM 3196 N N . ALA A 1 410 ? -0.285 8.625 3.129 1 95.69 410 ALA A N 1
ATOM 3197 C CA . ALA A 1 410 ? 1.11 8.992 3.359 1 95.69 410 ALA A CA 1
ATOM 3198 C C . ALA A 1 410 ? 1.321 9.469 4.793 1 95.69 410 ALA A C 1
ATOM 3200 O O . ALA A 1 410 ? 2.336 9.156 5.418 1 95.69 410 ALA A O 1
ATOM 3201 N N . VAL A 1 411 ? 0.382 10.188 5.324 1 97.12 411 VAL A N 1
ATOM 3202 C CA . VAL A 1 411 ? 0.477 10.68 6.695 1 97.12 411 VAL A CA 1
ATOM 3203 C C . VAL A 1 411 ? 0.582 9.508 7.664 1 97.12 411 VAL A C 1
ATOM 3205 O O . VAL A 1 411 ? 1.409 9.516 8.578 1 97.12 411 VAL A O 1
ATOM 3208 N N . ARG A 1 412 ? -0.213 8.492 7.41 1 95 412 ARG A N 1
ATOM 3209 C CA . ARG A 1 412 ? -0.234 7.324 8.289 1 95 412 ARG A CA 1
ATOM 3210 C C . ARG A 1 412 ? 1.1 6.586 8.25 1 95 412 ARG A C 1
ATOM 3212 O O . ARG A 1 412 ? 1.522 6.004 9.25 1 95 412 ARG A O 1
ATOM 3219 N N . GLU A 1 413 ? 1.741 6.676 7.18 1 95.06 413 GLU A N 1
ATOM 3220 C CA . GLU A 1 413 ? 3.035 6.016 7.035 1 95.06 413 GLU A CA 1
ATOM 3221 C C . GLU A 1 413 ? 4.16 6.863 7.621 1 95.06 413 GLU A C 1
ATOM 3223 O O . GLU A 1 413 ? 5.125 6.332 8.172 1 95.06 413 GLU A O 1
ATOM 3228 N N . LEU A 1 414 ? 4.047 8.156 7.527 1 97.69 414 LEU A N 1
ATOM 3229 C CA . LEU A 1 414 ? 5.152 9.062 7.812 1 97.69 414 LEU A CA 1
ATOM 3230 C C . LEU A 1 414 ? 5.262 9.336 9.305 1 97.69 414 LEU A C 1
ATOM 3232 O O . LEU A 1 414 ? 6.367 9.484 9.836 1 97.69 414 LEU A O 1
ATOM 3236 N N . MET A 1 415 ? 4.164 9.375 10.016 1 97.62 415 MET A N 1
ATOM 3237 C CA . MET A 1 415 ? 4.195 9.805 11.414 1 97.62 415 MET A CA 1
ATOM 3238 C C . MET A 1 415 ? 4.945 8.789 12.273 1 97.62 415 MET A C 1
ATOM 3240 O O . MET A 1 415 ? 5.832 9.164 13.039 1 97.62 415 MET A O 1
ATOM 3244 N N . PRO A 1 416 ? 4.691 7.492 12.133 1 95.62 416 PRO A N 1
ATOM 3245 C CA . PRO A 1 416 ? 5.508 6.551 12.906 1 95.62 416 PRO A CA 1
ATOM 3246 C C . PRO A 1 416 ? 6.996 6.656 12.57 1 95.62 416 PRO A C 1
ATOM 3248 O O . PRO A 1 416 ? 7.84 6.504 13.461 1 95.62 416 PRO A O 1
ATOM 3251 N N . VAL A 1 417 ? 7.297 6.926 11.359 1 96.81 417 VAL A N 1
ATOM 3252 C CA . VAL A 1 417 ? 8.688 7.023 10.93 1 96.81 417 VAL A CA 1
ATOM 3253 C C . VAL A 1 417 ? 9.336 8.266 11.539 1 96.81 417 VAL A C 1
ATOM 3255 O O . VAL A 1 417 ? 10.492 8.219 11.969 1 96.81 417 VAL A O 1
ATOM 3258 N N . LEU A 1 418 ? 8.586 9.328 11.578 1 98.44 418 LEU A N 1
ATOM 3259 C CA . LEU A 1 418 ? 9.109 10.531 12.227 1 98.44 418 LEU A CA 1
ATOM 3260 C C . LEU A 1 418 ? 9.508 10.242 13.664 1 98.44 418 LEU A C 1
ATOM 3262 O O . LEU A 1 418 ? 10.602 10.609 14.094 1 98.44 418 LEU A O 1
ATOM 3266 N N . PHE A 1 419 ? 8.695 9.57 14.391 1 98.06 419 PHE A N 1
ATOM 3267 C CA . PHE A 1 419 ? 8.977 9.297 15.797 1 98.06 419 PHE A CA 1
ATOM 3268 C C . PHE A 1 419 ? 10.125 8.305 15.938 1 98.06 419 PHE A C 1
ATOM 3270 O O . PHE A 1 419 ? 10.93 8.406 16.859 1 98.06 419 PHE A O 1
ATOM 3277 N N . GLU A 1 420 ? 10.195 7.375 15.016 1 97.06 420 GLU A N 1
ATOM 3278 C CA . GLU A 1 420 ? 11.336 6.461 14.992 1 97.06 420 GLU A CA 1
ATOM 3279 C C . GLU A 1 420 ? 12.648 7.215 14.789 1 97.06 420 GLU A C 1
ATOM 3281 O O . GLU A 1 420 ? 13.641 6.934 15.461 1 97.06 420 GLU A O 1
ATOM 3286 N N . LEU A 1 421 ? 12.625 8.117 13.844 1 98.31 421 LEU A N 1
ATOM 3287 C CA . LEU A 1 421 ? 13.812 8.914 13.57 1 98.31 421 LEU A CA 1
ATOM 3288 C C . LEU A 1 421 ? 14.203 9.758 14.781 1 98.31 421 LEU A C 1
ATOM 3290 O O . LEU A 1 421 ? 15.383 9.867 15.109 1 98.31 421 LEU A O 1
ATOM 3294 N N . LEU A 1 422 ? 13.227 10.266 15.469 1 98.75 422 LEU A N 1
ATOM 3295 C CA . LEU A 1 422 ? 13.484 11.047 16.672 1 98.75 422 LEU A CA 1
ATOM 3296 C C . LEU A 1 422 ? 14.039 10.172 17.781 1 98.75 422 LEU A C 1
ATOM 3298 O O . LEU A 1 422 ? 14.93 10.594 18.531 1 98.75 422 LEU A O 1
ATOM 3302 N N . GLN A 1 423 ? 13.531 8.977 17.906 1 98.31 423 GLN A N 1
ATOM 3303 C CA . GLN A 1 423 ? 13.969 8.031 18.922 1 98.31 423 GLN A CA 1
ATOM 3304 C C . GLN A 1 423 ? 15.422 7.625 18.703 1 98.31 423 GLN A C 1
ATOM 3306 O O . GLN A 1 423 ? 16.188 7.461 19.656 1 98.31 423 GLN A O 1
ATOM 3311 N N . GLN A 1 424 ? 15.773 7.531 17.484 1 97.75 424 GLN A N 1
ATOM 3312 C CA . GLN A 1 424 ? 17.078 6.973 17.141 1 97.75 424 GLN A CA 1
ATOM 3313 C C . GLN A 1 424 ? 18.141 8.062 17.031 1 97.75 424 GLN A C 1
ATOM 3315 O O . GLN A 1 424 ? 19.328 7.781 17.094 1 97.75 424 GLN A O 1
ATOM 3320 N N . GLU A 1 425 ? 17.719 9.312 16.859 1 98.38 425 GLU A N 1
ATOM 3321 C CA . GLU A 1 425 ? 18.641 10.422 16.656 1 98.38 425 GLU A CA 1
ATOM 3322 C C . GLU A 1 425 ? 19.391 10.766 17.953 1 98.38 425 GLU A C 1
ATOM 3324 O O . GLU A 1 425 ? 18.75 11.117 18.953 1 98.38 425 GLU A O 1
ATOM 3329 N N . ASN A 1 426 ? 20.719 10.758 17.875 1 96.62 426 ASN A N 1
ATOM 3330 C CA . ASN A 1 426 ? 21.531 10.969 19.062 1 96.62 426 ASN A CA 1
ATOM 3331 C C . ASN A 1 426 ? 21.781 12.453 19.312 1 96.62 426 ASN A C 1
ATOM 3333 O O . ASN A 1 426 ? 22.172 12.844 20.422 1 96.62 426 ASN A O 1
ATOM 3337 N N . GLU A 1 427 ? 21.641 13.297 18.359 1 98.19 427 GLU A N 1
ATOM 3338 C CA . GLU A 1 427 ? 21.938 14.719 18.484 1 98.19 427 GLU A CA 1
ATOM 3339 C C . GLU A 1 427 ? 20.672 15.531 18.719 1 98.19 427 GLU A C 1
ATOM 3341 O O . GLU A 1 427 ? 19.828 15.641 17.828 1 98.19 427 GLU A O 1
ATOM 3346 N N . ALA A 1 428 ? 20.609 16.188 19.844 1 98 428 ALA A N 1
ATOM 3347 C CA . ALA A 1 428 ? 19.438 16.969 20.188 1 98 428 ALA A CA 1
ATOM 3348 C C . ALA A 1 428 ? 19.219 18.109 19.188 1 98 428 ALA A C 1
ATOM 3350 O O . ALA A 1 428 ? 18.078 18.453 18.875 1 98 428 ALA A O 1
ATOM 3351 N N . ALA A 1 429 ? 20.328 18.688 18.688 1 98.25 429 ALA A N 1
ATOM 3352 C CA . ALA A 1 429 ? 20.234 19.75 17.688 1 98.25 429 ALA A CA 1
ATOM 3353 C C . ALA A 1 429 ? 19.422 19.297 16.484 1 98.25 429 ALA A C 1
ATOM 3355 O O . ALA A 1 429 ? 18.578 20.016 15.977 1 98.25 429 ALA A O 1
ATOM 3356 N N . VAL A 1 430 ? 19.703 18.078 16.062 1 98.81 430 VAL A N 1
ATOM 3357 C CA . VAL A 1 430 ? 19.031 17.5 14.891 1 98.81 430 VAL A CA 1
ATOM 3358 C C . VAL A 1 430 ? 17.562 17.266 15.211 1 98.81 430 VAL A C 1
ATOM 3360 O O . VAL A 1 430 ? 16.688 17.562 14.398 1 98.81 430 VAL A O 1
ATOM 3363 N N . ARG A 1 431 ? 17.25 16.734 16.406 1 98.81 431 ARG A N 1
ATOM 3364 C CA . ARG A 1 431 ? 15.859 16.5 16.797 1 98.81 431 ARG A CA 1
ATOM 3365 C C . ARG A 1 431 ? 15.062 17.797 16.812 1 98.81 431 ARG A C 1
ATOM 3367 O O . ARG A 1 431 ? 13.898 17.812 16.391 1 98.81 431 ARG A O 1
ATOM 3374 N N . VAL A 1 432 ? 15.672 18.844 17.266 1 98.75 432 VAL A N 1
ATOM 3375 C CA . VAL A 1 432 ? 15 20.141 17.375 1 98.75 432 VAL A CA 1
ATOM 3376 C C . VAL A 1 432 ? 14.609 20.641 15.992 1 98.75 432 VAL A C 1
ATOM 3378 O O . VAL A 1 432 ? 13.445 20.922 15.734 1 98.75 432 VAL A O 1
ATOM 3381 N N . VAL A 1 433 ? 15.594 20.688 15.117 1 98.88 433 VAL A N 1
ATOM 3382 C CA . VAL A 1 433 ? 15.406 21.328 13.82 1 98.88 433 VAL A CA 1
ATOM 3383 C C . VAL A 1 433 ? 14.57 20.438 12.914 1 98.88 433 VAL A C 1
ATOM 3385 O O . VAL A 1 433 ? 13.523 20.859 12.406 1 98.88 433 VAL A O 1
ATOM 3388 N N . LEU A 1 434 ? 14.984 19.188 12.773 1 98.88 434 LEU A N 1
ATOM 3389 C CA . LEU A 1 434 ? 14.32 18.297 11.82 1 98.88 434 LEU A CA 1
ATOM 3390 C C . LEU A 1 434 ? 13 17.781 12.375 1 98.88 434 LEU A C 1
ATOM 3392 O O . LEU A 1 434 ? 12.062 17.531 11.617 1 98.88 434 LEU A O 1
ATOM 3396 N N . GLY A 1 435 ? 12.898 17.641 13.711 1 98.88 435 GLY A N 1
ATOM 3397 C CA . GLY A 1 435 ? 11.625 17.266 14.297 1 98.88 435 GLY A CA 1
ATOM 3398 C C . GLY A 1 435 ? 10.516 18.25 13.992 1 98.88 435 GLY A C 1
ATOM 3399 O O . GLY A 1 435 ? 9.43 17.859 13.57 1 98.88 435 GLY A O 1
ATOM 3400 N N . HIS A 1 436 ? 10.82 19.516 14.18 1 98.88 436 HIS A N 1
ATOM 3401 C CA . HIS A 1 436 ? 9.859 20.562 13.867 1 98.88 436 HIS A CA 1
ATOM 3402 C C . HIS A 1 436 ? 9.523 20.562 12.375 1 98.88 436 HIS A C 1
ATOM 3404 O O . HIS A 1 436 ? 8.352 20.516 11.992 1 98.88 436 HIS A O 1
ATOM 3410 N N . PHE A 1 437 ? 10.555 20.609 11.609 1 98.69 437 PHE A N 1
ATOM 3411 C CA . PHE A 1 437 ? 10.383 20.766 10.172 1 98.69 437 PHE A CA 1
ATOM 3412 C C . PHE A 1 437 ? 9.555 19.625 9.609 1 98.69 437 PHE A C 1
ATOM 3414 O O . PHE A 1 437 ? 8.562 19.844 8.914 1 98.69 437 PHE A O 1
ATOM 3421 N N . MET A 1 438 ? 9.922 18.391 9.938 1 98.69 438 MET A N 1
ATOM 3422 C CA . MET A 1 438 ? 9.25 17.234 9.352 1 98.69 438 MET A CA 1
ATOM 3423 C C . MET A 1 438 ? 7.797 17.156 9.82 1 98.69 438 MET A C 1
ATOM 3425 O O . MET A 1 438 ? 6.918 16.734 9.062 1 98.69 438 MET A O 1
ATOM 3429 N N . PHE A 1 439 ? 7.527 17.5 11.07 1 98.75 439 PHE A N 1
ATOM 3430 C CA . PHE A 1 439 ? 6.16 17.484 11.578 1 98.75 439 PHE A CA 1
ATOM 3431 C C . PHE A 1 439 ? 5.277 18.438 10.773 1 98.75 439 PHE A C 1
ATOM 3433 O O . PHE A 1 439 ? 4.184 18.062 10.344 1 98.75 439 PHE A O 1
ATOM 3440 N N . VAL A 1 440 ? 5.754 19.656 10.555 1 98.25 440 VAL A N 1
ATOM 3441 C CA . VAL A 1 440 ? 4.93 20.641 9.852 1 98.25 440 VAL A CA 1
ATOM 3442 C C . VAL A 1 440 ? 4.918 20.328 8.359 1 98.25 440 VAL A C 1
ATOM 3444 O O . VAL A 1 440 ? 3.959 20.672 7.656 1 98.25 440 VAL A O 1
ATOM 3447 N N . TYR A 1 441 ? 5.973 19.672 7.852 1 97.5 441 TYR A N 1
ATOM 3448 C CA . TYR A 1 441 ? 6.008 19.188 6.477 1 97.5 441 TYR A CA 1
ATOM 3449 C C . TYR A 1 441 ? 4.906 18.156 6.234 1 97.5 441 TYR A C 1
ATOM 3451 O O . TYR A 1 441 ? 4.199 18.234 5.223 1 97.5 441 TYR A O 1
ATOM 3459 N N . ILE A 1 442 ? 4.746 17.203 7.184 1 98.06 442 ILE A N 1
ATOM 3460 C CA . ILE A 1 442 ? 3.736 16.156 7.094 1 98.06 442 ILE A CA 1
ATOM 3461 C C . ILE A 1 442 ? 2.348 16.75 7.293 1 98.06 442 ILE A C 1
ATOM 3463 O O . ILE A 1 442 ? 1.409 16.422 6.562 1 98.06 442 ILE A O 1
ATOM 3467 N N . HIS A 1 443 ? 2.301 17.656 8.312 1 98.19 443 HIS A N 1
ATOM 3468 C CA . HIS A 1 443 ? 1.059 18.344 8.625 1 98.19 443 HIS A CA 1
ATOM 3469 C C . HIS A 1 443 ? -0.069 17.375 8.922 1 98.19 443 HIS A C 1
ATOM 3471 O O . HIS A 1 443 ? -1.089 17.359 8.227 1 98.19 443 HIS A O 1
ATOM 3477 N N . PRO A 1 444 ? -0.007 16.594 9.945 1 98.06 444 PRO A N 1
ATOM 3478 C CA . PRO A 1 444 ? -0.855 15.422 10.164 1 98.06 444 PRO A CA 1
ATOM 3479 C C . PRO A 1 444 ? -2.262 15.789 10.633 1 98.06 444 PRO A C 1
ATOM 3481 O O . PRO A 1 444 ? -3.176 14.969 10.547 1 98.06 444 PRO A O 1
ATOM 3484 N N . TYR A 1 445 ? -2.506 16.984 11.172 1 97.5 445 TYR A N 1
ATOM 3485 C CA . TYR A 1 445 ? -3.809 17.359 11.711 1 97.5 445 TYR A CA 1
ATOM 3486 C C . TYR A 1 445 ? -4.512 18.359 10.789 1 97.5 445 TYR A C 1
ATOM 3488 O O . TYR A 1 445 ? -3.883 18.969 9.922 1 97.5 445 TYR A O 1
ATOM 3496 N N . ILE A 1 446 ? -5.816 18.516 10.922 1 94.44 446 ILE A N 1
ATOM 3497 C CA . ILE A 1 446 ? -6.605 19.438 10.109 1 94.44 446 ILE A CA 1
ATOM 3498 C C . ILE A 1 446 ? -6.23 20.891 10.453 1 94.44 446 ILE A C 1
ATOM 3500 O O . ILE A 1 446 ? -6.285 21.766 9.594 1 94.44 446 ILE A O 1
ATOM 3504 N N . ASP A 1 447 ? -5.93 21.125 11.68 1 94.56 447 ASP A N 1
ATOM 3505 C CA . ASP A 1 447 ? -5.48 22.406 12.211 1 94.56 447 ASP A CA 1
ATOM 3506 C C . ASP A 1 447 ? -4.539 22.203 13.398 1 94.56 447 ASP A C 1
ATOM 3508 O O . ASP A 1 447 ? -4.445 21.094 13.945 1 94.56 447 ASP A O 1
ATOM 3512 N N . GLY A 1 448 ? -3.762 23.266 13.648 1 97.19 448 GLY A N 1
ATOM 3513 C CA . GLY A 1 448 ? -2.945 23.25 14.852 1 97.19 448 GLY A CA 1
ATOM 3514 C C . GLY A 1 448 ? -1.543 22.719 14.617 1 97.19 448 GLY A C 1
ATOM 3515 O O . GLY A 1 448 ? -0.733 22.656 15.547 1 97.19 448 GLY A O 1
ATOM 3516 N N . ASN A 1 449 ? -1.222 22.359 13.391 1 97.75 449 ASN A N 1
ATOM 3517 C CA . ASN A 1 449 ? 0.058 21.734 13.078 1 97.75 449 ASN A CA 1
ATOM 3518 C C . ASN A 1 449 ? 1.231 22.625 13.453 1 97.75 449 ASN A C 1
ATOM 3520 O O . ASN A 1 449 ? 2.24 22.156 13.977 1 97.75 449 ASN A O 1
ATOM 3524 N N . GLY A 1 450 ? 1.133 23.953 13.211 1 98 450 GLY A N 1
ATOM 3525 C CA . GLY A 1 450 ? 2.189 24.875 13.594 1 98 450 GLY A CA 1
ATOM 3526 C C . GLY A 1 450 ? 2.436 24.922 15.094 1 98 450 GLY A C 1
ATOM 3527 O O . GLY A 1 450 ? 3.576 24.797 15.547 1 98 450 GLY A O 1
ATOM 3528 N N . ARG A 1 451 ? 1.392 25.062 15.852 1 98.44 451 ARG A N 1
ATOM 3529 C CA . ARG A 1 451 ? 1.485 25.141 17.312 1 98.44 451 ARG A CA 1
ATOM 3530 C C . ARG A 1 451 ? 2.031 23.844 17.891 1 98.44 451 ARG A C 1
ATOM 3532 O O . ARG A 1 451 ? 2.945 23.875 18.719 1 98.44 451 ARG A O 1
ATOM 3539 N N . ILE A 1 452 ? 1.512 22.719 17.438 1 98.69 452 ILE A N 1
ATOM 3540 C CA . ILE A 1 452 ? 1.993 21.422 17.922 1 98.69 452 ILE A CA 1
ATOM 3541 C C . ILE A 1 452 ? 3.443 21.219 17.484 1 98.69 452 ILE A C 1
ATOM 3543 O O . ILE A 1 452 ? 4.25 20.656 18.234 1 98.69 452 ILE A O 1
ATOM 3547 N N . GLY A 1 453 ? 3.758 21.641 16.266 1 98.81 453 GLY A N 1
ATOM 3548 C CA . GLY A 1 453 ? 5.133 21.562 15.797 1 98.81 453 GLY A CA 1
ATOM 3549 C C . GLY A 1 453 ? 6.102 22.328 16.688 1 98.81 453 GLY A C 1
ATOM 3550 O O . GLY A 1 453 ? 7.211 21.859 16.938 1 98.81 453 GLY A O 1
ATOM 3551 N N . ARG A 1 454 ? 5.727 23.5 17.109 1 98.88 454 ARG A N 1
ATOM 3552 C CA . ARG A 1 454 ? 6.582 24.297 17.984 1 98.88 454 ARG A CA 1
ATOM 3553 C C . ARG A 1 454 ? 6.652 23.703 19.375 1 98.88 454 ARG A C 1
ATOM 3555 O O . ARG A 1 454 ? 7.68 23.812 20.062 1 98.88 454 ARG A O 1
ATOM 3562 N N . PHE A 1 455 ? 5.547 23 19.875 1 98.88 455 PHE A N 1
ATOM 3563 C CA . PHE A 1 455 ? 5.617 22.219 21.109 1 98.88 455 PHE A CA 1
ATOM 3564 C C . PHE A 1 455 ? 6.609 21.078 20.953 1 98.88 455 PHE A C 1
ATOM 3566 O O . PHE A 1 455 ? 7.418 20.828 21.859 1 98.88 455 PHE A O 1
ATOM 3573 N N . LEU A 1 456 ? 6.531 20.359 19.797 1 98.94 456 LEU A N 1
ATOM 3574 C CA . LEU A 1 456 ? 7.453 19.266 19.547 1 98.94 456 LEU A CA 1
ATOM 3575 C C . LEU A 1 456 ? 8.898 19.75 19.531 1 98.94 456 LEU A C 1
ATOM 3577 O O . LEU A 1 456 ? 9.773 19.109 20.109 1 98.94 456 LEU A O 1
ATOM 3581 N N . MET A 1 457 ? 9.125 20.875 18.875 1 98.81 457 MET A N 1
ATOM 3582 C CA . MET A 1 457 ? 10.438 21.516 18.844 1 98.81 457 MET A CA 1
ATOM 3583 C C . MET A 1 457 ? 10.977 21.734 20.25 1 98.81 457 MET A C 1
ATOM 3585 O O . MET A 1 457 ? 12.133 21.406 20.531 1 98.81 457 MET A O 1
ATOM 3589 N N . ASN A 1 458 ? 10.188 22.188 21.109 1 98.69 458 ASN A N 1
ATOM 3590 C CA . ASN A 1 458 ? 10.648 22.547 22.438 1 98.69 458 ASN A CA 1
ATOM 3591 C C . ASN A 1 458 ? 10.766 21.328 23.344 1 98.69 458 ASN A C 1
ATOM 3593 O O . ASN A 1 458 ? 11.609 21.297 24.25 1 98.69 458 ASN A O 1
ATOM 3597 N N . LEU A 1 459 ? 9.922 20.266 23.109 1 98.81 459 LEU A N 1
ATOM 3598 C CA . LEU A 1 459 ? 10.188 19 23.766 1 98.81 459 LEU A CA 1
ATOM 3599 C C . LEU A 1 459 ? 11.57 18.469 23.391 1 98.81 459 LEU A C 1
ATOM 3601 O O . LEU A 1 459 ? 12.312 17.984 24.25 1 98.81 459 LEU A O 1
ATOM 3605 N N . MET A 1 460 ? 11.867 18.547 22.094 1 98.75 460 MET A N 1
ATOM 3606 C CA . MET A 1 460 ? 13.188 18.109 21.641 1 98.75 460 MET A CA 1
ATOM 3607 C C . MET A 1 460 ? 14.281 19 22.203 1 98.75 460 MET A C 1
ATOM 3609 O O . MET A 1 460 ? 15.391 18.531 22.5 1 98.75 460 MET A O 1
ATOM 3613 N N . SER A 1 461 ? 14.039 20.312 22.375 1 98.12 461 SER A N 1
ATOM 3614 C CA . SER A 1 461 ? 14.992 21.219 23 1 98.12 461 SER A CA 1
ATOM 3615 C C . SER A 1 461 ? 15.336 20.766 24.422 1 98.12 461 SER A C 1
ATOM 3617 O O . SER A 1 461 ? 16.5 20.75 24.812 1 98.12 461 SER A O 1
ATOM 3619 N N . ALA A 1 462 ? 14.344 20.391 25.125 1 97.94 462 ALA A N 1
ATOM 3620 C CA . ALA A 1 462 ? 14.531 19.906 26.5 1 97.94 462 ALA A CA 1
AT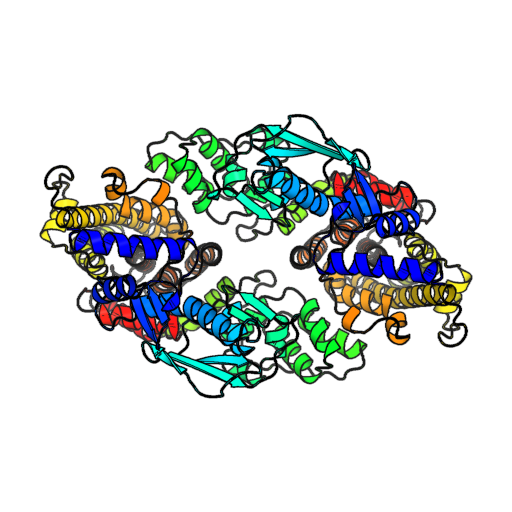OM 3621 C C . ALA A 1 462 ? 15.43 18.672 26.531 1 97.94 462 ALA A C 1
ATOM 3623 O O . ALA A 1 462 ? 16.219 18.5 27.469 1 97.94 462 ALA A O 1
ATOM 3624 N N . SER A 1 463 ? 15.32 17.844 25.547 1 97.75 463 SER A N 1
ATOM 3625 C CA . SER A 1 463 ? 16.094 16.609 25.484 1 97.75 463 SER A CA 1
ATOM 3626 C C . SER A 1 463 ? 17.578 16.891 25.391 1 97.75 463 SER A C 1
ATOM 3628 O O . SER A 1 463 ? 18.406 16.031 25.719 1 97.75 463 SER A O 1
ATOM 3630 N N . GLY A 1 464 ? 17.953 18.125 24.969 1 97.06 464 GLY A N 1
ATOM 3631 C CA . GLY A 1 464 ? 19.344 18.516 24.859 1 97.06 464 GLY A CA 1
ATOM 3632 C C . GLY A 1 464 ? 19.75 19.578 25.875 1 97.06 464 GLY A C 1
ATOM 3633 O O . GLY A 1 464 ? 20.891 20.016 25.891 1 97.06 464 GLY A O 1
ATOM 3634 N N . GLY A 1 465 ? 18.75 20 26.609 1 96.31 465 GLY A N 1
ATOM 3635 C CA . GLY A 1 465 ? 19.016 21.031 27.609 1 96.31 465 GLY A CA 1
ATOM 3636 C C . GLY A 1 465 ? 19 22.438 27.016 1 96.31 465 GLY A C 1
ATOM 3637 O O . GLY A 1 465 ? 19.5 23.375 27.641 1 96.31 465 GLY A O 1
ATOM 3638 N N . TYR A 1 466 ? 18.547 22.594 25.797 1 97.12 466 TYR A N 1
ATOM 3639 C CA . TYR A 1 466 ? 18.359 23.922 25.234 1 97.12 466 TYR A CA 1
ATOM 3640 C C . TYR A 1 466 ? 17.234 24.656 25.938 1 97.12 466 TYR A C 1
ATOM 3642 O O . TYR A 1 466 ? 16.297 24.031 26.438 1 97.12 466 TYR A O 1
ATOM 3650 N N . SER A 1 467 ? 17.359 25.969 25.953 1 95.31 467 SER A N 1
ATOM 3651 C CA . SER A 1 467 ? 16.25 26.766 26.453 1 95.31 467 SER A CA 1
ATOM 3652 C C . SER A 1 467 ? 15.055 26.703 25.484 1 95.31 467 SER A C 1
ATOM 3654 O O . SER A 1 467 ? 15.219 26.359 24.312 1 95.31 467 SER A O 1
ATOM 3656 N N . TRP A 1 468 ? 13.891 26.922 26.078 1 97.25 468 TRP A N 1
ATOM 3657 C CA . TRP A 1 468 ? 12.68 27.016 25.266 1 97.25 468 TRP A CA 1
ATOM 3658 C C . TRP A 1 468 ? 12.852 28.031 24.141 1 97.25 468 TRP A C 1
ATOM 3660 O O . TRP A 1 468 ? 13.203 29.188 24.375 1 97.25 468 TRP A O 1
ATOM 3670 N N . ILE A 1 469 ? 12.617 27.609 22.922 1 97.75 469 ILE A N 1
ATOM 3671 C CA . ILE A 1 469 ? 12.766 28.469 21.75 1 97.75 469 ILE A CA 1
ATOM 3672 C C . ILE A 1 469 ? 11.438 29.141 21.422 1 97.75 469 ILE A C 1
ATOM 3674 O O . ILE A 1 469 ? 10.43 28.453 21.188 1 97.75 469 ILE A O 1
ATOM 3678 N N . VAL A 1 470 ? 11.414 30.469 21.422 1 97.81 470 VAL A N 1
ATOM 3679 C CA . VAL A 1 470 ? 10.25 31.25 21 1 97.81 470 VAL A CA 1
ATOM 3680 C C . VAL A 1 470 ? 10.523 31.891 19.641 1 97.81 470 VAL A C 1
ATOM 3682 O O . VAL A 1 470 ? 11.516 32.594 19.469 1 97.81 470 VAL A O 1
ATOM 3685 N N . ILE A 1 471 ? 9.75 31.609 18.672 1 98 471 ILE A N 1
ATOM 3686 C CA . ILE A 1 471 ? 9.812 32.312 17.375 1 98 471 ILE A CA 1
ATOM 3687 C C . ILE A 1 471 ? 9.008 33.594 17.438 1 98 471 ILE A C 1
ATOM 3689 O O . ILE A 1 471 ? 7.777 33.562 17.516 1 98 471 ILE A O 1
ATOM 3693 N N . PRO A 1 472 ? 9.641 34.688 17.328 1 96.75 472 PRO A N 1
ATOM 3694 C CA . PRO A 1 472 ? 8.938 35.969 17.469 1 96.75 472 PRO A CA 1
ATOM 3695 C C . PRO A 1 472 ? 8.016 36.25 16.281 1 96.75 472 PRO A C 1
ATOM 3697 O O . PRO A 1 472 ? 8.359 35.969 15.133 1 96.75 472 PRO A O 1
ATOM 3700 N N . LEU A 1 473 ? 6.898 36.812 16.594 1 95.38 473 LEU A N 1
ATOM 3701 C CA . LEU A 1 473 ? 5.938 37.219 15.578 1 95.38 473 LEU A CA 1
ATOM 3702 C C . LEU A 1 473 ? 6.605 38.062 14.508 1 95.38 473 LEU A C 1
ATOM 3704 O O . LEU A 1 473 ? 6.297 37.938 13.32 1 95.38 473 LEU A O 1
ATOM 3708 N N . GLU A 1 474 ? 7.535 38.938 14.883 1 95.31 474 GLU A N 1
ATOM 3709 C CA . GLU A 1 474 ? 8.227 39.844 13.969 1 95.31 474 GLU A CA 1
ATOM 3710 C C . GLU A 1 474 ? 9.07 39.062 12.953 1 95.31 474 GLU A C 1
ATOM 3712 O O . GLU A 1 474 ? 9.391 39.594 11.883 1 95.31 474 GLU A O 1
ATOM 3717 N N . GLN A 1 475 ? 9.391 37.844 13.25 1 96.56 475 GLN A N 1
ATOM 3718 C CA . GLN A 1 475 ? 10.211 37.031 12.359 1 96.56 475 GLN A CA 1
ATOM 3719 C C . GLN A 1 475 ? 9.367 35.969 11.656 1 96.56 475 GLN A C 1
ATOM 3721 O O . GLN A 1 475 ? 9.898 35 11.109 1 96.56 475 GLN A O 1
ATOM 3726 N N . ARG A 1 476 ? 8.117 36.125 11.664 1 96.12 476 ARG A N 1
ATOM 3727 C CA . ARG A 1 476 ? 7.195 35.156 11.055 1 96.12 476 ARG A CA 1
ATOM 3728 C C . ARG A 1 476 ? 7.523 34.938 9.586 1 96.12 476 ARG A C 1
ATOM 3730 O O . ARG A 1 476 ? 7.551 33.812 9.109 1 96.12 476 ARG A O 1
ATOM 3737 N N . ASN A 1 477 ? 7.75 36 8.852 1 95.19 477 ASN A N 1
ATOM 3738 C CA . ASN A 1 477 ? 8.008 35.906 7.418 1 95.19 477 ASN A CA 1
ATOM 3739 C C . ASN A 1 477 ? 9.289 35.125 7.133 1 95.19 477 ASN A C 1
ATOM 3741 O O . ASN A 1 477 ? 9.336 34.312 6.215 1 95.19 477 ASN A O 1
ATOM 3745 N N . ASP A 1 478 ? 10.305 35.438 7.926 1 97.19 478 ASP A N 1
ATOM 3746 C CA . ASP A 1 478 ? 11.562 34.719 7.781 1 97.19 478 ASP A CA 1
ATOM 3747 C C . ASP A 1 478 ? 11.375 33.219 8.109 1 97.19 478 ASP A C 1
ATOM 3749 O O . ASP A 1 478 ? 11.938 32.375 7.438 1 97.19 478 ASP A O 1
ATOM 3753 N N . TYR A 1 479 ? 10.672 33.031 9.18 1 97.38 479 TYR A N 1
ATOM 3754 C CA . TYR A 1 479 ? 10.359 31.672 9.625 1 97.38 479 TYR A CA 1
ATOM 3755 C C . TYR A 1 479 ? 9.641 30.891 8.523 1 97.38 479 TYR A C 1
ATOM 3757 O O . TYR A 1 479 ? 10.055 29.797 8.164 1 97.38 479 TYR A O 1
ATOM 3765 N N . MET A 1 480 ? 8.648 31.469 7.875 1 96.12 480 MET A N 1
ATOM 3766 C CA . MET A 1 480 ? 7.867 30.828 6.82 1 96.12 480 MET A CA 1
ATOM 3767 C C . MET A 1 480 ? 8.719 30.625 5.57 1 96.12 480 MET A C 1
ATOM 3769 O O . MET A 1 480 ? 8.617 29.578 4.918 1 96.12 480 MET A O 1
ATOM 3773 N N . ALA A 1 481 ? 9.5 31.594 5.246 1 96.44 481 ALA A N 1
ATOM 3774 C CA . ALA A 1 481 ? 10.367 31.5 4.074 1 96.44 481 ALA A CA 1
ATOM 3775 C C . ALA A 1 481 ? 11.391 30.375 4.234 1 96.44 481 ALA A C 1
ATOM 3777 O O . ALA A 1 481 ? 11.711 29.688 3.268 1 96.44 481 ALA A O 1
ATOM 3778 N N . ALA A 1 482 ? 11.953 30.281 5.422 1 97.94 482 ALA A N 1
ATOM 3779 C CA . ALA A 1 482 ? 12.922 29.219 5.699 1 97.94 482 ALA A CA 1
ATOM 3780 C C . ALA A 1 482 ? 12.281 27.844 5.566 1 97.94 482 ALA A C 1
ATOM 3782 O O . ALA A 1 482 ? 12.883 26.922 4.996 1 97.94 482 ALA A O 1
ATOM 3783 N N . LEU A 1 483 ? 11.078 27.641 6.059 1 97.44 483 LEU A N 1
ATOM 3784 C CA . LEU A 1 483 ? 10.352 26.391 5.934 1 97.44 483 LEU A CA 1
ATOM 3785 C C . LEU A 1 483 ? 10.039 26.078 4.473 1 97.44 483 LEU A C 1
ATOM 3787 O O . LEU A 1 483 ? 10.07 24.922 4.055 1 97.44 483 LEU A O 1
ATOM 3791 N N . GLU A 1 484 ? 9.711 27.141 3.719 1 95.06 484 GLU A N 1
ATOM 3792 C CA . GLU A 1 484 ? 9.445 26.984 2.291 1 95.06 484 GLU A CA 1
ATOM 3793 C C . GLU A 1 484 ? 10.68 26.469 1.553 1 95.06 484 GLU A C 1
ATOM 3795 O O . GLU A 1 484 ? 10.578 25.562 0.72 1 95.06 484 GLU A O 1
ATOM 3800 N N . SER A 1 485 ? 11.82 27.062 1.869 1 96.31 485 SER A N 1
ATOM 3801 C CA . SER A 1 485 ? 13.078 26.641 1.269 1 96.31 485 SER A CA 1
ATOM 3802 C C . SER A 1 485 ? 13.344 25.156 1.551 1 96.31 485 SER A C 1
ATOM 3804 O O . SER A 1 485 ? 13.758 24.422 0.656 1 96.31 485 SER A O 1
ATOM 3806 N N . ALA A 1 486 ? 13.102 24.719 2.74 1 96.81 486 ALA A N 1
ATOM 3807 C CA . ALA A 1 486 ? 13.312 23.328 3.129 1 96.81 486 ALA A CA 1
ATOM 3808 C C . ALA A 1 486 ? 12.312 22.406 2.438 1 96.81 486 ALA A C 1
ATOM 3810 O O . ALA A 1 486 ? 12.688 21.344 1.938 1 96.81 486 ALA A O 1
ATOM 3811 N N . SER A 1 487 ? 11.078 22.766 2.369 1 94.69 487 SER A N 1
ATOM 3812 C CA . SER A 1 487 ? 10 21.922 1.87 1 94.69 487 SER A CA 1
ATOM 3813 C C . SER A 1 487 ? 10.07 21.766 0.355 1 94.69 487 SER A C 1
ATOM 3815 O O . SER A 1 487 ? 9.781 20.688 -0.176 1 94.69 487 SER A O 1
ATOM 3817 N N . VAL A 1 488 ? 10.453 22.828 -0.33 1 90.12 488 VAL A N 1
ATOM 3818 C CA . VAL A 1 488 ? 10.328 22.844 -1.784 1 90.12 488 VAL A CA 1
ATOM 3819 C C . VAL A 1 488 ? 11.688 22.562 -2.42 1 90.12 488 VAL A C 1
ATOM 3821 O O . VAL A 1 488 ? 11.773 21.828 -3.41 1 90.12 488 VAL A O 1
ATOM 3824 N N . GLU A 1 489 ? 12.758 23.125 -1.762 1 90.94 489 GLU A N 1
ATOM 3825 C CA . GLU A 1 489 ? 14.078 23.016 -2.369 1 90.94 489 GLU A CA 1
ATOM 3826 C C . GLU A 1 489 ? 14.945 22.016 -1.614 1 90.94 489 GLU A C 1
ATOM 3828 O O . GLU A 1 489 ? 16.047 21.672 -2.062 1 90.94 489 GLU A O 1
ATOM 3833 N N . GLY A 1 490 ? 14.539 21.625 -0.472 1 92.31 490 GLY A N 1
ATOM 3834 C CA . GLY A 1 490 ? 15.32 20.688 0.322 1 92.31 490 GLY A CA 1
ATOM 3835 C C . GLY A 1 490 ? 16.453 21.359 1.077 1 92.31 490 GLY A C 1
ATOM 3836 O O . GLY A 1 490 ? 17.359 20.672 1.581 1 92.31 490 GLY A O 1
ATOM 3837 N N . ASP A 1 491 ? 16.438 22.672 1.139 1 96.88 491 ASP A N 1
ATOM 3838 C CA . ASP A 1 491 ? 17.5 23.406 1.812 1 96.88 491 ASP A CA 1
ATOM 3839 C C . ASP A 1 491 ? 17.109 23.766 3.238 1 96.88 491 ASP A C 1
ATOM 3841 O O . ASP A 1 491 ? 16.422 24.781 3.459 1 96.88 491 ASP A O 1
ATOM 3845 N N . ILE A 1 492 ? 17.625 23.047 4.234 1 98.31 492 ILE A N 1
ATOM 3846 C CA . ILE A 1 492 ? 17.234 23.172 5.633 1 98.31 492 ILE A CA 1
ATOM 3847 C C . ILE A 1 492 ? 18.047 24.266 6.305 1 98.31 492 ILE A C 1
ATOM 3849 O O . ILE A 1 492 ? 17.734 24.703 7.414 1 98.31 492 ILE A O 1
ATOM 3853 N N . LYS A 1 493 ? 19.078 24.797 5.672 1 98.31 493 LYS A N 1
ATOM 3854 C CA . LYS A 1 493 ? 20.078 25.656 6.293 1 98.31 493 LYS A CA 1
ATOM 3855 C C . LYS A 1 493 ? 19.453 26.953 6.801 1 98.31 493 LYS A C 1
ATOM 3857 O O . LYS A 1 493 ? 19.703 27.359 7.938 1 98.31 493 LYS A O 1
ATOM 3862 N N . PRO A 1 494 ? 18.625 27.625 5.949 1 98.38 494 PRO A N 1
ATOM 3863 C CA . PRO A 1 494 ? 18.031 28.859 6.457 1 98.38 494 PRO A CA 1
ATOM 3864 C C . PRO A 1 494 ? 17.234 28.641 7.742 1 98.38 494 PRO A C 1
ATOM 3866 O O . PRO A 1 494 ? 17.312 29.469 8.664 1 98.38 494 PRO A O 1
ATOM 3869 N N . PHE A 1 495 ? 16.516 27.594 7.836 1 98.5 495 PHE A N 1
ATOM 3870 C CA . PHE A 1 495 ? 15.688 27.297 9.008 1 98.5 495 PHE A CA 1
ATOM 3871 C C . PHE A 1 495 ? 16.562 26.984 10.211 1 98.5 495 PHE A C 1
ATOM 3873 O O . PHE A 1 495 ? 16.328 27.484 11.312 1 98.5 495 PHE A O 1
ATOM 3880 N N . SER A 1 496 ? 17.562 26.094 9.984 1 98.5 496 SER A N 1
ATOM 3881 C CA . SER A 1 496 ? 18.5 25.75 11.047 1 98.5 496 SER A CA 1
ATOM 3882 C C . SER A 1 496 ? 19.203 26.984 11.602 1 98.5 496 SER A C 1
ATOM 3884 O O . SER A 1 496 ? 19.328 27.141 12.82 1 98.5 496 SER A O 1
ATOM 3886 N N . THR A 1 497 ? 19.594 27.875 10.734 1 97.75 497 THR A N 1
ATOM 3887 C CA . THR A 1 497 ? 20.281 29.094 11.133 1 97.75 497 THR A CA 1
ATOM 3888 C C . THR A 1 497 ? 19.344 30.016 11.922 1 97.75 497 THR A C 1
ATOM 3890 O O . THR A 1 497 ? 19.75 30.609 12.914 1 97.75 497 THR A O 1
ATOM 3893 N N . LEU A 1 498 ? 18.156 30.125 11.445 1 97.94 498 LEU A N 1
ATOM 3894 C CA . LEU A 1 498 ? 17.172 30.953 12.141 1 97.94 498 LEU A CA 1
ATOM 3895 C C . LEU A 1 498 ? 16.984 30.484 13.578 1 97.94 498 LEU A C 1
ATOM 3897 O O . LEU A 1 498 ? 17.047 31.281 14.508 1 97.94 498 LEU A O 1
ATOM 3901 N N . LEU A 1 499 ? 16.781 29.172 13.812 1 98.12 499 LEU A N 1
ATOM 3902 C CA . LEU A 1 499 ? 16.578 28.625 15.148 1 98.12 499 LEU A CA 1
ATOM 3903 C C . LEU A 1 499 ? 17.828 28.75 15.992 1 98.12 499 LEU A C 1
ATOM 3905 O O . LEU A 1 499 ? 17.75 28.984 17.203 1 98.12 499 LEU A O 1
ATOM 3909 N N . ALA A 1 500 ? 18.984 28.531 15.336 1 97.31 500 ALA A N 1
ATOM 3910 C CA . ALA A 1 500 ? 20.266 28.672 16.031 1 97.31 500 ALA A CA 1
ATOM 3911 C C . ALA A 1 500 ? 20.406 30.062 16.641 1 97.31 500 ALA A C 1
ATOM 3913 O O . ALA A 1 500 ? 20.875 30.203 17.781 1 97.31 500 ALA A O 1
ATOM 3914 N N . ASN A 1 501 ? 20.016 31.031 15.906 1 96.31 501 ASN A N 1
ATOM 3915 C CA . ASN A 1 501 ? 20.094 32.406 16.375 1 96.31 501 ASN A CA 1
ATOM 3916 C C . ASN A 1 501 ? 19.156 32.656 17.562 1 96.31 501 ASN A C 1
ATOM 3918 O O . ASN A 1 501 ? 19.484 33.406 18.484 1 96.31 501 ASN A O 1
ATOM 3922 N N . LEU A 1 502 ? 18.047 32.031 17.578 1 95.81 502 LEU A N 1
ATOM 3923 C CA . LEU A 1 502 ? 17.062 32.188 18.641 1 95.81 502 LEU A CA 1
ATOM 3924 C C . LEU A 1 502 ? 17.516 31.469 19.906 1 95.81 502 LEU A C 1
ATOM 3926 O O . LEU A 1 502 ? 17.203 31.906 21.016 1 95.81 502 LEU A O 1
ATOM 3930 N N . VAL A 1 503 ? 18.172 30.375 19.766 1 91.5 503 VAL A N 1
ATOM 3931 C CA . VAL A 1 503 ? 18.641 29.594 20.906 1 91.5 503 VAL A CA 1
ATOM 3932 C C . VAL A 1 503 ? 19.812 30.297 21.578 1 91.5 503 VAL A C 1
ATOM 3934 O O . VAL A 1 503 ? 19.984 30.219 22.781 1 91.5 503 VAL A O 1
ATOM 3937 N N . SER A 1 504 ? 20.625 30.969 20.844 1 83.75 504 SER A N 1
ATOM 3938 C CA . SER A 1 504 ? 21.812 31.641 21.344 1 83.75 504 SER A CA 1
ATOM 3939 C C . SER A 1 504 ? 21.438 32.938 22.062 1 83.75 504 SER A C 1
ATOM 3941 O O . SER A 1 504 ? 22.156 33.375 22.969 1 83.75 504 SER A O 1
ATOM 3943 N N . THR A 1 505 ? 20.438 33.562 21.609 1 70.31 505 THR A N 1
ATOM 3944 C CA . THR A 1 505 ? 20.047 34.844 22.219 1 70.31 505 THR A CA 1
ATOM 3945 C C . THR A 1 505 ? 19.203 34.594 23.453 1 70.31 505 THR A C 1
ATOM 3947 O O . THR A 1 505 ? 19.109 35.469 24.328 1 70.31 505 THR A O 1
ATOM 3950 N N . GLY A 1 506 ? 18.688 33.531 23.672 1 57.59 506 GLY A N 1
ATOM 3951 C CA . GLY A 1 506 ? 17.891 33.312 24.859 1 57.59 506 GLY A CA 1
ATOM 3952 C C . GLY A 1 506 ? 18.703 32.719 26.016 1 57.59 506 GLY A C 1
ATOM 3953 O O . GLY A 1 506 ? 19.828 32.25 25.812 1 57.59 506 GLY A O 1
ATOM 3954 N N . MET B 1 1 ? -23.078 -20.734 -47.781 1 64.81 1 MET B N 1
ATOM 3955 C CA . MET B 1 1 ? -23.703 -20.766 -46.469 1 64.81 1 MET B CA 1
ATOM 3956 C C . MET B 1 1 ? -22.656 -20.781 -45.375 1 64.81 1 MET B C 1
ATOM 3958 O O . MET B 1 1 ? -21.594 -21.391 -45.531 1 64.81 1 MET B O 1
ATOM 3962 N N . ALA B 1 2 ? -22.703 -19.922 -44.375 1 76.44 2 ALA B N 1
ATOM 3963 C CA . ALA B 1 2 ? -21.688 -19.891 -43.344 1 76.44 2 ALA B CA 1
ATOM 3964 C C . ALA B 1 2 ? -21.562 -21.25 -42.656 1 76.44 2 ALA B C 1
ATOM 3966 O O . ALA B 1 2 ? -22.562 -21.891 -42.344 1 76.44 2 ALA B O 1
ATOM 3967 N N . THR B 1 3 ? -20.438 -21.906 -42.688 1 84 3 THR B N 1
ATOM 3968 C CA . THR B 1 3 ? -20.156 -23.172 -42 1 84 3 THR B CA 1
ATOM 3969 C C . THR B 1 3 ? -20.391 -23.031 -40.5 1 84 3 THR B C 1
ATOM 3971 O O . THR B 1 3 ? -20.5 -21.922 -40 1 84 3 THR B O 1
ATOM 3974 N N . PRO B 1 4 ? -20.75 -24.203 -39.938 1 84.25 4 PRO B N 1
ATOM 3975 C CA . PRO B 1 4 ? -20.875 -24.172 -38.5 1 84.25 4 PRO B CA 1
ATOM 3976 C C . PRO B 1 4 ? -19.688 -23.469 -37.812 1 84.25 4 PRO B C 1
ATOM 3978 O O . PRO B 1 4 ? -19.859 -22.75 -36.844 1 84.25 4 PRO B O 1
ATOM 3981 N N . ALA B 1 5 ? -18.547 -23.656 -38.344 1 84.19 5 ALA B N 1
ATOM 3982 C CA . ALA B 1 5 ? -17.344 -23.031 -37.812 1 84.19 5 ALA B CA 1
ATOM 3983 C C . ALA B 1 5 ? -17.406 -21.516 -37.969 1 84.19 5 ALA B C 1
ATOM 3985 O O . ALA B 1 5 ? -16.984 -20.766 -37.062 1 84.19 5 ALA B O 1
ATOM 3986 N N . ASP B 1 6 ? -17.906 -21.109 -39 1 83.12 6 ASP B N 1
ATOM 3987 C CA . ASP B 1 6 ? -18.062 -19.688 -39.25 1 83.12 6 ASP B CA 1
ATOM 3988 C C . ASP B 1 6 ? -19.062 -19.062 -38.281 1 83.12 6 ASP B C 1
ATOM 3990 O O . ASP B 1 6 ? -18.844 -17.953 -37.781 1 83.12 6 ASP B O 1
ATOM 3994 N N . LYS B 1 7 ? -20.094 -19.75 -38.188 1 87.19 7 LYS B N 1
ATOM 3995 C CA . LYS B 1 7 ? -21.141 -19.266 -37.281 1 87.19 7 LYS B CA 1
ATOM 3996 C C . LYS B 1 7 ? -20.625 -19.172 -35.844 1 87.19 7 LYS B C 1
ATOM 3998 O O . LYS B 1 7 ? -20.938 -18.219 -35.125 1 87.19 7 LYS B O 1
ATOM 4003 N N . LEU B 1 8 ? -19.922 -20.172 -35.469 1 91 8 LEU B N 1
ATOM 4004 C CA . LEU B 1 8 ? -19.328 -20.141 -34.156 1 91 8 LEU B CA 1
ATOM 4005 C C . LEU B 1 8 ? -18.359 -18.984 -34 1 91 8 LEU B C 1
ATOM 4007 O O . LEU B 1 8 ? -18.328 -18.328 -32.938 1 91 8 LEU B O 1
ATOM 4011 N N . ALA B 1 9 ? -17.547 -18.75 -34.969 1 89.06 9 ALA B N 1
ATOM 4012 C CA . ALA B 1 9 ? -16.609 -17.641 -34.969 1 89.06 9 ALA B CA 1
ATOM 4013 C C . ALA B 1 9 ? -17.328 -16.312 -34.75 1 89.06 9 ALA B C 1
ATOM 4015 O O . ALA B 1 9 ? -16.812 -15.422 -34.062 1 89.06 9 ALA B O 1
ATOM 4016 N N . GLU B 1 10 ? -18.453 -16.203 -35.344 1 87.69 10 GLU B N 1
ATOM 4017 C CA . GLU B 1 10 ? -19.25 -15 -35.156 1 87.69 10 GLU B CA 1
ATOM 4018 C C . GLU B 1 10 ? -19.719 -14.852 -33.719 1 87.69 10 GLU B C 1
ATOM 4020 O O . GLU B 1 10 ? -19.719 -13.742 -33.156 1 87.69 10 GLU B O 1
ATOM 4025 N N . SER B 1 11 ? -20.172 -15.953 -33.25 1 92.06 11 SER B N 1
ATOM 4026 C CA . SER B 1 11 ? -20.625 -15.938 -31.859 1 92.06 11 SER B CA 1
ATOM 4027 C C . SER B 1 11 ? -19.469 -15.625 -30.906 1 92.06 11 SER B C 1
ATOM 4029 O O . SER B 1 11 ? -19.641 -14.922 -29.906 1 92.06 11 SER B O 1
ATOM 4031 N N . LEU B 1 12 ? -18.312 -16.109 -31.203 1 91.69 12 LEU B N 1
ATOM 4032 C CA . LEU B 1 12 ? -17.125 -15.852 -30.391 1 91.69 12 LEU B CA 1
ATOM 4033 C C . LEU B 1 12 ? -16.719 -14.391 -30.484 1 91.69 12 LEU B C 1
ATOM 4035 O O . LEU B 1 12 ? -16.203 -13.82 -29.516 1 91.69 12 LEU B O 1
ATOM 4039 N N . ALA B 1 13 ? -16.922 -13.82 -31.562 1 89.56 13 ALA B N 1
ATOM 4040 C CA . ALA B 1 13 ? -16.625 -12.406 -31.734 1 89.56 13 ALA B CA 1
ATOM 4041 C C . ALA B 1 13 ? -17.531 -11.547 -30.844 1 89.56 13 ALA B C 1
ATOM 4043 O O . ALA B 1 13 ? -17.094 -10.539 -30.281 1 89.56 13 ALA B O 1
ATOM 4044 N N . VAL B 1 14 ? -18.766 -11.969 -30.766 1 90.25 14 VAL B N 1
ATOM 4045 C CA . VAL B 1 14 ? -19.703 -11.273 -29.891 1 90.25 14 VAL B CA 1
ATOM 4046 C C . VAL B 1 14 ? -19.25 -11.406 -28.438 1 90.25 14 VAL B C 1
ATOM 4048 O O . VAL B 1 14 ? -19.266 -10.422 -27.688 1 90.25 14 VAL B O 1
ATOM 4051 N N . LEU B 1 15 ? -18.906 -12.547 -28.094 1 90.69 15 LEU B N 1
ATOM 4052 C CA . LEU B 1 15 ? -18.422 -12.789 -26.75 1 90.69 15 LEU B CA 1
ATOM 4053 C C . LEU B 1 15 ? -17.188 -11.961 -26.453 1 90.69 15 LEU B C 1
ATOM 4055 O O . LEU B 1 15 ? -17.047 -11.391 -25.359 1 90.69 15 LEU B O 1
ATOM 4059 N N . LYS B 1 16 ? -16.281 -11.883 -27.344 1 88.94 16 LYS B N 1
ATOM 4060 C CA . LYS B 1 16 ? -15.062 -11.102 -27.188 1 88.94 16 LYS B CA 1
ATOM 4061 C C . LYS B 1 16 ? -15.375 -9.617 -26.984 1 88.94 16 LYS B C 1
ATOM 4063 O O . LYS B 1 16 ? -14.742 -8.945 -26.172 1 88.94 16 LYS B O 1
ATOM 4068 N N . THR B 1 17 ? -16.281 -9.164 -27.703 1 87.56 17 THR B N 1
ATOM 4069 C CA . THR B 1 17 ? -16.688 -7.773 -27.594 1 87.56 17 THR B CA 1
ATOM 4070 C C . THR B 1 17 ? -17.219 -7.473 -26.203 1 87.56 17 THR B C 1
ATOM 4072 O O . THR B 1 17 ? -16.891 -6.434 -25.625 1 87.56 17 THR B O 1
ATOM 4075 N N . LEU B 1 18 ? -17.984 -8.344 -25.766 1 89 18 LEU B N 1
ATOM 4076 C CA . LEU B 1 18 ? -18.547 -8.18 -24.422 1 89 18 LEU B CA 1
ATOM 4077 C C . LEU B 1 18 ? -17.453 -8.203 -23.375 1 89 18 LEU B C 1
ATOM 4079 O O . LEU B 1 18 ? -17.484 -7.414 -22.422 1 89 18 LEU B O 1
ATOM 4083 N N . ARG B 1 19 ? -16.516 -9.016 -23.531 1 83.25 19 ARG B N 1
ATOM 4084 C CA . ARG B 1 19 ? -15.391 -9.117 -22.609 1 83.25 19 ARG B CA 1
ATOM 4085 C C . ARG B 1 19 ? -14.531 -7.855 -22.656 1 83.25 19 ARG B C 1
ATOM 4087 O O . ARG B 1 19 ? -14.062 -7.383 -21.625 1 83.25 19 ARG B O 1
ATOM 4094 N N . ASP B 1 20 ? -14.398 -7.387 -23.812 1 80 20 ASP B N 1
ATOM 4095 C CA . ASP B 1 20 ? -13.602 -6.176 -24 1 80 20 ASP B CA 1
ATOM 4096 C C . ASP B 1 20 ? -14.266 -4.973 -23.344 1 80 20 ASP B C 1
ATOM 4098 O O . ASP B 1 20 ? -13.586 -4.02 -22.938 1 80 20 ASP B O 1
ATOM 4102 N N . GLN B 1 21 ? -15.523 -5.168 -23.25 1 81.19 21 GLN B N 1
ATOM 4103 C CA . GLN B 1 21 ? -16.281 -4.109 -22.594 1 81.19 21 GLN B CA 1
ATOM 4104 C C . GLN B 1 21 ? -16.297 -4.289 -21.078 1 81.19 21 GLN B C 1
ATOM 4106 O O . GLN B 1 21 ? -16.891 -3.492 -20.359 1 81.19 21 GLN B O 1
ATOM 4111 N N . GLY B 1 22 ? -15.703 -5.352 -20.672 1 77.94 22 GLY B N 1
ATOM 4112 C CA . GLY B 1 22 ? -15.547 -5.559 -19.25 1 77.94 22 GLY B CA 1
ATOM 4113 C C . GLY B 1 22 ? -16.672 -6.367 -18.641 1 77.94 22 GLY B C 1
ATOM 4114 O O . GLY B 1 22 ? -16.781 -6.465 -17.406 1 77.94 22 GLY B O 1
ATOM 4115 N N . ARG B 1 23 ? -17.5 -6.855 -19.484 1 81.06 23 ARG B N 1
ATOM 4116 C CA . ARG B 1 23 ? -18.609 -7.656 -18.969 1 81.06 23 ARG B CA 1
ATOM 4117 C C . ARG B 1 23 ? -18.172 -9.086 -18.703 1 81.06 23 ARG B C 1
ATOM 4119 O O . ARG B 1 23 ? -18 -9.883 -19.625 1 81.06 23 ARG B O 1
ATOM 4126 N N . LYS B 1 24 ? -17.953 -9.375 -17.453 1 76.56 24 LYS B N 1
ATOM 4127 C CA . LYS B 1 24 ? -17.469 -10.711 -17.125 1 76.56 24 LYS B CA 1
ATOM 4128 C C . LYS B 1 24 ? -18.609 -11.656 -16.781 1 76.56 24 LYS B C 1
ATOM 4130 O O . LYS B 1 24 ? -18.516 -12.867 -17 1 76.56 24 LYS B O 1
ATOM 4135 N N . ALA B 1 25 ? -19.641 -11.148 -16.25 1 90.94 25 ALA B N 1
ATOM 4136 C CA . ALA B 1 25 ? -20.906 -11.867 -16.141 1 90.94 25 ALA B CA 1
ATOM 4137 C C . ALA B 1 25 ? -21.891 -11.414 -17.203 1 90.94 25 ALA B C 1
ATOM 4139 O O . ALA B 1 25 ? -22.016 -10.219 -17.484 1 90.94 25 ALA B O 1
ATOM 4140 N N . LEU B 1 26 ? -22.484 -12.406 -17.844 1 93 26 LEU B N 1
ATOM 4141 C CA . LEU B 1 26 ? -23.297 -12.125 -19.016 1 93 26 LEU B CA 1
ATOM 4142 C C . LEU B 1 26 ? -24.781 -12.359 -18.719 1 93 26 LEU B C 1
ATOM 4144 O O . LEU B 1 26 ? -25.141 -13.328 -18.047 1 93 26 LEU B O 1
ATOM 4148 N N . ARG B 1 27 ? -25.656 -11.484 -19.281 1 93.19 27 ARG B N 1
ATOM 4149 C CA . ARG B 1 27 ? -27.109 -11.633 -19.234 1 93.19 27 ARG B CA 1
ATOM 4150 C C . ARG B 1 27 ? -27.672 -12.086 -20.578 1 93.19 27 ARG B C 1
ATOM 4152 O O . ARG B 1 27 ? -27.047 -11.867 -21.609 1 93.19 27 ARG B O 1
ATOM 4159 N N . SER B 1 28 ? -28.75 -12.648 -20.484 1 92.5 28 SER B N 1
ATOM 4160 C CA . SER B 1 28 ? -29.406 -13.109 -21.703 1 92.5 28 SER B CA 1
ATOM 4161 C C . SER B 1 28 ? -29.609 -11.961 -22.703 1 92.5 28 SER B C 1
ATOM 4163 O O . SER B 1 28 ? -29.562 -12.172 -23.906 1 92.5 28 SER B O 1
ATOM 4165 N N . GLU B 1 29 ? -29.766 -10.805 -22.203 1 91.94 29 GLU B N 1
ATOM 4166 C CA . GLU B 1 29 ? -30.047 -9.648 -23.047 1 91.94 29 GLU B CA 1
ATOM 4167 C C . GLU B 1 29 ? -28.781 -9.078 -23.656 1 91.94 29 GLU B C 1
ATOM 4169 O O . GLU B 1 29 ? -28.844 -8.266 -24.578 1 91.94 29 GLU B O 1
ATOM 4174 N N . ASP B 1 30 ? -27.641 -9.57 -23.219 1 92.19 30 ASP B N 1
ATOM 4175 C CA . ASP B 1 30 ? -26.375 -9.023 -23.688 1 92.19 30 ASP B CA 1
ATOM 4176 C C . ASP B 1 30 ? -26.031 -9.539 -25.078 1 92.19 30 ASP B C 1
ATOM 4178 O O . ASP B 1 30 ? -25.188 -8.969 -25.766 1 92.19 30 ASP B O 1
ATOM 4182 N N . MET B 1 31 ? -26.641 -10.648 -25.406 1 91.19 31 MET B N 1
ATOM 4183 C CA . MET B 1 31 ? -26.391 -11.211 -26.734 1 91.19 31 MET B CA 1
ATOM 4184 C C . MET B 1 31 ? -27.641 -11.883 -27.297 1 91.19 31 MET B C 1
ATOM 4186 O O . MET B 1 31 ? -28.531 -12.258 -26.531 1 91.19 31 MET B O 1
ATOM 4190 N N . GLY B 1 32 ? -27.719 -11.945 -28.594 1 93.06 32 GLY B N 1
ATOM 4191 C CA . GLY B 1 32 ? -28.844 -12.609 -29.234 1 93.06 32 GLY B CA 1
ATOM 4192 C C . GLY B 1 32 ? -28.953 -14.078 -28.875 1 93.06 32 GLY B C 1
ATOM 4193 O O . GLY B 1 32 ? -27.969 -14.711 -28.5 1 93.06 32 GLY B O 1
ATOM 4194 N N . ARG B 1 33 ? -30.188 -14.602 -28.984 1 94.19 33 ARG B N 1
ATOM 4195 C CA . ARG B 1 33 ? -30.469 -15.984 -28.641 1 94.19 33 ARG B CA 1
ATOM 4196 C C . ARG B 1 33 ? -29.609 -16.953 -29.453 1 94.19 33 ARG B C 1
ATOM 4198 O O . ARG B 1 33 ? -29.109 -17.938 -28.922 1 94.19 33 ARG B O 1
ATOM 4205 N N . THR B 1 34 ? -29.422 -16.625 -30.656 1 94.88 34 THR B N 1
ATOM 4206 C CA . THR B 1 34 ? -28.641 -17.469 -31.547 1 94.88 34 THR B CA 1
ATOM 4207 C C . THR B 1 34 ? -27.203 -17.609 -31.062 1 94.88 34 THR B C 1
ATOM 4209 O O . THR B 1 34 ? -26.672 -18.719 -30.969 1 94.88 34 THR B O 1
ATOM 4212 N N . HIS B 1 35 ? -26.688 -16.531 -30.75 1 94.88 35 HIS B N 1
ATOM 4213 C CA . HIS B 1 35 ? -25.312 -16.531 -30.266 1 94.88 35 HIS B CA 1
ATOM 4214 C C . HIS B 1 35 ? -25.203 -17.234 -28.922 1 94.88 35 HIS B C 1
ATOM 4216 O O . HIS B 1 35 ? -24.281 -18.031 -28.703 1 94.88 35 HIS B O 1
ATOM 4222 N N . ARG B 1 36 ? -26.125 -17.031 -28.047 1 95.25 36 ARG B N 1
ATOM 4223 C CA . ARG B 1 36 ? -26.125 -17.609 -26.703 1 95.25 36 ARG B CA 1
ATOM 4224 C C . ARG B 1 36 ? -26.188 -19.125 -26.766 1 95.25 36 ARG B C 1
ATOM 4226 O O . ARG B 1 36 ? -25.406 -19.812 -26.094 1 95.25 36 ARG B O 1
ATOM 4233 N N . GLU B 1 37 ? -27.094 -19.609 -27.578 1 94.88 37 GLU B N 1
ATOM 4234 C CA . GLU B 1 37 ? -27.281 -21.062 -27.688 1 94.88 37 GLU B CA 1
ATOM 4235 C C . GLU B 1 37 ? -26.062 -21.734 -28.312 1 94.88 37 GLU B C 1
ATOM 4237 O O . GLU B 1 37 ? -25.656 -22.812 -27.891 1 94.88 37 GLU B O 1
ATOM 4242 N N . ARG B 1 38 ? -25.516 -21.062 -29.219 1 93.94 38 ARG B N 1
ATOM 4243 C CA . ARG B 1 38 ? -24.344 -21.609 -29.875 1 93.94 38 ARG B CA 1
ATOM 4244 C C . ARG B 1 38 ? -23.156 -21.672 -28.922 1 93.94 38 ARG B C 1
ATOM 4246 O O . ARG B 1 38 ? -22.438 -22.672 -28.875 1 93.94 38 ARG B O 1
ATOM 4253 N N . LEU B 1 39 ? -22.984 -20.625 -28.203 1 93.88 39 LEU B N 1
ATOM 4254 C CA . LEU B 1 39 ? -21.891 -20.578 -27.234 1 93.88 39 LEU B CA 1
ATOM 4255 C C . LEU B 1 39 ? -22.094 -21.594 -26.125 1 93.88 39 LEU B C 1
ATOM 4257 O O . LEU B 1 39 ? -21.141 -22.25 -25.688 1 93.88 39 LEU B O 1
ATOM 4261 N N . MET B 1 40 ? -23.328 -21.797 -25.688 1 93.44 40 MET B N 1
ATOM 4262 C CA . MET B 1 40 ? -23.641 -22.75 -24.641 1 93.44 40 MET B CA 1
ATOM 4263 C C . MET B 1 40 ? -23.406 -24.188 -25.125 1 93.44 40 MET B C 1
ATOM 4265 O O . MET B 1 40 ? -22.781 -24.984 -24.422 1 93.44 40 MET B O 1
ATOM 4269 N N . ARG B 1 41 ? -23.812 -24.422 -26.297 1 92.31 41 ARG B N 1
ATOM 4270 C CA . ARG B 1 41 ? -23.688 -25.766 -26.875 1 92.31 41 ARG B CA 1
ATOM 4271 C C . ARG B 1 41 ? -22.234 -26.156 -27.062 1 92.31 41 ARG B C 1
ATOM 4273 O O . ARG B 1 41 ? -21.875 -27.312 -26.906 1 92.31 41 ARG B O 1
ATOM 4280 N N . ASN B 1 42 ? -21.516 -25.094 -27.344 1 91.62 42 ASN B N 1
ATOM 4281 C CA . ASN B 1 42 ? -20.094 -25.359 -27.609 1 91.62 42 ASN B CA 1
ATOM 4282 C C . ASN B 1 42 ? -19.25 -25.172 -26.359 1 91.62 42 ASN B C 1
ATOM 4284 O O . ASN B 1 42 ? -18.016 -25.25 -26.422 1 91.62 42 ASN B O 1
ATOM 4288 N N . GLY B 1 43 ? -19.844 -24.875 -25.25 1 91.06 43 GLY B N 1
ATOM 4289 C CA . GLY B 1 43 ? -19.188 -24.891 -23.969 1 91.06 43 GLY B CA 1
ATOM 4290 C C . GLY B 1 43 ? -18.422 -23.625 -23.656 1 91.06 43 GLY B C 1
ATOM 4291 O O . GLY B 1 43 ? -17.594 -23.578 -22.75 1 91.06 43 GLY B O 1
ATOM 4292 N N . PHE B 1 44 ? -18.688 -22.547 -24.391 1 91.88 44 PHE B N 1
ATOM 4293 C CA . PHE B 1 44 ? -17.938 -21.312 -24.203 1 91.88 44 PHE B CA 1
ATOM 4294 C C . PHE B 1 44 ? -18.578 -20.453 -23.109 1 91.88 44 PHE B C 1
ATOM 4296 O O . PHE B 1 44 ? -17.953 -19.516 -22.609 1 91.88 44 PHE B O 1
ATOM 4303 N N . ILE B 1 45 ? -19.844 -20.75 -22.766 1 93.56 45 ILE B N 1
ATOM 4304 C CA . ILE B 1 45 ? -20.5 -20.125 -21.625 1 93.56 45 ILE B CA 1
ATOM 4305 C C . ILE B 1 45 ? -21.359 -21.156 -20.906 1 93.56 45 ILE B C 1
ATOM 4307 O O . ILE B 1 45 ? -21.688 -22.203 -21.453 1 93.56 45 ILE B O 1
ATOM 4311 N N . LYS B 1 46 ? -21.625 -20.938 -19.703 1 93.12 46 LYS B N 1
ATOM 4312 C CA . LYS B 1 46 ? -22.484 -21.797 -18.906 1 93.12 46 LYS B CA 1
ATOM 4313 C C . LYS B 1 46 ? -23.484 -20.984 -18.094 1 93.12 46 LYS B C 1
ATOM 4315 O O . LYS B 1 46 ? -23.172 -19.891 -17.625 1 93.12 46 LYS B O 1
ATOM 4320 N N . GLU B 1 47 ? -24.594 -21.547 -17.953 1 94.69 47 GLU B N 1
ATOM 4321 C CA . GLU B 1 47 ? -25.641 -20.875 -17.219 1 94.69 47 GLU B CA 1
ATOM 4322 C C . GLU B 1 47 ? -25.469 -21.047 -15.711 1 94.69 47 GLU B C 1
ATOM 4324 O O . GLU B 1 47 ? -25.266 -22.172 -15.234 1 94.69 47 GLU B O 1
ATOM 4329 N N . VAL B 1 48 ? -25.547 -19.969 -14.977 1 95.62 48 VAL B N 1
ATOM 4330 C CA . VAL B 1 48 ? -25.438 -19.984 -13.523 1 95.62 48 VAL B CA 1
ATOM 4331 C C . VAL B 1 48 ? -26.828 -20.031 -12.898 1 95.62 48 VAL B C 1
ATOM 4333 O O . VAL B 1 48 ? -27.062 -20.797 -11.961 1 95.62 48 VAL B O 1
ATOM 4336 N N . MET B 1 49 ? -27.656 -19.219 -13.398 1 95.06 49 MET B N 1
ATOM 4337 C CA . MET B 1 49 ? -29.062 -19.125 -13.062 1 95.06 49 MET B CA 1
ATOM 4338 C C . MET B 1 49 ? -29.859 -18.562 -14.234 1 95.06 49 MET B C 1
ATOM 4340 O O . MET B 1 49 ? -29.281 -18.156 -15.25 1 95.06 49 MET B O 1
ATOM 4344 N N . LYS B 1 50 ? -31.109 -18.562 -14.07 1 93.62 50 LYS B N 1
ATOM 4345 C CA . LYS B 1 50 ? -31.953 -18.156 -15.195 1 93.62 50 LYS B CA 1
ATOM 4346 C C . LYS B 1 50 ? -31.531 -16.781 -15.703 1 93.62 50 LYS B C 1
ATOM 4348 O O . LYS B 1 50 ? -31.578 -15.797 -14.961 1 93.62 50 LYS B O 1
ATOM 4353 N N . GLY B 1 51 ? -31 -16.812 -16.969 1 94.44 51 GLY B N 1
ATOM 4354 C CA . GLY B 1 51 ? -30.688 -15.555 -17.641 1 94.44 51 GLY B CA 1
ATOM 4355 C C . GLY B 1 51 ? -29.281 -15.062 -17.359 1 94.44 51 GLY B C 1
ATOM 4356 O O . GLY B 1 51 ? -28.891 -14.008 -17.859 1 94.44 51 GLY B O 1
ATOM 4357 N N . TRP B 1 52 ? -28.562 -15.773 -16.578 1 96.19 52 TRP B N 1
ATOM 4358 C CA . TRP B 1 52 ? -27.203 -15.352 -16.219 1 96.19 52 TRP B CA 1
ATOM 4359 C C . TRP B 1 52 ? -26.188 -16.422 -16.609 1 96.19 52 TRP B C 1
ATOM 4361 O O . TRP B 1 52 ? -26.375 -17.609 -16.312 1 96.19 52 TRP B O 1
ATOM 4371 N N . TYR B 1 53 ? -25.141 -15.969 -17.281 1 95.5 53 TYR B N 1
ATOM 4372 C CA . TYR B 1 53 ? -24.125 -16.875 -17.812 1 95.5 53 TYR B CA 1
ATOM 4373 C C . TYR B 1 53 ? -22.719 -16.391 -17.453 1 95.5 53 TYR B C 1
ATOM 4375 O O . TYR B 1 53 ? -22.516 -15.211 -17.172 1 95.5 53 TYR B O 1
ATOM 4383 N N . ILE B 1 54 ? -21.781 -17.25 -17.375 1 94.62 54 ILE B N 1
ATOM 4384 C CA . ILE B 1 54 ? -20.375 -16.938 -17.203 1 94.62 54 ILE B CA 1
ATOM 4385 C C . ILE B 1 54 ? -19.547 -17.609 -18.297 1 94.62 54 ILE B C 1
ATOM 4387 O O . ILE B 1 54 ? -19.984 -18.609 -18.875 1 94.62 54 ILE B O 1
ATOM 4391 N N . PRO B 1 55 ? -18.406 -16.984 -18.578 1 90.62 55 PRO B N 1
ATOM 4392 C CA . PRO B 1 55 ? -17.516 -17.672 -19.516 1 90.62 55 PRO B CA 1
ATOM 4393 C C . PRO B 1 55 ? -17.031 -19.016 -18.969 1 90.62 55 PRO B C 1
ATOM 4395 O O . PRO B 1 55 ? -16.828 -19.172 -17.766 1 90.62 55 PRO B O 1
ATOM 4398 N N . SER B 1 56 ? -16.906 -19.969 -19.844 1 89.69 56 SER B N 1
ATOM 4399 C CA . SER B 1 56 ? -16.359 -21.281 -19.531 1 89.69 56 SER B CA 1
ATOM 4400 C C . SER B 1 56 ? -15.469 -21.781 -20.656 1 89.69 56 SER B C 1
ATOM 4402 O O . SER B 1 56 ? -15.328 -21.141 -21.688 1 89.69 56 SER B O 1
ATOM 4404 N N . ARG B 1 57 ? -14.703 -22.844 -20.375 1 86.56 57 ARG B N 1
ATOM 4405 C CA . ARG B 1 57 ? -13.836 -23.453 -21.391 1 86.56 57 ARG B CA 1
ATOM 4406 C C . ARG B 1 57 ? -14.453 -24.734 -21.938 1 86.56 57 ARG B C 1
ATOM 4408 O O . ARG B 1 57 ? -14.93 -25.578 -21.172 1 86.56 57 ARG B O 1
ATOM 4415 N N . PRO B 1 58 ? -14.414 -24.797 -23.281 1 85 58 PRO B N 1
ATOM 4416 C CA . PRO B 1 58 ? -15.016 -26 -23.875 1 85 58 PRO B CA 1
ATOM 4417 C C . PRO B 1 58 ? -14.367 -27.297 -23.391 1 85 58 PRO B C 1
ATOM 4419 O O . PRO B 1 58 ? -15.016 -28.344 -23.375 1 85 58 PRO B O 1
ATOM 4422 N N . ASP B 1 59 ? -13.203 -27.188 -23.016 1 79.62 59 ASP B N 1
ATOM 4423 C CA . ASP B 1 59 ? -12.477 -28.391 -22.609 1 79.62 59 ASP B CA 1
ATOM 4424 C C . ASP B 1 59 ? -12.672 -28.672 -21.125 1 79.62 59 ASP B C 1
ATOM 4426 O O . ASP B 1 59 ? -12.156 -29.672 -20.609 1 79.62 59 ASP B O 1
ATOM 4430 N N . GLU B 1 60 ? -13.438 -27.922 -20.453 1 82.31 60 GLU B N 1
ATOM 4431 C CA . GLU B 1 60 ? -13.773 -28.156 -19.047 1 82.31 60 GLU B CA 1
ATOM 4432 C C . GLU B 1 60 ? -14.781 -29.297 -18.906 1 82.31 60 GLU B C 1
ATOM 4434 O O . GLU B 1 60 ? -15.844 -29.266 -19.547 1 82.31 60 GLU B O 1
ATOM 4439 N N . PRO B 1 61 ? -14.289 -30.328 -18.203 1 77 61 PRO B N 1
ATOM 4440 C CA . PRO B 1 61 ? -15.242 -31.422 -18.016 1 77 61 PRO B CA 1
ATOM 4441 C C . PRO B 1 61 ? -16.562 -30.953 -17.391 1 77 61 PRO B C 1
ATOM 4443 O O . PRO B 1 61 ? -16.578 -30 -16.625 1 77 61 PRO B O 1
ATOM 4446 N N . ALA B 1 62 ? -17.578 -31.672 -17.812 1 74.56 62 ALA B N 1
ATOM 4447 C CA . ALA B 1 62 ? -18.906 -31.359 -17.25 1 74.56 62 ALA B CA 1
ATOM 4448 C C . ALA B 1 62 ? -18.891 -31.484 -15.734 1 74.56 62 ALA B C 1
ATOM 4450 O O . ALA B 1 62 ? -18.359 -32.438 -15.188 1 74.56 62 ALA B O 1
ATOM 4451 N N . GLY B 1 63 ? -19.391 -30.531 -15.109 1 77.31 63 GLY B N 1
ATOM 4452 C CA . GLY B 1 63 ? -19.5 -30.578 -13.656 1 77.31 63 GLY B CA 1
ATOM 4453 C C . GLY B 1 63 ? -18.297 -29.969 -12.953 1 77.31 63 GLY B C 1
ATOM 4454 O O . GLY B 1 63 ? -18.297 -29.812 -11.734 1 77.31 63 GLY B O 1
ATOM 4455 N N . GLU B 1 64 ? -17.359 -29.672 -13.703 1 85.88 64 GLU B N 1
ATOM 4456 C CA . GLU B 1 64 ? -16.156 -29.094 -13.086 1 85.88 64 GLU B CA 1
ATOM 4457 C C . GLU B 1 64 ? -16.406 -27.672 -12.609 1 85.88 64 GLU B C 1
ATOM 4459 O O . GLU B 1 64 ? -17.125 -26.906 -13.258 1 85.88 64 GLU B O 1
ATOM 4464 N N . SER B 1 65 ? -15.812 -27.344 -11.477 1 89.88 65 SER B N 1
ATOM 4465 C CA . SER B 1 65 ? -16.172 -26.109 -10.789 1 89.88 65 SER B CA 1
ATOM 4466 C C . SER B 1 65 ? -15.219 -24.984 -11.141 1 89.88 65 SER B C 1
ATOM 4468 O O . SER B 1 65 ? -15.398 -23.844 -10.695 1 89.88 65 SER B O 1
ATOM 4470 N N . THR B 1 66 ? -14.242 -25.125 -11.945 1 88.25 66 THR B N 1
ATOM 4471 C CA . THR B 1 66 ? -13.156 -24.188 -12.18 1 88.25 66 THR B CA 1
ATOM 4472 C C . THR B 1 66 ? -13.695 -22.859 -12.703 1 88.25 66 THR B C 1
ATOM 4474 O O . THR B 1 66 ? -13.414 -21.797 -12.141 1 88.25 66 THR B O 1
ATOM 4477 N N . SER B 1 67 ? -14.492 -22.906 -13.727 1 89.5 67 SER B N 1
ATOM 4478 C CA . SER B 1 67 ? -15.016 -21.672 -14.336 1 89.5 67 SER B CA 1
ATOM 4479 C C . SER B 1 67 ? -15.898 -20.906 -13.359 1 89.5 67 SER B C 1
ATOM 4481 O O . SER B 1 67 ? -15.906 -19.688 -13.344 1 89.5 67 SER B O 1
ATOM 4483 N N . TRP B 1 68 ? -16.594 -21.641 -12.57 1 92.5 68 TRP B N 1
ATOM 4484 C CA . TRP B 1 68 ? -17.484 -20.984 -11.617 1 92.5 68 TRP B CA 1
ATOM 4485 C C . TRP B 1 68 ? -16.703 -20.266 -10.539 1 92.5 68 TRP B C 1
ATOM 4487 O O . TRP B 1 68 ? -16.906 -19.062 -10.305 1 92.5 68 TRP B O 1
ATOM 4497 N N . TYR B 1 69 ? -15.805 -20.969 -9.922 1 91.44 69 TYR B N 1
ATOM 4498 C CA . TYR B 1 69 ? -15.039 -20.375 -8.836 1 91.44 69 TYR B CA 1
ATOM 4499 C C . TYR B 1 69 ? -14.203 -19.203 -9.336 1 91.44 69 TYR B C 1
ATOM 4501 O O . TYR B 1 69 ? -14.031 -18.203 -8.633 1 91.44 69 TYR B O 1
ATOM 4509 N N . ALA B 1 70 ? -13.758 -19.266 -10.539 1 90 70 ALA B N 1
ATOM 4510 C CA . ALA B 1 70 ? -13 -18.172 -11.148 1 90 70 ALA B CA 1
ATOM 4511 C C . ALA B 1 70 ? -13.875 -16.953 -11.391 1 90 70 ALA B C 1
ATOM 4513 O O . ALA B 1 70 ? -13.398 -15.82 -11.367 1 90 70 ALA B O 1
ATOM 4514 N N . SER B 1 71 ? -15.18 -17.203 -11.562 1 92.75 71 SER B N 1
ATOM 4515 C CA . SER B 1 71 ? -16.078 -16.125 -11.953 1 92.75 71 SER B CA 1
ATOM 4516 C C . SER B 1 71 ? -16.969 -15.703 -10.797 1 92.75 71 SER B C 1
ATOM 4518 O O . SER B 1 71 ? -17.766 -14.766 -10.922 1 92.75 71 SER B O 1
ATOM 4520 N N . PHE B 1 72 ? -16.891 -16.312 -9.648 1 94.81 72 PHE B N 1
ATOM 4521 C CA . PHE B 1 72 ? -17.844 -16.172 -8.555 1 94.81 72 PHE B CA 1
ATOM 4522 C C . PHE B 1 72 ? -18.016 -14.711 -8.148 1 94.81 72 PHE B C 1
ATOM 4524 O O . PHE B 1 72 ? -19.125 -14.172 -8.156 1 94.81 72 PHE B O 1
ATOM 4531 N N . TRP B 1 73 ? -16.953 -14.047 -7.871 1 94.56 73 TRP B N 1
ATOM 4532 C CA . TRP B 1 73 ? -17.016 -12.703 -7.312 1 94.56 73 TRP B CA 1
ATOM 4533 C C . TRP B 1 73 ? -17.469 -11.695 -8.367 1 94.56 73 TRP B C 1
ATOM 4535 O O . TRP B 1 73 ? -18.266 -10.797 -8.078 1 94.56 73 TRP B O 1
ATOM 4545 N N . VAL B 1 74 ? -16.922 -11.836 -9.57 1 93.69 74 VAL B N 1
ATOM 4546 C CA . VAL B 1 74 ? -17.328 -10.93 -10.641 1 93.69 74 VAL B CA 1
ATOM 4547 C C . VAL B 1 74 ? -18.812 -11.141 -10.961 1 93.69 74 VAL B C 1
ATOM 4549 O O . VAL B 1 74 ? -19.531 -10.18 -11.242 1 93.69 74 VAL B O 1
ATOM 4552 N N . PHE B 1 75 ? -19.219 -12.375 -10.953 1 95.69 75 PHE B N 1
ATOM 4553 C CA . PHE B 1 75 ? -20.641 -12.672 -11.133 1 95.69 75 PHE B CA 1
ATOM 4554 C C . PHE B 1 75 ? -21.484 -12.008 -10.055 1 95.69 75 PHE B C 1
ATOM 4556 O O . PHE B 1 75 ? -22.469 -11.32 -10.352 1 95.69 75 PHE B O 1
ATOM 4563 N N . CYS B 1 76 ? -21.125 -12.227 -8.805 1 96.88 76 CYS B N 1
ATOM 4564 C CA . CYS B 1 76 ? -21.891 -11.68 -7.691 1 96.88 76 CYS B CA 1
ATOM 4565 C C . CYS B 1 76 ? -21.984 -10.164 -7.789 1 96.88 76 CYS B C 1
ATOM 4567 O O . CYS B 1 76 ? -23.062 -9.594 -7.598 1 96.88 76 CYS B O 1
ATOM 4569 N N . ALA B 1 77 ? -20.891 -9.516 -8.086 1 96.25 77 ALA B N 1
ATOM 4570 C CA . ALA B 1 77 ? -20.891 -8.062 -8.219 1 96.25 77 ALA B CA 1
ATOM 4571 C C . ALA B 1 77 ? -21.875 -7.613 -9.297 1 96.25 77 ALA B C 1
ATOM 4573 O O . ALA B 1 77 ? -22.672 -6.707 -9.07 1 96.25 77 ALA B O 1
ATOM 4574 N N . SER B 1 78 ? -21.844 -8.289 -10.445 1 94.81 78 SER B N 1
ATOM 4575 C CA . SER B 1 78 ? -22.688 -7.93 -11.57 1 94.81 78 SER B CA 1
ATOM 4576 C C . SER B 1 78 ? -24.156 -8.203 -11.266 1 94.81 78 SER B C 1
ATOM 4578 O O . SER B 1 78 ? -25.031 -7.367 -11.555 1 94.81 78 SER B O 1
ATOM 4580 N N . TYR B 1 79 ? -24.422 -9.336 -10.742 1 96 79 TYR B N 1
ATOM 4581 C CA . TYR B 1 79 ? -25.797 -9.734 -10.414 1 96 79 TYR B CA 1
ATOM 4582 C C . TYR B 1 79 ? -26.406 -8.781 -9.391 1 96 79 TYR B C 1
ATOM 4584 O O . TYR B 1 79 ? -27.531 -8.305 -9.57 1 96 79 TYR B O 1
ATOM 4592 N N . LEU B 1 80 ? -25.672 -8.5 -8.367 1 97 80 LEU B N 1
ATOM 4593 C CA . LEU B 1 80 ? -26.188 -7.668 -7.285 1 97 80 LEU B CA 1
ATOM 4594 C C . LEU B 1 80 ? -26.375 -6.227 -7.75 1 97 80 LEU B C 1
ATOM 4596 O O . LEU B 1 80 ? -27.312 -5.547 -7.316 1 97 80 LEU B O 1
ATOM 4600 N N . GLU B 1 81 ? -25.453 -5.754 -8.57 1 95.19 81 GLU B N 1
ATOM 4601 C CA . GLU B 1 81 ? -25.625 -4.426 -9.156 1 95.19 81 GLU B CA 1
ATOM 4602 C C . GLU B 1 81 ? -26.891 -4.359 -10.008 1 95.19 81 GLU B C 1
ATOM 4604 O O . GLU B 1 81 ? -27.594 -3.35 -10.008 1 95.19 81 GLU B O 1
ATOM 4609 N N . SER B 1 82 ? -27.109 -5.379 -10.734 1 94.25 82 SER B N 1
ATOM 4610 C CA . SER B 1 82 ? -28.297 -5.445 -11.57 1 94.25 82 SER B CA 1
ATOM 4611 C C . SER B 1 82 ? -29.562 -5.484 -10.727 1 94.25 82 SER B C 1
ATOM 4613 O O . SER B 1 82 ? -30.562 -4.859 -11.078 1 94.25 82 SER B O 1
ATOM 4615 N N . ARG B 1 83 ? -29.531 -6.184 -9.703 1 94.75 83 ARG B N 1
ATOM 4616 C CA . ARG B 1 83 ? -30.703 -6.422 -8.875 1 94.75 83 ARG B CA 1
ATOM 4617 C C . ARG B 1 83 ? -31 -5.223 -7.977 1 94.75 83 ARG B C 1
ATOM 4619 O O . ARG B 1 83 ? -32.156 -4.832 -7.809 1 94.75 83 ARG B O 1
ATOM 4626 N N . PHE B 1 84 ? -29.891 -4.605 -7.438 1 97.12 84 PHE B N 1
ATOM 4627 C CA . PHE B 1 84 ? -30.125 -3.658 -6.355 1 97.12 84 PHE B CA 1
ATOM 4628 C C . PHE B 1 84 ? -29.531 -2.297 -6.695 1 97.12 84 PHE B C 1
ATOM 4630 O O . PHE B 1 84 ? -29.656 -1.348 -5.918 1 97.12 84 PHE B O 1
ATOM 4637 N N . GLY B 1 85 ? -28.875 -2.201 -7.867 1 95.88 85 GLY B N 1
ATOM 4638 C CA . GLY B 1 85 ? -28.109 -0.99 -8.117 1 95.88 85 GLY B CA 1
ATOM 4639 C C . GLY B 1 85 ? -26.969 -0.794 -7.133 1 95.88 85 GLY B C 1
ATOM 4640 O O . GLY B 1 85 ? -26.141 -1.684 -6.957 1 95.88 85 GLY B O 1
ATOM 4641 N N . ASP B 1 86 ? -27.047 0.329 -6.477 1 95.5 86 ASP B N 1
ATOM 4642 C CA . ASP B 1 86 ? -26 0.6 -5.5 1 95.5 86 ASP B CA 1
ATOM 4643 C C . ASP B 1 86 ? -26.5 0.338 -4.078 1 95.5 86 ASP B C 1
ATOM 4645 O O . ASP B 1 86 ? -25.797 0.636 -3.107 1 95.5 86 ASP B O 1
ATOM 4649 N N . GLU B 1 87 ? -27.594 -0.216 -3.928 1 97.31 87 GLU B N 1
ATOM 4650 C CA . GLU B 1 87 ? -28.219 -0.375 -2.617 1 97.31 87 GLU B CA 1
ATOM 4651 C C . GLU B 1 87 ? -27.969 -1.771 -2.055 1 97.31 87 GLU B C 1
ATOM 4653 O O . GLU B 1 87 ? -28.906 -2.467 -1.67 1 97.31 87 GLU B O 1
ATOM 4658 N N . TRP B 1 88 ? -26.75 -2.102 -1.947 1 97.94 88 TRP B N 1
ATOM 4659 C CA . TRP B 1 88 ? -26.375 -3.371 -1.336 1 97.94 88 TRP B CA 1
ATOM 4660 C C . TRP B 1 88 ? -24.938 -3.32 -0.82 1 97.94 88 TRP B C 1
ATOM 4662 O O . TRP B 1 88 ? -24.141 -2.479 -1.251 1 97.94 88 TRP B O 1
ATOM 4672 N N . CYS B 1 89 ? -24.594 -4.129 0.17 1 98.06 89 CYS B N 1
ATOM 4673 C CA . CYS B 1 89 ? -23.234 -4.336 0.622 1 98.06 89 CYS B CA 1
ATOM 4674 C C . CYS B 1 89 ? -23.094 -5.66 1.364 1 98.06 89 CYS B C 1
ATOM 4676 O O . CYS B 1 89 ? -24.094 -6.234 1.803 1 98.06 89 CYS B O 1
ATOM 4678 N N . VAL B 1 90 ? -21.953 -6.184 1.37 1 97.44 90 VAL B N 1
ATOM 4679 C CA . VAL B 1 90 ? -21.703 -7.402 2.135 1 97.44 90 VAL B CA 1
ATOM 4680 C C . VAL B 1 90 ? -21.656 -7.074 3.625 1 97.44 90 VAL B C 1
ATOM 4682 O O . VAL B 1 90 ? -21.578 -5.906 4.008 1 97.44 90 VAL B O 1
ATOM 4685 N N . SER B 1 91 ? -21.734 -8.055 4.512 1 94.5 91 SER B N 1
ATOM 4686 C CA . SER B 1 91 ? -21.719 -7.879 5.961 1 94.5 91 SER B CA 1
ATOM 4687 C C . SER B 1 91 ? -20.359 -7.367 6.441 1 94.5 91 SER B C 1
ATOM 4689 O O . SER B 1 91 ? -19.375 -7.441 5.711 1 94.5 91 SER B O 1
ATOM 4691 N N . PRO B 1 92 ? -20.266 -6.793 7.684 1 95.38 92 PRO B N 1
ATOM 4692 C CA . PRO B 1 92 ? -18.969 -6.402 8.25 1 95.38 92 PRO B CA 1
ATOM 4693 C C . PRO B 1 92 ? -17.984 -7.57 8.344 1 95.38 92 PRO B C 1
ATOM 4695 O O . PRO B 1 92 ? -16.797 -7.406 8.055 1 95.38 92 PRO B O 1
ATOM 4698 N N . GLU B 1 93 ? -18.5 -8.727 8.664 1 95.38 93 GLU B N 1
ATOM 4699 C CA . GLU B 1 93 ? -17.672 -9.914 8.828 1 95.38 93 GLU B CA 1
ATOM 4700 C C . GLU B 1 93 ? -17.047 -10.344 7.496 1 95.38 93 GLU B C 1
ATOM 4702 O O . GLU B 1 93 ? -15.852 -10.609 7.418 1 95.38 93 GLU B O 1
ATOM 4707 N N . GLN B 1 94 ? -17.875 -10.391 6.504 1 95.12 94 GLN B N 1
ATOM 4708 C CA . GLN B 1 94 ? -17.375 -10.742 5.176 1 95.12 94 GLN B CA 1
ATOM 4709 C C . GLN B 1 94 ? -16.406 -9.68 4.656 1 95.12 94 GLN B C 1
ATOM 4711 O O . GLN B 1 94 ? -15.438 -10 3.957 1 95.12 94 GLN B O 1
ATOM 4716 N N . SER B 1 95 ? -16.719 -8.406 4.988 1 97.75 95 SER B N 1
ATOM 4717 C CA . SER B 1 95 ? -15.82 -7.324 4.602 1 97.75 95 SER B CA 1
ATOM 4718 C C . SER B 1 95 ? -14.43 -7.523 5.188 1 97.75 95 SER B C 1
ATOM 4720 O O . SER B 1 95 ? -13.43 -7.281 4.512 1 97.75 95 SER B O 1
ATOM 4722 N N . ILE B 1 96 ? -14.359 -7.992 6.434 1 97.56 96 ILE B N 1
ATOM 4723 C CA . ILE B 1 96 ? -13.078 -8.25 7.09 1 97.56 96 ILE B CA 1
ATOM 4724 C C . ILE B 1 96 ? -12.312 -9.32 6.324 1 97.56 96 ILE B C 1
ATOM 4726 O O . ILE B 1 96 ? -11.109 -9.188 6.082 1 97.56 96 ILE B O 1
ATOM 4730 N N . HIS B 1 97 ? -12.977 -10.391 5.902 1 95.56 97 HIS B N 1
ATOM 4731 C CA . HIS B 1 97 ? -12.336 -11.445 5.117 1 95.56 97 HIS B CA 1
ATOM 4732 C C . HIS B 1 97 ? -11.75 -10.883 3.828 1 95.56 97 HIS B C 1
ATOM 4734 O O . HIS B 1 97 ? -10.602 -11.188 3.484 1 95.56 97 HIS B O 1
ATOM 4740 N N . LEU B 1 98 ? -12.484 -10.039 3.23 1 95.81 98 LEU B N 1
ATOM 4741 C CA . LEU B 1 98 ? -12.055 -9.492 1.948 1 95.81 98 LEU B CA 1
ATOM 4742 C C . LEU B 1 98 ? -10.906 -8.5 2.137 1 95.81 98 LEU B C 1
ATOM 4744 O O . LEU B 1 98 ? -9.938 -8.516 1.375 1 95.81 98 LEU B O 1
ATOM 4748 N N . HIS B 1 99 ? -10.977 -7.641 3.188 1 96.81 99 HIS B N 1
ATOM 4749 C CA . HIS B 1 99 ? -9.906 -6.695 3.486 1 96.81 99 HIS B CA 1
ATOM 4750 C C . HIS B 1 99 ? -8.594 -7.422 3.773 1 96.81 99 HIS B C 1
ATOM 4752 O O . HIS B 1 99 ? -7.52 -6.918 3.441 1 96.81 99 HIS B O 1
ATOM 4758 N N . THR B 1 100 ? -8.703 -8.602 4.391 1 96.44 100 THR B N 1
ATOM 4759 C CA . THR B 1 100 ? -7.512 -9.297 4.859 1 96.44 100 THR B CA 1
ATOM 4760 C C . THR B 1 100 ? -7 -10.273 3.803 1 96.44 100 THR B C 1
ATOM 4762 O O . THR B 1 100 ? -6.141 -11.109 4.086 1 96.44 100 THR B O 1
ATOM 4765 N N . GLY B 1 101 ? -7.559 -10.242 2.576 1 92.06 101 GLY B N 1
ATOM 4766 C CA . GLY B 1 101 ? -7.039 -10.984 1.442 1 92.06 101 GLY B CA 1
ATOM 4767 C C . GLY B 1 101 ? -7.625 -12.375 1.321 1 92.06 101 GLY B C 1
ATOM 4768 O O . GLY B 1 101 ? -7.164 -13.18 0.507 1 92.06 101 GLY B O 1
ATOM 4769 N N . ASN B 1 102 ? -8.555 -12.688 2.17 1 92.12 102 ASN B N 1
ATOM 4770 C CA . ASN B 1 102 ? -9.234 -13.977 2.057 1 92.12 102 ASN B CA 1
ATOM 4771 C C . ASN B 1 102 ? -10.43 -13.891 1.113 1 92.12 102 ASN B C 1
ATOM 4773 O O . ASN B 1 102 ? -11.547 -13.602 1.545 1 92.12 102 ASN B O 1
ATOM 4777 N N . TRP B 1 103 ? -10.195 -14.266 -0.102 1 92.19 103 TRP B N 1
ATOM 4778 C CA . TRP B 1 103 ? -11.227 -14.211 -1.136 1 92.19 103 TRP B CA 1
ATOM 4779 C C . TRP B 1 103 ? -11.711 -15.609 -1.491 1 92.19 103 TRP B C 1
ATOM 4781 O O . TRP B 1 103 ? -12.133 -15.859 -2.623 1 92.19 103 TRP B O 1
ATOM 4791 N N . SER B 1 104 ? -11.586 -16.516 -0.567 1 91.19 104 SER B N 1
ATOM 4792 C CA . SER B 1 104 ? -12.141 -17.844 -0.796 1 91.19 104 SER B CA 1
ATOM 4793 C C . SER B 1 104 ? -13.648 -17.781 -1.034 1 91.19 104 SER B C 1
ATOM 4795 O O . SER B 1 104 ? -14.352 -17.016 -0.367 1 91.19 104 SER B O 1
ATOM 4797 N N . VAL B 1 105 ? -14.117 -18.547 -2.014 1 93 105 VAL B N 1
ATOM 4798 C CA . VAL B 1 105 ? -15.539 -18.578 -2.338 1 93 105 VAL B CA 1
ATOM 4799 C C . VAL B 1 105 ? -16.328 -19.156 -1.161 1 93 105 VAL B C 1
ATOM 4801 O O . VAL B 1 105 ? -16.078 -20.281 -0.733 1 93 105 VAL B O 1
ATOM 4804 N N . PRO B 1 106 ? -17.234 -18.375 -0.661 1 92.62 106 PRO B N 1
ATOM 4805 C CA . PRO B 1 106 ? -18.047 -18.906 0.432 1 92.62 106 PRO B CA 1
ATOM 4806 C C . PRO B 1 106 ? -19.172 -19.812 -0.061 1 92.62 106 PRO B C 1
ATOM 4808 O O . PRO B 1 106 ? -19.625 -19.672 -1.205 1 92.62 106 PRO B O 1
ATOM 4811 N N . LYS B 1 107 ? -19.578 -20.688 0.793 1 92.56 107 LYS B N 1
ATOM 4812 C CA . LYS B 1 107 ? -20.75 -21.484 0.469 1 92.56 107 LYS B CA 1
ATOM 4813 C C . LYS B 1 107 ? -21.984 -20.609 0.331 1 92.56 107 LYS B C 1
ATOM 4815 O O . LYS B 1 107 ? -22.828 -20.828 -0.554 1 92.56 107 LYS B O 1
ATOM 4820 N N . GLN B 1 108 ? -22.047 -19.656 1.17 1 95.38 108 GLN B N 1
ATOM 4821 C CA . GLN B 1 108 ? -23.141 -18.688 1.13 1 95.38 108 GLN B CA 1
ATOM 4822 C C . GLN B 1 108 ? -22.641 -17.266 1.336 1 95.38 108 GLN B C 1
ATOM 4824 O O . GLN B 1 108 ? -21.938 -16.984 2.316 1 95.38 108 GLN B O 1
ATOM 4829 N N . LEU B 1 109 ? -22.953 -16.438 0.398 1 96.69 109 LEU B N 1
ATOM 4830 C CA . LEU B 1 109 ? -22.594 -15.031 0.494 1 96.69 109 LEU B CA 1
ATOM 4831 C C . LEU B 1 109 ? -23.734 -14.211 1.085 1 96.69 109 LEU B C 1
ATOM 4833 O O . LEU B 1 109 ? -24.844 -14.203 0.541 1 96.69 109 LEU B O 1
ATOM 4837 N N . LEU B 1 110 ? -23.5 -13.547 2.152 1 95.88 110 LEU B N 1
ATOM 4838 C CA . LEU B 1 110 ? -24.516 -12.758 2.834 1 95.88 110 LEU B CA 1
ATOM 4839 C C . LEU B 1 110 ? -24.5 -11.32 2.338 1 95.88 110 LEU B C 1
ATOM 4841 O O . LEU B 1 110 ? -23.469 -10.641 2.395 1 95.88 110 LEU B O 1
ATOM 4845 N N . ILE B 1 111 ? -25.688 -10.82 1.926 1 97.31 111 ILE B N 1
ATOM 4846 C CA . ILE B 1 111 ? -25.828 -9.484 1.364 1 97.31 111 ILE B CA 1
ATOM 4847 C C . ILE B 1 111 ? -26.891 -8.703 2.154 1 97.31 111 ILE B C 1
ATOM 4849 O O . ILE B 1 111 ? -27.922 -9.258 2.52 1 97.31 111 ILE B O 1
ATOM 4853 N N . ARG B 1 112 ? -26.5 -7.484 2.422 1 96.81 112 ARG B N 1
ATOM 4854 C CA . ARG B 1 112 ? -27.422 -6.539 3.031 1 96.81 112 ARG B CA 1
ATOM 4855 C C . ARG B 1 112 ? -28.016 -5.602 1.983 1 96.81 112 ARG B C 1
ATOM 4857 O O . ARG B 1 112 ? -27.281 -5.043 1.162 1 96.81 112 ARG B O 1
ATOM 4864 N N . SER B 1 113 ? -29.344 -5.48 1.995 1 97.44 113 SER B N 1
ATOM 4865 C CA . SER B 1 113 ? -30.031 -4.535 1.127 1 97.44 113 SER B CA 1
ATOM 4866 C C . SER B 1 113 ? -31.422 -4.188 1.678 1 97.44 113 SER B C 1
ATOM 4868 O O . SER B 1 113 ? -32.125 -5.066 2.162 1 97.44 113 SER B O 1
ATOM 4870 N N . PRO B 1 114 ? -31.734 -2.867 1.577 1 97.25 114 PRO B N 1
ATOM 4871 C CA . PRO B 1 114 ? -33.094 -2.525 1.971 1 97.25 114 PRO B CA 1
ATOM 4872 C C . PRO B 1 114 ? -34.156 -3.23 1.117 1 97.25 114 PRO B C 1
ATOM 4874 O O . PRO B 1 114 ? -35.312 -3.34 1.526 1 97.25 114 PRO B O 1
ATOM 4877 N N . LYS B 1 115 ? -33.75 -3.785 0.005 1 96.88 115 LYS B N 1
ATOM 4878 C CA . LYS B 1 115 ? -34.656 -4.473 -0.922 1 96.88 115 LYS B CA 1
ATOM 4879 C C . LYS B 1 115 ? -34.469 -5.984 -0.86 1 96.88 115 LYS B C 1
ATOM 4881 O O . LYS B 1 115 ? -34.938 -6.715 -1.724 1 96.88 115 LYS B O 1
ATOM 4886 N N . GLY B 1 116 ? -33.781 -6.414 0.149 1 96.25 116 GLY B N 1
ATOM 4887 C CA . GLY B 1 116 ? -33.469 -7.836 0.271 1 96.25 116 GLY B CA 1
ATOM 4888 C C . GLY B 1 116 ? -34.719 -8.688 0.406 1 96.25 116 GLY B C 1
ATOM 4889 O O . GLY B 1 116 ? -35.719 -8.273 1.021 1 96.25 116 GLY B O 1
ATOM 4890 N N . GLY B 1 117 ? -34.656 -9.93 -0.098 1 95.12 117 GLY B N 1
ATOM 4891 C CA . GLY B 1 117 ? -35.781 -10.844 -0.101 1 95.12 117 GLY B CA 1
ATOM 4892 C C . GLY B 1 117 ? -35.781 -11.812 1.068 1 95.12 117 GLY B C 1
ATOM 4893 O O . GLY B 1 117 ? -36.781 -12.5 1.319 1 95.12 117 GLY B O 1
ATOM 4894 N N . ASN B 1 118 ? -34.75 -11.938 1.806 1 95.69 118 ASN B N 1
ATOM 4895 C CA . ASN B 1 118 ? -34.594 -12.812 2.957 1 95.69 118 ASN B CA 1
ATOM 4896 C C . ASN B 1 118 ? -34.719 -14.281 2.566 1 95.69 118 ASN B C 1
ATOM 4898 O O . ASN B 1 118 ? -35.312 -15.078 3.309 1 95.69 118 ASN B O 1
ATOM 4902 N N . LYS B 1 119 ? -34.375 -14.602 1.36 1 94.75 119 LYS B N 1
ATOM 4903 C CA . LYS B 1 119 ? -34.344 -15.969 0.855 1 94.75 119 LYS B CA 1
ATOM 4904 C C . LYS B 1 119 ? -33.062 -16.234 0.066 1 94.75 119 LYS B C 1
ATOM 4906 O O . LYS B 1 119 ? -32.594 -15.375 -0.667 1 94.75 119 LYS B O 1
ATOM 4911 N N . PRO B 1 120 ? -32.562 -17.469 0.218 1 96.19 120 PRO B N 1
ATOM 4912 C CA . PRO B 1 120 ? -31.344 -17.797 -0.523 1 96.19 120 PRO B CA 1
ATOM 4913 C C . PRO B 1 120 ? -31.594 -18.016 -2.012 1 96.19 120 PRO B C 1
ATOM 4915 O O . PRO B 1 120 ? -32.625 -18.562 -2.389 1 96.19 120 PRO B O 1
ATOM 4918 N N . THR B 1 121 ? -30.766 -17.547 -2.773 1 96.38 121 THR B N 1
ATOM 4919 C CA . THR B 1 121 ? -30.703 -17.844 -4.199 1 96.38 121 THR B CA 1
ATOM 4920 C C . THR B 1 121 ? -29.594 -18.859 -4.48 1 96.38 121 THR B C 1
ATOM 4922 O O . THR B 1 121 ? -28.406 -18.578 -4.281 1 96.38 121 THR B O 1
ATOM 4925 N N . GLY B 1 122 ? -29.969 -19.953 -4.961 1 96.44 122 GLY B N 1
ATOM 4926 C CA . GLY B 1 122 ? -29 -21 -5.258 1 96.44 122 GLY B CA 1
ATOM 4927 C C . GLY B 1 122 ? -28.203 -20.734 -6.52 1 96.44 122 GLY B C 1
ATOM 4928 O O . GLY B 1 122 ? -28.734 -20.234 -7.508 1 96.44 122 GLY B O 1
ATOM 4929 N N . LEU B 1 123 ? -26.906 -21.094 -6.457 1 96.56 123 LEU B N 1
ATOM 4930 C CA . LEU B 1 123 ? -26 -20.969 -7.586 1 96.56 123 LEU B CA 1
ATOM 4931 C C . LEU B 1 123 ? -25.312 -22.312 -7.883 1 96.56 123 LEU B C 1
ATOM 4933 O O . LEU B 1 123 ? -25.844 -23.375 -7.543 1 96.56 123 LEU B O 1
ATOM 4937 N N . LEU B 1 124 ? -24.266 -22.219 -8.641 1 95 124 LEU B N 1
ATOM 4938 C CA . LEU B 1 124 ? -23.609 -23.453 -9.055 1 95 124 LEU B CA 1
ATOM 4939 C C . LEU B 1 124 ? -22.812 -24.047 -7.906 1 95 124 LEU B C 1
ATOM 4941 O O . LEU B 1 124 ? -22.328 -23.328 -7.031 1 95 124 LEU B O 1
ATOM 4945 N N . HIS B 1 125 ? -22.75 -25.422 -7.895 1 94.06 125 HIS B N 1
ATOM 4946 C CA . HIS B 1 125 ? -21.859 -26.203 -7.047 1 94.06 125 HIS B CA 1
ATOM 4947 C C . HIS B 1 125 ? -22.125 -25.922 -5.57 1 94.06 125 HIS B C 1
ATOM 4949 O O . HIS B 1 125 ? -21.188 -25.781 -4.781 1 94.06 125 HIS B O 1
ATOM 4955 N N . GLY B 1 126 ? -23.281 -25.688 -5.258 1 93.38 126 GLY B N 1
ATOM 4956 C CA . GLY B 1 126 ? -23.703 -25.609 -3.869 1 93.38 126 GLY B CA 1
ATOM 4957 C C . GLY B 1 126 ? -23.469 -24.234 -3.258 1 93.38 126 GLY B C 1
ATOM 4958 O O . GLY B 1 126 ? -23.625 -24.062 -2.047 1 93.38 126 GLY B O 1
ATOM 4959 N N . THR B 1 127 ? -23.078 -23.234 -4 1 95.75 127 THR B N 1
ATOM 4960 C CA . THR B 1 127 ? -22.938 -21.875 -3.504 1 95.75 127 THR B CA 1
ATOM 4961 C C . THR B 1 127 ? -24.281 -21.125 -3.582 1 95.75 127 THR B C 1
ATOM 4963 O O . THR B 1 127 ? -25.188 -21.547 -4.297 1 95.75 127 THR B O 1
ATOM 4966 N N . SER B 1 128 ? -24.422 -20.109 -2.752 1 97.5 128 SER B N 1
ATOM 4967 C CA . SER B 1 128 ? -25.672 -19.359 -2.742 1 97.5 128 SER B CA 1
ATOM 4968 C C . SER B 1 128 ? -25.453 -17.922 -2.273 1 97.5 128 SER B C 1
ATOM 4970 O O . SER B 1 128 ? -24.406 -17.594 -1.717 1 97.5 128 SER B O 1
ATOM 4972 N N . ILE B 1 129 ? -26.422 -17.047 -2.602 1 97.31 129 ILE B N 1
ATOM 4973 C CA . ILE B 1 129 ? -26.484 -15.68 -2.088 1 97.31 129 ILE B CA 1
ATOM 4974 C C . ILE B 1 129 ? -27.703 -15.523 -1.191 1 97.31 129 ILE B C 1
ATOM 4976 O O . ILE B 1 129 ? -28.812 -15.922 -1.569 1 97.31 129 ILE B O 1
ATOM 4980 N N . LEU B 1 130 ? -27.484 -15.109 -0.028 1 97.38 130 LEU B N 1
ATOM 4981 C CA . LEU B 1 130 ? -28.594 -14.742 0.855 1 97.38 130 LEU B CA 1
ATOM 4982 C C . LEU B 1 130 ? -28.672 -13.234 1.034 1 97.38 130 LEU B C 1
ATOM 4984 O O . LEU B 1 130 ? -27.797 -12.641 1.682 1 97.38 130 LEU B O 1
ATOM 4988 N N . ASP B 1 131 ? -29.609 -12.57 0.474 1 96.19 131 ASP B N 1
ATOM 4989 C CA . ASP B 1 131 ? -29.828 -11.141 0.655 1 96.19 131 ASP B CA 1
ATOM 4990 C C . ASP B 1 131 ? -30.828 -10.875 1.769 1 96.19 131 ASP B C 1
ATOM 4992 O O . ASP B 1 131 ? -32 -11.281 1.672 1 96.19 131 ASP B O 1
ATOM 4996 N N . VAL B 1 132 ? -30.406 -10.211 2.76 1 96.56 132 VAL B N 1
ATOM 4997 C CA . VAL B 1 132 ? -31.219 -9.922 3.936 1 96.56 132 VAL B CA 1
ATOM 4998 C C . VAL B 1 132 ? -31.703 -8.477 3.898 1 96.56 132 VAL B C 1
ATOM 5000 O O . VAL B 1 132 ? -30.922 -7.566 3.594 1 96.56 132 VAL B O 1
ATOM 5003 N N . ARG B 1 133 ? -32.969 -8.266 4.242 1 96.69 133 ARG B N 1
ATOM 5004 C CA . ARG B 1 133 ? -33.531 -6.926 4.281 1 96.69 133 ARG B CA 1
ATOM 5005 C C . ARG B 1 133 ? -33.031 -6.152 5.492 1 96.69 133 ARG B C 1
ATOM 5007 O O . ARG B 1 133 ? -33.531 -6.336 6.605 1 96.69 133 ARG B O 1
ATOM 5014 N N . LEU B 1 134 ? -32.094 -5.301 5.289 1 95.5 134 LEU B N 1
ATOM 5015 C CA . LEU B 1 134 ? -31.438 -4.492 6.32 1 95.5 134 LEU B CA 1
ATOM 5016 C C . LEU B 1 134 ? -31.062 -3.123 5.777 1 95.5 134 LEU B C 1
ATOM 5018 O O . LEU B 1 134 ? -30.828 -2.967 4.574 1 95.5 134 LEU B O 1
ATOM 5022 N N . GLU B 1 135 ? -31 -2.15 6.609 1 95 135 GLU B N 1
ATOM 5023 C CA . GLU B 1 135 ? -30.516 -0.829 6.223 1 95 135 GLU B CA 1
ATOM 5024 C C . GLU B 1 135 ? -29.031 -0.867 5.883 1 95 135 GLU B C 1
ATOM 5026 O O . GLU B 1 135 ? -28.281 -1.688 6.422 1 95 135 GLU B O 1
ATOM 5031 N N . LEU B 1 136 ? -28.672 0.038 5.035 1 96.38 136 LEU B N 1
ATOM 5032 C CA . LEU B 1 136 ? -27.281 0.135 4.629 1 96.38 136 LEU B CA 1
ATOM 5033 C C . LEU B 1 136 ? -26.516 1.09 5.543 1 96.38 136 LEU B C 1
ATOM 5035 O O . LEU B 1 136 ? -27.094 2.02 6.105 1 96.38 136 LEU B O 1
ATOM 5039 N N . PRO B 1 137 ? -25.234 0.842 5.715 1 94.75 137 PRO B N 1
ATOM 5040 C CA . PRO B 1 137 ? -24.422 1.864 6.371 1 94.75 137 PRO B CA 1
ATOM 5041 C C . PRO B 1 137 ? -24.312 3.15 5.555 1 94.75 137 PRO B C 1
ATOM 5043 O O . PRO B 1 137 ? -24.656 3.16 4.367 1 94.75 137 PRO B O 1
ATOM 5046 N N . PRO B 1 138 ? -23.938 4.238 6.254 1 92.56 138 PRO B N 1
ATOM 5047 C CA . PRO B 1 138 ? -23.719 5.465 5.48 1 92.56 138 PRO B CA 1
ATOM 5048 C C . PRO B 1 138 ? -22.672 5.289 4.379 1 92.56 138 PRO B C 1
ATOM 5050 O O . PRO B 1 138 ? -21.781 4.438 4.492 1 92.56 138 PRO B O 1
ATOM 5053 N N . ALA B 1 139 ? -22.797 6.051 3.383 1 92.06 139 ALA B N 1
ATOM 5054 C CA . ALA B 1 139 ? -21.906 5.973 2.223 1 92.06 139 ALA B CA 1
ATOM 5055 C C . ALA B 1 139 ? -20.453 6.125 2.637 1 92.06 139 ALA B C 1
ATOM 5057 O O . ALA B 1 139 ? -19.562 5.512 2.037 1 92.06 139 ALA B O 1
ATOM 5058 N N . SER B 1 140 ? -20.203 6.836 3.686 1 90.81 140 SER B N 1
ATOM 5059 C CA . SER B 1 140 ? -18.844 7.082 4.164 1 90.81 140 SER B CA 1
ATOM 5060 C C . SER B 1 140 ? -18.234 5.824 4.77 1 90.81 140 SER B C 1
ATOM 5062 O O . SER B 1 140 ? -17.016 5.754 4.977 1 90.81 140 SER B O 1
ATOM 5064 N N . ASP B 1 141 ? -19.078 4.824 4.973 1 95.56 141 ASP B N 1
ATOM 5065 C CA . ASP B 1 141 ? -18.609 3.623 5.656 1 95.56 141 ASP B CA 1
ATOM 5066 C C . ASP B 1 141 ? -18.453 2.459 4.684 1 95.56 141 ASP B C 1
ATOM 5068 O O . ASP B 1 141 ? -18.25 1.316 5.098 1 95.56 141 ASP B O 1
ATOM 5072 N N . THR B 1 142 ? -18.625 2.732 3.445 1 96.69 142 THR B N 1
ATOM 5073 C CA . THR B 1 142 ? -18.531 1.662 2.459 1 96.69 142 THR B CA 1
ATOM 5074 C C . THR B 1 142 ? -17.516 2.016 1.375 1 96.69 142 THR B C 1
ATOM 5076 O O . THR B 1 142 ? -17.141 3.18 1.232 1 96.69 142 THR B O 1
ATOM 5079 N N . GLU B 1 143 ? -17.016 1.082 0.737 1 96.44 143 GLU B N 1
ATOM 5080 C CA . GLU B 1 143 ? -16.141 1.229 -0.423 1 96.44 143 GLU B CA 1
ATOM 5081 C C . GLU B 1 143 ? -16.344 0.08 -1.408 1 96.44 143 GLU B C 1
ATOM 5083 O O . GLU B 1 143 ? -17.016 -0.903 -1.1 1 96.44 143 GLU B O 1
ATOM 5088 N N . ILE B 1 144 ? -15.883 0.257 -2.59 1 96.06 144 ILE B N 1
ATOM 5089 C CA . ILE B 1 144 ? -15.938 -0.786 -3.609 1 96.06 144 ILE B CA 1
ATOM 5090 C C . ILE B 1 144 ? -14.57 -1.45 -3.738 1 96.06 144 ILE B C 1
ATOM 5092 O O . ILE B 1 144 ? -13.555 -0.771 -3.938 1 96.06 144 ILE B O 1
ATOM 5096 N N . LYS B 1 145 ? -14.477 -2.705 -3.547 1 94.69 145 LYS B N 1
ATOM 5097 C CA . LYS B 1 145 ? -13.273 -3.502 -3.738 1 94.69 145 LYS B CA 1
ATOM 5098 C C . LYS B 1 145 ? -13.516 -4.645 -4.719 1 94.69 145 LYS B C 1
ATOM 5100 O O . LYS B 1 145 ? -14.289 -5.562 -4.43 1 94.69 145 LYS B O 1
ATOM 5105 N N . GLU B 1 146 ? -12.906 -4.598 -5.891 1 91.12 146 GLU B N 1
ATOM 5106 C CA . GLU B 1 146 ? -13.07 -5.582 -6.953 1 91.12 146 GLU B CA 1
ATOM 5107 C C . GLU B 1 146 ? -14.547 -5.781 -7.297 1 91.12 146 GLU B C 1
ATOM 5109 O O . GLU B 1 146 ? -15.023 -6.914 -7.379 1 91.12 146 GLU B O 1
ATOM 5114 N N . GLY B 1 147 ? -15.227 -4.695 -7.309 1 93.25 147 GLY B N 1
ATOM 5115 C CA . GLY B 1 147 ? -16.625 -4.699 -7.711 1 93.25 147 GLY B CA 1
ATOM 5116 C C . GLY B 1 147 ? -17.578 -4.949 -6.559 1 93.25 147 GLY B C 1
ATOM 5117 O O . GLY B 1 147 ? -18.781 -4.691 -6.672 1 93.25 147 GLY B O 1
ATOM 5118 N N . MET B 1 148 ? -17.078 -5.449 -5.461 1 96.81 148 MET B N 1
ATOM 5119 C CA . MET B 1 148 ? -17.922 -5.742 -4.301 1 96.81 148 MET B CA 1
ATOM 5120 C C . MET B 1 148 ? -18.062 -4.512 -3.412 1 96.81 148 MET B C 1
ATOM 5122 O O . MET B 1 148 ? -17.094 -3.775 -3.195 1 96.81 148 MET B O 1
ATOM 5126 N N . ARG B 1 149 ? -19.25 -4.219 -3.016 1 97.88 149 ARG B N 1
ATOM 5127 C CA . ARG B 1 149 ? -19.5 -3.164 -2.037 1 97.88 149 ARG B CA 1
ATOM 5128 C C . ARG B 1 149 ? -19.312 -3.684 -0.614 1 97.88 149 ARG B C 1
ATOM 5130 O O . ARG B 1 149 ? -20.078 -4.539 -0.159 1 97.88 149 ARG B O 1
ATOM 5137 N N . ILE B 1 150 ? -18.359 -3.174 0.017 1 98.12 150 ILE B N 1
ATOM 5138 C CA . ILE B 1 150 ? -18.016 -3.697 1.334 1 98.12 150 ILE B CA 1
ATOM 5139 C C . ILE B 1 150 ? -17.938 -2.551 2.34 1 98.12 150 ILE B C 1
ATOM 5141 O O . ILE B 1 150 ? -17.875 -1.382 1.955 1 98.12 150 ILE B O 1
ATOM 5145 N N . TYR B 1 151 ? -18.016 -2.889 3.646 1 97.69 151 TYR B N 1
ATOM 5146 C CA . TYR B 1 151 ? -17.656 -1.922 4.676 1 97.69 151 TYR B CA 1
ATOM 5147 C C . TYR B 1 151 ? -16.172 -1.562 4.594 1 97.69 151 TYR B C 1
ATOM 5149 O O . TYR B 1 151 ? -15.336 -2.434 4.379 1 97.69 151 TYR B O 1
ATOM 5157 N N . ASN B 1 152 ? -15.883 -0.241 4.68 1 97.12 152 ASN B N 1
ATOM 5158 C CA . ASN B 1 152 ? -14.469 0.046 4.844 1 97.12 152 ASN B CA 1
ATOM 5159 C C . ASN B 1 152 ? -13.93 -0.512 6.16 1 97.12 152 ASN B C 1
ATOM 5161 O O . ASN B 1 152 ? -14.703 -0.907 7.035 1 97.12 152 ASN B O 1
ATOM 5165 N N . LEU B 1 153 ? -12.664 -0.612 6.281 1 97.12 153 LEU B N 1
ATOM 5166 C CA . LEU B 1 153 ? -12.023 -1.401 7.328 1 97.12 153 LEU B CA 1
ATOM 5167 C C . LEU B 1 153 ? -12.414 -0.896 8.711 1 97.12 153 LEU B C 1
ATOM 5169 O O . LEU B 1 153 ? -12.852 -1.676 9.562 1 97.12 153 LEU B O 1
ATOM 5173 N N . PRO B 1 154 ? -12.336 0.451 9.039 1 96.69 154 PRO B N 1
ATOM 5174 C CA . PRO B 1 154 ? -12.734 0.888 10.383 1 96.69 154 PRO B CA 1
ATOM 5175 C C . PRO B 1 154 ? -14.203 0.595 10.688 1 96.69 154 PRO B C 1
ATOM 5177 O O . PRO B 1 154 ? -14.531 0.157 11.789 1 96.69 154 PRO B O 1
ATOM 5180 N N . ALA B 1 155 ? -15.039 0.799 9.711 1 97.25 155 ALA B N 1
ATOM 5181 C CA . ALA B 1 155 ? -16.469 0.533 9.898 1 97.25 155 ALA B CA 1
ATOM 5182 C C . ALA B 1 155 ? -16.719 -0.957 10.109 1 97.25 155 ALA B C 1
ATOM 5184 O O . ALA B 1 155 ? -17.578 -1.34 10.906 1 97.25 155 ALA B O 1
ATOM 5185 N N . ALA B 1 156 ? -16.031 -1.778 9.344 1 97.81 156 ALA B N 1
ATOM 5186 C CA . ALA B 1 156 ? -16.172 -3.225 9.492 1 97.81 156 ALA B CA 1
ATOM 5187 C C . ALA B 1 156 ? -15.766 -3.678 10.891 1 97.81 156 ALA B C 1
ATOM 5189 O O . ALA B 1 156 ? -16.438 -4.496 11.516 1 97.81 156 ALA B O 1
ATOM 5190 N N . LEU B 1 157 ? -14.656 -3.143 11.398 1 97.75 157 LEU B N 1
ATOM 5191 C CA . LEU B 1 157 ? -14.148 -3.506 12.711 1 97.75 157 LEU B CA 1
ATOM 5192 C C . LEU B 1 157 ? -15.141 -3.104 13.805 1 97.75 157 LEU B C 1
ATOM 5194 O O . LEU B 1 157 ? -15.352 -3.854 14.758 1 97.75 157 LEU B O 1
ATOM 5198 N N . VAL B 1 158 ? -15.727 -1.93 13.688 1 97 158 VAL B N 1
ATOM 5199 C CA . VAL B 1 158 ? -16.703 -1.445 14.664 1 97 158 VAL B CA 1
ATOM 5200 C C . VAL B 1 158 ? -18 -2.234 14.539 1 97 158 VAL B C 1
ATOM 5202 O O . VAL B 1 158 ? -18.688 -2.482 15.539 1 97 158 VAL B O 1
ATOM 5205 N N . GLY B 1 159 ? -18.297 -2.691 13.352 1 95.06 159 GLY B N 1
ATOM 5206 C CA . GLY B 1 159 ? -19.578 -3.33 13.062 1 95.06 159 GLY B CA 1
ATOM 5207 C C . GLY B 1 159 ? -19.578 -4.816 13.352 1 95.06 159 GLY B C 1
ATOM 5208 O O . GLY B 1 159 ? -20.641 -5.43 13.477 1 95.06 159 GLY B O 1
ATOM 5209 N N . CYS B 1 160 ? -18.469 -5.438 13.469 1 95 160 CYS B N 1
ATOM 5210 C CA . CYS B 1 160 ? -18.375 -6.871 13.727 1 95 160 CYS B CA 1
ATOM 5211 C C . CYS B 1 160 ? -18.766 -7.195 15.156 1 95 160 CYS B C 1
ATOM 5213 O O . CYS B 1 160 ? -18.531 -6.395 16.062 1 95 160 CYS B O 1
ATOM 5215 N N . SER B 1 161 ? -19.328 -8.391 15.328 1 93.88 161 SER B N 1
ATOM 5216 C CA . SER B 1 161 ? -19.625 -8.875 16.672 1 93.88 161 SER B CA 1
ATOM 5217 C C . SER B 1 161 ? -18.359 -9.273 17.422 1 93.88 161 SER B C 1
ATOM 5219 O O . SER B 1 161 ? -17.359 -9.617 16.797 1 93.88 161 SER B O 1
ATOM 5221 N N . GLN B 1 162 ? -18.438 -9.227 18.703 1 93.81 162 GLN B N 1
ATOM 5222 C CA . GLN B 1 162 ? -17.312 -9.617 19.547 1 93.81 162 GLN B CA 1
ATOM 5223 C C . GLN B 1 162 ? -16.938 -11.078 19.328 1 93.81 162 GLN B C 1
ATOM 5225 O O . GLN B 1 162 ? -15.766 -11.445 19.438 1 93.81 162 GLN B O 1
ATOM 5230 N N . THR B 1 163 ? -17.875 -11.898 18.953 1 95.06 163 THR B N 1
ATOM 5231 C CA . THR B 1 163 ? -17.656 -13.336 18.781 1 95.06 163 THR B CA 1
ATOM 5232 C C . THR B 1 163 ? -16.75 -13.617 17.594 1 95.06 163 THR B C 1
ATOM 5234 O O . THR B 1 163 ? -16.141 -14.688 17.5 1 95.06 163 THR B O 1
ATOM 5237 N N . GLN B 1 164 ? -16.609 -12.641 16.719 1 95 164 GLN B N 1
ATOM 5238 C CA . GLN B 1 164 ? -15.789 -12.82 15.523 1 95 164 GLN B CA 1
ATOM 5239 C C . GLN B 1 164 ? -14.312 -12.922 15.891 1 95 164 GLN B C 1
ATOM 5241 O O . GLN B 1 164 ? -13.539 -13.602 15.203 1 95 164 GLN B O 1
ATOM 5246 N N . PHE B 1 165 ? -13.922 -12.281 16.984 1 96.38 165 PHE B N 1
ATOM 5247 C CA . PHE B 1 165 ? -12.531 -12.289 17.422 1 96.38 165 PHE B CA 1
ATOM 5248 C C . PHE B 1 165 ? -12.109 -13.688 17.859 1 96.38 165 PHE B C 1
ATOM 5250 O O . PHE B 1 165 ? -10.945 -14.062 17.688 1 96.38 165 PHE B O 1
ATOM 5257 N N . SER B 1 166 ? -13.039 -14.453 18.359 1 94.56 166 SER B N 1
ATOM 5258 C CA . SER B 1 166 ? -12.75 -15.82 18.766 1 94.56 166 SER B CA 1
ATOM 5259 C C . SER B 1 166 ? -12.969 -16.797 17.625 1 94.56 166 SER B C 1
ATOM 5261 O O . SER B 1 166 ? -12.242 -17.797 17.5 1 94.56 166 SER B O 1
ATOM 5263 N N . ALA B 1 167 ? -13.883 -16.547 16.812 1 94.12 167 ALA B N 1
ATOM 5264 C CA . ALA B 1 167 ? -14.242 -17.453 15.727 1 94.12 167 ALA B CA 1
ATOM 5265 C C . ALA B 1 167 ? -13.234 -17.375 14.586 1 94.12 167 ALA B C 1
ATOM 5267 O O . ALA B 1 167 ? -12.938 -18.375 13.938 1 94.12 167 ALA B O 1
ATOM 5268 N N . HIS B 1 168 ? -12.758 -16.188 14.305 1 94.12 168 HIS B N 1
ATOM 5269 C CA . HIS B 1 168 ? -11.82 -15.953 13.219 1 94.12 168 HIS B CA 1
ATOM 5270 C C . HIS B 1 168 ? -10.641 -15.102 13.672 1 94.12 168 HIS B C 1
ATOM 5272 O O . HIS B 1 168 ? -10.414 -14.016 13.148 1 94.12 168 HIS B O 1
ATOM 5278 N N . PRO B 1 169 ? -9.836 -15.633 14.586 1 95.44 169 PRO B N 1
ATOM 5279 C CA . PRO B 1 169 ? -8.766 -14.836 15.188 1 95.44 169 PRO B CA 1
ATOM 5280 C C . PRO B 1 169 ? -7.723 -14.383 14.172 1 95.44 169 PRO B C 1
ATOM 5282 O O . PRO B 1 169 ? -7.207 -13.266 14.266 1 95.44 169 PRO B O 1
ATOM 5285 N N . THR B 1 170 ? -7.441 -15.211 13.148 1 94.44 170 THR B N 1
ATOM 5286 C CA . THR B 1 170 ? -6.434 -14.852 12.156 1 94.44 170 THR B CA 1
ATOM 5287 C C . THR B 1 170 ? -6.879 -13.641 11.352 1 94.44 170 THR B C 1
ATOM 5289 O O . THR B 1 170 ? -6.109 -12.688 11.172 1 94.44 170 THR B O 1
ATOM 5292 N N . GLU B 1 171 ? -8.117 -13.633 10.914 1 95.69 171 GLU B N 1
ATOM 5293 C CA . GLU B 1 171 ? -8.648 -12.523 10.125 1 95.69 171 GLU B CA 1
ATOM 5294 C C . GLU B 1 171 ? -8.734 -11.25 10.953 1 95.69 171 GLU B C 1
ATOM 5296 O O . GLU B 1 171 ? -8.375 -10.164 10.477 1 95.69 171 GLU B O 1
ATOM 5301 N N . MET B 1 172 ? -9.148 -11.391 12.164 1 97.5 172 MET B N 1
ATOM 5302 C CA . MET B 1 172 ? -9.336 -10.211 13.008 1 97.5 172 MET B CA 1
ATOM 5303 C C . MET B 1 172 ? -7.988 -9.602 13.391 1 97.5 172 MET B C 1
ATOM 5305 O O . MET B 1 172 ? -7.828 -8.375 13.352 1 97.5 172 MET B O 1
ATOM 5309 N N . ARG B 1 173 ? -7.012 -10.461 13.766 1 97.81 173 ARG B N 1
ATOM 5310 C CA . ARG B 1 173 ? -5.676 -9.953 14.055 1 97.81 173 ARG B CA 1
ATOM 5311 C C . ARG B 1 173 ? -5.07 -9.281 12.82 1 97.81 173 ARG B C 1
ATOM 5313 O O . ARG B 1 173 ? -4.48 -8.203 12.922 1 97.81 173 ARG B O 1
ATOM 5320 N N . THR B 1 174 ? -5.262 -9.938 11.672 1 97.31 174 THR B N 1
ATOM 5321 C CA . THR B 1 174 ? -4.758 -9.375 10.43 1 97.31 174 THR B CA 1
ATOM 5322 C C . THR B 1 174 ? -5.371 -8 10.164 1 97.31 174 THR B C 1
ATOM 5324 O O . THR B 1 174 ? -4.656 -7.055 9.828 1 97.31 174 THR B O 1
ATOM 5327 N N . ALA B 1 175 ? -6.668 -7.875 10.359 1 97.81 175 ALA B N 1
ATOM 5328 C CA . ALA B 1 175 ? -7.371 -6.613 10.141 1 97.81 175 ALA B CA 1
ATOM 5329 C C . ALA B 1 175 ? -6.824 -5.52 11.055 1 97.81 175 ALA B C 1
ATOM 5331 O O . ALA B 1 175 ? -6.609 -4.387 10.617 1 97.81 175 ALA B O 1
ATOM 5332 N N . LEU B 1 176 ? -6.574 -5.832 12.281 1 97.69 176 LEU B N 1
ATOM 5333 C CA . LEU B 1 176 ? -6.078 -4.863 13.25 1 97.69 176 LEU B CA 1
ATOM 5334 C C . LEU B 1 176 ? -4.676 -4.395 12.875 1 97.69 176 LEU B C 1
ATOM 5336 O O . LEU B 1 176 ? -4.34 -3.223 13.07 1 97.69 176 LEU B O 1
ATOM 5340 N N . THR B 1 177 ? -3.855 -5.297 12.297 1 96.56 177 THR B N 1
ATOM 5341 C CA . THR B 1 177 ? -2.479 -4.957 11.961 1 96.56 177 THR B CA 1
ATOM 5342 C C . THR B 1 177 ? -2.434 -4.004 10.773 1 96.56 177 THR B C 1
ATOM 5344 O O . THR B 1 177 ? -1.399 -3.393 10.5 1 96.56 177 THR B O 1
ATOM 5347 N N . MET B 1 178 ? -3.533 -3.891 10.109 1 96.19 178 MET B N 1
ATOM 5348 C CA . MET B 1 178 ? -3.586 -3.006 8.953 1 96.19 178 MET B CA 1
ATOM 5349 C C . MET B 1 178 ? -3.654 -1.545 9.383 1 96.19 178 MET B C 1
ATOM 5351 O O . MET B 1 178 ? -3.428 -0.643 8.578 1 96.19 178 MET B O 1
ATOM 5355 N N . MET B 1 179 ? -3.969 -1.288 10.633 1 93.38 179 MET B N 1
ATOM 5356 C CA . MET B 1 179 ? -4.102 0.075 11.148 1 93.38 179 MET B CA 1
ATOM 5357 C C . MET B 1 179 ? -2.779 0.568 11.727 1 93.38 179 MET B C 1
ATOM 5359 O O . MET B 1 179 ? -2.195 -0.083 12.594 1 93.38 179 MET B O 1
ATOM 5363 N N . GLN B 1 180 ? -2.385 1.756 11.289 1 91.19 180 GLN B N 1
ATOM 5364 C CA . GLN B 1 180 ? -1.122 2.314 11.758 1 91.19 180 GLN B CA 1
ATOM 5365 C C . GLN B 1 180 ? -1.346 3.248 12.945 1 91.19 180 GLN B C 1
ATOM 5367 O O . GLN B 1 180 ? -0.401 3.592 13.664 1 91.19 180 GLN B O 1
ATOM 5372 N N . ASP B 1 181 ? -2.562 3.723 13.125 1 93.88 181 ASP B N 1
ATOM 5373 C CA . ASP B 1 181 ? -2.965 4.582 14.234 1 93.88 181 ASP B CA 1
ATOM 5374 C C . ASP B 1 181 ? -4.465 4.469 14.5 1 93.88 181 ASP B C 1
ATOM 5376 O O . ASP B 1 181 ? -5.164 3.711 13.82 1 93.88 181 ASP B O 1
ATOM 5380 N N . ALA B 1 182 ? -4.934 5.199 15.453 1 95.06 182 ALA B N 1
ATOM 5381 C CA . ALA B 1 182 ? -6.309 5.012 15.906 1 95.06 182 ALA B CA 1
ATOM 5382 C C . ALA B 1 182 ? -7.254 5.977 15.203 1 95.06 182 ALA B C 1
ATOM 5384 O O . ALA B 1 182 ? -8.469 5.945 15.43 1 95.06 182 ALA B O 1
ATOM 5385 N N . SER B 1 183 ? -6.828 6.809 14.32 1 93.88 183 SER B N 1
ATOM 5386 C CA . SER B 1 183 ? -7.555 7.992 13.867 1 93.88 183 SER B CA 1
ATOM 5387 C C . SER B 1 183 ? -8.891 7.609 13.234 1 93.88 183 SER B C 1
ATOM 5389 O O . SER B 1 183 ? -9.938 8.117 13.625 1 93.88 183 SER B O 1
ATOM 5391 N N . GLU B 1 184 ? -8.844 6.664 12.297 1 91.81 184 GLU B N 1
ATOM 5392 C CA . GLU B 1 184 ? -10.07 6.316 11.578 1 91.81 184 GLU B CA 1
ATOM 5393 C C . GLU B 1 184 ? -11.039 5.559 12.469 1 91.81 184 GLU B C 1
ATOM 5395 O O . GLU B 1 184 ? -12.25 5.754 12.391 1 91.81 184 GLU B O 1
ATOM 5400 N N . LEU B 1 185 ? -10.523 4.754 13.312 1 94.81 185 LEU B N 1
ATOM 5401 C CA . LEU B 1 185 ? -11.352 4.016 14.266 1 94.81 185 LEU B CA 1
ATOM 5402 C C . LEU B 1 185 ? -12 4.961 15.266 1 94.81 185 LEU B C 1
ATOM 5404 O O . LEU B 1 185 ? -13.195 4.832 15.562 1 94.81 185 LEU B O 1
ATOM 5408 N N . LEU B 1 186 ? -11.25 5.918 15.797 1 94.5 186 LEU B N 1
ATOM 5409 C CA . LEU B 1 186 ? -11.703 6.859 16.812 1 94.5 186 LEU B CA 1
ATOM 5410 C C . LEU B 1 186 ? -12.844 7.727 16.281 1 94.5 186 LEU B C 1
ATOM 5412 O O . LEU B 1 186 ? -13.781 8.039 17.016 1 94.5 186 LEU B O 1
ATOM 5416 N N . GLY B 1 187 ? -12.703 8.109 15.047 1 92.62 187 GLY B N 1
ATOM 5417 C CA . GLY B 1 187 ? -13.781 8.891 14.461 1 92.62 187 GLY B CA 1
ATOM 5418 C C . GLY B 1 187 ? -15.133 8.203 14.555 1 92.62 187 GLY B C 1
ATOM 5419 O O . GLY B 1 187 ? -16.125 8.828 14.93 1 92.62 187 GLY B O 1
ATOM 5420 N N . ARG B 1 188 ? -15.125 6.973 14.305 1 93.88 188 ARG B N 1
ATOM 5421 C CA . ARG B 1 188 ? -16.359 6.203 14.312 1 93.88 188 ARG B CA 1
ATOM 5422 C C . ARG B 1 188 ? -16.812 5.887 15.734 1 93.88 188 ARG B C 1
ATOM 5424 O O . ARG B 1 188 ? -18 5.938 16.047 1 93.88 188 ARG B O 1
ATOM 5431 N N . LEU B 1 189 ? -15.914 5.551 16.578 1 96.19 189 LEU B N 1
ATOM 5432 C CA . LEU B 1 189 ? -16.219 5.227 17.969 1 96.19 189 LEU B CA 1
ATOM 5433 C C . LEU B 1 189 ? -16.828 6.43 18.688 1 96.19 189 LEU B C 1
ATOM 5435 O O . LEU B 1 189 ? -17.828 6.293 19.391 1 96.19 189 LEU B O 1
ATOM 5439 N N . LEU B 1 190 ? -16.266 7.605 18.484 1 94.38 190 LEU B N 1
ATOM 5440 C CA . LEU B 1 190 ? -16.719 8.828 19.125 1 94.38 190 LEU B CA 1
ATOM 5441 C C . LEU B 1 190 ? -18.062 9.281 18.547 1 94.38 190 LEU B C 1
ATOM 5443 O O . LEU B 1 190 ? -18.969 9.68 19.281 1 94.38 190 LEU B O 1
ATOM 5447 N N . ALA B 1 191 ? -18.203 9.18 17.234 1 90.94 191 ALA B N 1
ATOM 5448 C CA . ALA B 1 191 ? -19.453 9.594 16.578 1 90.94 191 ALA B CA 1
ATOM 5449 C C . ALA B 1 191 ? -20.625 8.734 17.031 1 90.94 191 ALA B C 1
ATOM 5451 O O . ALA B 1 191 ? -21.734 9.234 17.188 1 90.94 191 ALA B O 1
ATOM 5452 N N . GLY B 1 192 ? -20.375 7.418 17.297 1 92 192 GLY B N 1
ATOM 5453 C CA . GLY B 1 192 ? -21.438 6.496 17.672 1 92 192 GLY B CA 1
ATOM 5454 C C . GLY B 1 192 ? -21.547 6.281 19.172 1 92 192 GLY B C 1
ATOM 5455 O O . GLY B 1 192 ? -22.469 5.637 19.641 1 92 192 GLY B O 1
ATOM 5456 N N . GLY B 1 193 ? -20.625 6.91 19.906 1 93.94 193 GLY B N 1
ATOM 5457 C CA . GLY B 1 193 ? -20.609 6.688 21.344 1 93.94 193 GLY B CA 1
ATOM 5458 C C . GLY B 1 193 ? -20.438 5.23 21.719 1 93.94 193 GLY B C 1
ATOM 5459 O O . GLY B 1 193 ? -21.141 4.727 22.609 1 93.94 193 GLY B O 1
ATOM 5460 N N . HIS B 1 194 ? -19.609 4.469 21.062 1 95.5 194 HIS B N 1
ATOM 5461 C CA . HIS B 1 194 ? -19.469 3.025 21.203 1 95.5 194 HIS B CA 1
ATOM 5462 C C . HIS B 1 194 ? -18.469 2.676 22.297 1 95.5 194 HIS B C 1
ATOM 5464 O O . HIS B 1 194 ? -17.406 2.121 22.031 1 95.5 194 HIS B O 1
ATOM 5470 N N . SER B 1 195 ? -18.797 2.82 23.562 1 96.44 195 SER B N 1
ATOM 5471 C CA . SER B 1 195 ? -17.891 2.645 24.703 1 96.44 195 SER B CA 1
ATOM 5472 C C . SER B 1 195 ? -17.484 1.184 24.859 1 96.44 195 SER B C 1
ATOM 5474 O O . SER B 1 195 ? -16.312 0.887 25.078 1 96.44 195 SER B O 1
ATOM 5476 N N . LYS B 1 196 ? -18.438 0.297 24.734 1 96.44 196 LYS B N 1
ATOM 5477 C CA . LYS B 1 196 ? -18.141 -1.124 24.875 1 96.44 196 LYS B CA 1
ATOM 5478 C C . LYS B 1 196 ? -17.219 -1.613 23.75 1 96.44 196 LYS B C 1
ATOM 5480 O O . LYS B 1 196 ? -16.25 -2.328 24 1 96.44 196 LYS B O 1
ATOM 5485 N N . ILE B 1 197 ? -17.547 -1.213 22.547 1 97.5 197 ILE B N 1
ATOM 5486 C CA . ILE B 1 197 ? -16.75 -1.6 21.375 1 97.5 197 ILE B CA 1
ATOM 5487 C C . ILE B 1 197 ? -15.344 -1.036 21.5 1 97.5 197 ILE B C 1
ATOM 5489 O O . ILE B 1 197 ? -14.367 -1.724 21.188 1 97.5 197 ILE B O 1
ATOM 5493 N N . ALA B 1 198 ? -15.25 0.228 21.969 1 97.81 198 ALA B N 1
ATOM 5494 C CA . ALA B 1 198 ? -13.953 0.85 22.188 1 97.81 198 ALA B CA 1
ATOM 5495 C C . ALA B 1 198 ? -13.109 0.021 23.156 1 97.81 198 ALA B C 1
ATOM 5497 O O . ALA B 1 198 ? -11.906 -0.147 22.953 1 97.81 198 ALA B O 1
ATOM 5498 N N . GLY B 1 199 ? -13.742 -0.528 24.188 1 97.56 199 GLY B N 1
ATOM 5499 C CA . GLY B 1 199 ? -13.047 -1.335 25.172 1 97.56 199 GLY B CA 1
ATOM 5500 C C . GLY B 1 199 ? -12.445 -2.604 24.594 1 97.56 199 GLY B C 1
ATOM 5501 O O . GLY B 1 199 ? -11.289 -2.928 24.859 1 97.56 199 GLY B O 1
ATOM 5502 N N . TRP B 1 200 ? -13.203 -3.314 23.844 1 96.38 200 TRP B N 1
ATOM 5503 C CA . TRP B 1 200 ? -12.672 -4.582 23.359 1 96.38 200 TRP B CA 1
ATOM 5504 C C . TRP B 1 200 ? -11.703 -4.359 22.203 1 96.38 200 TRP B C 1
ATOM 5506 O O . TRP B 1 200 ? -10.75 -5.121 22.031 1 96.38 200 TRP B O 1
ATOM 5516 N N . LEU B 1 201 ? -11.906 -3.238 21.359 1 97.94 201 LEU B N 1
ATOM 5517 C CA . LEU B 1 201 ? -10.938 -2.945 20.312 1 97.94 201 LEU B CA 1
ATOM 5518 C C . LEU B 1 201 ? -9.594 -2.52 20.906 1 97.94 201 LEU B C 1
ATOM 5520 O O . LEU B 1 201 ? -8.539 -2.891 20.391 1 97.94 201 LEU B O 1
ATOM 5524 N N . ALA B 1 202 ? -9.648 -1.761 21.969 1 98.19 202 ALA B N 1
ATOM 5525 C CA . ALA B 1 202 ? -8.414 -1.402 22.672 1 98.19 202 ALA B CA 1
ATOM 5526 C C . ALA B 1 202 ? -7.703 -2.645 23.203 1 98.19 202 ALA B C 1
ATOM 5528 O O . ALA B 1 202 ? -6.496 -2.805 23.016 1 98.19 202 ALA B O 1
ATOM 5529 N N . GLY B 1 203 ? -8.445 -3.537 23.844 1 97.94 203 GLY B N 1
ATOM 5530 C CA . GLY B 1 203 ? -7.875 -4.785 24.328 1 97.94 203 GLY B CA 1
ATOM 5531 C C . GLY B 1 203 ? -7.297 -5.645 23.219 1 97.94 203 GLY B C 1
ATOM 5532 O O . GLY B 1 203 ? -6.234 -6.246 23.391 1 97.94 203 GLY B O 1
ATOM 5533 N N . ALA B 1 204 ? -8.016 -5.734 22.109 1 98.06 204 ALA B N 1
ATOM 5534 C CA . ALA B 1 204 ? -7.543 -6.492 20.953 1 98.06 204 ALA B CA 1
ATOM 5535 C C . ALA B 1 204 ? -6.238 -5.918 20.422 1 98.06 204 ALA B C 1
ATOM 5537 O O . ALA B 1 204 ? -5.293 -6.66 20.141 1 98.06 204 ALA B O 1
ATOM 5538 N N . CYS B 1 205 ? -6.164 -4.586 20.266 1 97.5 205 CYS B N 1
ATOM 5539 C CA . CYS B 1 205 ? -4.961 -3.918 19.781 1 97.5 205 CYS B CA 1
ATOM 5540 C C . CYS B 1 205 ? -3.781 -4.176 20.719 1 97.5 205 CYS B C 1
ATOM 5542 O O . CYS B 1 205 ? -2.684 -4.496 20.25 1 97.5 205 CYS B O 1
ATOM 5544 N N . ARG B 1 206 ? -4.02 -4.062 21.984 1 97.12 206 ARG B N 1
ATOM 5545 C CA . ARG B 1 206 ? -2.955 -4.289 22.953 1 97.12 206 ARG B CA 1
ATOM 5546 C C . ARG B 1 206 ? -2.443 -5.723 22.875 1 97.12 206 ARG B C 1
ATOM 5548 O O . ARG B 1 206 ? -1.241 -5.969 23.016 1 97.12 206 ARG B O 1
ATOM 5555 N N . SER B 1 207 ? -3.303 -6.672 22.641 1 96.81 207 SER B N 1
ATOM 5556 C CA . SER B 1 207 ? -2.955 -8.086 22.625 1 96.81 207 SER B CA 1
ATOM 5557 C C . SER B 1 207 ? -2.041 -8.414 21.453 1 96.81 207 SER B C 1
ATOM 5559 O O . SER B 1 207 ? -1.333 -9.422 21.469 1 96.81 207 SER B O 1
ATOM 5561 N N . ILE B 1 208 ? -2.027 -7.574 20.406 1 96 208 ILE B N 1
ATOM 5562 C CA . ILE B 1 208 ? -1.178 -7.855 19.266 1 96 208 ILE B CA 1
ATOM 5563 C C . ILE B 1 208 ? 0.002 -6.887 19.234 1 96 208 ILE B C 1
ATOM 5565 O O . ILE B 1 208 ? 0.643 -6.699 18.203 1 96 208 ILE B O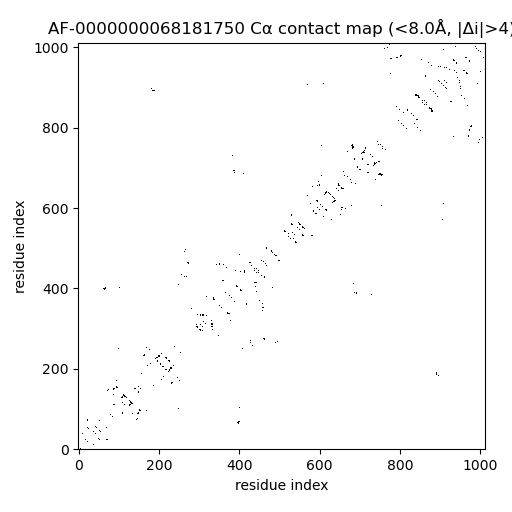 1
ATOM 5569 N N . GLY B 1 209 ? 0.174 -6.168 20.312 1 94.56 209 GLY B N 1
ATOM 5570 C CA . GLY B 1 209 ? 1.362 -5.348 20.469 1 94.56 209 GLY B CA 1
ATOM 5571 C C . GLY B 1 209 ? 1.154 -3.906 20.031 1 94.56 209 GLY B C 1
ATOM 5572 O O . GLY B 1 209 ? 2.107 -3.127 19.984 1 94.56 209 GLY B O 1
ATOM 5573 N N . ARG B 1 210 ? -0.06 -3.545 19.703 1 95.5 210 ARG B N 1
ATOM 5574 C CA . ARG B 1 210 ? -0.357 -2.164 19.344 1 95.5 210 ARG B CA 1
ATOM 5575 C C . ARG B 1 210 ? -0.812 -1.359 20.547 1 95.5 210 ARG B C 1
ATOM 5577 O O . ARG B 1 210 ? -1.94 -0.863 20.578 1 95.5 210 ARG B O 1
ATOM 5584 N N . LYS B 1 211 ? 0.074 -1.138 21.422 1 95.31 211 LYS B N 1
ATOM 5585 C CA . LYS B 1 211 ? -0.237 -0.548 22.719 1 95.31 211 LYS B CA 1
ATOM 5586 C C . LYS B 1 211 ? -0.624 0.921 22.578 1 95.31 211 LYS B C 1
ATOM 5588 O O . LYS B 1 211 ? -1.537 1.396 23.266 1 95.31 211 LYS B O 1
ATOM 5593 N N . GLN B 1 212 ? 0.051 1.617 21.719 1 94.31 212 GLN B N 1
ATOM 5594 C CA . GLN B 1 212 ? -0.234 3.037 21.547 1 94.31 212 GLN B CA 1
ATOM 5595 C C . GLN B 1 212 ? -1.641 3.25 20.984 1 94.31 212 GLN B C 1
ATOM 5597 O O . GLN B 1 212 ? -2.336 4.184 21.391 1 94.31 212 GLN B O 1
ATOM 5602 N N . ILE B 1 213 ? -2.055 2.449 20.062 1 95.88 213 ILE B N 1
ATOM 5603 C CA . ILE B 1 213 ? -3.396 2.551 19.5 1 95.88 213 ILE B CA 1
ATOM 5604 C C . ILE B 1 213 ? -4.434 2.312 20.594 1 95.88 213 ILE B C 1
ATOM 5606 O O . ILE B 1 213 ? -5.418 3.047 20.688 1 95.88 213 ILE B O 1
ATOM 5610 N N . ALA B 1 214 ? -4.184 1.272 21.406 1 97.56 214 ALA B N 1
ATOM 5611 C CA . ALA B 1 214 ? -5.07 0.98 22.531 1 97.56 214 ALA B CA 1
ATOM 5612 C C . ALA B 1 214 ? -5.188 2.182 23.469 1 97.56 214 ALA B C 1
ATOM 5614 O O . ALA B 1 214 ? -6.293 2.584 23.828 1 97.56 214 ALA B O 1
ATOM 5615 N N . ASP B 1 215 ? -4.066 2.76 23.797 1 96.25 215 ASP B N 1
ATOM 5616 C CA . ASP B 1 215 ? -4.035 3.906 24.703 1 96.25 215 ASP B CA 1
ATOM 5617 C C . ASP B 1 215 ? -4.758 5.105 24.094 1 96.25 215 ASP B C 1
ATOM 5619 O O . ASP B 1 215 ? -5.469 5.832 24.781 1 96.25 215 ASP B O 1
ATOM 5623 N N . ASP B 1 216 ? -4.555 5.336 22.844 1 95.75 216 ASP B N 1
ATOM 5624 C CA . ASP B 1 216 ? -5.199 6.453 22.156 1 95.75 216 ASP B CA 1
ATOM 5625 C C . ASP B 1 216 ? -6.719 6.285 22.141 1 95.75 216 ASP B C 1
ATOM 5627 O O . ASP B 1 216 ? -7.457 7.254 22.312 1 95.75 216 ASP B O 1
ATOM 5631 N N . ILE B 1 217 ? -7.191 5.055 21.875 1 96.81 217 ILE B N 1
ATOM 5632 C CA . ILE B 1 217 ? -8.625 4.777 21.875 1 96.81 217 ILE B CA 1
ATOM 5633 C C . ILE B 1 217 ? -9.219 5.082 23.234 1 96.81 217 ILE B C 1
ATOM 5635 O O . ILE B 1 217 ? -10.18 5.848 23.359 1 96.81 217 ILE B O 1
ATOM 5639 N N . LEU B 1 218 ? -8.609 4.531 24.297 1 96.62 218 LEU B N 1
ATOM 5640 C CA . LEU B 1 218 ? -9.109 4.715 25.656 1 96.62 218 LEU B CA 1
ATOM 5641 C C . LEU B 1 218 ? -9.031 6.18 26.062 1 96.62 218 LEU B C 1
ATOM 5643 O O . LEU B 1 218 ? -10 6.73 26.594 1 96.62 218 LEU B O 1
ATOM 5647 N N . GLY B 1 219 ? -7.918 6.805 25.812 1 93.81 219 GLY B N 1
ATOM 5648 C CA . GLY B 1 219 ? -7.719 8.195 26.172 1 93.81 219 GLY B CA 1
ATOM 5649 C C . GLY B 1 219 ? -8.703 9.141 25.516 1 93.81 219 GLY B C 1
ATOM 5650 O O . GLY B 1 219 ? -9.266 10.016 26.156 1 93.81 219 GLY B O 1
ATOM 5651 N N . ALA B 1 220 ? -8.891 8.984 24.25 1 94.31 220 ALA B N 1
ATOM 5652 C CA . ALA B 1 220 ? -9.797 9.859 23.5 1 94.31 220 ALA B CA 1
ATOM 5653 C C . ALA B 1 220 ? -11.242 9.68 23.969 1 94.31 220 ALA B C 1
ATOM 5655 O O . ALA B 1 220 ? -11.977 10.656 24.109 1 94.31 220 ALA B O 1
ATOM 5656 N N . MET B 1 221 ? -11.664 8.406 24.172 1 95.31 221 MET B N 1
ATOM 5657 C CA . MET B 1 221 ? -13.023 8.141 24.641 1 95.31 221 MET B CA 1
ATOM 5658 C C . MET B 1 221 ? -13.25 8.75 26.016 1 95.31 221 MET B C 1
ATOM 5660 O O . MET B 1 221 ? -14.289 9.375 26.25 1 95.31 221 MET B O 1
ATOM 5664 N N . ARG B 1 222 ? -12.297 8.664 26.891 1 93.44 222 ARG B N 1
ATOM 5665 C CA . ARG B 1 222 ? -12.406 9.242 28.219 1 93.44 222 ARG B CA 1
ATOM 5666 C C . ARG B 1 222 ? -12.445 10.766 28.156 1 93.44 222 ARG B C 1
ATOM 5668 O O . ARG B 1 222 ? -13.227 11.398 28.875 1 93.44 222 ARG B O 1
ATOM 5675 N N . ALA B 1 223 ? -11.578 11.305 27.344 1 90 223 ALA B N 1
ATOM 5676 C CA . ALA B 1 223 ? -11.547 12.75 27.172 1 90 223 ALA B CA 1
ATOM 5677 C C . ALA B 1 223 ? -12.898 13.273 26.688 1 90 223 ALA B C 1
ATOM 5679 O O . ALA B 1 223 ? -13.273 14.414 26.984 1 90 223 ALA B O 1
ATOM 5680 N N . ALA B 1 224 ? -13.617 12.422 25.984 1 90.81 224 ALA B N 1
ATOM 5681 C CA . ALA B 1 224 ? -14.922 12.805 25.453 1 90.81 224 ALA B CA 1
ATOM 5682 C C . ALA B 1 224 ? -16.016 12.547 26.484 1 90.81 224 ALA B C 1
ATOM 5684 O O . ALA B 1 224 ? -17.203 12.758 26.203 1 90.81 224 ALA B O 1
ATOM 5685 N N . GLY B 1 225 ? -15.664 12 27.688 1 91.12 225 GLY B N 1
ATOM 5686 C CA . GLY B 1 225 ? -16.625 11.852 28.781 1 91.12 225 GLY B CA 1
ATOM 5687 C C . GLY B 1 225 ? -17.188 10.453 28.891 1 91.12 225 GLY B C 1
ATOM 5688 O O . GLY B 1 225 ? -18.094 10.203 29.688 1 91.12 225 GLY B O 1
ATOM 5689 N N . TYR B 1 226 ? -16.672 9.531 28.125 1 94.19 226 TYR B N 1
ATOM 5690 C CA . TYR B 1 226 ? -17.188 8.164 28.172 1 94.19 226 TYR B CA 1
ATOM 5691 C C . TYR B 1 226 ? -16.438 7.336 29.203 1 94.19 226 TYR B C 1
ATOM 5693 O O . TYR B 1 226 ? -15.25 7.562 29.453 1 94.19 226 TYR B O 1
ATOM 5701 N N . THR B 1 227 ? -17.172 6.441 29.797 1 95.56 227 THR B N 1
ATOM 5702 C CA . THR B 1 227 ? -16.547 5.383 30.594 1 95.56 227 THR B CA 1
ATOM 5703 C C . THR B 1 227 ? -16.234 4.172 29.719 1 95.56 227 THR B C 1
ATOM 5705 O O . THR B 1 227 ? -17.125 3.607 29.078 1 95.56 227 THR B O 1
ATOM 5708 N N . VAL B 1 228 ? -14.961 3.842 29.625 1 96.31 228 VAL B N 1
ATOM 5709 C CA . VAL B 1 228 ? -14.531 2.748 28.766 1 96.31 228 VAL B CA 1
ATOM 5710 C C . VAL B 1 228 ? -13.688 1.757 29.562 1 96.31 228 VAL B C 1
ATOM 5712 O O . VAL B 1 228 ? -12.766 2.154 30.281 1 96.31 228 VAL B O 1
ATOM 5715 N N . ASN B 1 229 ? -14.039 0.479 29.469 1 97 229 ASN B N 1
ATOM 5716 C CA . ASN B 1 229 ? -13.305 -0.607 30.094 1 97 229 ASN B CA 1
ATOM 5717 C C . ASN B 1 229 ? -12.602 -1.486 29.062 1 97 229 ASN B C 1
ATOM 5719 O O . ASN B 1 229 ? -13.25 -2.059 28.188 1 97 229 ASN B O 1
ATOM 5723 N N . GLU B 1 230 ? -11.297 -1.583 29.203 1 97.38 230 GLU B N 1
ATOM 5724 C CA . GLU B 1 230 ? -10.508 -2.402 28.281 1 97.38 230 GLU B CA 1
ATOM 5725 C C . GLU B 1 230 ? -10.758 -3.889 28.516 1 97.38 230 GLU B C 1
ATOM 5727 O O . GLU B 1 230 ? -10.773 -4.348 29.656 1 97.38 230 GLU B O 1
ATOM 5732 N N . ASN B 1 231 ? -11.016 -4.66 27.422 1 96.31 231 ASN B N 1
ATOM 5733 C CA . ASN B 1 231 ? -11.258 -6.098 27.469 1 96.31 231 ASN B CA 1
ATOM 5734 C C . ASN B 1 231 ? -10.75 -6.797 26.219 1 96.31 231 ASN B C 1
ATOM 5736 O O . ASN B 1 231 ? -11.18 -6.473 25.109 1 96.31 231 ASN B O 1
ATOM 5740 N N . ASN B 1 232 ? -9.891 -7.801 26.391 1 96.81 232 ASN B N 1
ATOM 5741 C CA . ASN B 1 232 ? -9.367 -8.555 25.266 1 96.81 232 ASN B CA 1
ATOM 5742 C C . ASN B 1 232 ? -10.391 -9.562 24.75 1 96.81 232 ASN B C 1
ATOM 5744 O O . ASN B 1 232 ? -10.719 -10.531 25.438 1 96.81 232 ASN B O 1
ATOM 5748 N N . PRO B 1 233 ? -10.805 -9.438 23.531 1 97 233 PRO B N 1
ATOM 5749 C CA . PRO B 1 233 ? -11.867 -10.32 23.016 1 97 233 PRO B CA 1
ATOM 5750 C C . PRO B 1 233 ? -11.32 -11.633 22.453 1 97 233 PRO B C 1
ATOM 5752 O O . PRO B 1 233 ? -12.102 -12.539 22.156 1 97 233 PRO B O 1
ATOM 5755 N N . PHE B 1 234 ? -10.047 -11.742 22.312 1 97.06 234 PHE B N 1
ATOM 5756 C CA . PHE B 1 234 ? -9.461 -12.984 21.828 1 97.06 234 PHE B CA 1
ATOM 5757 C C . PHE B 1 234 ? -9.406 -14.023 22.938 1 97.06 234 PHE B C 1
ATOM 5759 O O . PHE B 1 234 ? -9.148 -13.688 24.094 1 97.06 234 PHE B O 1
ATOM 5766 N N . LYS B 1 235 ? -9.562 -15.289 22.578 1 94.44 235 LYS B N 1
ATOM 5767 C CA . LYS B 1 235 ? -9.477 -16.391 23.547 1 94.44 235 LYS B CA 1
ATOM 5768 C C . LYS B 1 235 ? -8.039 -16.891 23.672 1 94.44 235 LYS B C 1
ATOM 5770 O O . LYS B 1 235 ? -7.645 -17.406 24.719 1 94.44 235 LYS B O 1
ATOM 5775 N N . ASP B 1 236 ? -7.312 -16.766 22.578 1 92.5 236 ASP B N 1
ATOM 5776 C CA . ASP B 1 236 ? -5.934 -17.25 22.547 1 92.5 236 ASP B CA 1
ATOM 5777 C C . ASP B 1 236 ? -4.957 -16.109 22.312 1 92.5 236 ASP B C 1
ATOM 5779 O O . ASP B 1 236 ? -5.371 -14.961 22.125 1 92.5 236 ASP B O 1
ATOM 5783 N N . GLN B 1 237 ? -3.656 -16.453 22.422 1 91.06 237 GLN B N 1
ATOM 5784 C CA . GLN B 1 237 ? -2.6 -15.484 22.141 1 91.06 237 GLN B CA 1
ATOM 5785 C C . GLN B 1 237 ? -2.039 -15.688 20.734 1 91.06 237 GLN B C 1
ATOM 5787 O O . GLN B 1 237 ? -2.01 -16.812 20.234 1 91.06 237 GLN B O 1
ATOM 5792 N N . ALA B 1 238 ? -1.622 -14.625 20.219 1 90.06 238 ALA B N 1
ATOM 5793 C CA . ALA B 1 238 ? -0.98 -14.727 18.906 1 90.06 238 ALA B CA 1
ATOM 5794 C C . ALA B 1 238 ? 0.31 -15.539 19 1 90.06 238 ALA B C 1
ATOM 5796 O O . ALA B 1 238 ? 1.062 -15.422 19.969 1 90.06 238 ALA B O 1
ATOM 5797 N N . GLN B 1 239 ? 0.564 -16.234 17.953 1 90.5 239 GLN B N 1
ATOM 5798 C CA . GLN B 1 239 ? 1.737 -17.094 17.922 1 90.5 239 GLN B CA 1
ATOM 5799 C C . GLN B 1 239 ? 2.961 -16.359 17.391 1 90.5 239 GLN B C 1
ATOM 5801 O O . GLN B 1 239 ? 4.074 -16.875 17.438 1 90.5 239 GLN B O 1
ATOM 5806 N N . ILE B 1 240 ? 2.752 -15.18 16.922 1 93.75 240 ILE B N 1
ATOM 5807 C CA . ILE B 1 240 ? 3.869 -14.414 16.375 1 93.75 240 ILE B CA 1
ATOM 5808 C C . ILE B 1 240 ? 3.898 -13.023 16.984 1 93.75 240 ILE B C 1
ATOM 5810 O O . ILE B 1 240 ? 2.908 -12.57 17.562 1 93.75 240 ILE B O 1
ATOM 5814 N N . ILE B 1 241 ? 5.051 -12.398 16.844 1 93.38 241 ILE B N 1
ATOM 5815 C CA . ILE B 1 241 ? 5.199 -10.984 17.203 1 93.38 241 ILE B CA 1
ATOM 5816 C C . ILE B 1 241 ? 5.02 -10.125 15.953 1 93.38 241 ILE B C 1
ATOM 5818 O O . ILE B 1 241 ? 5.75 -10.281 14.977 1 93.38 241 ILE B O 1
ATOM 5822 N N . PHE B 1 242 ? 4.059 -9.305 15.992 1 94.06 242 PHE B N 1
ATOM 5823 C CA . PHE B 1 242 ? 3.758 -8.461 14.844 1 94.06 242 PHE B CA 1
ATOM 5824 C C . PHE B 1 242 ? 4.684 -7.25 14.805 1 94.06 242 PHE B C 1
ATOM 5826 O O . PHE B 1 242 ? 4.906 -6.594 15.828 1 94.06 242 PHE B O 1
ATOM 5833 N N . SER B 1 243 ? 5.234 -6.988 13.688 1 90.12 243 SER B N 1
ATOM 5834 C CA . SER B 1 243 ? 5.988 -5.754 13.492 1 90.12 243 SER B CA 1
ATOM 5835 C C . SER B 1 243 ? 5.055 -4.547 13.406 1 90.12 243 SER B C 1
ATOM 5837 O O . SER B 1 243 ? 4.066 -4.57 12.664 1 90.12 243 SER B O 1
ATOM 5839 N N . PRO B 1 244 ? 5.371 -3.498 14.102 1 86.56 244 PRO B N 1
ATOM 5840 C CA . PRO B 1 244 ? 4.504 -2.318 14.078 1 8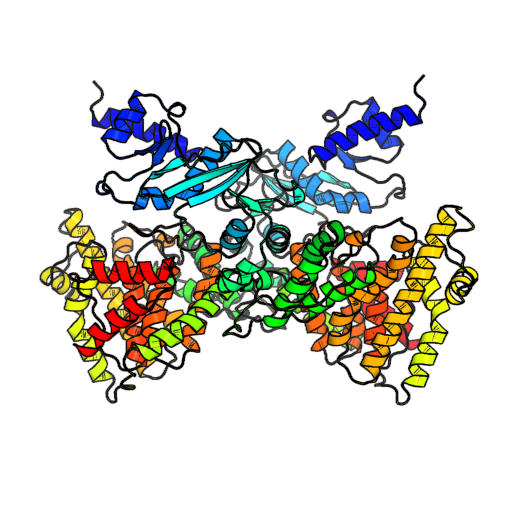6.56 244 PRO B CA 1
ATOM 5841 C C . PRO B 1 244 ? 4.453 -1.653 12.703 1 86.56 244 PRO B C 1
ATOM 5843 O O . PRO B 1 244 ? 3.492 -0.941 12.398 1 86.56 244 PRO B O 1
ATOM 5846 N N . ARG B 1 245 ? 5.406 -1.987 11.859 1 87.62 245 ARG B N 1
ATOM 5847 C CA . ARG B 1 245 ? 5.484 -1.293 10.578 1 87.62 245 ARG B CA 1
ATOM 5848 C C . ARG B 1 245 ? 4.93 -2.16 9.453 1 87.62 245 ARG B C 1
ATOM 5850 O O . ARG B 1 245 ? 4.746 -1.685 8.328 1 87.62 245 ARG B O 1
ATOM 5857 N N . GLU B 1 246 ? 4.676 -3.422 9.727 1 91.88 246 GLU B N 1
ATOM 5858 C CA . GLU B 1 246 ? 4.117 -4.305 8.711 1 91.88 246 GLU B CA 1
ATOM 5859 C C . GLU B 1 246 ? 2.594 -4.223 8.68 1 91.88 246 GLU B C 1
ATOM 5861 O O . GLU B 1 246 ? 1.924 -4.754 9.57 1 91.88 246 GLU B O 1
ATOM 5866 N N . THR B 1 247 ? 2.051 -3.645 7.633 1 92.75 247 THR B N 1
ATOM 5867 C CA . THR B 1 247 ? 0.605 -3.445 7.602 1 92.75 247 THR B CA 1
ATOM 5868 C C . THR B 1 247 ? -0.036 -4.301 6.516 1 92.75 247 THR B C 1
ATOM 5870 O O . THR B 1 247 ? -1.261 -4.316 6.371 1 92.75 247 THR B O 1
ATOM 5873 N N . SER B 1 248 ? 0.743 -5.023 5.711 1 94.75 248 SER B N 1
ATOM 5874 C CA . SER B 1 248 ? 0.178 -5.871 4.668 1 94.75 248 SER B CA 1
ATOM 5875 C C . SER B 1 248 ? -0.652 -7.004 5.27 1 94.75 248 SER B C 1
ATOM 5877 O O . SER B 1 248 ? -0.149 -7.793 6.066 1 94.75 248 SER B O 1
ATOM 5879 N N . PRO B 1 249 ? -1.899 -7.066 4.887 1 96.31 249 PRO B N 1
ATOM 5880 C CA . PRO B 1 249 ? -2.697 -8.188 5.391 1 96.31 249 PRO B CA 1
ATOM 5881 C C . PRO B 1 249 ? -2.213 -9.539 4.871 1 96.31 249 PRO B C 1
ATOM 5883 O O . PRO B 1 249 ? -2.256 -10.531 5.598 1 96.31 249 PRO B O 1
ATOM 5886 N N . TYR B 1 250 ? -1.65 -9.539 3.699 1 96.38 250 TYR B N 1
ATOM 5887 C CA . TYR B 1 250 ? -1.174 -10.773 3.09 1 96.38 250 TYR B CA 1
ATOM 5888 C C . TYR B 1 250 ? 0.034 -11.32 3.842 1 96.38 250 TYR B C 1
ATOM 5890 O O . TYR B 1 250 ? 0.102 -12.516 4.133 1 96.38 250 TYR B O 1
ATOM 5898 N N . VAL B 1 251 ? 0.942 -10.414 4.18 1 96.5 251 VAL B N 1
ATOM 5899 C CA . VAL B 1 251 ? 2.174 -10.789 4.863 1 96.5 251 VAL B CA 1
ATOM 5900 C C . VAL B 1 251 ? 1.852 -11.289 6.27 1 96.5 251 VAL B C 1
ATOM 5902 O O . VAL B 1 251 ? 2.314 -12.359 6.676 1 96.5 251 VAL B O 1
ATOM 5905 N N . ASN B 1 252 ? 1.044 -10.523 7.008 1 96.44 252 ASN B N 1
ATOM 5906 C CA . ASN B 1 252 ? 0.728 -10.906 8.383 1 96.44 252 ASN B CA 1
ATOM 5907 C C . ASN B 1 252 ? -0.077 -12.203 8.43 1 96.44 252 ASN B C 1
ATOM 5909 O O . ASN B 1 252 ? 0.131 -13.039 9.312 1 96.44 252 ASN B O 1
ATOM 5913 N N . ARG B 1 253 ? -0.993 -12.375 7.5 1 94.88 253 ARG B N 1
ATOM 5914 C CA . ARG B 1 253 ? -1.755 -13.617 7.438 1 94.88 253 ARG B CA 1
ATOM 5915 C C . ARG B 1 253 ? -0.844 -14.805 7.137 1 94.88 253 ARG B C 1
ATOM 5917 O O . ARG B 1 253 ? -0.978 -15.867 7.75 1 94.88 253 ARG B O 1
ATOM 5924 N N . MET B 1 254 ? 0.05 -14.664 6.215 1 95.94 254 MET B N 1
ATOM 5925 C CA . MET B 1 254 ? 0.965 -15.75 5.871 1 95.94 254 MET B CA 1
ATOM 5926 C C . MET B 1 254 ? 1.843 -16.125 7.062 1 95.94 254 MET B C 1
ATOM 5928 O O . MET B 1 254 ? 2.072 -17.297 7.328 1 95.94 254 MET B O 1
ATOM 5932 N N . ARG B 1 255 ? 2.344 -15.102 7.801 1 96.88 255 ARG B N 1
ATOM 5933 C CA . ARG B 1 255 ? 3.18 -15.359 8.969 1 96.88 255 ARG B CA 1
ATOM 5934 C C . ARG B 1 255 ? 2.402 -16.109 10.047 1 96.88 255 ARG B C 1
ATOM 5936 O O . ARG B 1 255 ? 2.936 -17.016 10.68 1 96.88 255 ARG B O 1
ATOM 5943 N N . MET B 1 256 ? 1.176 -15.719 10.258 1 95.62 256 MET B N 1
ATOM 5944 C CA . MET B 1 256 ? 0.347 -16.406 11.242 1 95.62 256 MET B CA 1
ATOM 5945 C C . MET B 1 256 ? 0.056 -17.844 10.789 1 95.62 256 MET B C 1
ATOM 5947 O O . MET B 1 256 ? 0.099 -18.766 11.602 1 95.62 256 MET B O 1
ATOM 5951 N N . ASN B 1 257 ? -0.257 -18 9.484 1 95.19 257 ASN B N 1
ATOM 5952 C CA . ASN B 1 257 ? -0.511 -19.344 8.953 1 95.19 257 ASN B CA 1
ATOM 5953 C C . ASN B 1 257 ? 0.719 -20.234 9.078 1 95.19 257 ASN B C 1
ATOM 5955 O O . ASN B 1 257 ? 0.607 -21.406 9.445 1 95.19 257 ASN B O 1
ATOM 5959 N N . TRP B 1 258 ? 1.91 -19.672 8.75 1 97.75 258 TRP B N 1
ATOM 5960 C CA . TRP B 1 258 ? 3.15 -20.438 8.883 1 97.75 258 TRP B CA 1
ATOM 5961 C C . TRP B 1 258 ? 3.334 -20.922 10.312 1 97.75 258 TRP B C 1
ATOM 5963 O O . TRP B 1 258 ? 3.609 -22.109 10.539 1 97.75 258 TRP B O 1
ATOM 5973 N N . ALA B 1 259 ? 3.139 -20.031 11.281 1 96.38 259 ALA B N 1
ATOM 5974 C CA . ALA B 1 259 ? 3.334 -20.359 12.688 1 96.38 259 ALA B CA 1
ATOM 5975 C C . ALA B 1 259 ? 2.354 -21.438 13.141 1 96.38 259 ALA B C 1
ATOM 5977 O O . ALA B 1 259 ? 2.736 -22.391 13.836 1 96.38 259 ALA B O 1
ATOM 5978 N N . SER B 1 260 ? 1.138 -21.328 12.742 1 94.5 260 SER B N 1
ATOM 5979 C CA . SER B 1 260 ? 0.103 -22.281 13.133 1 94.5 260 SER B CA 1
ATOM 5980 C C . SER B 1 260 ? 0.34 -23.641 12.5 1 94.5 260 SER B C 1
ATOM 5982 O O . SER B 1 260 ? 0.268 -24.672 13.18 1 94.5 260 SER B O 1
ATOM 5984 N N . MET B 1 261 ? 0.656 -23.688 11.242 1 97.56 261 MET B N 1
ATOM 5985 C CA . MET B 1 261 ? 0.827 -24.922 10.492 1 97.56 261 MET B CA 1
ATOM 5986 C C . MET B 1 261 ? 2.137 -25.609 10.867 1 97.56 261 MET B C 1
ATOM 5988 O O . MET B 1 261 ? 2.256 -26.844 10.766 1 97.56 261 MET B O 1
ATOM 5992 N N . ARG B 1 262 ? 3.121 -24.781 11.281 1 97.81 262 ARG B N 1
ATOM 5993 C CA . ARG B 1 262 ? 4.434 -25.297 11.656 1 97.81 262 ARG B CA 1
ATOM 5994 C C . ARG B 1 262 ? 4.312 -26.391 12.711 1 97.81 262 ARG B C 1
ATOM 5996 O O . ARG B 1 262 ? 4.957 -27.438 12.602 1 97.81 262 ARG B O 1
ATOM 6003 N N . GLU B 1 263 ? 3.469 -26.203 13.672 1 95.25 263 GLU B N 1
ATOM 6004 C CA . GLU B 1 263 ? 3.291 -27.172 14.758 1 95.25 263 GLU B CA 1
ATOM 6005 C C . GLU B 1 263 ? 2.715 -28.484 14.242 1 95.25 263 GLU B C 1
ATOM 6007 O O . GLU B 1 263 ? 3.141 -29.562 14.656 1 95.25 263 GLU B O 1
ATOM 6012 N N . ASP B 1 264 ? 1.819 -28.391 13.391 1 96.94 264 ASP B N 1
ATOM 6013 C CA . ASP B 1 264 ? 1.205 -29.578 12.797 1 96.94 264 ASP B CA 1
ATOM 6014 C C . ASP B 1 264 ? 2.225 -30.375 11.992 1 96.94 264 ASP B C 1
ATOM 6016 O O . ASP B 1 264 ? 2.234 -31.609 12.047 1 96.94 264 ASP B O 1
ATOM 6020 N N . VAL B 1 265 ? 3.08 -29.672 11.266 1 98.31 265 VAL B N 1
ATOM 6021 C CA . VAL B 1 265 ? 4.094 -30.312 10.445 1 98.31 265 VAL B CA 1
ATOM 6022 C C . VAL B 1 265 ? 5.094 -31.047 11.336 1 98.31 265 VAL B C 1
ATOM 6024 O O . VAL B 1 265 ? 5.453 -32.188 11.062 1 98.31 265 VAL B O 1
ATOM 6027 N N . LEU B 1 266 ? 5.531 -30.422 12.414 1 97.12 266 LEU B N 1
ATOM 6028 C CA . LEU B 1 266 ? 6.52 -31 13.32 1 97.12 266 LEU B CA 1
ATOM 6029 C C . LEU B 1 266 ? 5.984 -32.281 13.953 1 97.12 266 LEU B C 1
ATOM 6031 O O . LEU B 1 266 ? 6.75 -33.219 14.25 1 97.12 266 LEU B O 1
ATOM 6035 N N . HIS B 1 267 ? 4.672 -32.375 14.047 1 95.94 267 HIS B N 1
ATOM 6036 C CA . HIS B 1 267 ? 4.047 -33.531 14.672 1 95.94 267 HIS B CA 1
ATOM 6037 C C . HIS B 1 267 ? 3.873 -34.656 13.664 1 95.94 267 HIS B C 1
ATOM 6039 O O . HIS B 1 267 ? 3.904 -35.844 14.039 1 95.94 267 HIS B O 1
ATOM 6045 N N . SER B 1 268 ? 3.713 -34.344 12.43 1 95.38 268 SER B N 1
ATOM 6046 C CA . SER B 1 268 ? 3.266 -35.344 11.484 1 95.38 268 SER B CA 1
ATOM 6047 C C . SER B 1 268 ? 4.387 -35.75 10.531 1 95.38 268 SER B C 1
ATOM 6049 O O . SER B 1 268 ? 4.324 -36.812 9.891 1 95.38 268 SER B O 1
ATOM 6051 N N . PHE B 1 269 ? 5.418 -35 10.375 1 96.25 269 PHE B N 1
ATOM 6052 C CA . PHE B 1 269 ? 6.496 -35.219 9.422 1 96.25 269 PHE B CA 1
ATOM 6053 C C . PHE B 1 269 ? 7.742 -35.75 10.133 1 96.25 269 PHE B C 1
ATOM 6055 O O . PHE B 1 269 ? 8.07 -35.281 11.227 1 96.25 269 PHE B O 1
ATOM 6062 N N . PRO B 1 270 ? 8.414 -36.688 9.578 1 95.94 270 PRO B N 1
ATOM 6063 C CA . PRO B 1 270 ? 9.578 -37.281 10.258 1 95.94 270 PRO B CA 1
ATOM 6064 C C . PRO B 1 270 ? 10.719 -36.281 10.414 1 95.94 270 PRO B C 1
ATOM 6066 O O . PRO B 1 270 ? 10.898 -35.406 9.57 1 95.94 270 PRO B O 1
ATOM 6069 N N . ALA B 1 271 ? 11.547 -36.469 11.43 1 94.69 271 ALA B N 1
ATOM 6070 C CA . ALA B 1 271 ? 12.711 -35.625 11.68 1 94.69 271 ALA B CA 1
ATOM 6071 C C . ALA B 1 271 ? 13.734 -35.781 10.547 1 94.69 271 ALA B C 1
ATOM 6073 O O . ALA B 1 271 ? 13.859 -36.844 9.938 1 94.69 271 ALA B O 1
ATOM 6074 N N . ALA B 1 272 ? 14.445 -34.75 10.359 1 95.56 272 ALA B N 1
ATOM 6075 C CA . ALA B 1 272 ? 15.438 -34.719 9.289 1 95.56 272 ALA B CA 1
ATOM 6076 C C . ALA B 1 272 ? 16.578 -35.688 9.586 1 95.56 272 ALA B C 1
ATOM 6078 O O . ALA B 1 272 ? 17.078 -35.719 10.711 1 95.56 272 ALA B O 1
ATOM 6079 N N . PRO B 1 273 ? 17.047 -36.375 8.617 1 93.25 273 PRO B N 1
ATOM 6080 C CA . PRO B 1 273 ? 18.203 -37.281 8.797 1 93.25 273 PRO B CA 1
ATOM 6081 C C . PRO B 1 273 ? 19.5 -36.531 9.062 1 93.25 273 PRO B C 1
ATOM 6083 O O . PRO B 1 273 ? 20.438 -37.094 9.641 1 93.25 273 PRO B O 1
ATOM 6086 N N . GLY B 1 274 ? 19.547 -35.281 8.641 1 93.38 274 GLY B N 1
ATOM 6087 C CA . GLY B 1 274 ? 20.781 -34.5 8.68 1 93.38 274 GLY B CA 1
ATOM 6088 C C . GLY B 1 274 ? 21.516 -34.5 7.348 1 93.38 274 GLY B C 1
ATOM 6089 O O . GLY B 1 274 ? 21.297 -35.344 6.5 1 93.38 274 GLY B O 1
ATOM 6090 N N . LEU B 1 275 ? 22.375 -33.531 7.164 1 92.12 275 LEU B N 1
ATOM 6091 C CA . LEU B 1 275 ? 23.094 -33.375 5.906 1 92.12 275 LEU B CA 1
ATOM 6092 C C . LEU B 1 275 ? 23.922 -34.625 5.609 1 92.12 275 LEU B C 1
ATOM 6094 O O . LEU B 1 275 ? 24.547 -35.188 6.516 1 92.12 275 LEU B O 1
ATOM 6098 N N . PRO B 1 276 ? 23.844 -35.031 4.398 1 92 276 PRO B N 1
ATOM 6099 C CA . PRO B 1 276 ? 24.594 -36.219 4.031 1 92 276 PRO B CA 1
ATOM 6100 C C . PRO B 1 276 ? 26.094 -36.031 4.16 1 92 276 PRO B C 1
ATOM 6102 O O . PRO B 1 276 ? 26.625 -34.938 3.873 1 92 276 PRO B O 1
ATOM 6105 N N . ALA B 1 277 ? 26.688 -37.062 4.551 1 91.06 277 ALA B N 1
ATOM 6106 C CA . ALA B 1 277 ? 28.141 -37.031 4.691 1 91.06 277 ALA B CA 1
ATOM 6107 C C . ALA B 1 277 ? 28.828 -36.938 3.332 1 91.06 277 ALA B C 1
ATOM 6109 O O . ALA B 1 277 ? 29.891 -36.312 3.217 1 91.06 277 ALA B O 1
ATOM 6110 N N . ASP B 1 278 ? 28.188 -37.5 2.32 1 94.94 278 ASP B N 1
ATOM 6111 C CA . ASP B 1 278 ? 28.719 -37.5 0.961 1 94.94 278 ASP B CA 1
ATOM 6112 C C . ASP B 1 278 ? 27.781 -36.75 0.005 1 94.94 278 ASP B C 1
ATOM 6114 O O . ASP B 1 278 ? 26.844 -37.344 -0.536 1 94.94 278 ASP B O 1
ATOM 6118 N N . SER B 1 279 ? 28.141 -35.531 -0.255 1 95.81 279 SER B N 1
ATOM 6119 C CA . SER B 1 279 ? 27.312 -34.688 -1.116 1 95.81 279 SER B CA 1
ATOM 6120 C C . SER B 1 279 ? 27.266 -35.25 -2.537 1 95.81 279 SER B C 1
ATOM 6122 O O . SER B 1 279 ? 26.234 -35.156 -3.205 1 95.81 279 SER B O 1
ATOM 6124 N N . ALA B 1 280 ? 28.344 -35.75 -3.004 1 96.12 280 ALA B N 1
ATOM 6125 C CA . ALA B 1 280 ? 28.391 -36.312 -4.352 1 96.12 280 ALA B CA 1
ATOM 6126 C C . ALA B 1 280 ? 27.453 -37.5 -4.492 1 96.12 280 ALA B C 1
ATOM 6128 O O . ALA B 1 280 ? 26.797 -37.656 -5.523 1 96.12 280 ALA B O 1
ATOM 6129 N N . LYS B 1 281 ? 27.438 -38.375 -3.49 1 96.5 281 LYS B N 1
ATOM 6130 C CA . LYS B 1 281 ? 26.531 -39.5 -3.492 1 96.5 281 LYS B CA 1
ATOM 6131 C C . LYS B 1 281 ? 25.078 -39.031 -3.504 1 96.5 281 LYS B C 1
ATOM 6133 O O . LYS B 1 281 ? 24.234 -39.625 -4.199 1 96.5 281 LYS B O 1
ATOM 6138 N N . TYR B 1 282 ? 24.828 -38.062 -2.721 1 97 282 TYR B N 1
ATOM 6139 C CA . TYR B 1 282 ? 23.469 -37.5 -2.697 1 97 282 TYR B CA 1
ATOM 6140 C C . TYR B 1 282 ? 23.062 -37 -4.074 1 97 282 TYR B C 1
ATOM 6142 O O . TYR B 1 282 ? 21.953 -37.281 -4.547 1 97 282 TYR B O 1
ATOM 6150 N N . LEU B 1 283 ? 23.922 -36.25 -4.707 1 97.5 283 LEU B N 1
ATOM 6151 C CA . LEU B 1 283 ? 23.625 -35.656 -6.016 1 97.5 283 LEU B CA 1
ATOM 6152 C C . LEU B 1 283 ? 23.453 -36.75 -7.062 1 97.5 283 LEU B C 1
ATOM 6154 O O . LEU B 1 283 ? 22.641 -36.625 -7.988 1 97.5 283 LEU B O 1
ATOM 6158 N N . LYS B 1 284 ? 24.172 -37.844 -6.918 1 96.69 284 LYS B N 1
ATOM 6159 C CA . LYS B 1 284 ? 24 -38.969 -7.809 1 96.69 284 LYS B CA 1
ATOM 6160 C C . LYS B 1 284 ? 22.609 -39.594 -7.633 1 96.69 284 LYS B C 1
ATOM 6162 O O . LYS B 1 284 ? 22 -40.062 -8.609 1 96.69 284 LYS B O 1
ATOM 6167 N N . GLN B 1 285 ? 22.219 -39.719 -6.426 1 95.81 285 GLN B N 1
ATOM 6168 C CA . GLN B 1 285 ? 20.875 -40.219 -6.152 1 95.81 285 GLN B CA 1
ATOM 6169 C C . GLN B 1 285 ? 19.812 -39.312 -6.766 1 95.81 285 GLN B C 1
ATOM 6171 O O . GLN B 1 285 ? 18.797 -39.812 -7.285 1 95.81 285 GLN B O 1
ATOM 6176 N N . VAL B 1 286 ? 20.031 -38.031 -6.648 1 96.69 286 VAL B N 1
ATOM 6177 C CA . VAL B 1 286 ? 19.125 -37.062 -7.254 1 96.69 286 VAL B CA 1
ATOM 6178 C C . VAL B 1 286 ? 19.047 -37.281 -8.758 1 96.69 286 VAL B C 1
ATOM 6180 O O . VAL B 1 286 ? 17.969 -37.281 -9.344 1 96.69 286 VAL B O 1
ATOM 6183 N N . GLU B 1 287 ? 20.156 -37.5 -9.375 1 95.19 287 GLU B N 1
ATOM 6184 C CA . GLU B 1 287 ? 20.203 -37.75 -10.812 1 95.19 287 GLU B CA 1
ATOM 6185 C C . GLU B 1 287 ? 19.469 -39.031 -11.188 1 95.19 287 GLU B C 1
ATOM 6187 O O . GLU B 1 287 ? 18.812 -39.094 -12.227 1 95.19 287 GLU B O 1
ATOM 6192 N N . ALA B 1 288 ? 19.594 -40 -10.367 1 94.81 288 ALA B N 1
ATOM 6193 C CA . ALA B 1 288 ? 19 -41.312 -10.641 1 94.81 288 ALA B CA 1
ATOM 6194 C C . ALA B 1 288 ? 17.484 -41.281 -10.594 1 94.81 288 ALA B C 1
ATOM 6196 O O . ALA B 1 288 ? 16.812 -42.094 -11.227 1 94.81 288 ALA B O 1
ATOM 6197 N N . VAL B 1 289 ? 16.969 -40.344 -9.852 1 95.44 289 VAL B N 1
ATOM 6198 C CA . VAL B 1 289 ? 15.531 -40.312 -9.641 1 95.44 289 VAL B CA 1
ATOM 6199 C C . VAL B 1 289 ? 14.875 -39.5 -10.758 1 95.44 289 VAL B C 1
ATOM 6201 O O . VAL B 1 289 ? 13.656 -39.531 -10.922 1 95.44 289 VAL B O 1
ATOM 6204 N N . TYR B 1 290 ? 15.594 -38.875 -11.648 1 96.31 290 TYR B N 1
ATOM 6205 C CA . TYR B 1 290 ? 15.133 -37.875 -12.586 1 96.31 290 TYR B CA 1
ATOM 6206 C C . TYR B 1 290 ? 13.984 -38.375 -13.445 1 96.31 290 TYR B C 1
ATOM 6208 O O . TYR B 1 290 ? 12.945 -37.75 -13.562 1 96.31 290 TYR B O 1
ATOM 6216 N N . VAL B 1 291 ? 14.156 -39.531 -14.031 1 94 291 VAL B N 1
ATOM 6217 C CA . VAL B 1 291 ? 13.164 -40.062 -14.977 1 94 291 VAL B CA 1
ATOM 6218 C C . VAL B 1 291 ? 11.828 -40.25 -14.266 1 94 291 VAL B C 1
ATOM 6220 O O . VAL B 1 291 ? 10.781 -39.844 -14.781 1 94 291 VAL B O 1
ATOM 6223 N N . ASN B 1 292 ? 11.914 -40.875 -13.125 1 94.69 292 ASN B N 1
ATOM 6224 C CA . ASN B 1 292 ? 10.719 -41.094 -12.32 1 94.69 292 ASN B CA 1
ATOM 6225 C C . ASN B 1 292 ? 10.078 -39.75 -11.922 1 94.69 292 ASN B C 1
ATOM 6227 O O . ASN B 1 292 ? 8.859 -39.594 -12 1 94.69 292 ASN B O 1
ATOM 6231 N N . ASP B 1 293 ? 10.875 -38.844 -11.477 1 96.94 293 ASP B N 1
ATOM 6232 C CA . ASP B 1 293 ? 10.406 -37.531 -11.062 1 96.94 293 ASP B CA 1
ATOM 6233 C C . ASP B 1 293 ? 9.758 -36.781 -12.234 1 96.94 293 ASP B C 1
ATOM 6235 O O . ASP B 1 293 ? 8.648 -36.25 -12.102 1 96.94 293 ASP B O 1
ATOM 6239 N N . ALA B 1 294 ? 10.445 -36.688 -13.367 1 96.75 294 ALA B N 1
ATOM 6240 C CA . ALA B 1 294 ? 9.977 -35.969 -14.539 1 96.75 294 ALA B CA 1
ATOM 6241 C C . ALA B 1 294 ? 8.648 -36.531 -15.039 1 96.75 294 ALA B C 1
ATOM 6243 O O . ALA B 1 294 ? 7.734 -35.781 -15.383 1 96.75 294 ALA B O 1
ATOM 6244 N N . TYR B 1 295 ? 8.578 -37.875 -15.094 1 95.44 295 TYR B N 1
ATOM 6245 C CA . TYR B 1 295 ? 7.348 -38.5 -15.539 1 95.44 295 TYR B CA 1
ATOM 6246 C C . TYR B 1 295 ? 6.168 -38.094 -14.664 1 95.44 295 TYR B C 1
ATOM 6248 O O . TYR B 1 295 ? 5.141 -37.625 -15.18 1 95.44 295 TYR B O 1
ATOM 6256 N N . ASN B 1 296 ? 6.297 -38.25 -13.414 1 96.5 296 ASN B N 1
ATOM 6257 C CA . ASN B 1 296 ? 5.195 -37.969 -12.492 1 96.5 296 ASN B CA 1
ATOM 6258 C C . ASN B 1 296 ? 4.863 -36.5 -12.43 1 96.5 296 ASN B C 1
ATOM 6260 O O . ASN B 1 296 ? 3.693 -36.125 -12.516 1 96.5 296 ASN B O 1
ATOM 6264 N N . SER B 1 297 ? 5.883 -35.625 -12.281 1 97.81 297 SER B N 1
ATOM 6265 C CA . SER B 1 297 ? 5.656 -34.188 -12.133 1 97.81 297 SER B CA 1
ATOM 6266 C C . SER B 1 297 ? 5.004 -33.594 -13.383 1 97.81 297 SER B C 1
ATOM 6268 O O . SER B 1 297 ? 4.102 -32.75 -13.281 1 97.81 297 SER B O 1
ATOM 6270 N N . LEU B 1 298 ? 5.434 -34 -14.586 1 95.56 298 LEU B N 1
ATOM 6271 C CA . LEU B 1 298 ? 4.859 -33.5 -15.836 1 95.56 298 LEU B CA 1
ATOM 6272 C C . LEU B 1 298 ? 3.447 -34.031 -16.031 1 95.56 298 LEU B C 1
ATOM 6274 O O . LEU B 1 298 ? 2.555 -33.312 -16.469 1 95.56 298 LEU B O 1
ATOM 6278 N N . SER B 1 299 ? 3.248 -35.312 -15.664 1 94.19 299 SER B N 1
ATOM 6279 C CA . SER B 1 299 ? 1.943 -35.938 -15.836 1 94.19 299 SER B CA 1
ATOM 6280 C C . SER B 1 299 ? 0.901 -35.312 -14.914 1 94.19 299 SER B C 1
ATOM 6282 O O . SER B 1 299 ? -0.267 -35.188 -15.289 1 94.19 299 SER B O 1
ATOM 6284 N N . ILE B 1 300 ? 1.279 -34.906 -13.75 1 94.25 300 ILE B N 1
ATOM 6285 C CA . ILE B 1 300 ? 0.396 -34.25 -12.805 1 94.25 300 ILE B CA 1
ATOM 6286 C C . ILE B 1 300 ? -0.158 -32.969 -13.43 1 94.25 300 ILE B C 1
ATOM 6288 O O . ILE B 1 300 ? -1.312 -32.594 -13.188 1 94.25 300 ILE B O 1
ATOM 6292 N N . GLU B 1 301 ? 0.627 -32.312 -14.32 1 92.62 301 GLU B N 1
ATOM 6293 C CA . GLU B 1 301 ? 0.22 -31.062 -14.969 1 92.62 301 GLU B CA 1
ATOM 6294 C C . GLU B 1 301 ? -0.629 -31.328 -16.203 1 92.62 301 GLU B C 1
ATOM 6296 O O . GLU B 1 301 ? -1.147 -30.406 -16.828 1 92.62 301 GLU B O 1
ATOM 6301 N N . GLY B 1 302 ? -0.697 -32.625 -16.609 1 89.69 302 GLY B N 1
ATOM 6302 C CA . GLY B 1 302 ? -1.547 -32.969 -17.734 1 89.69 302 GLY B CA 1
ATOM 6303 C C . GLY B 1 302 ? -0.768 -33.219 -19.016 1 89.69 302 GLY B C 1
ATOM 6304 O O . GLY B 1 302 ? -1.355 -33.531 -20.047 1 89.69 302 GLY B O 1
ATOM 6305 N N . TYR B 1 303 ? 0.598 -33.188 -18.938 1 90 303 TYR B N 1
ATOM 6306 C CA . TYR B 1 303 ? 1.396 -33.531 -20.109 1 90 303 TYR B CA 1
ATOM 6307 C C . TYR B 1 303 ? 1.368 -35.031 -20.344 1 90 303 TYR B C 1
ATOM 6309 O O . TYR B 1 303 ? 1.308 -35.812 -19.391 1 90 303 TYR B O 1
ATOM 6317 N N . LYS B 1 304 ? 1.341 -35.406 -21.594 1 89.88 304 LYS B N 1
ATOM 6318 C CA . LYS B 1 304 ? 1.385 -36.812 -21.953 1 89.88 304 LYS B CA 1
ATOM 6319 C C . LYS B 1 304 ? 2.809 -37.25 -22.297 1 89.88 304 LYS B C 1
ATOM 6321 O O . LYS B 1 304 ? 3.178 -37.312 -23.469 1 89.88 304 LYS B O 1
ATOM 6326 N N . VAL B 1 305 ? 3.518 -37.625 -21.297 1 86.38 305 VAL B N 1
ATOM 6327 C CA . VAL B 1 305 ? 4.918 -38 -21.469 1 86.38 305 VAL B CA 1
ATOM 6328 C C . VAL B 1 305 ? 5.117 -39.469 -21.141 1 86.38 305 VAL B C 1
ATOM 6330 O O . VAL B 1 305 ? 4.293 -40.094 -20.469 1 86.38 305 VAL B O 1
ATOM 6333 N N . SER B 1 306 ? 6.16 -40.062 -21.734 1 85.69 306 SER B N 1
ATOM 6334 C CA . SER B 1 306 ? 6.617 -41.438 -21.453 1 85.69 306 SER B CA 1
ATOM 6335 C C . SER B 1 306 ? 8.062 -41.438 -20.984 1 85.69 306 SER B C 1
ATOM 6337 O O . SER B 1 306 ? 8.789 -40.469 -21.172 1 85.69 306 SER B O 1
ATOM 6339 N N . ALA B 1 307 ? 8.391 -42.562 -20.266 1 83.44 307 ALA B N 1
ATOM 6340 C CA . ALA B 1 307 ? 9.781 -42.719 -19.859 1 83.44 307 ALA B CA 1
ATOM 6341 C C . ALA B 1 307 ? 10.727 -42.625 -21.062 1 83.44 307 ALA B C 1
ATOM 6343 O O . ALA B 1 307 ? 11.82 -42.062 -20.953 1 83.44 307 ALA B O 1
ATOM 6344 N N . ALA B 1 308 ? 10.336 -43.094 -22.125 1 79.62 308 ALA B N 1
ATOM 6345 C CA . ALA B 1 308 ? 11.141 -43.094 -23.344 1 79.62 308 ALA B CA 1
ATOM 6346 C C . ALA B 1 308 ? 11.352 -41.656 -23.859 1 79.62 308 ALA B C 1
ATOM 6348 O O . ALA B 1 308 ? 12.461 -41.281 -24.234 1 79.62 308 ALA B O 1
ATOM 6349 N N . LEU B 1 309 ? 10.328 -40.875 -23.922 1 83.06 309 LEU B N 1
ATOM 6350 C CA . LEU B 1 309 ? 10.43 -39.5 -24.359 1 83.06 309 LEU B CA 1
ATOM 6351 C C . LEU B 1 309 ? 11.328 -38.688 -23.422 1 83.06 309 LEU B C 1
ATOM 6353 O O . LEU B 1 309 ? 12.148 -37.906 -23.875 1 83.06 309 LEU B O 1
ATOM 6357 N N . ILE B 1 310 ? 11.156 -38.906 -22.172 1 84.06 310 ILE B N 1
ATOM 6358 C CA . ILE B 1 310 ? 11.938 -38.219 -21.156 1 84.06 310 ILE B CA 1
ATOM 6359 C C . ILE B 1 310 ? 13.414 -38.531 -21.312 1 84.06 310 ILE B C 1
ATOM 6361 O O . ILE B 1 310 ? 14.266 -37.656 -21.281 1 84.06 310 ILE B O 1
ATOM 6365 N N . GLU B 1 311 ? 13.641 -39.812 -21.547 1 82.06 311 GLU B N 1
ATOM 6366 C CA . GLU B 1 311 ? 15.023 -40.25 -21.75 1 82.06 311 GLU B CA 1
ATOM 6367 C C . GLU B 1 311 ? 15.594 -39.656 -23.047 1 82.06 311 GLU B C 1
ATOM 6369 O O . GLU B 1 311 ? 16.781 -39.312 -23.109 1 82.06 311 GLU B O 1
ATOM 6374 N N . LYS B 1 312 ? 14.805 -39.594 -24.016 1 78.94 312 LYS B N 1
ATOM 6375 C CA . LYS B 1 312 ? 15.219 -39.031 -25.297 1 78.94 312 LYS B CA 1
ATOM 6376 C C . LYS B 1 312 ? 15.625 -37.562 -25.172 1 78.94 312 LYS B C 1
ATOM 6378 O O . LYS B 1 312 ? 16.641 -37.156 -25.734 1 78.94 312 LYS B O 1
ATOM 6383 N N . VAL B 1 313 ? 14.898 -36.844 -24.5 1 82.38 313 VAL B N 1
ATOM 6384 C CA . VAL B 1 313 ? 15.172 -35.406 -24.344 1 82.38 313 VAL B CA 1
ATOM 6385 C C . VAL B 1 313 ? 16.406 -35.219 -23.469 1 82.38 313 VAL B C 1
ATOM 6387 O O . VAL B 1 313 ? 17.234 -34.344 -23.734 1 82.38 313 VAL B O 1
ATOM 6390 N N . ARG B 1 314 ? 16.469 -36.031 -22.516 1 81.81 314 ARG B N 1
ATOM 6391 C CA . ARG B 1 314 ? 17.594 -35.969 -21.594 1 81.81 314 ARG B CA 1
ATOM 6392 C C . ARG B 1 314 ? 18.906 -36.25 -22.312 1 81.81 314 ARG B C 1
ATOM 6394 O O . ARG B 1 314 ? 19.922 -35.594 -22.062 1 81.81 314 ARG B O 1
ATOM 6401 N N . SER B 1 315 ? 18.875 -37.125 -23.234 1 77.81 315 SER B N 1
ATOM 6402 C CA . SER B 1 315 ? 20.078 -37.562 -23.922 1 77.81 315 SER B CA 1
ATOM 6403 C C . SER B 1 315 ? 20.453 -36.625 -25.047 1 77.81 315 SER B C 1
ATOM 6405 O O . SER B 1 315 ? 21.547 -36.719 -25.609 1 77.81 315 SER B O 1
ATOM 6407 N N . GLY B 1 316 ? 19.578 -35.594 -25.328 1 72.12 316 GLY B N 1
ATOM 6408 C CA . GLY B 1 316 ? 19.859 -34.625 -26.375 1 72.12 316 GLY B CA 1
ATOM 6409 C C . GLY B 1 316 ? 19.484 -35.125 -27.766 1 72.12 316 GLY B C 1
ATOM 6410 O O . GLY B 1 316 ? 19.766 -34.469 -28.766 1 72.12 316 GLY B O 1
ATOM 6411 N N . ASN B 1 317 ? 19.016 -36.312 -27.891 1 65 317 ASN B N 1
ATOM 6412 C CA . ASN B 1 317 ? 18.656 -36.906 -29.188 1 65 317 ASN B CA 1
ATOM 6413 C C . ASN B 1 317 ? 17.328 -36.375 -29.703 1 65 317 ASN B C 1
ATOM 6415 O O . ASN B 1 317 ? 16.672 -37.031 -30.516 1 65 317 ASN B O 1
ATOM 6419 N N . TRP B 1 318 ? 16.938 -35.375 -29.109 1 65.25 318 TRP B N 1
ATOM 6420 C CA . TRP B 1 318 ? 15.664 -34.781 -29.531 1 65.25 318 TRP B CA 1
ATOM 6421 C C . TRP B 1 318 ? 15.898 -33.562 -30.422 1 65.25 318 TRP B C 1
ATOM 6423 O O . TRP B 1 318 ? 16.719 -32.688 -30.094 1 65.25 318 TRP B O 1
ATOM 6433 N N . ASN B 1 319 ? 15.469 -33.625 -31.781 1 60.56 319 ASN B N 1
ATOM 6434 C CA . ASN B 1 319 ? 15.492 -32.5 -32.688 1 60.56 319 ASN B CA 1
ATOM 6435 C C . ASN B 1 319 ? 14.141 -31.797 -32.719 1 60.56 319 ASN B C 1
ATOM 6437 O O . ASN B 1 319 ? 13.172 -32.344 -33.25 1 60.56 319 ASN B O 1
ATOM 6441 N N . PRO B 1 320 ? 13.992 -30.578 -32.156 1 59.56 320 PRO B N 1
ATOM 6442 C CA . PRO B 1 320 ? 12.719 -29.859 -32.062 1 59.56 320 PRO B CA 1
ATOM 6443 C C . PRO B 1 320 ? 12.125 -29.578 -33.469 1 59.56 320 PRO B C 1
ATOM 6445 O O . PRO B 1 320 ? 10.914 -29.375 -33.594 1 59.56 320 PRO B O 1
ATOM 6448 N N . ASP B 1 321 ? 13.008 -29.375 -34.562 1 54.91 321 ASP B N 1
ATOM 6449 C CA . ASP B 1 321 ? 12.57 -28.953 -35.875 1 54.91 321 ASP B CA 1
ATOM 6450 C C . ASP B 1 321 ? 11.953 -30.109 -36.656 1 54.91 321 ASP B C 1
ATOM 6452 O O . ASP B 1 321 ? 11.352 -29.906 -37.719 1 54.91 321 ASP B O 1
ATOM 6456 N N . SER B 1 322 ? 12.258 -31.281 -36.25 1 51.72 322 SER B N 1
ATOM 6457 C CA . SER B 1 322 ? 11.898 -32.344 -37.219 1 51.72 322 SER B CA 1
ATOM 6458 C C . SER B 1 322 ? 10.398 -32.594 -37.188 1 51.72 322 SER B C 1
ATOM 6460 O O . SER B 1 322 ? 9.789 -32.844 -38.219 1 51.72 322 SER B O 1
ATOM 6462 N N . ASN B 1 323 ? 9.727 -33.219 -36.125 1 51.66 323 ASN B N 1
ATOM 6463 C CA . ASN B 1 323 ? 8.367 -33.75 -36.188 1 51.66 323 ASN B CA 1
ATOM 6464 C C . ASN B 1 323 ? 7.387 -32.875 -35.438 1 51.66 323 ASN B C 1
ATOM 6466 O O . ASN B 1 323 ? 7.434 -32.781 -34.188 1 51.66 323 ASN B O 1
ATOM 6470 N N . LYS B 1 324 ? 6.637 -31.953 -36.25 1 55.75 324 LYS B N 1
ATOM 6471 C CA . LYS B 1 324 ? 5.691 -30.922 -35.875 1 55.75 324 LYS B CA 1
ATOM 6472 C C . LYS B 1 324 ? 4.371 -31.516 -35.406 1 55.75 324 LYS B C 1
ATOM 6474 O O . LYS B 1 324 ? 3.371 -30.812 -35.281 1 55.75 324 LYS B O 1
ATOM 6479 N N . ASP B 1 325 ? 4.34 -32.875 -35.312 1 53.25 325 ASP B N 1
ATOM 6480 C CA . ASP B 1 325 ? 2.99 -33.125 -34.812 1 53.25 325 ASP B CA 1
ATOM 6481 C C . ASP B 1 325 ? 2.762 -32.406 -33.469 1 53.25 325 ASP B C 1
ATOM 6483 O O . ASP B 1 325 ? 3.561 -32.562 -32.531 1 53.25 325 ASP B O 1
ATOM 6487 N N . ASP B 1 326 ? 1.794 -31.484 -33.375 1 58.16 326 ASP B N 1
ATOM 6488 C CA . ASP B 1 326 ? 1.546 -30.375 -32.469 1 58.16 326 ASP B CA 1
ATOM 6489 C C . ASP B 1 326 ? 1.593 -30.859 -31.016 1 58.16 326 ASP B C 1
ATOM 6491 O O . ASP B 1 326 ? 2.258 -30.234 -30.172 1 58.16 326 ASP B O 1
ATOM 6495 N N . GLN B 1 327 ? 0.907 -32.031 -30.719 1 59.72 327 GLN B N 1
ATOM 6496 C CA . GLN B 1 327 ? 0.838 -32.438 -29.328 1 59.72 327 GLN B CA 1
ATOM 6497 C C . GLN B 1 327 ? 2.164 -33.031 -28.875 1 59.72 327 GLN B C 1
ATOM 6499 O O . GLN B 1 327 ? 2.605 -32.812 -27.75 1 59.72 327 GLN B O 1
ATOM 6504 N N . ASP B 1 328 ? 2.709 -33.75 -29.75 1 69 328 ASP B N 1
ATOM 6505 C CA . ASP B 1 328 ? 3.986 -34.406 -29.438 1 69 328 ASP B CA 1
ATOM 6506 C C . ASP B 1 328 ? 5.09 -33.344 -29.266 1 69 328 ASP B C 1
ATOM 6508 O O . ASP B 1 328 ? 5.953 -33.5 -28.406 1 69 328 ASP B O 1
ATOM 6512 N N . HIS B 1 329 ? 4.902 -32.344 -29.938 1 78.31 329 HIS B N 1
ATOM 6513 C CA . HIS B 1 329 ? 5.867 -31.266 -29.859 1 78.31 329 HIS B CA 1
ATOM 6514 C C . HIS B 1 329 ? 5.762 -30.516 -28.547 1 78.31 329 HIS B C 1
ATOM 6516 O O . HIS B 1 329 ? 6.777 -30.234 -27.891 1 78.31 329 HIS B O 1
ATOM 6522 N N . ARG B 1 330 ? 4.566 -30.281 -28.094 1 84.81 330 ARG B N 1
ATOM 6523 C CA . ARG B 1 330 ? 4.34 -29.594 -26.812 1 84.81 330 ARG B CA 1
ATOM 6524 C C . ARG B 1 330 ? 4.879 -30.422 -25.656 1 84.81 330 ARG B C 1
ATOM 6526 O O . ARG B 1 330 ? 5.516 -29.891 -24.75 1 84.81 330 ARG B O 1
ATOM 6533 N N . ASN B 1 331 ? 4.652 -31.688 -25.656 1 90.12 331 ASN B N 1
ATOM 6534 C CA . ASN B 1 331 ? 5.125 -32.594 -24.609 1 90.12 331 ASN B CA 1
ATOM 6535 C C . ASN B 1 331 ? 6.645 -32.656 -24.594 1 90.12 331 ASN B C 1
ATOM 6537 O O . ASN B 1 331 ? 7.254 -32.688 -23.516 1 90.12 331 ASN B O 1
ATOM 6541 N N . ALA B 1 332 ? 7.18 -32.719 -25.734 1 89.06 332 ALA B N 1
ATOM 6542 C CA . ALA B 1 332 ? 8.633 -32.781 -25.844 1 89.06 332 ALA B CA 1
ATOM 6543 C C . ALA B 1 332 ? 9.281 -31.5 -25.312 1 89.06 332 ALA B C 1
ATOM 6545 O O . ALA B 1 332 ? 10.305 -31.547 -24.641 1 89.06 332 ALA B O 1
ATOM 6546 N N . LEU B 1 333 ? 8.727 -30.375 -25.688 1 90.81 333 LEU B N 1
ATOM 6547 C CA . LEU B 1 333 ? 9.234 -29.094 -25.203 1 90.81 333 LEU B CA 1
ATOM 6548 C C . LEU B 1 333 ? 9.141 -29.016 -23.688 1 90.81 333 LEU B C 1
ATOM 6550 O O . LEU B 1 333 ? 10.062 -28.531 -23.031 1 90.81 333 LEU B O 1
ATOM 6554 N N . ALA B 1 334 ? 8.008 -29.5 -23.172 1 94.12 334 ALA B N 1
ATOM 6555 C CA . ALA B 1 334 ? 7.82 -29.516 -21.719 1 94.12 334 ALA B CA 1
ATOM 6556 C C . ALA B 1 334 ? 8.859 -30.406 -21.047 1 94.12 334 ALA B C 1
ATOM 6558 O O . ALA B 1 334 ? 9.414 -30.047 -20 1 94.12 334 ALA B O 1
ATOM 6559 N N . ALA B 1 335 ? 9.102 -31.562 -21.625 1 94.19 335 ALA B N 1
ATOM 6560 C CA . ALA B 1 335 ? 10.078 -32.5 -21.078 1 94.19 335 ALA B CA 1
ATOM 6561 C C . ALA B 1 335 ? 11.492 -31.922 -21.141 1 94.19 335 ALA B C 1
ATOM 6563 O O . ALA B 1 335 ? 12.273 -32.062 -20.188 1 94.19 335 ALA B O 1
ATOM 6564 N N . ARG B 1 336 ? 11.82 -31.281 -22.25 1 93.69 336 ARG B N 1
ATOM 6565 C CA . ARG B 1 336 ? 13.125 -30.656 -22.391 1 93.69 336 ARG B CA 1
ATOM 6566 C C . ARG B 1 336 ? 13.305 -29.531 -21.375 1 93.69 336 ARG B C 1
ATOM 6568 O O . ARG B 1 336 ? 14.367 -29.406 -20.766 1 93.69 336 ARG B O 1
ATOM 6575 N N . GLY B 1 337 ? 12.32 -28.688 -21.25 1 96.56 337 GLY B N 1
ATOM 6576 C CA . GLY B 1 337 ? 12.359 -27.625 -20.25 1 96.56 337 GLY B CA 1
ATOM 6577 C C . GLY B 1 337 ? 12.516 -28.141 -18.844 1 96.56 337 GLY B C 1
ATOM 6578 O O . GLY B 1 337 ? 13.258 -27.578 -18.047 1 96.56 337 GLY B O 1
ATOM 6579 N N . TYR B 1 338 ? 11.773 -29.234 -18.547 1 97.69 338 TYR B N 1
ATOM 6580 C CA . TYR B 1 338 ? 11.883 -29.844 -17.219 1 97.69 338 TYR B CA 1
ATOM 6581 C C . TYR B 1 338 ? 13.297 -30.328 -16.953 1 97.69 338 TYR B C 1
ATOM 6583 O O . TYR B 1 338 ? 13.82 -30.156 -15.844 1 97.69 338 TYR B O 1
ATOM 6591 N N . TRP B 1 339 ? 13.906 -30.906 -17.969 1 96.38 339 TRP B N 1
ATOM 6592 C CA . TRP B 1 339 ? 15.289 -31.359 -17.844 1 96.38 339 TRP B CA 1
ATOM 6593 C C . TRP B 1 339 ? 16.219 -30.188 -17.562 1 96.38 339 TRP B C 1
ATOM 6595 O O . TRP B 1 339 ? 17.062 -30.266 -16.672 1 96.38 339 TRP B O 1
ATOM 6605 N N . GLN B 1 340 ? 16.109 -29.125 -18.312 1 96.69 340 GLN B N 1
ATOM 6606 C CA . GLN B 1 340 ? 16.953 -27.953 -18.141 1 96.69 340 GLN B CA 1
ATOM 6607 C C . GLN B 1 340 ? 16.781 -27.344 -16.766 1 96.69 340 GLN B C 1
ATOM 6609 O O . GLN B 1 340 ? 17.766 -26.984 -16.094 1 96.69 340 GLN B O 1
ATOM 6614 N N . ALA B 1 341 ? 15.555 -27.188 -16.328 1 98.31 341 ALA B N 1
ATOM 6615 C CA . ALA B 1 341 ? 15.273 -26.656 -15 1 98.31 341 ALA B CA 1
ATOM 6616 C C . ALA B 1 341 ? 15.844 -27.578 -13.922 1 98.31 341 ALA B C 1
ATOM 6618 O O . ALA B 1 341 ? 16.422 -27.094 -12.938 1 98.31 341 ALA B O 1
ATOM 6619 N N . PHE B 1 342 ? 15.68 -28.875 -14.117 1 98.44 342 PHE B N 1
ATOM 6620 C CA . PHE B 1 342 ? 16.203 -29.859 -13.18 1 98.44 342 PHE B CA 1
ATOM 6621 C C . PHE B 1 342 ? 17.703 -29.703 -12.992 1 98.44 342 PHE B C 1
ATOM 6623 O O . PHE B 1 342 ? 18.219 -29.797 -11.875 1 98.44 342 PHE B O 1
ATOM 6630 N N . GLN B 1 343 ? 18.391 -29.469 -14.07 1 97.94 343 GLN B N 1
ATOM 6631 C CA . GLN B 1 343 ? 19.844 -29.266 -13.992 1 97.94 343 GLN B CA 1
ATOM 6632 C C . GLN B 1 343 ? 20.188 -28.062 -13.133 1 97.94 343 GLN B C 1
ATOM 6634 O O . GLN B 1 343 ? 21.125 -28.094 -12.344 1 97.94 343 GLN B O 1
ATOM 6639 N N . LYS B 1 344 ? 19.422 -26.984 -13.281 1 98.25 344 LYS B N 1
ATOM 6640 C CA . LYS B 1 344 ? 19.641 -25.797 -12.461 1 98.25 344 LYS B CA 1
ATOM 6641 C C . LYS B 1 344 ? 19.312 -26.062 -11 1 98.25 344 LYS B C 1
ATOM 6643 O O . LYS B 1 344 ? 20 -25.578 -10.102 1 98.25 344 LYS B O 1
ATOM 6648 N N . VAL B 1 345 ? 18.266 -26.797 -10.742 1 98.75 345 VAL B N 1
ATOM 6649 C CA . VAL B 1 345 ? 17.906 -27.156 -9.383 1 98.75 345 VAL B CA 1
ATOM 6650 C C . VAL B 1 345 ? 19.016 -28 -8.75 1 98.75 345 VAL B C 1
ATOM 6652 O O . VAL B 1 345 ? 19.328 -27.828 -7.578 1 98.75 345 VAL B O 1
ATOM 6655 N N . ARG B 1 346 ? 19.562 -28.938 -9.547 1 98.38 346 ARG B N 1
ATOM 6656 C CA . ARG B 1 346 ? 20.672 -29.75 -9.062 1 98.38 346 ARG B CA 1
ATOM 6657 C C . ARG B 1 346 ? 21.844 -28.875 -8.633 1 98.38 346 ARG B C 1
ATOM 6659 O O . ARG B 1 346 ? 22.484 -29.141 -7.609 1 98.38 346 ARG B O 1
ATOM 6666 N N . GLU B 1 347 ? 22.141 -27.859 -9.422 1 98.38 347 GLU B N 1
ATOM 6667 C CA . GLU B 1 347 ? 23.172 -26.906 -9.047 1 98.38 347 GLU B CA 1
ATOM 6668 C C . GLU B 1 347 ? 22.844 -26.219 -7.73 1 98.38 347 GLU B C 1
ATOM 6670 O O . GLU B 1 347 ? 23.703 -26.031 -6.879 1 98.38 347 GLU B O 1
ATOM 6675 N N . SER B 1 348 ? 21.625 -25.812 -7.566 1 98.69 348 SER B N 1
ATOM 6676 C CA . SER B 1 348 ? 21.156 -25.188 -6.336 1 98.69 348 SER B CA 1
ATOM 6677 C C . SER B 1 348 ? 21.328 -26.125 -5.145 1 98.69 348 SER B C 1
ATOM 6679 O O . SER B 1 348 ? 21.719 -25.703 -4.059 1 98.69 348 SER B O 1
ATOM 6681 N N . ILE B 1 349 ? 20.984 -27.375 -5.34 1 98.69 349 ILE B N 1
ATOM 6682 C CA . ILE B 1 349 ? 21.141 -28.375 -4.289 1 98.69 349 ILE B CA 1
ATOM 6683 C C . ILE B 1 349 ? 22.609 -28.484 -3.887 1 98.69 34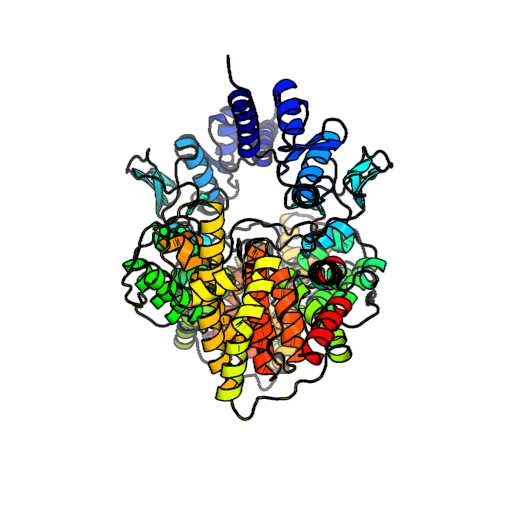9 ILE B C 1
ATOM 6685 O O . ILE B 1 349 ? 22.922 -28.609 -2.701 1 98.69 349 ILE B O 1
ATOM 6689 N N . GLY B 1 350 ? 23.469 -28.422 -4.867 1 98.25 350 GLY B N 1
ATOM 6690 C CA . GLY B 1 350 ? 24.891 -28.391 -4.57 1 98.25 350 GLY B CA 1
ATOM 6691 C C . GLY B 1 350 ? 25.281 -27.281 -3.625 1 98.25 350 GLY B C 1
ATOM 6692 O O . GLY B 1 350 ? 26.078 -27.484 -2.707 1 98.25 350 GLY B O 1
ATOM 6693 N N . LYS B 1 351 ? 24.734 -26.109 -3.836 1 98.25 351 LYS B N 1
ATOM 6694 C CA . LYS B 1 351 ? 25 -24.969 -2.967 1 98.25 351 LYS B CA 1
ATOM 6695 C C . LYS B 1 351 ? 24.516 -25.234 -1.542 1 98.25 351 LYS B C 1
ATOM 6697 O O . LYS B 1 351 ? 25.219 -24.922 -0.579 1 98.25 351 LYS B O 1
ATOM 6702 N N . VAL B 1 352 ? 23.375 -25.828 -1.433 1 98.44 352 VAL B N 1
ATOM 6703 C CA . VAL B 1 352 ? 22.781 -26.094 -0.128 1 98.44 352 VAL B CA 1
ATOM 6704 C C . VAL B 1 352 ? 23.609 -27.141 0.608 1 98.44 352 VAL B C 1
ATOM 6706 O O . VAL B 1 352 ? 23.844 -27.031 1.812 1 98.44 352 VAL B O 1
ATOM 6709 N N . LEU B 1 353 ? 24.062 -28.172 -0.11 1 97.62 353 LEU B N 1
ATOM 6710 C CA . LEU B 1 353 ? 24.875 -29.219 0.485 1 97.62 353 LEU B CA 1
ATOM 6711 C C . LEU B 1 353 ? 26.234 -28.672 0.921 1 97.62 353 LEU B C 1
ATOM 6713 O O . LEU B 1 353 ? 26.891 -29.266 1.783 1 97.62 353 LEU B O 1
ATOM 6717 N N . SER B 1 354 ? 26.594 -27.562 0.269 1 96.19 354 SER B N 1
ATOM 6718 C CA . SER B 1 354 ? 27.828 -26.875 0.668 1 96.19 354 SER B CA 1
ATOM 6719 C C . SER B 1 354 ? 27.562 -25.875 1.791 1 96.19 354 SER B C 1
ATOM 6721 O O . SER B 1 354 ? 28.328 -24.938 1.982 1 96.19 354 SER B O 1
ATOM 6723 N N . GLN B 1 355 ? 26.406 -25.891 2.404 1 94.12 355 GLN B N 1
ATOM 6724 C CA . GLN B 1 355 ? 26.016 -25.234 3.652 1 94.12 355 GLN B CA 1
ATOM 6725 C C . GLN B 1 355 ? 25.562 -23.797 3.406 1 94.12 355 GLN B C 1
ATOM 6727 O O . GLN B 1 355 ? 25.531 -22.984 4.328 1 94.12 355 GLN B O 1
ATOM 6732 N N . GLU B 1 356 ? 25.188 -23.516 2.172 1 97.38 356 GLU B N 1
ATOM 6733 C CA . GLU B 1 356 ? 24.469 -22.281 1.952 1 97.38 356 GLU B CA 1
ATOM 6734 C C . GLU B 1 356 ? 23.016 -22.375 2.447 1 97.38 356 GLU B C 1
ATOM 6736 O O . GLU B 1 356 ? 22.422 -23.453 2.404 1 97.38 356 GLU B O 1
ATOM 6741 N N . ASN B 1 357 ? 22.469 -21.281 2.928 1 98.19 357 ASN B N 1
ATOM 6742 C CA . ASN B 1 357 ? 21.094 -21.266 3.41 1 98.19 357 ASN B CA 1
ATOM 6743 C C . ASN B 1 357 ? 20.109 -21.594 2.295 1 98.19 357 ASN B C 1
ATOM 6745 O O . ASN B 1 357 ? 20.141 -20.969 1.234 1 98.19 357 ASN B O 1
ATOM 6749 N N . ALA B 1 358 ? 19.297 -22.578 2.525 1 98.38 358 ALA B N 1
ATOM 6750 C CA . ALA B 1 358 ? 18.406 -23.062 1.48 1 98.38 358 ALA B CA 1
ATOM 6751 C C . ALA B 1 358 ? 17.422 -21.984 1.04 1 98.38 358 ALA B C 1
ATOM 6753 O O . ALA B 1 358 ? 17.047 -21.922 -0.133 1 98.38 358 ALA B O 1
ATOM 6754 N N . GLY B 1 359 ? 16.922 -21.188 2.033 1 98.44 359 GLY B N 1
ATOM 6755 C CA . GLY B 1 359 ? 16.047 -20.078 1.678 1 98.44 359 GLY B CA 1
ATOM 6756 C C . GLY B 1 359 ? 16.719 -19.047 0.794 1 98.44 359 GLY B C 1
ATOM 6757 O O . GLY B 1 359 ? 16.109 -18.547 -0.156 1 98.44 359 GLY B O 1
ATOM 6758 N N . THR B 1 360 ? 17.922 -18.719 1.059 1 98 360 THR B N 1
ATOM 6759 C CA . THR B 1 360 ? 18.703 -17.766 0.271 1 98 360 THR B CA 1
ATOM 6760 C C . THR B 1 360 ? 18.938 -18.297 -1.141 1 98 360 THR B C 1
ATOM 6762 O O . THR B 1 360 ? 18.797 -17.562 -2.117 1 98 360 THR B O 1
ATOM 6765 N N . VAL B 1 361 ? 19.266 -19.594 -1.218 1 98.62 361 VAL B N 1
ATOM 6766 C CA . VAL B 1 361 ? 19.516 -20.219 -2.514 1 98.62 361 VAL B CA 1
ATOM 6767 C C . VAL B 1 361 ? 18.234 -20.219 -3.344 1 98.62 361 VAL B C 1
ATOM 6769 O O . VAL B 1 361 ? 18.266 -19.891 -4.531 1 98.62 361 VAL B O 1
ATOM 6772 N N . ALA B 1 362 ? 17.156 -20.547 -2.703 1 98.56 362 ALA B N 1
ATOM 6773 C CA . ALA B 1 362 ? 15.867 -20.531 -3.402 1 98.56 362 ALA B CA 1
ATOM 6774 C C . ALA B 1 362 ? 15.531 -19.141 -3.928 1 98.56 362 ALA B C 1
ATOM 6776 O O . ALA B 1 362 ? 15.086 -19 -5.066 1 98.56 362 ALA B O 1
ATOM 6777 N N . GLU B 1 363 ? 15.664 -18.141 -3.08 1 97.19 363 GLU B N 1
ATOM 6778 C CA . GLU B 1 363 ? 15.375 -16.75 -3.467 1 97.19 363 GLU B CA 1
ATOM 6779 C C . GLU B 1 363 ? 16.203 -16.344 -4.676 1 97.19 363 GLU B C 1
ATOM 6781 O O . GLU B 1 363 ? 15.695 -15.703 -5.598 1 97.19 363 GLU B O 1
ATOM 6786 N N . SER B 1 364 ? 17.422 -16.719 -4.734 1 96.31 364 SER B N 1
ATOM 6787 C CA . SER B 1 364 ? 18.359 -16.297 -5.77 1 96.31 364 SER B CA 1
ATOM 6788 C C . SER B 1 364 ? 18.125 -17.062 -7.066 1 96.31 364 SER B C 1
ATOM 6790 O O . SER B 1 364 ? 18.281 -16.516 -8.156 1 96.31 364 SER B O 1
ATOM 6792 N N . ASP B 1 365 ? 17.719 -18.344 -6.945 1 97.69 365 ASP B N 1
ATOM 6793 C CA . ASP B 1 365 ? 17.875 -19.219 -8.102 1 97.69 365 ASP B CA 1
ATOM 6794 C C . ASP B 1 365 ? 16.516 -19.5 -8.758 1 97.69 365 ASP B C 1
ATOM 6796 O O . ASP B 1 365 ? 16.469 -19.938 -9.914 1 97.69 365 ASP B O 1
ATOM 6800 N N . HIS B 1 366 ? 15.398 -19.328 -8.086 1 97.62 366 HIS B N 1
ATOM 6801 C CA . HIS B 1 366 ? 14.141 -19.875 -8.578 1 97.62 366 HIS B CA 1
ATOM 6802 C C . HIS B 1 366 ? 13.727 -19.219 -9.891 1 97.62 366 HIS B C 1
ATOM 6804 O O . HIS B 1 366 ? 13.039 -19.828 -10.711 1 97.62 366 HIS B O 1
ATOM 6810 N N . ALA B 1 367 ? 14.086 -17.969 -10.047 1 95.81 367 ALA B N 1
ATOM 6811 C CA . ALA B 1 367 ? 13.766 -17.297 -11.297 1 95.81 367 ALA B CA 1
ATOM 6812 C C . ALA B 1 367 ? 14.453 -17.984 -12.477 1 95.81 367 ALA B C 1
ATOM 6814 O O . ALA B 1 367 ? 13.898 -18.047 -13.578 1 95.81 367 ALA B O 1
ATOM 6815 N N . GLN B 1 368 ? 15.656 -18.422 -12.25 1 95.69 368 GLN B N 1
ATOM 6816 C CA . GLN B 1 368 ? 16.375 -19.141 -13.289 1 95.69 368 GLN B CA 1
ATOM 6817 C C . GLN B 1 368 ? 15.727 -20.484 -13.578 1 95.69 368 GLN B C 1
ATOM 6819 O O . GLN B 1 368 ? 15.711 -20.938 -14.727 1 95.69 368 GLN B O 1
ATOM 6824 N N . TRP B 1 369 ? 15.234 -21.25 -12.5 1 98.31 369 TRP B N 1
ATOM 6825 C CA . TRP B 1 369 ? 14.492 -22.484 -12.734 1 98.31 369 TRP B CA 1
ATOM 6826 C C . TRP B 1 369 ? 13.344 -22.25 -13.703 1 98.31 369 TRP B C 1
ATOM 6828 O O . TRP B 1 369 ? 13.148 -23.031 -14.641 1 98.31 369 TRP B O 1
ATOM 6838 N N . TYR B 1 370 ? 12.625 -21.125 -13.508 1 97.44 370 TYR B N 1
ATOM 6839 C CA . TYR B 1 370 ? 11.453 -20.781 -14.297 1 97.44 370 TYR B CA 1
ATOM 6840 C C . TYR B 1 370 ? 11.828 -20.516 -15.75 1 97.44 370 TYR B C 1
ATOM 6842 O O . TYR B 1 370 ? 11.172 -21.031 -16.672 1 97.44 370 TYR B O 1
ATOM 6850 N N . ARG B 1 371 ? 12.859 -19.75 -15.969 1 95.19 371 ARG B N 1
ATOM 6851 C CA . ARG B 1 371 ? 13.281 -19.422 -17.328 1 95.19 371 ARG B CA 1
ATOM 6852 C C . ARG B 1 371 ? 13.727 -20.672 -18.078 1 95.19 371 ARG B C 1
ATOM 6854 O O . ARG B 1 371 ? 13.43 -20.828 -19.25 1 95.19 371 ARG B O 1
ATOM 6861 N N . GLU B 1 372 ? 14.422 -21.578 -17.375 1 96.69 372 GLU B N 1
ATOM 6862 C CA . GLU B 1 372 ? 14.859 -22.828 -18 1 96.69 372 GLU B CA 1
ATOM 6863 C C . GLU B 1 372 ? 13.68 -23.734 -18.297 1 96.69 372 GLU B C 1
ATOM 6865 O O . GLU B 1 372 ? 13.664 -24.422 -19.328 1 96.69 372 GLU B O 1
ATOM 6870 N N . LEU B 1 373 ? 12.719 -23.75 -17.422 1 97.69 373 LEU B N 1
ATOM 6871 C CA . LEU B 1 373 ? 11.539 -24.594 -17.562 1 97.69 373 LEU B CA 1
ATOM 6872 C C . LEU B 1 373 ? 10.812 -24.312 -18.875 1 97.69 373 LEU B C 1
ATOM 6874 O O . LEU B 1 373 ? 10.266 -25.219 -19.5 1 97.69 373 LEU B O 1
ATOM 6878 N N . PHE B 1 374 ? 10.875 -23.031 -19.297 1 95.62 374 PHE B N 1
ATOM 6879 C CA . PHE B 1 374 ? 10.109 -22.641 -20.484 1 95.62 374 PHE B CA 1
ATOM 6880 C C . PHE B 1 374 ? 11.047 -22.188 -21.594 1 95.62 374 PHE B C 1
ATOM 6882 O O . PHE B 1 374 ? 10.586 -21.734 -22.641 1 95.62 374 PHE B O 1
ATOM 6889 N N . GLY B 1 375 ? 12.352 -22.25 -21.391 1 92.69 375 GLY B N 1
ATOM 6890 C CA . GLY B 1 375 ? 13.359 -21.828 -22.359 1 92.69 375 GLY B CA 1
ATOM 6891 C C . GLY B 1 375 ? 13.148 -22.438 -23.734 1 92.69 375 GLY B C 1
ATOM 6892 O O . GLY B 1 375 ? 13.203 -21.734 -24.75 1 92.69 375 GLY B O 1
ATOM 6893 N N . PRO B 1 376 ? 12.922 -23.797 -23.797 1 92.12 376 PRO B N 1
ATOM 6894 C CA . PRO B 1 376 ? 12.703 -24.438 -25.094 1 92.12 376 PRO B CA 1
ATOM 6895 C C . PRO B 1 376 ? 11.516 -23.844 -25.859 1 92.12 376 PRO B C 1
ATOM 6897 O O . PRO B 1 376 ? 11.539 -23.781 -27.094 1 92.12 376 PRO B O 1
ATOM 6900 N N . SER B 1 377 ? 10.492 -23.438 -25.156 1 90.88 377 SER B N 1
ATOM 6901 C CA . SER B 1 377 ? 9.336 -22.828 -25.812 1 90.88 377 SER B CA 1
ATOM 6902 C C . SER B 1 377 ? 9.688 -21.453 -26.391 1 90.88 377 SER B C 1
ATOM 6904 O O . SER B 1 377 ? 9.109 -21.031 -27.391 1 90.88 377 SER B O 1
ATOM 6906 N N . VAL B 1 378 ? 10.57 -20.766 -25.734 1 88.5 378 VAL B N 1
ATOM 6907 C CA . VAL B 1 378 ? 11.039 -19.484 -26.266 1 88.5 378 VAL B CA 1
ATOM 6908 C C . VAL B 1 378 ? 11.875 -19.719 -27.531 1 88.5 378 VAL B C 1
ATOM 6910 O O . VAL B 1 378 ? 11.664 -19.062 -28.547 1 88.5 378 VAL B O 1
ATOM 6913 N N . THR B 1 379 ? 12.758 -20.688 -27.438 1 88.06 379 THR B N 1
ATOM 6914 C CA . THR B 1 379 ? 13.617 -21.031 -28.578 1 88.06 379 THR B CA 1
ATOM 6915 C C . THR B 1 379 ? 12.789 -21.469 -29.766 1 88.06 379 THR B C 1
ATOM 6917 O O . THR B 1 379 ? 13.125 -21.172 -30.922 1 88.06 379 THR B O 1
ATOM 6920 N N . ALA B 1 380 ? 11.672 -22.156 -29.484 1 86.38 380 ALA B N 1
ATOM 6921 C CA . ALA B 1 380 ? 10.797 -22.672 -30.531 1 86.38 380 ALA B CA 1
ATOM 6922 C C . ALA B 1 380 ? 9.883 -21.578 -31.062 1 86.38 380 ALA B C 1
ATOM 6924 O O . ALA B 1 380 ? 9.156 -21.781 -32.031 1 86.38 380 ALA B O 1
ATOM 6925 N N . GLY B 1 381 ? 9.875 -20.359 -30.438 1 86 381 GLY B N 1
ATOM 6926 C CA . GLY B 1 381 ? 9.086 -19.234 -30.906 1 86 381 GLY B CA 1
ATOM 6927 C C . GLY B 1 381 ? 7.652 -19.266 -30.422 1 86 381 GLY B C 1
ATOM 6928 O O . GLY B 1 381 ? 6.82 -18.484 -30.875 1 86 381 GLY B O 1
ATOM 6929 N N . ILE B 1 382 ? 7.383 -20.156 -29.594 1 87.12 382 ILE B N 1
ATOM 6930 C CA . ILE B 1 382 ? 6.035 -20.281 -29.062 1 87.12 382 ILE B CA 1
ATOM 6931 C C . ILE B 1 382 ? 5.789 -19.188 -28.031 1 87.12 382 ILE B C 1
ATOM 6933 O O . ILE B 1 382 ? 4.691 -18.625 -27.953 1 87.12 382 ILE B O 1
ATOM 6937 N N . LEU B 1 383 ? 6.82 -18.906 -27.234 1 89.69 383 LEU B N 1
ATOM 6938 C CA . LEU B 1 383 ? 6.785 -17.844 -26.25 1 89.69 383 LEU B CA 1
ATOM 6939 C C . LEU B 1 383 ? 7.828 -16.781 -26.562 1 89.69 383 LEU B C 1
ATOM 6941 O O . LEU B 1 383 ? 8.852 -17.062 -27.188 1 89.69 383 LEU B O 1
ATOM 6945 N N . LYS B 1 384 ? 7.527 -15.578 -26.141 1 89.81 384 LYS B N 1
ATOM 6946 C CA . LYS B 1 384 ? 8.531 -14.516 -26.172 1 89.81 384 LYS B CA 1
ATOM 6947 C C . LYS B 1 384 ? 9.328 -14.484 -24.859 1 89.81 384 LYS B C 1
ATOM 6949 O O . LYS B 1 384 ? 8.82 -14.875 -23.812 1 89.81 384 LYS B O 1
ATOM 6954 N N . ALA B 1 385 ? 10.562 -14.023 -24.969 1 88.94 385 ALA B N 1
ATOM 6955 C CA . ALA B 1 385 ? 11.383 -13.875 -23.766 1 88.94 385 ALA B CA 1
ATOM 6956 C C . ALA B 1 385 ? 10.672 -13.023 -22.719 1 88.94 385 ALA B C 1
ATOM 6958 O O . ALA B 1 385 ? 10.766 -13.289 -21.516 1 88.94 385 ALA B O 1
ATOM 6959 N N . ALA B 1 386 ? 9.93 -12.031 -23.094 1 89.38 386 ALA B N 1
ATOM 6960 C CA . ALA B 1 386 ? 9.227 -11.117 -22.203 1 89.38 386 ALA B CA 1
ATOM 6961 C C . ALA B 1 386 ? 8.117 -11.836 -21.438 1 89.38 386 ALA B C 1
ATOM 6963 O O . ALA B 1 386 ? 7.727 -11.406 -20.359 1 89.38 386 ALA B O 1
ATOM 6964 N N . ASP B 1 387 ? 7.672 -12.914 -21.953 1 90.25 387 ASP B N 1
ATOM 6965 C CA . ASP B 1 387 ? 6.652 -13.711 -21.281 1 90.25 387 ASP B CA 1
ATOM 6966 C C . ASP B 1 387 ? 7.211 -14.375 -20.031 1 90.25 387 ASP B C 1
ATOM 6968 O O . ASP B 1 387 ? 6.453 -14.812 -19.156 1 90.25 387 ASP B O 1
ATOM 6972 N N . LEU B 1 388 ? 8.555 -14.453 -19.953 1 92.38 388 LEU B N 1
ATOM 6973 C CA . LEU B 1 388 ? 9.219 -15.094 -18.828 1 92.38 388 LEU B CA 1
ATOM 6974 C C . LEU B 1 388 ? 9.93 -14.062 -17.953 1 92.38 388 LEU B C 1
ATOM 6976 O O . LEU B 1 388 ? 10.984 -14.352 -17.375 1 92.38 388 LEU B O 1
ATOM 6980 N N . ALA B 1 389 ? 9.383 -12.844 -17.906 1 89.94 389 ALA B N 1
ATOM 6981 C CA . ALA B 1 389 ? 10 -11.703 -17.234 1 89.94 389 ALA B CA 1
ATOM 6982 C C . ALA B 1 389 ? 9.852 -11.812 -15.711 1 89.94 389 ALA B C 1
ATOM 6984 O O . ALA B 1 389 ? 10.375 -10.977 -14.969 1 89.94 389 ALA B O 1
ATOM 6985 N N . GLY B 1 390 ? 9.266 -12.875 -15.273 1 92.5 390 GLY B N 1
ATOM 6986 C CA . GLY B 1 390 ? 9.148 -13.023 -13.836 1 92.5 390 GLY B CA 1
ATOM 6987 C C . GLY B 1 390 ? 7.734 -13.312 -13.375 1 92.5 390 GLY B C 1
ATOM 6988 O O . GLY B 1 390 ? 7.051 -14.164 -13.945 1 92.5 390 GLY B O 1
ATOM 6989 N N . TYR B 1 391 ? 7.324 -12.688 -12.227 1 96.5 391 TYR B N 1
ATOM 6990 C CA . TYR B 1 391 ? 6.027 -12.977 -11.625 1 96.5 391 TYR B CA 1
ATOM 6991 C C . TYR B 1 391 ? 4.895 -12.406 -12.469 1 96.5 391 TYR B C 1
ATOM 6993 O O . TYR B 1 391 ? 5.059 -11.383 -13.141 1 96.5 391 TYR B O 1
ATOM 7001 N N . ARG B 1 392 ? 3.82 -13 -12.328 1 94.38 392 ARG B N 1
ATOM 7002 C CA . ARG B 1 392 ? 2.65 -12.695 -13.141 1 94.38 392 ARG B CA 1
ATOM 7003 C C . ARG B 1 392 ? 2.057 -11.344 -12.766 1 94.38 392 ARG B C 1
ATOM 7005 O O . ARG B 1 392 ? 2.117 -10.938 -11.609 1 94.38 392 ARG B O 1
ATOM 7012 N N . ASN B 1 393 ? 1.415 -10.727 -13.805 1 89.62 393 ASN B N 1
ATOM 7013 C CA . ASN B 1 393 ? 0.716 -9.461 -13.625 1 89.62 393 ASN B CA 1
ATOM 7014 C C . ASN B 1 393 ? -0.792 -9.625 -13.789 1 89.62 393 ASN B C 1
ATOM 7016 O O . ASN B 1 393 ? -1.541 -8.648 -13.688 1 89.62 393 ASN B O 1
ATOM 7020 N N . SER B 1 394 ? -1.21 -10.844 -14.047 1 88.81 394 SER B N 1
ATOM 7021 C CA . SER B 1 394 ? -2.625 -11.133 -14.258 1 88.81 394 SER B CA 1
ATOM 7022 C C . SER B 1 394 ? -3.119 -12.203 -13.289 1 88.81 394 SER B C 1
ATOM 7024 O O . SER B 1 394 ? -2.332 -13 -12.781 1 88.81 394 SER B O 1
ATOM 7026 N N . PRO B 1 395 ? -4.422 -12.188 -13.086 1 88.19 395 PRO B N 1
ATOM 7027 C CA . PRO B 1 395 ? -4.965 -13.211 -12.195 1 88.19 395 PRO B CA 1
ATOM 7028 C C . PRO B 1 395 ? -4.859 -14.617 -12.773 1 88.19 395 PRO B C 1
ATOM 7030 O O . PRO B 1 395 ? -4.828 -14.781 -14 1 88.19 395 PRO B O 1
ATOM 7033 N N . VAL B 1 396 ? -4.707 -15.547 -11.922 1 90.69 396 VAL B N 1
ATOM 7034 C CA . VAL B 1 396 ? -4.75 -16.969 -12.281 1 90.69 396 VAL B CA 1
ATOM 7035 C C . VAL B 1 396 ? -5.684 -17.703 -11.336 1 90.69 396 VAL B C 1
ATOM 7037 O O . VAL B 1 396 ? -6.043 -17.188 -10.273 1 90.69 396 VAL B O 1
ATOM 7040 N N . TYR B 1 397 ? -6.148 -18.891 -11.789 1 86.88 397 TYR B N 1
ATOM 7041 C CA . TYR B 1 397 ? -7.031 -19.719 -10.992 1 86.88 397 TYR B CA 1
ATOM 7042 C C . TYR B 1 397 ? -6.586 -21.188 -11.039 1 86.88 397 TYR B C 1
ATOM 7044 O O . TYR B 1 397 ? -6.016 -21.625 -12.039 1 86.88 397 TYR B O 1
ATOM 7052 N N . ILE B 1 398 ? -6.746 -21.812 -9.953 1 88.19 398 ILE B N 1
ATOM 7053 C CA . ILE B 1 398 ? -6.371 -23.219 -9.844 1 88.19 398 ILE B CA 1
ATOM 7054 C C . ILE B 1 398 ? -7.578 -24.094 -10.133 1 88.19 398 ILE B C 1
ATOM 7056 O O . ILE B 1 398 ? -8.672 -23.859 -9.602 1 88.19 398 ILE B O 1
ATOM 7060 N N . ARG B 1 399 ? -7.418 -25.078 -10.938 1 84.62 399 ARG B N 1
ATOM 7061 C CA . ARG B 1 399 ? -8.492 -25.969 -11.367 1 84.62 399 ARG B CA 1
ATOM 7062 C C . ARG B 1 399 ? -9.18 -26.625 -10.172 1 84.62 399 ARG B C 1
ATOM 7064 O O . ARG B 1 399 ? -8.516 -27.188 -9.305 1 84.62 399 ARG B O 1
ATOM 7071 N N . ARG B 1 400 ? -10.492 -26.484 -10.055 1 85.12 400 ARG B N 1
ATOM 7072 C CA . ARG B 1 400 ? -11.391 -27.141 -9.102 1 85.12 400 ARG B CA 1
ATOM 7073 C C . ARG B 1 400 ? -11.125 -26.641 -7.684 1 85.12 400 ARG B C 1
ATOM 7075 O O . ARG B 1 400 ? -11.406 -27.344 -6.711 1 85.12 400 ARG B O 1
ATOM 7082 N N . SER B 1 401 ? -10.477 -25.531 -7.559 1 88.81 401 SER B N 1
ATOM 7083 C CA . SER B 1 401 ? -10.164 -25.016 -6.23 1 88.81 401 SER B CA 1
ATOM 7084 C C . SER B 1 401 ? -10.992 -23.781 -5.902 1 88.81 401 SER B C 1
ATOM 7086 O O . SER B 1 401 ? -11.188 -22.922 -6.754 1 88.81 401 SER B O 1
ATOM 7088 N N . MET B 1 402 ? -11.43 -23.688 -4.652 1 88.69 402 MET B N 1
ATOM 7089 C CA . MET B 1 402 ? -12.125 -22.531 -4.125 1 88.69 402 MET B CA 1
ATOM 7090 C C . MET B 1 402 ? -11.141 -21.422 -3.754 1 88.69 402 MET B C 1
ATOM 7092 O O . MET B 1 402 ? -11.531 -20.281 -3.529 1 88.69 402 MET B O 1
ATOM 7096 N N . HIS B 1 403 ? -9.891 -21.781 -3.719 1 90.44 403 HIS B N 1
ATOM 7097 C CA . HIS B 1 403 ? -8.836 -20.812 -3.422 1 90.44 403 HIS B CA 1
ATOM 7098 C C . HIS B 1 403 ? -8.578 -19.906 -4.613 1 90.44 403 HIS B C 1
ATOM 7100 O O . HIS B 1 403 ? -8.469 -20.375 -5.75 1 90.44 403 HIS B O 1
ATOM 7106 N N . THR B 1 404 ? -8.602 -18.656 -4.312 1 88.69 404 THR B N 1
ATOM 7107 C CA . THR B 1 404 ? -8.188 -17.672 -5.305 1 88.69 404 THR B CA 1
ATOM 7108 C C . THR B 1 404 ? -6.77 -17.172 -5.012 1 88.69 404 THR B C 1
ATOM 7110 O O . THR B 1 404 ? -6.543 -16.469 -4.027 1 88.69 404 THR B O 1
ATOM 7113 N N . PRO B 1 405 ? -5.844 -17.516 -5.871 1 93.38 405 PRO B N 1
ATOM 7114 C CA . PRO B 1 405 ? -4.48 -17.031 -5.637 1 93.38 405 PRO B CA 1
ATOM 7115 C C . PRO B 1 405 ? -4.402 -15.516 -5.5 1 93.38 405 PRO B C 1
ATOM 7117 O O . PRO B 1 405 ? -5.195 -14.797 -6.117 1 93.38 405 PRO B O 1
ATOM 7120 N N . PRO B 1 406 ? -3.479 -15.047 -4.703 1 94.69 406 PRO B N 1
ATOM 7121 C CA . PRO B 1 406 ? -3.334 -13.602 -4.492 1 94.69 406 PRO B CA 1
ATOM 7122 C C . PRO B 1 406 ? -3.121 -12.836 -5.793 1 94.69 406 PRO B C 1
ATOM 7124 O O . PRO B 1 406 ? -2.574 -13.375 -6.754 1 94.69 406 PRO B O 1
ATOM 7127 N N . GLY B 1 407 ? -3.559 -11.586 -5.777 1 92.62 407 GLY B N 1
ATOM 7128 C CA . GLY B 1 407 ? -3.373 -10.727 -6.938 1 92.62 407 GLY B CA 1
ATOM 7129 C C . GLY B 1 407 ? -1.938 -10.273 -7.117 1 92.62 407 GLY B C 1
ATOM 7130 O O . GLY B 1 407 ? -1.062 -10.633 -6.328 1 92.62 407 GLY B O 1
ATOM 7131 N N . LYS B 1 408 ? -1.739 -9.484 -8.117 1 92.44 408 LYS B N 1
ATOM 7132 C CA . LYS B 1 408 ? -0.414 -9.039 -8.547 1 92.44 408 LYS B CA 1
ATOM 7133 C C . LYS B 1 408 ? 0.339 -8.383 -7.391 1 92.44 408 LYS B C 1
ATOM 7135 O O . LYS B 1 408 ? 1.465 -8.773 -7.074 1 92.44 408 LYS B O 1
ATOM 7140 N N . GLU B 1 409 ? -0.258 -7.422 -6.73 1 92.56 409 GLU B N 1
ATOM 7141 C CA . GLU B 1 409 ? 0.408 -6.684 -5.66 1 92.56 409 GLU B CA 1
ATOM 7142 C C . GLU B 1 409 ? 0.727 -7.598 -4.477 1 92.56 409 GLU B C 1
ATOM 7144 O O . GLU B 1 409 ? 1.815 -7.52 -3.904 1 92.56 409 GLU B O 1
ATOM 7149 N N . ALA B 1 410 ? -0.221 -8.445 -4.164 1 95.5 410 ALA B N 1
ATOM 7150 C CA . ALA B 1 410 ? -0.031 -9.375 -3.055 1 95.5 410 ALA B CA 1
ATOM 7151 C C . ALA B 1 410 ? 1.113 -10.344 -3.34 1 95.5 410 ALA B C 1
ATOM 7153 O O . ALA B 1 410 ? 1.897 -10.664 -2.445 1 95.5 410 ALA B O 1
ATOM 7154 N N . VAL B 1 411 ? 1.254 -10.766 -4.555 1 97.12 411 VAL B N 1
ATOM 7155 C CA . VAL B 1 411 ? 2.326 -11.68 -4.938 1 97.12 411 VAL B CA 1
ATOM 7156 C C . VAL B 1 411 ? 3.68 -11.023 -4.676 1 97.12 411 VAL B C 1
ATOM 7158 O O . VAL B 1 411 ? 4.586 -11.656 -4.125 1 97.12 411 VAL B O 1
ATOM 7161 N N . ARG B 1 412 ? 3.773 -9.75 -5.02 1 95 412 ARG B N 1
ATOM 7162 C CA . ARG B 1 412 ? 5.031 -9.031 -4.852 1 95 412 ARG B CA 1
ATOM 7163 C C . ARG B 1 412 ? 5.395 -8.898 -3.379 1 95 412 ARG B C 1
ATOM 7165 O O . ARG B 1 412 ? 6.578 -8.883 -3.025 1 95 412 ARG B O 1
ATOM 7172 N N . GLU B 1 413 ? 4.438 -8.875 -2.574 1 95 413 GLU B N 1
ATOM 7173 C CA . GLU B 1 413 ? 4.672 -8.758 -1.139 1 95 413 GLU B CA 1
ATOM 7174 C C . GLU B 1 413 ? 4.977 -10.117 -0.518 1 95 413 GLU B C 1
ATOM 7176 O O . GLU B 1 413 ? 5.773 -10.211 0.418 1 95 413 GLU B O 1
ATOM 7181 N N . LEU B 1 414 ? 4.383 -11.148 -1.02 1 97.62 414 LEU B N 1
ATOM 7182 C CA . LEU B 1 414 ? 4.383 -12.453 -0.363 1 97.62 414 LEU B CA 1
ATOM 7183 C C . LEU B 1 414 ? 5.66 -13.227 -0.688 1 97.62 414 LEU B C 1
ATOM 7185 O O . LEU B 1 414 ? 6.184 -13.953 0.158 1 97.62 414 LEU B O 1
ATOM 7189 N N . MET B 1 415 ? 6.199 -13.07 -1.873 1 97.62 415 MET B N 1
ATOM 7190 C CA . MET B 1 415 ? 7.32 -13.906 -2.295 1 97.62 415 MET B CA 1
ATOM 7191 C C . MET B 1 415 ? 8.562 -13.602 -1.468 1 97.62 415 MET B C 1
ATOM 7193 O O . MET B 1 415 ? 9.203 -14.516 -0.947 1 97.62 415 MET B O 1
ATOM 7197 N N . PRO B 1 416 ? 8.922 -12.336 -1.249 1 95.56 416 PRO B N 1
ATOM 7198 C CA . PRO B 1 416 ? 10.062 -12.094 -0.361 1 95.56 416 PRO B CA 1
ATOM 7199 C C . PRO B 1 416 ? 9.844 -12.656 1.044 1 95.56 416 PRO B C 1
ATOM 7201 O O . PRO B 1 416 ? 10.789 -13.141 1.67 1 95.56 416 PRO B O 1
ATOM 7204 N N . VAL B 1 417 ? 8.656 -12.602 1.508 1 96.81 417 VAL B N 1
ATOM 7205 C CA . VAL B 1 417 ? 8.344 -13.086 2.85 1 96.81 417 VAL B CA 1
ATOM 7206 C C . VAL B 1 417 ? 8.477 -14.609 2.898 1 96.81 417 VAL B C 1
ATOM 7208 O O . VAL B 1 417 ? 8.984 -15.156 3.877 1 96.81 417 VAL B O 1
ATOM 7211 N N . LEU B 1 418 ? 8.039 -15.25 1.851 1 98.44 418 LEU B N 1
ATOM 7212 C CA . LEU B 1 418 ? 8.211 -16.703 1.794 1 98.44 418 LEU B CA 1
ATOM 7213 C C . LEU B 1 418 ? 9.68 -17.078 1.936 1 98.44 418 LEU B C 1
ATOM 7215 O O . LEU B 1 418 ? 10.023 -17.953 2.729 1 98.44 418 LEU B O 1
ATOM 7219 N N . PHE B 1 419 ? 10.539 -16.422 1.231 1 98.06 419 PHE B N 1
ATOM 7220 C CA . PHE B 1 419 ? 11.961 -16.766 1.267 1 98.06 419 PHE B CA 1
ATOM 7221 C C . PHE B 1 419 ? 12.57 -16.391 2.615 1 98.06 419 PHE B C 1
ATOM 7223 O O . PHE B 1 419 ? 13.453 -17.094 3.111 1 98.06 419 PHE B O 1
ATOM 7230 N N . GLU B 1 420 ? 12.086 -15.312 3.197 1 97.06 420 GLU B N 1
ATOM 7231 C CA . GLU B 1 420 ? 12.523 -14.961 4.543 1 97.06 420 GLU B CA 1
ATOM 7232 C C . GLU B 1 420 ? 12.156 -16.062 5.547 1 97.06 420 GLU B C 1
ATOM 7234 O O . GLU B 1 420 ? 12.961 -16.422 6.402 1 97.06 420 GLU B O 1
ATOM 7239 N N . LEU B 1 421 ? 10.938 -16.531 5.449 1 98.31 421 LEU B N 1
ATOM 7240 C CA . LEU B 1 421 ? 10.477 -17.578 6.34 1 98.31 421 LEU B CA 1
ATOM 7241 C C . LEU B 1 421 ? 11.297 -18.859 6.145 1 98.31 421 LEU B C 1
ATOM 7243 O O . LEU B 1 421 ? 11.664 -19.516 7.117 1 98.31 421 LEU B O 1
ATOM 7247 N N . LEU B 1 422 ? 11.648 -19.141 4.926 1 98.75 422 LEU B N 1
ATOM 7248 C CA . LEU B 1 422 ? 12.469 -20.312 4.629 1 98.75 422 LEU B CA 1
ATOM 7249 C C . LEU B 1 422 ? 13.883 -20.125 5.184 1 98.75 422 LEU B C 1
ATOM 7251 O O . LEU B 1 422 ? 14.477 -21.078 5.691 1 98.75 422 LEU B O 1
ATOM 7255 N N . GLN B 1 423 ? 14.406 -18.938 5.074 1 98.31 423 GLN B N 1
ATOM 7256 C CA . GLN B 1 423 ? 15.75 -18.625 5.562 1 98.31 423 GLN B CA 1
ATOM 7257 C C . GLN B 1 423 ? 15.828 -18.766 7.082 1 98.31 423 GLN B C 1
ATOM 7259 O O . GLN B 1 423 ? 16.844 -19.234 7.613 1 98.31 423 GLN B O 1
ATOM 7264 N N . GLN B 1 424 ? 14.773 -18.422 7.715 1 97.75 424 GLN B N 1
ATOM 7265 C CA . GLN B 1 424 ? 14.781 -18.328 9.172 1 97.75 424 GLN B CA 1
ATOM 7266 C C . GLN B 1 424 ? 14.359 -19.656 9.805 1 97.75 424 GLN B C 1
ATOM 7268 O O . GLN B 1 424 ? 14.609 -19.891 10.992 1 97.75 424 GLN B O 1
ATOM 7273 N N . GLU B 1 425 ? 13.672 -20.516 9.055 1 98.31 425 GLU B N 1
ATOM 7274 C CA . GLU B 1 425 ? 13.148 -21.766 9.586 1 98.31 425 GLU B CA 1
ATOM 7275 C C . GLU B 1 425 ? 14.266 -22.766 9.852 1 98.31 425 GLU B C 1
ATOM 7277 O O . GLU B 1 425 ? 14.992 -23.156 8.938 1 98.31 425 GLU B O 1
ATOM 7282 N N . ASN B 1 426 ? 14.312 -23.25 11.094 1 96.56 426 ASN B N 1
ATOM 7283 C CA . ASN B 1 426 ? 15.398 -24.141 11.492 1 96.56 426 ASN B CA 1
ATOM 7284 C C . ASN B 1 426 ? 15.07 -25.594 11.188 1 96.56 426 ASN B C 1
ATOM 7286 O O . ASN B 1 426 ? 15.961 -26.453 11.172 1 96.56 426 ASN B O 1
ATOM 7290 N N . GLU B 1 427 ? 13.852 -25.953 11 1 98.19 427 GLU B N 1
ATOM 7291 C CA . GLU B 1 427 ? 13.438 -27.344 10.781 1 98.19 427 GLU B CA 1
ATOM 7292 C C . GLU B 1 427 ? 13.234 -27.625 9.297 1 98.19 427 GLU B C 1
ATOM 7294 O O . GLU B 1 427 ? 12.312 -27.094 8.68 1 98.19 427 GLU B O 1
ATOM 7299 N N . ALA B 1 428 ? 14.008 -28.531 8.773 1 98 428 ALA B N 1
ATOM 7300 C CA . ALA B 1 428 ? 13.922 -28.875 7.359 1 98 428 ALA B CA 1
ATOM 7301 C C . ALA B 1 428 ? 12.547 -29.438 7.012 1 98 428 ALA B C 1
ATOM 7303 O O . ALA B 1 428 ? 12.023 -29.188 5.922 1 98 428 ALA B O 1
ATOM 7304 N N . ALA B 1 429 ? 11.961 -30.203 7.938 1 98.25 429 ALA B N 1
ATOM 7305 C CA . ALA B 1 429 ? 10.617 -30.75 7.73 1 98.25 429 ALA B CA 1
ATOM 7306 C C . ALA B 1 429 ? 9.617 -29.656 7.418 1 98.25 429 ALA B C 1
ATOM 7308 O O . ALA B 1 429 ? 8.797 -29.781 6.504 1 98.25 429 ALA B O 1
ATOM 7309 N N . VAL B 1 430 ? 9.719 -28.578 8.164 1 98.81 430 VAL B N 1
ATOM 7310 C CA . VAL B 1 430 ? 8.812 -27.453 8.008 1 98.81 430 VAL B CA 1
ATOM 7311 C C . VAL B 1 430 ? 9.07 -26.766 6.664 1 98.81 430 VAL B C 1
ATOM 7313 O O . VAL B 1 430 ? 8.133 -26.422 5.941 1 98.81 430 VAL B O 1
ATOM 7316 N N . ARG B 1 431 ? 10.344 -26.578 6.281 1 98.81 431 ARG B N 1
ATOM 7317 C CA . ARG B 1 431 ? 10.68 -25.953 5 1 98.81 431 ARG B CA 1
ATOM 7318 C C . ARG B 1 431 ? 10.117 -26.766 3.838 1 98.81 431 ARG B C 1
ATOM 7320 O O . ARG B 1 431 ? 9.633 -26.203 2.859 1 98.81 431 ARG B O 1
ATOM 7327 N N . VAL B 1 432 ? 10.188 -28.062 3.945 1 98.81 432 VAL B N 1
ATOM 7328 C CA . VAL B 1 432 ? 9.734 -28.953 2.881 1 98.81 432 VAL B CA 1
ATOM 7329 C C . VAL B 1 432 ? 8.234 -28.781 2.668 1 98.81 432 VAL B C 1
ATOM 7331 O O . VAL B 1 432 ? 7.785 -28.484 1.559 1 98.81 432 VAL B O 1
ATOM 7334 N N . VAL B 1 433 ? 7.496 -28.922 3.75 1 98.88 433 VAL B N 1
ATOM 7335 C CA . VAL B 1 433 ? 6.039 -28.969 3.664 1 98.88 433 VAL B CA 1
ATOM 7336 C C . VAL B 1 433 ? 5.48 -27.578 3.391 1 98.88 433 VAL B C 1
ATOM 7338 O O . VAL B 1 433 ? 4.762 -27.375 2.41 1 98.88 433 VAL B O 1
ATOM 7341 N N . LEU B 1 434 ? 5.871 -26.625 4.211 1 98.88 434 LEU B N 1
ATOM 7342 C CA . LEU B 1 434 ? 5.277 -25.297 4.113 1 98.88 434 LEU B CA 1
ATOM 7343 C C . LEU B 1 434 ? 5.871 -24.516 2.943 1 98.88 434 LEU B C 1
ATOM 7345 O O . LEU B 1 434 ? 5.191 -23.688 2.34 1 98.88 434 LEU B O 1
ATOM 7349 N N . GLY B 1 435 ? 7.156 -24.781 2.604 1 98.88 435 GLY B N 1
ATOM 7350 C CA . GLY B 1 435 ? 7.727 -24.156 1.421 1 98.88 435 GLY B CA 1
ATOM 7351 C C . GLY B 1 435 ? 6.969 -24.484 0.148 1 98.88 435 GLY B C 1
ATOM 7352 O O . GLY B 1 435 ? 6.633 -23.578 -0.625 1 98.88 435 GLY B O 1
ATOM 7353 N N . HIS B 1 436 ? 6.68 -25.734 -0.022 1 98.88 436 HIS B N 1
ATOM 7354 C CA . HIS B 1 436 ? 5.902 -26.172 -1.178 1 98.88 436 HIS B CA 1
ATOM 7355 C C . HIS B 1 436 ? 4.5 -25.562 -1.153 1 98.88 436 HIS B C 1
ATOM 7357 O O . HIS B 1 436 ? 4.074 -24.938 -2.123 1 98.88 436 HIS B O 1
ATOM 7363 N N . PHE B 1 437 ? 3.863 -25.766 -0.063 1 98.69 437 PHE B N 1
ATOM 7364 C CA . PHE B 1 437 ? 2.469 -25.344 0.05 1 98.69 437 PHE B CA 1
ATOM 7365 C C . PHE B 1 437 ? 2.322 -23.859 -0.204 1 98.69 437 PHE B C 1
ATOM 7367 O O . PHE B 1 437 ? 1.51 -23.438 -1.032 1 98.69 437 PHE B O 1
ATOM 7374 N N . MET B 1 438 ? 3.133 -23.047 0.474 1 98.69 438 MET B N 1
ATOM 7375 C CA . MET B 1 438 ? 2.98 -21.594 0.366 1 98.69 438 MET B CA 1
ATOM 7376 C C . MET B 1 438 ? 3.318 -21.109 -1.042 1 98.69 438 MET B C 1
ATOM 7378 O O . MET B 1 438 ? 2.711 -20.156 -1.54 1 98.69 438 MET B O 1
ATOM 7382 N N . PHE B 1 439 ? 4.312 -21.719 -1.695 1 98.75 439 PHE B N 1
ATOM 7383 C CA . PHE B 1 439 ? 4.66 -21.344 -3.059 1 98.75 439 PHE B CA 1
ATOM 7384 C C . PHE B 1 439 ? 3.48 -21.547 -4 1 98.75 439 PHE B C 1
ATOM 7386 O O . PHE B 1 439 ? 3.133 -20.656 -4.781 1 98.75 439 PHE B O 1
ATOM 7393 N N . VAL B 1 440 ? 2.848 -22.703 -3.906 1 98.25 440 VAL B N 1
ATOM 7394 C CA . VAL B 1 440 ? 1.757 -23 -4.828 1 98.25 440 VAL B CA 1
ATOM 7395 C C . VAL B 1 440 ? 0.499 -22.25 -4.402 1 98.25 440 VAL B C 1
ATOM 7397 O O . VAL B 1 440 ? -0.354 -21.938 -5.23 1 98.25 440 VAL B O 1
ATOM 7400 N N . TYR B 1 441 ? 0.376 -21.938 -3.107 1 97.38 441 TYR B N 1
ATOM 7401 C CA . TYR B 1 441 ? -0.696 -21.078 -2.607 1 97.38 441 TYR B CA 1
ATOM 7402 C C . TYR B 1 441 ? -0.616 -19.688 -3.221 1 97.38 441 TYR B C 1
ATOM 7404 O O . TYR B 1 441 ? -1.629 -19.141 -3.66 1 97.38 441 TYR B O 1
ATOM 7412 N N . ILE B 1 442 ? 0.612 -19.109 -3.27 1 98.06 442 ILE B N 1
ATOM 7413 C CA . ILE B 1 442 ? 0.851 -17.781 -3.832 1 98.06 442 ILE B CA 1
ATOM 7414 C C . ILE B 1 442 ? 0.684 -17.828 -5.348 1 98.06 442 ILE B C 1
ATOM 7416 O O . ILE B 1 442 ? 0.055 -16.953 -5.938 1 98.06 442 ILE B O 1
ATOM 7420 N N . HIS B 1 443 ? 1.27 -18.906 -5.918 1 98.19 443 HIS B N 1
ATOM 7421 C CA . HIS B 1 443 ? 1.174 -19.141 -7.355 1 98.19 443 HIS B CA 1
ATOM 7422 C C . HIS B 1 443 ? 1.729 -17.953 -8.141 1 98.19 443 HIS B C 1
ATOM 7424 O O . HIS B 1 443 ? 1.009 -17.312 -8.914 1 98.19 443 HIS B O 1
ATOM 7430 N N . PRO B 1 444 ? 2.979 -17.641 -8.062 1 98.06 444 PRO B N 1
ATOM 7431 C CA . PRO B 1 444 ? 3.555 -16.375 -8.5 1 98.06 444 PRO B CA 1
ATOM 7432 C C . PRO B 1 444 ? 3.723 -16.297 -10.016 1 98.06 444 PRO B C 1
ATOM 7434 O O . PRO B 1 444 ? 3.889 -15.203 -10.57 1 98.06 444 PRO B O 1
ATOM 7437 N N . TYR B 1 445 ? 3.73 -17.406 -10.758 1 97.5 445 TYR B N 1
ATOM 7438 C CA . TYR B 1 445 ? 3.965 -17.406 -12.195 1 97.5 445 TYR B CA 1
ATOM 7439 C C . TYR B 1 445 ? 2.674 -17.688 -12.953 1 97.5 445 TYR B C 1
ATOM 7441 O O . TYR B 1 445 ? 1.697 -18.172 -12.383 1 97.5 445 TYR B O 1
ATOM 7449 N N . ILE B 1 446 ? 2.621 -17.375 -14.234 1 94.38 446 ILE B N 1
ATOM 7450 C CA . ILE B 1 446 ? 1.45 -17.594 -15.078 1 94.38 446 ILE B CA 1
ATOM 7451 C C . ILE B 1 446 ? 1.239 -19.094 -15.281 1 94.38 446 ILE B C 1
ATOM 7453 O O . ILE B 1 446 ? 0.104 -19.547 -15.43 1 94.38 446 ILE B O 1
ATOM 7457 N N . ASP B 1 447 ? 2.303 -19.797 -15.367 1 94.5 447 ASP B N 1
ATOM 7458 C CA . ASP B 1 447 ? 2.342 -21.25 -15.5 1 94.5 447 ASP B CA 1
ATOM 7459 C C . ASP B 1 447 ? 3.588 -21.828 -14.836 1 94.5 447 ASP B C 1
ATOM 7461 O O . ASP B 1 447 ? 4.523 -21.094 -14.516 1 94.5 447 ASP B O 1
ATOM 7465 N N . GLY B 1 448 ? 3.475 -23.141 -14.531 1 97.19 448 GLY B N 1
ATOM 7466 C CA . GLY B 1 448 ? 4.656 -23.828 -14.055 1 97.19 448 GLY B CA 1
ATOM 7467 C C . GLY B 1 448 ? 4.766 -23.844 -12.539 1 97.19 448 GLY B C 1
ATOM 7468 O O . GLY B 1 448 ? 5.719 -24.406 -11.984 1 97.19 448 GLY B O 1
ATOM 7469 N N . ASN B 1 449 ? 3.801 -23.266 -11.852 1 97.75 449 ASN B N 1
ATOM 7470 C CA . ASN B 1 449 ? 3.875 -23.125 -10.398 1 97.75 449 ASN B CA 1
ATOM 7471 C C . ASN B 1 449 ? 3.975 -24.469 -9.703 1 97.75 449 ASN B C 1
ATOM 7473 O O . ASN B 1 449 ? 4.73 -24.625 -8.742 1 97.75 449 ASN B O 1
ATOM 7477 N N . GLY B 1 450 ? 3.236 -25.5 -10.164 1 98.06 450 GLY B N 1
ATOM 7478 C CA . GLY B 1 450 ? 3.324 -26.828 -9.578 1 98.06 450 GLY B CA 1
ATOM 7479 C C . GLY B 1 450 ? 4.707 -27.438 -9.703 1 98.06 450 GLY B C 1
ATOM 7480 O O . GLY B 1 450 ? 5.266 -27.938 -8.719 1 98.06 450 GLY B O 1
ATOM 7481 N N . ARG B 1 451 ? 5.258 -27.406 -10.883 1 98.44 451 ARG B N 1
ATOM 7482 C CA . ARG B 1 451 ? 6.566 -28 -11.148 1 98.44 451 ARG B CA 1
ATOM 7483 C C . ARG B 1 451 ? 7.66 -27.281 -10.359 1 98.44 451 ARG B C 1
ATOM 7485 O O . ARG B 1 451 ? 8.492 -27.922 -9.719 1 98.44 451 ARG B O 1
ATOM 7492 N N . ILE B 1 452 ? 7.637 -25.938 -10.359 1 98.69 452 ILE B N 1
ATOM 7493 C CA . ILE B 1 452 ? 8.617 -25.172 -9.602 1 98.69 452 ILE B CA 1
ATOM 7494 C C . ILE B 1 452 ? 8.422 -25.422 -8.109 1 98.69 452 ILE B C 1
ATOM 7496 O O . ILE B 1 452 ? 9.398 -25.5 -7.359 1 98.69 452 ILE B O 1
ATOM 7500 N N . GLY B 1 453 ? 7.16 -25.5 -7.676 1 98.81 453 GLY B N 1
ATOM 7501 C CA . GLY B 1 453 ? 6.879 -25.828 -6.289 1 98.81 453 GLY B CA 1
ATOM 7502 C C . GLY B 1 453 ? 7.477 -27.156 -5.848 1 98.81 453 GLY B C 1
ATOM 7503 O O . GLY B 1 453 ? 8 -27.266 -4.734 1 98.81 453 GLY B O 1
ATOM 7504 N N . ARG B 1 454 ? 7.395 -28.156 -6.68 1 98.81 454 ARG B N 1
ATOM 7505 C CA . ARG B 1 454 ? 7.953 -29.453 -6.352 1 98.81 454 ARG B CA 1
ATOM 7506 C C . ARG B 1 454 ? 9.477 -29.422 -6.402 1 98.81 454 ARG B C 1
ATOM 7508 O O . ARG B 1 454 ? 10.141 -30.141 -5.648 1 98.81 454 ARG B O 1
ATOM 7515 N N . PHE B 1 455 ? 10.109 -28.547 -7.301 1 98.88 455 PHE B N 1
ATOM 7516 C CA . PHE B 1 455 ? 11.547 -28.312 -7.258 1 98.88 455 PHE B CA 1
ATOM 7517 C C . PHE B 1 455 ? 11.945 -27.656 -5.938 1 98.88 455 PHE B C 1
ATOM 7519 O O . PHE B 1 455 ? 12.93 -28.062 -5.316 1 98.88 455 PHE B O 1
ATOM 7526 N N . LEU B 1 456 ? 11.148 -26.641 -5.516 1 98.94 456 LEU B N 1
ATOM 7527 C CA . LEU B 1 456 ? 11.414 -25.969 -4.246 1 98.94 456 LEU B CA 1
ATOM 7528 C C . LEU B 1 456 ? 11.344 -26.953 -3.084 1 98.94 456 LEU B C 1
ATOM 7530 O O . LEU B 1 456 ? 12.203 -26.938 -2.197 1 98.94 456 LEU B O 1
ATOM 7534 N N . MET B 1 457 ? 10.32 -27.797 -3.092 1 98.81 457 MET B N 1
ATOM 7535 C CA . MET B 1 457 ? 10.156 -28.844 -2.092 1 98.81 457 MET B CA 1
ATOM 7536 C C . MET B 1 457 ? 11.414 -29.703 -1.979 1 98.81 457 MET B C 1
ATOM 7538 O O . MET B 1 457 ? 11.891 -29.953 -0.876 1 98.81 457 MET B 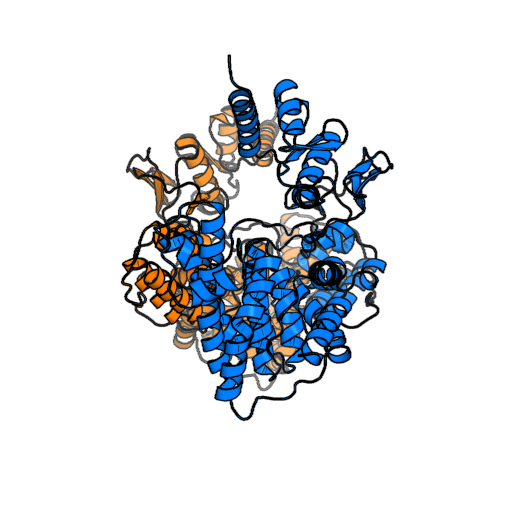O 1
ATOM 7542 N N . ASN B 1 458 ? 11.953 -30.062 -3.049 1 98.69 458 ASN B N 1
ATOM 7543 C CA . ASN B 1 458 ? 13.078 -30.984 -3.043 1 98.69 458 ASN B CA 1
ATOM 7544 C C . ASN B 1 458 ? 14.391 -30.281 -2.73 1 98.69 458 ASN B C 1
ATOM 7546 O O . ASN B 1 458 ? 15.305 -30.875 -2.15 1 98.69 458 ASN B O 1
ATOM 7550 N N . LEU B 1 459 ? 14.508 -28.969 -3.111 1 98.81 459 LEU B N 1
ATOM 7551 C CA . LEU B 1 459 ? 15.625 -28.172 -2.594 1 98.81 459 LEU B CA 1
ATOM 7552 C C . LEU B 1 459 ? 15.602 -28.141 -1.069 1 98.81 459 LEU B C 1
ATOM 7554 O O . LEU B 1 459 ? 16.641 -28.297 -0.425 1 98.81 459 LEU B O 1
ATOM 7558 N N . MET B 1 460 ? 14.414 -27.906 -0.526 1 98.75 460 MET B N 1
ATOM 7559 C CA . MET B 1 460 ? 14.273 -27.891 0.926 1 98.75 460 MET B CA 1
ATOM 7560 C C . MET B 1 460 ? 14.547 -29.281 1.511 1 98.75 460 MET B C 1
ATOM 7562 O O . MET B 1 460 ? 15.086 -29.391 2.613 1 98.75 460 MET B O 1
ATOM 7566 N N . SER B 1 461 ? 14.172 -30.375 0.812 1 98.12 461 SER B N 1
ATOM 7567 C CA . SER B 1 461 ? 14.484 -31.719 1.254 1 98.12 461 SER B CA 1
ATOM 7568 C C . SER B 1 461 ? 15.992 -31.922 1.398 1 98.12 461 SER B C 1
ATOM 7570 O O . SER B 1 461 ? 16.453 -32.5 2.393 1 98.12 461 SER B O 1
ATOM 7572 N N . ALA B 1 462 ? 16.703 -31.438 0.454 1 97.88 462 ALA B N 1
ATOM 7573 C CA . ALA B 1 462 ? 18.172 -31.562 0.479 1 97.88 462 ALA B CA 1
ATOM 7574 C C . ALA B 1 462 ? 18.75 -30.859 1.7 1 97.88 462 ALA B C 1
ATOM 7576 O O . ALA B 1 462 ? 19.75 -31.312 2.268 1 97.88 462 ALA B O 1
ATOM 7577 N N . SER B 1 463 ? 18.156 -29.766 2.094 1 97.69 463 SER B N 1
ATOM 7578 C CA . SER B 1 463 ? 18.641 -28.984 3.219 1 97.69 463 SER B CA 1
ATOM 7579 C C . SER B 1 463 ? 18.578 -29.781 4.52 1 97.69 463 SER B C 1
ATOM 7581 O O . SER B 1 463 ? 19.281 -29.469 5.48 1 97.69 463 SER B O 1
ATOM 7583 N N . GLY B 1 464 ? 17.734 -30.844 4.539 1 97 464 GLY B N 1
ATOM 7584 C CA . GLY B 1 464 ? 17.609 -31.688 5.715 1 97 464 GLY B CA 1
ATOM 7585 C C . GLY B 1 464 ? 18.156 -33.094 5.5 1 97 464 GLY B C 1
ATOM 7586 O O . GLY B 1 464 ? 18.109 -33.938 6.41 1 97 464 GLY B O 1
ATOM 7587 N N . GLY B 1 465 ? 18.594 -33.312 4.285 1 96.31 465 GLY B N 1
ATOM 7588 C CA . GLY B 1 465 ? 19.125 -34.625 3.961 1 96.31 465 GLY B CA 1
ATOM 7589 C C . GLY B 1 465 ? 18.047 -35.625 3.623 1 96.31 465 GLY B C 1
ATOM 7590 O O . GLY B 1 465 ? 18.297 -36.844 3.625 1 96.31 465 GLY B O 1
ATOM 7591 N N . TYR B 1 466 ? 16.828 -35.188 3.441 1 97.12 466 TYR B N 1
ATOM 7592 C CA . TYR B 1 466 ? 15.781 -36.094 2.955 1 97.12 466 TYR B CA 1
ATOM 7593 C C . TYR B 1 466 ? 16.047 -36.5 1.514 1 97.12 466 TYR B C 1
ATOM 7595 O O . TYR B 1 466 ? 16.672 -35.781 0.752 1 97.12 466 TYR B O 1
ATOM 7603 N N . SER B 1 467 ? 15.57 -37.688 1.193 1 95.31 467 SER B N 1
ATOM 7604 C CA . SER B 1 467 ? 15.617 -38.094 -0.206 1 95.31 467 SER B CA 1
ATOM 7605 C C . SER B 1 467 ? 14.656 -37.281 -1.057 1 95.31 467 SER B C 1
ATOM 7607 O O . SER B 1 467 ? 13.727 -36.656 -0.533 1 95.31 467 SER B O 1
ATOM 7609 N N . TRP B 1 468 ? 15 -37.219 -2.33 1 97.25 468 TRP B N 1
ATOM 7610 C CA . TRP B 1 468 ? 14.117 -36.562 -3.289 1 97.25 468 TRP B CA 1
ATOM 7611 C C . TRP B 1 468 ? 12.703 -37.125 -3.211 1 97.25 468 TRP B C 1
ATOM 7613 O O . TRP B 1 468 ? 12.508 -38.344 -3.326 1 97.25 468 TRP B O 1
ATOM 7623 N N . ILE B 1 469 ? 11.727 -36.281 -3.016 1 97.75 469 ILE B N 1
ATOM 7624 C CA . ILE B 1 469 ? 10.328 -36.688 -2.893 1 97.75 469 ILE B CA 1
ATOM 7625 C C . ILE B 1 469 ? 9.656 -36.656 -4.258 1 97.75 469 ILE B C 1
ATOM 7627 O O . ILE B 1 469 ? 9.625 -35.594 -4.91 1 97.75 469 ILE B O 1
ATOM 7631 N N . VAL B 1 470 ? 9.141 -37.781 -4.727 1 97.81 470 VAL B N 1
ATOM 7632 C CA . VAL B 1 470 ? 8.352 -37.875 -5.949 1 97.81 470 VAL B CA 1
ATOM 7633 C C . VAL B 1 470 ? 6.883 -38.094 -5.605 1 97.81 470 VAL B C 1
ATOM 7635 O O . VAL B 1 470 ? 6.531 -39.031 -4.887 1 97.81 470 VAL B O 1
ATOM 7638 N N . ILE B 1 471 ? 6.023 -37.219 -6 1 97.94 471 ILE B N 1
ATOM 7639 C CA . ILE B 1 471 ? 4.586 -37.438 -5.875 1 97.94 471 ILE B CA 1
ATOM 7640 C C . ILE B 1 471 ? 4.07 -38.25 -7.055 1 97.94 471 ILE B C 1
ATOM 7642 O O . ILE B 1 471 ? 4.055 -37.75 -8.188 1 97.94 471 ILE B O 1
ATOM 7646 N N . PRO B 1 472 ? 3.588 -39.406 -6.809 1 96.69 472 PRO B N 1
ATOM 7647 C CA . PRO B 1 472 ? 3.16 -40.281 -7.906 1 96.69 472 PRO B CA 1
ATOM 7648 C C . PRO B 1 472 ? 1.887 -39.781 -8.586 1 96.69 472 PRO B C 1
ATOM 7650 O O . PRO B 1 472 ? 0.973 -39.281 -7.918 1 96.69 472 PRO B O 1
ATOM 7653 N N . LEU B 1 473 ? 1.866 -39.938 -9.867 1 95.31 473 LEU B N 1
ATOM 7654 C CA . LEU B 1 473 ? 0.691 -39.562 -10.648 1 95.31 473 LEU B CA 1
ATOM 7655 C C . LEU B 1 473 ? -0.566 -40.219 -10.086 1 95.31 473 LEU B C 1
ATOM 7657 O O . LEU B 1 473 ? -1.633 -39.594 -10.062 1 95.31 473 LEU B O 1
ATOM 7661 N N . GLU B 1 474 ? -0.473 -41.438 -9.602 1 95.12 474 GLU B N 1
ATOM 7662 C CA . GLU B 1 474 ? -1.601 -42.188 -9.062 1 95.12 474 GLU B CA 1
ATOM 7663 C C . GLU B 1 474 ? -2.164 -41.531 -7.812 1 95.12 474 GLU B C 1
ATOM 7665 O O . GLU B 1 474 ? -3.32 -41.75 -7.449 1 95.12 474 GLU B O 1
ATOM 7670 N N . GLN B 1 475 ? -1.399 -40.688 -7.172 1 96.56 475 GLN B N 1
ATOM 7671 C CA . GLN B 1 475 ? -1.831 -40 -5.953 1 96.56 475 GLN B CA 1
ATOM 7672 C C . GLN B 1 475 ? -2.148 -38.531 -6.223 1 96.56 475 GLN B C 1
ATOM 7674 O O . GLN B 1 475 ? -2.227 -37.75 -5.289 1 96.56 475 GLN B O 1
ATOM 7679 N N . ARG B 1 476 ? -2.289 -38.188 -7.414 1 96.12 476 ARG B N 1
ATOM 7680 C CA . ARG B 1 476 ? -2.559 -36.812 -7.809 1 96.12 476 ARG B CA 1
ATOM 7681 C C . ARG B 1 476 ? -3.801 -36.25 -7.105 1 96.12 476 ARG B C 1
ATOM 7683 O O . ARG B 1 476 ? -3.793 -35.125 -6.598 1 96.12 476 ARG B O 1
ATOM 7690 N N . ASN B 1 477 ? -4.867 -37 -7.082 1 95.06 477 ASN B N 1
ATOM 7691 C CA . ASN B 1 477 ? -6.121 -36.562 -6.488 1 95.06 477 ASN B CA 1
ATOM 7692 C C . ASN B 1 477 ? -5.973 -36.312 -4.992 1 95.06 477 ASN B C 1
ATOM 7694 O O . ASN B 1 477 ? -6.496 -35.312 -4.473 1 95.06 477 ASN B O 1
ATOM 7698 N N . ASP B 1 478 ? -5.277 -37.219 -4.34 1 97.12 478 ASP B N 1
ATOM 7699 C CA . ASP B 1 478 ? -5.016 -37.031 -2.916 1 97.12 478 ASP B CA 1
ATOM 7700 C C . ASP B 1 478 ? -4.156 -35.812 -2.67 1 97.12 478 ASP B C 1
ATOM 7702 O O . ASP B 1 478 ? -4.395 -35.062 -1.719 1 97.12 478 ASP B O 1
ATOM 7706 N N . TYR B 1 479 ? -3.164 -35.719 -3.484 1 97.31 479 TYR B N 1
ATOM 7707 C CA . TYR B 1 479 ? -2.262 -34.562 -3.432 1 97.31 479 TYR B CA 1
ATOM 7708 C C . TYR B 1 479 ? -3.027 -33.25 -3.586 1 97.31 479 TYR B C 1
ATOM 7710 O O . TYR B 1 479 ? -2.893 -32.344 -2.76 1 97.31 479 TYR B O 1
ATOM 7718 N N . MET B 1 480 ? -3.93 -33.156 -4.539 1 96.06 480 MET B N 1
ATOM 7719 C CA . MET B 1 480 ? -4.715 -31.953 -4.801 1 96.06 480 MET B CA 1
ATOM 7720 C C . MET B 1 480 ? -5.707 -31.688 -3.672 1 96.06 480 MET B C 1
ATOM 7722 O O . MET B 1 480 ? -5.91 -30.547 -3.273 1 96.06 480 MET B O 1
ATOM 7726 N N . ALA B 1 481 ? -6.309 -32.719 -3.199 1 96.38 481 ALA B N 1
ATOM 7727 C CA . ALA B 1 481 ? -7.273 -32.594 -2.109 1 96.38 481 ALA B CA 1
ATOM 7728 C C . ALA B 1 481 ? -6.605 -32.094 -0.84 1 96.38 481 ALA B C 1
ATOM 7730 O O . ALA B 1 481 ? -7.191 -31.297 -0.099 1 96.38 481 ALA B O 1
ATOM 7731 N N . ALA B 1 482 ? -5.43 -32.594 -0.558 1 97.94 482 ALA B N 1
ATOM 7732 C CA . ALA B 1 482 ? -4.68 -32.156 0.615 1 97.94 482 ALA B CA 1
ATOM 7733 C C . ALA B 1 482 ? -4.324 -30.688 0.513 1 97.94 482 ALA B C 1
ATOM 7735 O O . ALA B 1 482 ? -4.434 -29.938 1.492 1 97.94 482 ALA B O 1
ATOM 7736 N N . LEU B 1 483 ? -3.902 -30.203 -0.654 1 97.38 483 LEU B N 1
ATOM 7737 C CA . LEU B 1 483 ? -3.59 -28.797 -0.871 1 97.38 483 LEU B CA 1
ATOM 7738 C C . LEU B 1 483 ? -4.84 -27.938 -0.732 1 97.38 483 LEU B C 1
ATOM 7740 O O . LEU B 1 483 ? -4.773 -26.812 -0.229 1 97.38 483 LEU B O 1
ATOM 7744 N N . GLU B 1 484 ? -5.973 -28.484 -1.201 1 94.88 484 GLU B N 1
ATOM 7745 C CA . GLU B 1 484 ? -7.242 -27.766 -1.074 1 94.88 484 GLU B CA 1
ATOM 7746 C C . GLU B 1 484 ? -7.613 -27.562 0.392 1 94.88 484 GLU B C 1
ATOM 7748 O O . GLU B 1 484 ? -8.039 -26.469 0.78 1 94.88 484 GLU B O 1
ATOM 7753 N N . SER B 1 485 ? -7.457 -28.625 1.168 1 96.25 485 SER B N 1
ATOM 7754 C CA . SER B 1 485 ? -7.734 -28.531 2.598 1 96.25 485 SER B CA 1
ATOM 7755 C C . SER B 1 485 ? -6.879 -27.469 3.268 1 96.25 485 SER B C 1
ATOM 7757 O O . SER B 1 485 ? -7.379 -26.688 4.086 1 96.25 485 SER B O 1
ATOM 7759 N N . ALA B 1 486 ? -5.641 -27.375 2.926 1 96.69 486 ALA B N 1
ATOM 7760 C CA . ALA B 1 486 ? -4.727 -26.391 3.49 1 96.69 486 ALA B CA 1
ATOM 7761 C C . ALA B 1 486 ? -5.09 -24.984 3.029 1 96.69 486 ALA B C 1
ATOM 7763 O O . ALA B 1 486 ? -5.105 -24.047 3.83 1 96.69 486 ALA B O 1
ATOM 7764 N N . SER B 1 487 ? -5.406 -24.797 1.795 1 94.5 487 SER B N 1
ATOM 7765 C CA . SER B 1 487 ? -5.637 -23.484 1.186 1 94.5 487 SER B CA 1
ATOM 7766 C C . SER B 1 487 ? -6.957 -22.891 1.653 1 94.5 487 SER B C 1
ATOM 7768 O O . SER B 1 487 ? -7.051 -21.672 1.86 1 94.5 487 SER B O 1
ATOM 7770 N N . VAL B 1 488 ? -7.961 -23.719 1.808 1 89.88 488 VAL B N 1
ATOM 7771 C CA . VAL B 1 488 ? -9.312 -23.203 2.02 1 89.88 488 VAL B CA 1
ATOM 7772 C C . VAL B 1 488 ? -9.664 -23.281 3.504 1 89.88 488 VAL B C 1
ATOM 7774 O O . VAL B 1 488 ? -10.281 -22.359 4.043 1 89.88 488 VAL B O 1
ATOM 7777 N N . GLU B 1 489 ? -9.18 -24.391 4.152 1 90.81 489 GLU B N 1
ATOM 7778 C CA . GLU B 1 489 ? -9.57 -24.609 5.539 1 90.81 489 GLU B CA 1
ATOM 7779 C C . GLU B 1 489 ? -8.414 -24.328 6.496 1 90.81 489 GLU B C 1
ATOM 7781 O O . GLU B 1 489 ? -8.602 -24.312 7.715 1 90.81 489 GLU B O 1
ATOM 7786 N N . GLY B 1 490 ? -7.266 -24.219 5.984 1 92.19 490 GLY B N 1
ATOM 7787 C CA . GLY B 1 490 ? -6.105 -23.984 6.824 1 92.19 490 GLY B CA 1
ATOM 7788 C C . GLY B 1 490 ? -5.57 -25.234 7.48 1 92.19 490 GLY B C 1
ATOM 7789 O O . GLY B 1 490 ? -4.77 -25.172 8.414 1 92.19 490 GLY B O 1
ATOM 7790 N N . ASP B 1 491 ? -6.02 -26.375 7.023 1 96.88 491 ASP B N 1
ATOM 7791 C CA . ASP B 1 491 ? -5.602 -27.656 7.605 1 96.88 491 ASP B CA 1
ATOM 7792 C C . ASP B 1 491 ? -4.469 -28.281 6.797 1 96.88 491 ASP B C 1
ATOM 7794 O O . ASP B 1 491 ? -4.711 -28.953 5.797 1 96.88 491 ASP B O 1
ATOM 7798 N N . ILE B 1 492 ? -3.234 -28.188 7.281 1 98.31 492 ILE B N 1
ATOM 7799 C CA . ILE B 1 492 ? -2.031 -28.609 6.566 1 98.31 492 ILE B CA 1
ATOM 7800 C C . ILE B 1 492 ? -1.775 -30.094 6.809 1 98.31 492 ILE B C 1
ATOM 7802 O O . ILE B 1 492 ? -0.952 -30.703 6.125 1 98.31 492 ILE B O 1
ATOM 7806 N N . LYS B 1 493 ? -2.469 -30.734 7.715 1 98.31 493 LYS B N 1
ATOM 7807 C CA . LYS B 1 493 ? -2.143 -32.062 8.211 1 98.31 493 LYS B CA 1
ATOM 7808 C C . LYS B 1 493 ? -2.236 -33.125 7.105 1 98.31 493 LYS B C 1
ATOM 7810 O O . LYS B 1 493 ? -1.329 -33.938 6.934 1 98.31 493 LYS B O 1
ATOM 7815 N N . PRO B 1 494 ? -3.344 -33.094 6.316 1 98.38 494 PRO B N 1
ATOM 7816 C CA . PRO B 1 494 ? -3.406 -34.094 5.246 1 98.38 494 PRO B CA 1
ATOM 7817 C C . PRO B 1 494 ? -2.213 -34 4.301 1 98.38 494 PRO B C 1
ATOM 7819 O O . PRO B 1 494 ? -1.678 -35.031 3.893 1 98.38 494 PRO B O 1
ATOM 7822 N N . PHE B 1 495 ? -1.775 -32.844 3.953 1 98.5 495 PHE B N 1
ATOM 7823 C CA . PHE B 1 495 ? -0.661 -32.656 3.031 1 98.5 495 PHE B CA 1
ATOM 7824 C C . PHE B 1 495 ? 0.647 -33.125 3.666 1 98.5 495 PHE B C 1
ATOM 7826 O O . PHE B 1 495 ? 1.439 -33.812 3.031 1 98.5 495 PHE B O 1
ATOM 7833 N N . SER B 1 496 ? 0.863 -32.688 4.926 1 98.5 496 SER B N 1
ATOM 7834 C CA . SER B 1 496 ? 2.055 -33.094 5.664 1 98.5 496 SER B CA 1
ATOM 7835 C C . SER B 1 496 ? 2.148 -34.594 5.766 1 98.5 496 SER B C 1
ATOM 7837 O O . SER B 1 496 ? 3.217 -35.188 5.559 1 98.5 496 SER B O 1
ATOM 7839 N N . THR B 1 497 ? 1.041 -35.25 6.035 1 97.75 497 THR B N 1
ATOM 7840 C CA . THR B 1 497 ? 0.996 -36.688 6.176 1 97.75 497 THR B CA 1
ATOM 7841 C C . THR B 1 497 ? 1.276 -37.375 4.844 1 97.75 497 THR B C 1
ATOM 7843 O O . THR B 1 497 ? 1.996 -38.375 4.793 1 97.75 497 THR B O 1
ATOM 7846 N N . LEU B 1 498 ? 0.693 -36.844 3.822 1 97.94 498 LEU B N 1
ATOM 7847 C CA . LEU B 1 498 ? 0.927 -37.406 2.492 1 97.94 498 LEU B CA 1
ATOM 7848 C C . LEU B 1 498 ? 2.414 -37.406 2.156 1 97.94 498 LEU B C 1
ATOM 7850 O O . LEU B 1 498 ? 2.961 -38.406 1.73 1 97.94 498 LEU B O 1
ATOM 7854 N N . LEU B 1 499 ? 3.123 -36.281 2.346 1 98.06 499 LEU B N 1
ATOM 7855 C CA . LEU B 1 499 ? 4.543 -36.156 2.029 1 98.06 499 LEU B CA 1
ATOM 7856 C C . LEU B 1 499 ? 5.379 -37.031 2.955 1 98.06 499 LEU B C 1
ATOM 7858 O O . LEU B 1 499 ? 6.391 -37.594 2.535 1 98.06 499 LEU B O 1
ATOM 7862 N N . ALA B 1 500 ? 4.957 -37.062 4.234 1 97.25 500 ALA B N 1
ATOM 7863 C CA . ALA B 1 500 ? 5.656 -37.906 5.199 1 97.25 500 ALA B CA 1
ATOM 7864 C C . ALA B 1 500 ? 5.691 -39.375 4.738 1 97.25 500 ALA B C 1
ATOM 7866 O O . ALA B 1 500 ? 6.715 -40.031 4.863 1 97.25 500 ALA B O 1
ATOM 7867 N N . ASN B 1 501 ? 4.598 -39.812 4.227 1 96.25 501 ASN B N 1
ATOM 7868 C CA . ASN B 1 501 ? 4.512 -41.188 3.736 1 96.25 501 ASN B CA 1
ATOM 7869 C C . ASN B 1 501 ? 5.426 -41.438 2.537 1 96.25 501 ASN B C 1
ATOM 7871 O O . ASN B 1 501 ? 6 -42.5 2.385 1 96.25 501 ASN B O 1
ATOM 7875 N N . LEU B 1 502 ? 5.582 -40.438 1.723 1 95.75 502 LEU B N 1
ATOM 7876 C CA . LEU B 1 502 ? 6.41 -40.562 0.526 1 95.75 502 LEU B CA 1
ATOM 7877 C C . LEU B 1 502 ? 7.895 -40.531 0.885 1 95.75 502 LEU B C 1
ATOM 7879 O O . LEU B 1 502 ? 8.711 -41.156 0.206 1 95.75 502 LEU B O 1
ATOM 7883 N N . VAL B 1 503 ? 8.242 -39.781 1.879 1 91.5 503 VAL B N 1
ATOM 7884 C CA . VAL B 1 503 ? 9.625 -39.656 2.309 1 91.5 503 VAL B CA 1
ATOM 7885 C C . VAL B 1 503 ? 10.07 -40.938 3.006 1 91.5 503 VAL B C 1
ATOM 7887 O O . VAL B 1 503 ? 11.234 -41.344 2.92 1 91.5 503 VAL B O 1
ATOM 7890 N N . SER B 1 504 ? 9.195 -41.594 3.695 1 83.75 504 SER B N 1
ATOM 7891 C CA . SER B 1 504 ? 9.5 -42.812 4.449 1 83.75 504 SER B CA 1
ATOM 7892 C C . SER B 1 504 ? 9.633 -44.031 3.527 1 83.75 504 SER B C 1
ATOM 7894 O O . SER B 1 504 ? 10.352 -44.969 3.836 1 83.75 504 SER B O 1
ATOM 7896 N N . THR B 1 505 ? 8.891 -44.031 2.502 1 70.19 505 THR B N 1
ATOM 7897 C CA . THR B 1 505 ? 8.922 -45.156 1.593 1 70.19 505 THR B CA 1
ATOM 7898 C C . THR B 1 505 ? 10.086 -45.031 0.615 1 70.19 505 THR B C 1
ATOM 7900 O O . THR B 1 505 ? 10.539 -46.031 0.045 1 70.19 505 THR B O 1
ATOM 7903 N N . GLY B 1 506 ? 10.648 -44 0.44 1 57.78 506 GLY B N 1
ATOM 7904 C CA . GLY B 1 506 ? 11.773 -43.875 -0.473 1 57.78 506 GLY B CA 1
ATOM 7905 C C . GLY B 1 506 ? 13.117 -44.062 0.204 1 57.78 506 GLY B C 1
ATOM 7906 O O . GLY B 1 506 ? 13.203 -44.031 1.433 1 57.78 506 GLY B O 1
#

Radius of gyration: 32.01 Å; Cα contacts (8 Å, |Δi|>4): 1616; chains: 2; bounding box: 65×87×85 Å

Nearest PDB structures (foldseek):
  6i7i-assembly1_A-2  TM=5.804E-01  e=6.474E-10  Homo sapiens
  7b80-assembly1_A  TM=5.587E-01  e=9.247E-10  Homo sapiens
  4u07-assembly1_A  TM=6.139E-01  e=4.205E-09  Homo sapiens
  6i7k-assembly1_A  TM=5.887E-01  e=4.205E-09  Homo sapiens
  6i7h-assembly1_A-2  TM=5.574E-01  e=5.494E-09  Homo sapiens

Sequence (1012 aa):
MATPADKLAESLAVLKTLRDQGRKALRSEDMGRTHRERLMRNGFIKEVMKGWYIPSRPDEPAGESTSWYASFWVFCASYLESRFGDEWCVSPEQSIHLHTGNWSVPKQLLIRSPKGGNKPTGLLHGTSILDVRLELPPASDTEIKEGMRIYNLPAALVGCSQTQFSAHPTEMRTALTMMQDASELLGRLLAGGHSKIAGWLAGACRSIGRKQIADDILGAMRAAGYTVNENNPFKDQAQIIFSPRETSPYVNRMRMNWASMREDVLHSFPAAPGLPADSAKYLKQVEAVYVNDAYNSLSIEGYKVSAALIEKVRSGNWNPDSNKDDQDHRNALAARGYWQAFQKVRESIGKVLSQENAGTVAESDHAQWYRELFGPSVTAGILKAADLAGYRNSPVYIRRSMHTPPGKEAVRELMPVLFELLQQENEAAVRVVLGHFMFVYIHPYIDGNGRIGRFLMNLMSASGGYSWIVIPLEQRNDYMAALESASVEGDIKPFSTLLANLVSTGMATPADKLAESLAVLKTLRDQGRKALRSEDMGRTHRERLMRNGFIKEVMKGWYIPSRPDEPAGESTSWYASFWVFCASYLESRFGDEWCVSPEQSIHLHTGNWSVPKQLLIRSPKGGNKPTGLLHGTSILDVRLELPPASDTEIKEGMRIYNLPAALVGCSQTQFSAHPTEMRTALTMMQDASELLGRLLAGGHSKIAGWLAGACRSIGRKQIADDILGAMRAAGYTVNENNPFKDQAQIIFSPRETSPYVNRMRMNWASMREDVLHSFPAAPGLPADSAKYLKQVEAVYVNDAYNSLSIEGYKVSAALIEKVRSGNWNPDSNKDDQDHRNALAARGYWQAFQKVRESIGKVLSQENAGTVAESDHAQWYRELFGPSVTAGILKAADLAGYRNSPVYIRRSMHTPPGKEAVRELMPVLFELLQQENEAAVRVVLGHFMFVYIHPYIDGNGRIGRFLMNLMSASGGYSWIVIPLEQRNDYMAALESASVEGDIKPFSTLLANLVSTG

InterPro domains:
  IPR003812 Fido domain [PF02661] (389-460)
  IPR003812 Fido domain [PS51459] (357-501)
  IPR036597 Fido-like domain superfamily [G3DSA:1.10.3290.10] (271-505)
  IPR036597 Fido-like domain superfamily [SSF140931] (332-503)
  IPR040198 Fido domain-containing protein [PTHR13504] (279-505)

Organism: Nitrosomonas europaea (strain ATCC 19718 / CIP 103999 / KCTC 2705 / NBRC 14298) (NCBI:txid228410)

pLDDT: mean 93.11, std 7.39, range [51.38, 98.94]

Secondary structure (DSSP, 8-state):
---HHHHHHHHHHHHHHHHHTT--SEEGGGS-HHHHHHHHHTTSEEEEETTEEEE--TTSPTT--HHHHHHHHHHHHHHHHHHHTT--EE-HHHHHHHHTT--PPPSEEEEEETT--SEEEE-GGG-EEEEEE-PPPPGGGEEEETTEEEE-HHHHHHHS-THHHHHSHHHHHHHHHT-SSSHHHHHHHHHHT-HHHHHHHHHHHHHTT-HHHHHHHHHHHHHTT---------SS--SSPPPTT---HHHHHHHHHHHHHHHHHHHHSPPP--S-S-HHHHHHHHHHHHHHHHHHHHHHTT----HHHHHHHHHT---TTT---HHHHHHHHHHHHHHHHHHHHHHHHHHHHTT--HHHHHHHHHHHHHHHHHHHHHHTTSS-GGGGSSS-SS----TT-S-----HHHHHHHHHHHHHHHHH---HHHHHHHHHHHHHHH--SSS-HHHHHHHHHHHHHHHHTPPPP---GGGHHHHHHHHHIIIII---HHHHHHHHHHHHH-/---HHHHHHHHHHHHHHHHHTT--SEEGGGS-HHHHHHHHHTTSEEEEETTEEEE--TTSPTT--HHHHHHHHHHHHHHHHHHHTT--EE-HHHHHHHHTT--PPPSEEEEEETT--SEEEE-GGG-EEEEEE-PPPPGGGEEEETTEEEE-HHHHHHHS-THHHHHSHHHHHHHHHT-SSSHHHHHHHHHHT-HHHHHHHHHHHHHTT-HHHHHHHHHHHHHTT---------SS--SSPPPTT---HHHHHHHHHHHHHHHHHHHHSPPP--S-S-HHHHHHHHHHHHHHHHHHHHHHTT----HHHHHHHHHT---TTT---HHHHHHHHHHHHHHHHHHHHHHHHHHHHTT--HHHHHHHHHHHHHHHHHHHHHHTTSS-GGGGSSS-SS----TT-S-----HHHHHHHHHHHHHHHHH---HHHHHHHHHHHHHHH--SSS-HHHHHHHHHHHHHHHHTPPPP---GGGHHHHHHHHHIIIII---HHHHHHHHHHHHH-